Protein AF-A0A812NF33-F1 (afdb_monomer_lite)

pLDDT: mean 80.06, std 15.83, range [20.69, 98.38]

Sequence (800 aa):
MLPPSVVLPPVPSEPGIDIPAAPYFFLDICSGAHSPLASAAQRRGIPALAIDVLINVDHDLCNVIFFERLLRLAFSGKVRFGHGSPPCCEYSLLKLLPGPGPAPCRSPEHLNGFPWNDAAANERVESSRLILTRTILLLHAVYQAGGHVCLEQPRNAMSWLEPATQGFLLDISADLVVVAACAFSMDFKKHWMFATSWRAMQALQSVCARPKDFHQPFAGQISSSGQFVSRETAEFPEPLAASYVELMDPLFPSKVRATAFSLQAALSSVPALPYDSFPRASQDGGGIYSVPDWATPQPGVSDSFKSLRADLRALLLQWRVPMRLRQFVADRHAQPLFSEPEVQQLRRCWESWFRSKGFSEGVDWSVDSGQPYALRALALLAKSLQDRDVALWPALQQGVPAGVAGDIPASNTFIPVPHSRNDMDDADFQICSGNWPGAEQHPELLDKMIQAEVSAGYLECIESLEEARRRWPHVAVGKANIVQVVGRKPRLIIDPTVSGSNFSLNPVVWQRIADFLDDQMCFKATPPGTSIRPGSRLLSVRHVDIHSLDDLRLVRATGKRLWARIADPTTAKRKLSLASRQFLLFWKAWCLRPQTFRPLSLPPFQPDVTLAADARTQGTVVGIGGWLAFHGQQRVWFSESFQVSEFQSLGIPVSDDANLDIVSYETLAQIALVVAFASVCTGGRLRVAIPSWTDNSGTEAACAKLFTTASPLCYFAQRLATLAWNTCVTLDTSHIAGCHNESADWLSRWDGSEELPAVFLPDLRVRCRLPALWEGEKDVRVFPPDAQLSWQPPCCSVLP

Secondary structure (DSSP, 8-state):
-PPP---PPPPPPP----------EEEEET--TT-HHHHHHHHTT--EEEE-TTT-TT--TTSHHHHHHHHHHHTTT-EEEEEE----GGG-GGGGSSSSSPPPS--SS-TT--TT--HHHHHHHHHHHHHHHHHHHHHHHHHHTT-EEEEEEETT-GGGGSHHHHHHHHHTT-EEEEEEGGGGT--BS-EEEEEES-GGGGGG-----S-TTSSBP-TT-B-TTSSBHHHHTTSPPHHHHHHHHHHHGGG--SPPP-----HHHHHHHS----TT-PPPP---SS-TT--S-TTSPPTT---TTHHHHHHHHHHHHHTTHHHHHHHHHHTT--S-SS-HHHHHHHHHHHHHHHHHTT--SPP-----TT-SS-HHHHHHHHHHHT-S-TTHHHHHHH----SSSSPPPP-TTSPPPP------TT----B--S--HHHHT-HHHHHHHHHHHHHTTS----S-HHHHHHH-SS--B-EEEEE--TTS--EEEEE--TT--EEEE-HHHHTTGGGGB-TTSBBSSPPTT--PPTT-EEEEETTEE-SSTTHHHHS---SSPEEEEEE-TT-TT----HHHHHHHHHHHHHHTSPPPP--TT---B--SEEEEEEEEEETTEEEEEEEEEETTSPPEEEEEEEEHHHHHHTT----SSGGGGHHHHHHHHHHHHHHHHHHH-GGGGS-EEEEEEES-HHHHHHHHHS---STTHHHHHHHHHHHHHHH-EEEEEEE--GGG-HHHHHHHH--S-SPPPTT--GGGB----HHHHHT-----EEESTTPPPSSPPP------

Organism: Symbiodinium pilosum (NCBI:txid2952)

Foldseek 3Di:
DPPPDPPQDDDPQFFDDPPDPAQAAAEEAQCDLVNLQCVLCLVVQGAYDHAHCNPPVLSQLVDPVNLVLLLLLLLLLRHQEYEYEQDLVLQDPLLVDDAPDDHRQADLVRLCGDPPDDPVSNVVSVRSVSSLLSSLSSQLSNLLSLHKYKYKDWQFTSSCVDPSNLVSLLLLLWAWAWAALVVVVAQARTIMTITISQVLCLVRHDDDPDDPPRGDDQRRDADPVRHRVVVVSSHDDNSSSNVVSVSVVSSRPDRHNDDRNYSVNSSVSRDDFDPLDAFQDADPVQFPLDGPDLSDHDPPDDSLCVQLCVQVVVLCVVVVVVVLVVVCVVVVDPDDSDDPVRVVSNLVSVQVSLVVLVNPDRQQQDDDPPDDGSLRNVLSVCVSVVPQQNPVSVCVVVPFDPCPPHHGDDRSRYDDDDDPPPVPPDPQAAEDDAAPPQCVVPVVVNVVQVVVCCVVVNDDDDPDPVSVVVVDVHDHHFHWHWDDDPPDDIDIDTDPDPDPFKWKAQLVLLVCVLVQADQQQFGCCDGPPTPQHGRKHWQDKDPQGCRGPVSSVVPDRDNDIIMTGIHDPPDPVDDDDPLRVVLVVLVVVVVPPDASDASSRDHADEAQKAKEKAWDFDQQKIKIWMWMDHPPDFIQIEIDMDGVVVCVVVVAPDDSRCVVVRLLSRLLNVLLVLVLCLVSHSCLSHQHEYEYEDQDVSNQVLLSNLADSDPPNRLSSVLLVVSCSSRSYGYPYDYDHPVVNVNNVVRRVDPPPDDDDPSDDPVSYDYDDPCCSRLVWSNSAYRPNPDDHPDDNDGSDDDD

Structure (mmCIF, N/CA/C/O backbone):
data_AF-A0A812NF33-F1
#
_entry.id   AF-A0A812NF33-F1
#
loop_
_atom_site.group_PDB
_atom_site.id
_atom_site.type_symbol
_atom_site.label_atom_id
_atom_site.label_alt_id
_atom_site.label_comp_id
_atom_site.label_asym_id
_atom_site.label_entity_id
_atom_site.label_seq_id
_atom_site.pdbx_PDB_ins_code
_atom_site.Cartn_x
_atom_site.Cartn_y
_atom_site.Cartn_z
_atom_site.occupancy
_atom_site.B_iso_or_equiv
_atom_site.auth_seq_id
_atom_site.auth_comp_id
_atom_site.auth_asym_id
_atom_site.auth_atom_id
_atom_site.pdbx_PDB_model_num
ATOM 1 N N . MET A 1 1 ? 11.674 -18.170 -45.705 1.00 22.36 1 MET A N 1
ATOM 2 C CA . MET A 1 1 ? 10.211 -18.293 -45.551 1.00 22.36 1 MET A CA 1
ATOM 3 C C . MET A 1 1 ? 9.869 -17.706 -44.199 1.00 22.36 1 MET A C 1
ATOM 5 O O . MET A 1 1 ? 10.394 -18.198 -43.209 1.00 22.36 1 MET A O 1
ATOM 9 N N . LEU A 1 2 ? 9.115 -16.607 -44.176 1.00 20.69 2 LEU A N 1
ATOM 10 C CA . LEU A 1 2 ? 8.564 -16.045 -42.941 1.00 20.69 2 LEU A CA 1
ATOM 11 C C . LEU A 1 2 ? 7.703 -17.130 -42.267 1.00 20.69 2 LEU A C 1
ATOM 13 O O . LEU A 1 2 ? 7.006 -17.847 -42.992 1.00 20.69 2 LEU A O 1
ATOM 17 N N . PRO A 1 3 ? 7.771 -17.313 -40.938 1.00 22.52 3 PRO A N 1
ATOM 18 C CA . PRO A 1 3 ? 6.871 -18.236 -40.267 1.00 22.52 3 PRO A CA 1
ATOM 19 C C . PRO A 1 3 ? 5.421 -17.770 -40.487 1.00 22.52 3 PRO A C 1
ATOM 21 O O . PRO A 1 3 ? 5.185 -16.564 -40.615 1.00 22.52 3 PRO A O 1
ATOM 24 N N . PRO A 1 4 ? 4.457 -18.702 -40.583 1.00 23.52 4 PRO A N 1
ATOM 25 C CA . PRO A 1 4 ? 3.051 -18.354 -40.723 1.00 23.52 4 PRO A CA 1
ATOM 26 C C . PRO A 1 4 ? 2.655 -17.424 -39.576 1.00 23.52 4 PRO A C 1
ATOM 28 O O . PRO A 1 4 ? 3.001 -17.675 -38.421 1.00 23.52 4 PRO A O 1
ATOM 31 N N . SER A 1 5 ? 1.968 -16.338 -39.928 1.00 24.16 5 SER A N 1
ATOM 32 C CA . SER A 1 5 ? 1.336 -15.392 -39.011 1.00 24.16 5 SER A CA 1
ATOM 33 C C . SER A 1 5 ? 0.688 -16.148 -37.854 1.00 24.16 5 SER A C 1
ATOM 35 O O . SER A 1 5 ? -0.265 -16.901 -38.062 1.00 24.16 5 SER A O 1
ATOM 37 N N . VAL A 1 6 ? 1.252 -15.980 -36.655 1.00 25.41 6 VAL A N 1
ATOM 38 C CA . VAL A 1 6 ? 0.706 -16.511 -35.408 1.00 25.41 6 VAL A CA 1
ATOM 39 C C . VAL A 1 6 ? -0.692 -15.926 -35.270 1.00 25.41 6 VAL A C 1
ATOM 41 O O . VAL A 1 6 ? -0.851 -14.730 -35.041 1.00 25.41 6 VAL A O 1
ATOM 44 N N . VAL A 1 7 ? -1.714 -16.755 -35.477 1.00 22.25 7 VAL A N 1
ATOM 45 C CA . VAL A 1 7 ? -3.093 -16.390 -35.157 1.00 22.25 7 VAL A CA 1
ATOM 46 C C . VAL A 1 7 ? -3.152 -16.325 -33.637 1.00 22.25 7 VAL A C 1
ATOM 48 O O . VAL A 1 7 ? -3.218 -17.352 -32.963 1.00 22.25 7 VAL A O 1
ATOM 51 N N . LEU A 1 8 ? -3.014 -15.113 -33.102 1.00 25.81 8 LEU A N 1
ATOM 52 C CA . LEU A 1 8 ? -3.153 -14.850 -31.678 1.00 25.81 8 LEU A CA 1
ATOM 53 C C . LEU A 1 8 ? -4.585 -15.232 -31.262 1.00 25.81 8 LEU A C 1
ATOM 55 O O . LEU A 1 8 ? -5.531 -14.856 -31.962 1.00 25.81 8 LEU A O 1
ATOM 59 N N . PRO A 1 9 ? -4.779 -15.979 -30.159 1.00 23.27 9 PRO A N 1
ATOM 60 C CA . PRO A 1 9 ? -6.113 -16.167 -29.601 1.00 23.27 9 PRO A CA 1
ATOM 61 C C . PRO A 1 9 ? -6.734 -14.791 -29.304 1.00 23.27 9 PRO A C 1
ATOM 63 O O . PRO A 1 9 ? -5.994 -13.858 -28.971 1.00 23.27 9 PRO A O 1
ATOM 66 N N . PRO A 1 10 ? -8.064 -14.629 -29.432 1.00 23.38 10 PRO A N 1
ATOM 67 C CA . PRO A 1 10 ? -8.717 -13.364 -29.133 1.00 23.38 10 PRO A CA 1
ATOM 68 C C . PRO A 1 10 ? -8.370 -12.951 -27.701 1.00 23.38 10 PRO A C 1
ATOM 70 O O . PRO A 1 10 ? -8.678 -13.658 -26.743 1.00 23.38 10 PRO A O 1
ATOM 73 N N . VAL A 1 11 ? -7.683 -11.816 -27.572 1.00 30.95 11 VAL A N 1
ATOM 74 C CA . VAL A 1 11 ? -7.446 -11.172 -26.281 1.00 30.95 11 VAL A CA 1
ATOM 75 C C . VAL A 1 11 ? -8.828 -10.808 -25.734 1.00 30.95 11 VAL A C 1
ATOM 77 O O . VAL A 1 11 ? -9.568 -10.119 -26.442 1.00 30.95 11 VAL A O 1
ATOM 80 N N . PRO A 1 12 ? -9.219 -11.263 -24.530 1.00 29.94 12 PRO A N 1
ATOM 81 C CA . PRO A 1 12 ? -10.451 -10.801 -23.909 1.00 29.94 12 PRO A CA 1
ATOM 82 C C . PRO A 1 12 ? -10.409 -9.273 -23.853 1.00 29.94 12 PRO A C 1
ATOM 84 O O . PRO A 1 12 ? -9.476 -8.702 -23.286 1.00 29.94 12 PRO A O 1
ATOM 87 N N . SER A 1 13 ? -11.374 -8.606 -24.484 1.00 36.44 13 SER A N 1
ATOM 88 C CA . SER A 1 13 ? -11.552 -7.164 -24.327 1.00 36.44 13 SER A CA 1
ATOM 89 C C . SER A 1 13 ? -11.720 -6.867 -22.839 1.00 36.44 13 SER A C 1
ATOM 91 O O . SER A 1 13 ? -12.560 -7.504 -22.200 1.00 36.44 13 SER A O 1
ATOM 93 N N . GLU A 1 14 ? -10.928 -5.942 -22.286 1.00 45.16 14 GLU A N 1
ATOM 94 C CA . GLU A 1 14 ? -11.075 -5.535 -20.885 1.00 45.16 14 GLU A CA 1
ATOM 95 C C . GLU A 1 14 ? -12.541 -5.138 -20.628 1.00 45.16 14 GLU A C 1
ATOM 97 O O . GLU A 1 14 ? -13.090 -4.333 -21.391 1.00 45.16 14 GLU A O 1
ATOM 102 N N . PRO A 1 15 ? -13.207 -5.699 -19.603 1.00 40.72 15 PRO A N 1
ATOM 103 C CA . PRO A 1 15 ? -14.571 -5.324 -19.278 1.00 40.72 15 PRO A CA 1
ATOM 104 C C . PRO A 1 15 ? -14.615 -3.854 -18.839 1.00 40.72 15 PRO A C 1
ATOM 106 O O . PRO A 1 15 ? -14.205 -3.497 -17.737 1.00 40.72 15 PRO A O 1
ATOM 109 N N . GLY A 1 16 ? -15.054 -3.014 -19.783 1.00 43.41 16 GLY A N 1
ATOM 110 C CA . GLY A 1 16 ? -15.633 -1.677 -19.651 1.00 43.41 16 GLY A CA 1
ATOM 111 C C . GLY A 1 16 ? -15.529 -1.002 -18.286 1.00 43.41 16 GLY A C 1
ATOM 112 O O . GLY A 1 16 ? -16.509 -0.913 -17.555 1.00 43.41 16 GLY A O 1
ATOM 113 N N . ILE A 1 17 ? -14.372 -0.408 -18.007 1.00 42.09 17 ILE A N 1
ATOM 114 C CA . ILE A 1 17 ? -14.364 0.903 -17.368 1.00 42.09 17 ILE A CA 1
ATOM 115 C C . ILE A 1 17 ? -14.267 1.906 -18.515 1.00 42.09 17 ILE A C 1
ATOM 117 O O . ILE A 1 17 ? -13.267 1.900 -19.231 1.00 42.09 17 ILE A O 1
ATOM 121 N N . ASP A 1 18 ? -15.269 2.771 -18.686 1.00 40.62 18 ASP A N 1
ATOM 122 C CA . ASP A 1 18 ? -15.124 3.988 -19.492 1.00 40.62 18 ASP A CA 1
ATOM 123 C C . ASP A 1 18 ? -14.103 4.895 -18.791 1.00 40.62 18 ASP A C 1
ATOM 125 O O . ASP A 1 18 ? -14.434 5.806 -18.028 1.00 40.62 18 ASP A O 1
ATOM 129 N N . ILE A 1 19 ? -12.815 4.597 -18.982 1.00 44.75 19 ILE A N 1
ATOM 130 C CA . ILE A 1 19 ? -11.744 5.459 -18.504 1.00 44.75 19 ILE A CA 1
ATOM 131 C C . ILE A 1 19 ? -11.857 6.725 -19.360 1.00 44.75 19 ILE A C 1
ATOM 133 O O . ILE A 1 19 ? -11.857 6.604 -20.590 1.00 44.75 19 ILE A O 1
ATOM 137 N N . PRO A 1 20 ? -11.968 7.932 -18.767 1.00 41.69 20 PRO A N 1
ATOM 138 C CA . PRO A 1 20 ? -12.152 9.165 -19.524 1.00 41.69 20 PRO A CA 1
ATOM 139 C C . PRO A 1 20 ? -11.187 9.233 -20.708 1.00 41.69 20 PRO A C 1
ATOM 141 O O . PRO A 1 20 ? -10.027 8.842 -20.558 1.00 41.69 20 PRO A O 1
ATOM 144 N N . ALA A 1 21 ? -11.658 9.728 -21.859 1.00 46.81 21 ALA A N 1
ATOM 145 C CA . ALA A 1 21 ? -10.918 9.859 -23.119 1.00 46.81 21 ALA A CA 1
ATOM 146 C C . ALA A 1 21 ? -9.733 10.844 -23.010 1.00 46.81 21 ALA A C 1
ATOM 148 O O . ALA A 1 21 ? -9.685 11.900 -23.638 1.00 46.81 21 ALA A O 1
ATOM 149 N N . ALA A 1 22 ? -8.776 10.519 -22.154 1.00 54.97 22 ALA A N 1
ATOM 150 C CA . ALA A 1 22 ? -7.531 11.216 -21.967 1.00 54.97 22 ALA A CA 1
ATOM 151 C C . ALA A 1 22 ? -6.486 10.663 -22.944 1.00 54.97 22 ALA A C 1
ATOM 153 O O . ALA A 1 22 ? -6.489 9.465 -23.229 1.00 54.97 22 ALA A O 1
ATOM 154 N N . PRO A 1 23 ? -5.550 11.494 -23.426 1.00 66.62 23 PRO A N 1
ATOM 155 C CA . PRO A 1 23 ? -4.418 10.993 -24.188 1.00 66.62 23 PRO A CA 1
ATOM 156 C C . PRO A 1 23 ? -3.506 10.178 -23.257 1.00 66.62 23 PRO A C 1
ATOM 158 O O . PRO A 1 23 ? -2.747 10.741 -22.467 1.00 66.62 23 PRO A O 1
ATOM 161 N N . TYR A 1 24 ? -3.621 8.852 -23.321 1.00 82.12 24 TYR A N 1
ATOM 162 C CA . TYR A 1 24 ? -2.673 7.920 -22.712 1.00 82.12 24 TYR A CA 1
ATOM 163 C C . TYR A 1 24 ? -1.407 7.825 -23.560 1.00 82.12 24 TYR A C 1
ATOM 165 O O . TYR A 1 24 ? -1.440 8.056 -24.771 1.00 82.12 24 TYR A O 1
ATOM 173 N N . PHE A 1 25 ? -0.293 7.450 -22.939 1.00 88.31 25 PHE A N 1
ATOM 174 C CA . PHE A 1 25 ? 0.962 7.243 -23.657 1.00 88.31 25 PHE A CA 1
ATOM 175 C C . PHE A 1 25 ? 1.766 6.058 -23.109 1.00 88.31 25 PHE A C 1
ATOM 177 O O . PHE A 1 25 ? 1.548 5.586 -21.988 1.00 88.31 25 PHE A O 1
ATOM 184 N N . PHE A 1 26 ? 2.678 5.570 -23.944 1.00 93.69 26 PHE A N 1
ATOM 185 C CA . PHE A 1 26 ? 3.688 4.567 -23.631 1.00 93.69 26 PHE A CA 1
ATOM 186 C C . PHE A 1 26 ? 4.936 5.253 -23.057 1.00 93.69 26 PHE A C 1
ATOM 188 O O . PHE A 1 26 ? 5.439 6.211 -23.645 1.00 93.69 26 PHE A O 1
ATOM 195 N N . LEU A 1 27 ? 5.430 4.792 -21.907 1.00 95.75 27 LEU A N 1
ATOM 196 C CA . LEU A 1 27 ? 6.668 5.282 -21.295 1.00 95.75 27 LEU A CA 1
ATOM 197 C C . LEU A 1 27 ? 7.780 4.242 -21.481 1.00 95.75 27 LEU A C 1
ATOM 199 O O . LEU A 1 27 ? 7.668 3.139 -20.955 1.00 95.75 27 LEU A O 1
ATOM 203 N N . ASP A 1 28 ? 8.844 4.607 -22.192 1.00 96.75 28 ASP A N 1
ATOM 204 C CA . ASP A 1 28 ? 9.992 3.751 -22.512 1.00 96.75 28 ASP A CA 1
ATOM 205 C C . ASP A 1 28 ? 11.237 4.267 -21.766 1.00 96.75 28 ASP A C 1
ATOM 207 O O . ASP A 1 28 ? 11.790 5.313 -22.108 1.00 96.75 28 ASP A O 1
ATOM 211 N N . ILE A 1 29 ? 11.620 3.594 -20.678 1.00 97.19 29 ILE A N 1
ATOM 212 C CA . ILE A 1 29 ? 12.668 4.005 -19.731 1.00 97.19 29 ILE A CA 1
ATOM 213 C C . ILE A 1 29 ? 13.956 3.235 -20.025 1.00 97.19 29 ILE A C 1
ATOM 215 O O . ILE A 1 29 ? 13.942 2.007 -20.117 1.00 97.19 29 ILE A O 1
ATOM 219 N N . CYS A 1 30 ? 15.081 3.950 -20.088 1.00 95.88 30 CYS A N 1
ATOM 220 C CA . CYS A 1 30 ? 16.359 3.409 -20.555 1.00 95.88 30 CYS A CA 1
ATOM 221 C C . CYS A 1 30 ? 16.215 2.806 -21.963 1.00 95.88 30 CYS A C 1
ATOM 223 O O . CYS A 1 30 ? 16.620 1.674 -22.219 1.00 95.88 30 CYS A O 1
ATOM 225 N N . SER A 1 31 ? 15.572 3.557 -22.860 1.00 93.69 31 SER A N 1
ATOM 226 C CA . SER A 1 31 ? 15.157 3.102 -24.192 1.00 93.69 31 SER A CA 1
ATOM 227 C C . SER A 1 31 ? 16.312 2.924 -25.188 1.00 93.69 31 SER A C 1
ATOM 229 O O . SER A 1 31 ? 16.118 2.410 -26.292 1.00 93.69 31 SER A O 1
ATOM 231 N N . GLY A 1 32 ? 17.522 3.357 -24.832 1.00 91.38 32 GLY A N 1
ATOM 232 C CA . GLY A 1 32 ? 18.674 3.392 -25.720 1.00 91.38 32 GLY A CA 1
ATOM 233 C C . GLY A 1 32 ? 18.598 4.504 -26.771 1.00 91.38 32 GLY A C 1
ATOM 234 O O . GLY A 1 32 ? 17.558 5.119 -27.016 1.00 91.38 32 GLY A O 1
ATOM 235 N N . ALA A 1 33 ? 19.730 4.750 -27.436 1.00 88.69 33 ALA A N 1
ATOM 236 C CA . ALA A 1 33 ? 19.898 5.867 -28.372 1.00 88.69 33 ALA A CA 1
ATOM 237 C C . ALA A 1 33 ? 18.864 5.880 -29.516 1.00 88.69 33 ALA A C 1
ATOM 239 O O . ALA A 1 33 ? 18.411 6.948 -29.919 1.00 88.69 33 ALA A O 1
ATOM 240 N N . HIS A 1 34 ? 18.465 4.705 -30.015 1.00 90.19 34 HIS A N 1
ATOM 241 C CA . HIS A 1 34 ? 17.520 4.577 -31.131 1.00 90.19 34 HIS A CA 1
ATOM 242 C C . HIS A 1 34 ? 16.067 4.338 -30.694 1.00 90.19 34 HIS A C 1
ATOM 244 O O . HIS A 1 34 ? 15.164 4.440 -31.523 1.00 90.19 34 HIS A O 1
ATOM 250 N N . SER A 1 35 ? 15.821 4.033 -29.412 1.00 92.56 35 SER A N 1
ATOM 251 C CA . SER A 1 35 ? 14.476 3.830 -28.845 1.00 92.56 35 SER A CA 1
ATOM 252 C C . SER A 1 35 ? 13.558 2.961 -29.724 1.00 92.56 35 SER A C 1
ATOM 254 O O . SER A 1 35 ? 12.526 3.442 -30.211 1.00 92.56 35 SER A O 1
ATOM 256 N N . PRO A 1 36 ? 13.930 1.694 -29.995 1.00 94.25 36 PRO A N 1
ATOM 257 C CA . PRO A 1 36 ? 13.245 0.855 -30.978 1.00 94.25 36 PRO A CA 1
ATOM 258 C C . PRO A 1 36 ? 11.765 0.619 -30.640 1.00 94.25 36 PRO A C 1
ATOM 260 O O . PRO A 1 36 ? 10.931 0.637 -31.550 1.00 94.25 36 PRO A O 1
ATOM 263 N N . LEU A 1 37 ? 11.415 0.464 -29.354 1.00 95.12 37 LEU A N 1
ATOM 264 C CA . LEU A 1 37 ? 10.023 0.291 -28.921 1.00 95.12 37 LEU A CA 1
ATOM 265 C C . LEU A 1 37 ? 9.217 1.579 -29.092 1.00 95.12 37 LEU A C 1
ATOM 267 O O . LEU A 1 37 ? 8.172 1.553 -29.742 1.00 95.12 37 LEU A O 1
ATOM 271 N N . ALA A 1 38 ? 9.703 2.713 -28.572 1.00 93.38 38 ALA A N 1
ATOM 272 C CA . ALA A 1 38 ? 9.018 3.996 -28.740 1.00 93.38 38 ALA A CA 1
ATOM 273 C C . ALA A 1 38 ? 8.831 4.363 -30.224 1.00 93.38 38 ALA A C 1
ATOM 275 O O . ALA A 1 38 ? 7.755 4.808 -30.623 1.00 93.38 38 ALA A O 1
ATOM 276 N N . SER A 1 39 ? 9.835 4.094 -31.061 1.00 93.00 39 SER A N 1
ATOM 277 C CA . SER A 1 39 ? 9.762 4.301 -32.511 1.00 93.00 39 SER A CA 1
ATOM 278 C C . SER A 1 39 ? 8.712 3.402 -33.176 1.00 93.00 39 SER A C 1
ATOM 280 O O . SER A 1 39 ? 7.955 3.862 -34.033 1.00 93.00 39 SER A O 1
ATOM 282 N N . ALA A 1 40 ? 8.629 2.124 -32.791 1.00 93.75 40 ALA A N 1
ATOM 283 C CA . ALA A 1 40 ? 7.600 1.207 -33.286 1.00 93.75 40 ALA A CA 1
ATOM 284 C C . ALA A 1 40 ? 6.187 1.622 -32.834 1.00 93.75 40 ALA A C 1
ATOM 286 O O . ALA A 1 40 ? 5.250 1.583 -33.634 1.00 93.75 40 ALA A O 1
ATOM 287 N N . ALA A 1 41 ? 6.039 2.091 -31.592 1.00 92.06 41 ALA A N 1
ATOM 288 C CA . ALA A 1 41 ? 4.783 2.598 -31.042 1.00 92.06 41 ALA A CA 1
ATOM 289 C C . ALA A 1 41 ? 4.288 3.831 -31.814 1.00 92.06 41 ALA A C 1
ATOM 291 O O . ALA A 1 41 ? 3.140 3.869 -32.265 1.00 92.06 41 ALA A O 1
ATOM 292 N N . GLN A 1 42 ? 5.181 4.788 -32.076 1.00 90.06 42 GLN A N 1
ATOM 293 C CA . GLN A 1 42 ? 4.870 5.982 -32.864 1.00 90.06 42 GLN A CA 1
ATOM 294 C C . GLN A 1 42 ? 4.427 5.639 -34.294 1.00 90.06 42 GLN A C 1
ATOM 296 O O . GLN A 1 42 ? 3.473 6.238 -34.793 1.00 90.06 42 GLN A O 1
ATOM 301 N N . ARG A 1 43 ? 5.041 4.633 -34.940 1.00 89.50 43 ARG A N 1
ATOM 302 C CA . ARG A 1 43 ? 4.612 4.147 -36.269 1.00 89.50 43 ARG A CA 1
ATOM 303 C C . ARG A 1 43 ? 3.184 3.587 -36.275 1.00 89.50 43 ARG A C 1
ATOM 305 O O . ARG A 1 43 ? 2.515 3.684 -37.300 1.00 89.50 43 ARG A O 1
ATOM 312 N N . ARG A 1 44 ? 2.697 3.050 -35.149 1.00 88.06 44 ARG A N 1
ATOM 313 C CA . ARG A 1 44 ? 1.305 2.582 -34.980 1.00 88.06 44 ARG A CA 1
ATOM 314 C C . ARG A 1 44 ? 0.347 3.665 -34.458 1.00 88.06 44 ARG A C 1
ATOM 316 O O . ARG A 1 44 ? -0.823 3.376 -34.228 1.00 88.06 44 ARG A O 1
ATOM 323 N N . GLY A 1 45 ? 0.805 4.913 -34.313 1.00 87.44 45 GLY A N 1
ATOM 324 C CA . GLY A 1 45 ? -0.013 6.036 -33.834 1.00 87.44 45 GLY A CA 1
ATOM 325 C C . GLY A 1 45 ? -0.198 6.083 -32.313 1.00 87.44 45 GLY A C 1
ATOM 326 O O . GLY A 1 45 ? -1.114 6.751 -31.831 1.00 87.44 45 GLY A O 1
ATOM 327 N N . ILE A 1 46 ? 0.653 5.377 -31.562 1.00 88.31 46 ILE A N 1
ATOM 328 C CA . ILE A 1 46 ? 0.663 5.384 -30.097 1.00 88.31 46 ILE A CA 1
ATOM 329 C C . ILE A 1 46 ? 1.613 6.496 -29.622 1.00 88.31 46 ILE A C 1
ATOM 331 O O . ILE A 1 46 ? 2.794 6.476 -29.987 1.00 88.31 46 ILE A O 1
ATOM 335 N N . PRO A 1 47 ? 1.153 7.464 -28.804 1.00 89.12 47 PRO A N 1
ATOM 336 C CA . PRO A 1 47 ? 2.044 8.435 -28.175 1.00 89.12 47 PRO A CA 1
ATOM 337 C C . PRO A 1 47 ? 3.071 7.713 -27.294 1.00 89.12 47 PRO A C 1
ATOM 339 O O . PRO A 1 47 ? 2.693 6.935 -26.421 1.00 89.12 47 PRO A O 1
ATOM 342 N N . ALA A 1 48 ? 4.363 7.960 -27.515 1.00 91.44 48 ALA A N 1
ATOM 343 C CA . ALA A 1 48 ? 5.442 7.295 -26.787 1.00 91.44 48 ALA A CA 1
ATOM 344 C C . ALA A 1 48 ? 6.500 8.294 -26.314 1.00 91.44 48 ALA A C 1
ATOM 346 O O . ALA A 1 48 ? 6.995 9.093 -27.114 1.00 91.44 48 ALA A O 1
ATOM 347 N N . LEU A 1 49 ? 6.846 8.220 -25.028 1.00 93.31 49 LEU A N 1
ATOM 348 C CA . LEU A 1 49 ? 7.884 9.008 -24.374 1.00 93.31 49 LEU A CA 1
ATOM 349 C C . LEU A 1 49 ? 9.111 8.129 -24.114 1.00 93.31 49 LEU A C 1
ATOM 351 O O . LEU A 1 49 ? 9.079 7.279 -23.227 1.00 93.31 49 LEU A O 1
ATOM 355 N N . ALA A 1 50 ? 10.183 8.366 -24.868 1.00 94.69 50 ALA A N 1
ATOM 356 C CA . ALA A 1 50 ? 11.472 7.701 -24.699 1.00 94.69 50 ALA A CA 1
ATOM 357 C C . ALA A 1 50 ? 12.384 8.490 -23.748 1.00 94.69 50 ALA A C 1
ATOM 359 O O . ALA A 1 50 ? 12.636 9.680 -23.963 1.00 94.69 50 ALA A O 1
ATOM 360 N N . ILE A 1 51 ? 12.875 7.830 -22.700 1.00 95.75 51 ILE A N 1
ATOM 361 C CA . ILE A 1 51 ? 13.728 8.405 -21.659 1.00 95.75 51 ILE A CA 1
ATOM 362 C C . ILE A 1 51 ? 15.048 7.644 -21.615 1.00 95.75 51 ILE A C 1
ATOM 364 O O . ILE A 1 51 ? 15.109 6.516 -21.132 1.00 95.75 51 ILE A O 1
ATOM 368 N N . ASP A 1 52 ? 16.121 8.288 -22.060 1.00 94.69 52 ASP A N 1
ATOM 369 C CA . ASP A 1 52 ? 17.478 7.771 -21.936 1.00 94.69 52 ASP A CA 1
ATOM 370 C C . ASP A 1 52 ? 18.493 8.921 -21.967 1.00 94.69 52 ASP A C 1
ATOM 372 O O . ASP A 1 52 ? 18.335 9.869 -22.744 1.00 94.69 52 ASP A O 1
ATOM 376 N N . VAL A 1 53 ? 19.554 8.816 -21.163 1.00 94.19 53 VAL A N 1
ATOM 377 C CA . VAL A 1 53 ? 20.678 9.767 -21.152 1.00 94.19 53 VAL A CA 1
ATOM 378 C C . VAL A 1 53 ? 21.405 9.817 -22.505 1.00 94.19 53 VAL A C 1
ATOM 380 O O . VAL A 1 53 ? 21.984 10.838 -22.867 1.00 94.19 53 VAL A O 1
ATOM 383 N N . LEU A 1 54 ? 21.338 8.730 -23.284 1.00 91.56 54 LEU A N 1
ATOM 384 C CA . LEU A 1 54 ? 21.882 8.636 -24.640 1.00 91.56 54 LEU A CA 1
ATOM 385 C C . LEU A 1 54 ? 21.072 9.437 -25.671 1.00 91.56 54 LEU A C 1
ATOM 387 O O . LEU A 1 54 ? 21.594 9.737 -26.742 1.00 91.56 54 LEU A O 1
ATOM 391 N N . ILE A 1 55 ? 19.816 9.775 -25.363 1.00 90.06 55 ILE A N 1
ATOM 392 C CA . ILE A 1 55 ? 18.956 10.628 -26.198 1.00 90.06 55 ILE A CA 1
ATOM 393 C C . ILE A 1 55 ? 19.119 12.089 -25.783 1.00 90.06 55 ILE A C 1
ATOM 395 O O . ILE A 1 55 ? 19.232 12.975 -26.627 1.00 90.06 55 ILE A O 1
ATOM 399 N N . ASN A 1 56 ? 19.105 12.341 -24.473 1.00 91.00 56 ASN A N 1
ATOM 400 C CA . ASN A 1 56 ? 19.267 13.665 -23.892 1.00 91.00 56 ASN A CA 1
ATOM 401 C C . ASN A 1 56 ? 19.960 13.540 -22.532 1.00 91.00 56 ASN A C 1
ATOM 403 O O . ASN A 1 56 ? 19.461 12.841 -21.657 1.00 91.00 56 ASN A O 1
ATOM 407 N N . VAL A 1 57 ? 21.062 14.266 -22.328 1.00 92.31 57 VAL A N 1
ATOM 408 C CA . VAL A 1 57 ? 21.829 14.252 -21.070 1.00 92.31 57 VAL A CA 1
ATOM 409 C C . VAL A 1 57 ? 20.987 14.635 -19.844 1.00 92.31 57 VAL A C 1
ATOM 411 O O . VAL A 1 57 ? 21.250 14.152 -18.746 1.00 92.31 57 VAL A O 1
ATOM 414 N N . ASP A 1 58 ? 19.932 15.435 -20.029 1.00 91.19 58 ASP A N 1
ATOM 415 C CA . ASP A 1 58 ? 19.007 15.816 -18.956 1.00 91.19 58 ASP A CA 1
ATOM 416 C C . ASP A 1 58 ? 18.088 14.665 -18.514 1.00 91.19 58 ASP A C 1
ATOM 418 O O . ASP A 1 58 ? 17.453 14.752 -17.463 1.00 91.19 58 ASP A O 1
ATOM 422 N N . HIS A 1 59 ? 18.009 13.577 -19.288 1.00 93.38 59 HIS A N 1
ATOM 423 C CA . HIS A 1 59 ? 17.249 12.369 -18.956 1.00 93.38 59 HIS A CA 1
ATOM 424 C C . HIS A 1 59 ? 18.029 11.425 -18.023 1.00 93.38 59 HIS A C 1
ATOM 426 O O . HIS A 1 59 ? 17.938 10.199 -18.124 1.00 93.38 59 HIS A O 1
ATOM 432 N N . ASP A 1 60 ? 18.812 11.993 -17.109 1.00 94.12 60 ASP A N 1
ATOM 433 C CA . ASP A 1 60 ? 19.610 11.243 -16.150 1.00 94.12 60 ASP A CA 1
ATOM 434 C C . ASP A 1 60 ? 18.753 10.773 -14.966 1.00 94.12 60 ASP A C 1
ATOM 436 O O . ASP A 1 60 ? 18.346 11.557 -14.103 1.00 94.12 60 ASP A O 1
ATOM 440 N N . LEU A 1 61 ? 18.516 9.462 -14.882 1.00 94.62 61 LEU A N 1
ATOM 441 C CA . LEU A 1 61 ? 17.809 8.858 -13.756 1.00 94.62 61 LEU A CA 1
ATOM 442 C C . LEU A 1 61 ? 18.564 8.975 -12.432 1.00 94.62 61 LEU A C 1
ATOM 444 O O . LEU A 1 61 ? 17.920 8.806 -11.403 1.00 94.62 61 LEU A O 1
ATOM 448 N N . CYS A 1 62 ? 19.866 9.270 -12.402 1.00 94.06 62 CYS A N 1
ATOM 449 C CA . CYS A 1 62 ? 20.612 9.552 -11.172 1.00 94.06 62 CYS A CA 1
ATOM 450 C C . CYS A 1 62 ? 20.330 10.966 -10.632 1.00 94.06 62 CYS A C 1
ATOM 452 O O . CYS A 1 62 ? 20.408 11.193 -9.418 1.00 94.06 62 CYS A O 1
ATOM 454 N N . ASN A 1 63 ? 19.861 11.892 -11.471 1.00 93.56 63 ASN A N 1
ATOM 455 C CA . ASN A 1 63 ? 19.424 13.217 -11.047 1.00 93.56 63 ASN A CA 1
ATOM 456 C C . ASN A 1 63 ? 18.089 13.148 -10.279 1.00 93.56 63 ASN A C 1
ATOM 458 O O . ASN A 1 63 ? 17.065 12.708 -10.800 1.00 93.56 63 ASN A O 1
ATOM 462 N N . VAL A 1 64 ? 18.082 13.603 -9.020 1.00 89.19 64 VAL A N 1
ATOM 463 C CA . VAL A 1 64 ? 16.895 13.518 -8.147 1.00 89.19 64 VAL A CA 1
ATOM 464 C C . VAL A 1 64 ? 15.714 14.354 -8.653 1.00 89.19 64 VAL A C 1
ATOM 466 O O . VAL A 1 64 ? 14.580 13.892 -8.600 1.00 89.19 64 VAL A O 1
ATOM 469 N N . ILE A 1 65 ? 15.965 15.546 -9.207 1.00 88.94 65 ILE A N 1
ATOM 470 C CA . ILE A 1 65 ? 14.911 16.452 -9.687 1.00 88.94 65 ILE A CA 1
ATOM 471 C C . ILE A 1 65 ? 14.236 15.853 -10.921 1.00 88.94 65 ILE A C 1
ATOM 473 O O . ILE A 1 65 ? 13.010 15.889 -11.047 1.00 88.94 65 ILE A O 1
ATOM 477 N N . PHE A 1 66 ? 15.030 15.297 -11.836 1.00 92.31 66 PHE A N 1
ATOM 478 C CA . PHE A 1 66 ? 14.505 14.617 -13.013 1.00 92.31 66 PHE A CA 1
ATOM 479 C C . PHE A 1 66 ? 13.700 13.372 -12.623 1.00 92.31 66 PHE A C 1
ATOM 481 O O . PHE A 1 66 ? 12.556 13.216 -13.057 1.00 92.31 66 PHE A O 1
ATOM 488 N N . PHE A 1 67 ? 14.253 12.538 -11.737 1.00 92.38 67 PHE A N 1
ATOM 489 C CA . PHE A 1 67 ? 13.570 11.358 -11.216 1.00 92.38 67 PHE A CA 1
ATOM 490 C C . PHE A 1 67 ? 12.221 11.702 -10.567 1.00 92.38 67 PHE A C 1
ATOM 492 O O . PHE A 1 67 ? 11.218 11.073 -10.892 1.00 92.38 67 PHE A O 1
ATOM 499 N N . GLU A 1 68 ? 12.151 12.730 -9.715 1.00 86.81 68 GLU A N 1
ATOM 500 C CA . GLU A 1 68 ? 10.897 13.163 -9.080 1.00 86.81 68 GLU A CA 1
ATOM 501 C C . GLU A 1 68 ? 9.842 13.625 -10.098 1.00 86.81 68 GLU A C 1
ATOM 503 O O . GLU A 1 68 ? 8.655 13.316 -9.951 1.00 86.81 68 GLU A O 1
ATOM 508 N N . ARG A 1 69 ? 10.250 14.328 -11.165 1.00 88.12 69 ARG A N 1
ATOM 509 C CA . ARG A 1 69 ? 9.337 14.723 -12.253 1.00 88.12 69 ARG A CA 1
ATOM 510 C C . ARG A 1 69 ? 8.768 13.506 -12.973 1.00 88.12 69 ARG A C 1
ATOM 512 O O . ARG A 1 69 ? 7.566 13.465 -13.238 1.00 88.12 69 ARG A O 1
ATOM 519 N N . LEU A 1 70 ? 9.614 12.522 -13.267 1.00 91.25 70 LEU A N 1
ATOM 520 C CA . LEU A 1 70 ? 9.194 11.297 -13.937 1.00 91.25 70 LEU A CA 1
ATOM 521 C C . LEU A 1 70 ? 8.318 10.429 -13.025 1.00 91.25 70 LEU A C 1
ATOM 523 O O . LEU A 1 70 ? 7.335 9.857 -13.485 1.00 91.25 70 LEU A O 1
ATOM 527 N N . LEU A 1 71 ? 8.597 10.413 -11.719 1.00 87.75 71 LEU A N 1
ATOM 528 C CA . LEU A 1 71 ? 7.774 9.738 -10.718 1.00 87.75 71 LEU A CA 1
ATOM 529 C C . LEU A 1 71 ? 6.378 10.367 -10.619 1.00 87.75 71 LEU A C 1
ATOM 531 O O . LEU A 1 71 ? 5.377 9.652 -10.606 1.00 87.75 71 LEU A O 1
ATOM 535 N N . ARG A 1 72 ? 6.282 11.703 -10.637 1.00 83.56 72 ARG A N 1
ATOM 536 C CA . ARG A 1 72 ? 4.991 12.408 -10.713 1.00 83.56 72 ARG A CA 1
ATOM 537 C C . ARG A 1 72 ? 4.209 12.024 -11.970 1.00 83.56 72 ARG A C 1
ATOM 539 O O . ARG A 1 72 ? 2.992 11.866 -11.906 1.00 83.56 72 ARG A O 1
ATOM 546 N N . LEU A 1 73 ? 4.898 11.882 -13.100 1.00 86.06 73 LEU A N 1
ATOM 547 C CA . LEU A 1 73 ? 4.287 11.452 -14.351 1.00 86.06 73 LEU A CA 1
ATOM 548 C C . LEU A 1 73 ? 3.810 9.992 -14.275 1.00 86.06 73 LEU A C 1
ATOM 550 O O . LEU A 1 73 ? 2.686 9.707 -14.683 1.00 86.06 73 LEU A O 1
ATOM 554 N N . ALA A 1 74 ? 4.605 9.091 -13.697 1.00 87.25 74 ALA A N 1
ATOM 555 C CA . ALA A 1 74 ? 4.235 7.693 -13.480 1.00 87.25 74 ALA A CA 1
ATOM 556 C C . ALA A 1 74 ? 2.967 7.552 -12.614 1.00 87.25 74 ALA A C 1
ATOM 558 O O . ALA A 1 74 ? 2.084 6.770 -12.952 1.00 87.25 74 ALA A O 1
ATOM 559 N N . PHE A 1 75 ? 2.812 8.380 -11.571 1.00 78.38 75 PHE A N 1
ATOM 560 C CA . PHE A 1 75 ? 1.609 8.405 -10.721 1.00 78.38 75 PHE A CA 1
ATOM 561 C C . PHE A 1 75 ? 0.392 9.117 -11.324 1.00 78.38 75 PHE A C 1
ATOM 563 O O . PHE A 1 75 ? -0.676 9.124 -10.715 1.00 78.38 75 PHE A O 1
ATOM 570 N N . SER A 1 76 ? 0.519 9.737 -12.497 1.00 76.50 76 SER A N 1
ATOM 571 C CA . SER A 1 76 ? -0.554 10.564 -13.067 1.00 76.50 76 SER A CA 1
ATOM 572 C C . SER A 1 76 ? -1.765 9.775 -13.582 1.00 76.50 76 SER A C 1
ATOM 574 O O . SER A 1 76 ? -2.784 10.383 -13.911 1.00 76.50 76 SER A O 1
ATOM 576 N N . GLY A 1 77 ? -1.640 8.450 -13.724 1.00 76.12 77 GLY A N 1
ATOM 577 C CA . GLY A 1 77 ? -2.626 7.599 -14.401 1.00 76.12 77 GLY A CA 1
ATOM 578 C C . GLY A 1 77 ? -2.650 7.759 -15.929 1.00 76.12 77 GLY A C 1
ATOM 579 O O . GLY A 1 77 ? -3.524 7.204 -16.585 1.00 76.12 77 GLY A O 1
ATOM 580 N N . LYS A 1 78 ? -1.716 8.524 -16.522 1.00 80.12 78 LYS A N 1
ATOM 581 C CA . LYS A 1 78 ? -1.625 8.734 -17.984 1.00 80.12 78 LYS A CA 1
ATOM 582 C C . LYS A 1 78 ? -0.737 7.718 -18.706 1.00 80.12 78 LYS A C 1
ATOM 584 O O . LYS A 1 78 ? -0.871 7.543 -19.916 1.00 80.12 78 LYS A O 1
ATOM 589 N N . VAL A 1 79 ? 0.159 7.048 -17.982 1.00 87.12 79 VAL A N 1
ATOM 590 C CA . VAL A 1 79 ? 1.021 5.999 -18.539 1.00 87.12 79 VAL A CA 1
ATOM 591 C C . VAL A 1 79 ? 0.238 4.689 -18.562 1.00 87.12 79 VAL A C 1
ATOM 593 O O . VAL A 1 79 ? 0.008 4.096 -17.511 1.00 87.12 79 VAL A O 1
ATOM 596 N N . ARG A 1 80 ? -0.182 4.227 -19.746 1.00 86.56 80 ARG A N 1
ATOM 597 C CA . ARG A 1 80 ? -0.949 2.971 -19.853 1.00 86.56 80 ARG A CA 1
ATOM 598 C C . ARG A 1 80 ? -0.050 1.744 -19.933 1.00 86.56 80 ARG A C 1
ATOM 600 O O . ARG A 1 80 ? -0.428 0.676 -19.458 1.00 86.56 80 ARG A O 1
ATOM 607 N N . PHE A 1 81 ? 1.151 1.916 -20.474 1.00 93.19 81 PHE A N 1
ATOM 608 C CA . PHE A 1 81 ? 2.183 0.892 -20.475 1.00 93.19 81 PHE A CA 1
ATOM 609 C C . PHE A 1 81 ? 3.545 1.525 -20.171 1.00 93.19 81 PHE A C 1
ATOM 611 O O . PHE A 1 81 ? 3.906 2.528 -20.786 1.00 93.19 81 PHE A O 1
ATOM 618 N N . GLY A 1 82 ? 4.279 0.970 -19.209 1.00 96.81 82 GLY A N 1
ATOM 619 C CA . GLY A 1 82 ? 5.643 1.372 -18.865 1.00 96.81 82 GLY A CA 1
ATOM 620 C C . GLY A 1 82 ? 6.634 0.249 -19.156 1.00 96.81 82 GLY A C 1
ATOM 621 O O . GLY A 1 82 ? 6.485 -0.853 -18.635 1.00 96.81 82 GLY A O 1
ATOM 622 N N . HIS A 1 83 ? 7.655 0.515 -19.958 1.00 98.31 83 HIS A N 1
ATOM 623 C CA . HIS A 1 83 ? 8.757 -0.405 -20.213 1.00 98.31 83 HIS A CA 1
ATOM 624 C C . HIS A 1 83 ? 10.044 0.147 -19.600 1.00 98.31 83 HIS A C 1
ATOM 626 O O . HIS A 1 83 ? 10.293 1.346 -19.678 1.00 98.31 83 HIS A O 1
ATOM 632 N N . GLY A 1 84 ? 10.854 -0.710 -18.983 1.00 97.75 84 GLY A N 1
ATOM 633 C CA . GLY A 1 84 ? 12.166 -0.338 -18.464 1.00 97.75 84 GLY A CA 1
ATOM 634 C C . GLY A 1 84 ? 13.235 -1.343 -18.865 1.00 97.75 84 GLY A C 1
ATOM 635 O O . GLY A 1 84 ? 13.099 -2.519 -18.541 1.00 97.75 84 GLY A O 1
ATOM 636 N N . SER A 1 85 ? 14.309 -0.865 -19.494 1.00 96.12 85 SER A N 1
ATOM 637 C CA . SER A 1 85 ? 15.488 -1.658 -19.883 1.00 96.12 85 SER A CA 1
ATOM 638 C C . SER A 1 85 ? 16.772 -1.117 -19.224 1.00 96.12 85 SER A C 1
ATOM 640 O O . SER A 1 85 ? 17.667 -0.624 -19.915 1.00 96.12 85 SER A O 1
ATOM 642 N N . PRO A 1 86 ? 16.890 -1.114 -17.877 1.00 95.69 86 PRO A N 1
ATOM 643 C CA . PRO A 1 86 ? 18.029 -0.483 -17.222 1.00 95.69 86 PRO A CA 1
ATOM 644 C C . PRO A 1 86 ? 19.350 -1.179 -17.600 1.00 95.69 86 PRO A C 1
ATOM 646 O O . PRO A 1 86 ? 19.370 -2.394 -17.812 1.00 95.69 86 PRO A O 1
ATOM 649 N N . PRO A 1 87 ? 20.485 -0.455 -17.657 1.00 92.25 87 PRO A N 1
ATOM 650 C CA . PRO A 1 87 ? 21.740 -1.009 -18.156 1.00 92.25 87 PRO A CA 1
ATOM 651 C C . PRO A 1 87 ? 22.183 -2.278 -17.414 1.00 92.25 87 PRO A C 1
ATOM 653 O O . PRO A 1 87 ? 22.515 -2.249 -16.229 1.00 92.25 87 PRO A O 1
ATOM 656 N N . CYS A 1 88 ? 22.286 -3.395 -18.137 1.00 90.31 88 CYS A N 1
ATOM 657 C CA . CYS A 1 88 ? 22.666 -4.685 -17.558 1.00 90.31 88 CYS A CA 1
ATOM 658 C C . CYS A 1 88 ? 24.188 -4.867 -17.390 1.00 90.31 88 CYS A C 1
ATOM 660 O O . CYS A 1 88 ? 24.633 -5.918 -16.938 1.00 90.31 88 CYS A O 1
ATOM 662 N N . CYS A 1 89 ? 25.011 -3.888 -17.795 1.00 88.69 89 CYS A N 1
ATOM 663 C CA . CYS A 1 89 ? 26.473 -4.020 -17.897 1.00 88.69 89 CYS A CA 1
ATOM 664 C C . CYS A 1 89 ? 27.122 -4.510 -16.591 1.00 88.69 89 CYS A C 1
ATOM 666 O O . CYS A 1 89 ? 27.876 -5.482 -16.604 1.00 88.69 89 CYS A O 1
ATOM 668 N N . GLU A 1 90 ? 26.794 -3.877 -15.462 1.00 92.81 90 GLU A N 1
ATOM 669 C CA . GLU A 1 90 ? 27.341 -4.246 -14.148 1.00 92.81 90 GLU A CA 1
ATOM 670 C C . GLU A 1 90 ? 26.630 -5.455 -13.516 1.00 92.81 90 GLU A C 1
ATOM 672 O O . GLU A 1 90 ? 27.155 -6.044 -12.577 1.00 92.81 90 GLU A O 1
ATOM 677 N N . TYR A 1 91 ? 25.477 -5.861 -14.054 1.00 94.06 91 TYR A N 1
ATOM 678 C CA . TYR A 1 91 ? 24.703 -7.029 -13.618 1.00 94.06 91 TYR A CA 1
ATOM 679 C C . TYR A 1 91 ? 24.928 -8.276 -14.491 1.00 94.06 91 TYR A C 1
ATOM 681 O O . TYR A 1 91 ? 24.397 -9.349 -14.202 1.00 94.06 91 TYR A O 1
ATOM 689 N N . SER A 1 92 ? 25.708 -8.168 -15.565 1.00 90.69 92 SER A N 1
ATOM 690 C CA . SER A 1 92 ? 25.921 -9.258 -16.513 1.00 90.69 92 SER A CA 1
ATOM 691 C C . SER A 1 92 ? 26.892 -10.299 -15.964 1.00 90.69 92 SER A C 1
ATOM 693 O O . SER A 1 92 ? 28.049 -9.989 -15.681 1.00 90.69 92 SER A O 1
ATOM 695 N N . LEU A 1 93 ? 26.467 -11.567 -15.920 1.00 89.38 93 LEU A N 1
ATOM 696 C CA . LEU A 1 93 ? 27.350 -12.692 -15.583 1.00 89.38 93 LEU A CA 1
ATOM 697 C C . LEU A 1 93 ? 28.519 -12.847 -16.569 1.00 89.38 93 LEU A C 1
ATOM 699 O O . LEU A 1 93 ? 29.539 -13.431 -16.217 1.00 89.38 93 LEU A O 1
ATOM 703 N N . LEU A 1 94 ? 28.420 -12.286 -17.783 1.00 85.69 94 LEU A N 1
ATOM 704 C CA . LEU A 1 94 ? 29.522 -12.311 -18.751 1.00 85.69 94 LEU A CA 1
ATOM 705 C C . LEU A 1 94 ? 30.765 -11.564 -18.250 1.00 85.69 94 LEU A C 1
ATOM 707 O O . LEU A 1 94 ? 31.863 -11.899 -18.680 1.00 85.69 94 LEU A O 1
ATOM 711 N N . LYS A 1 95 ? 30.621 -10.595 -17.331 1.00 86.38 95 LYS A N 1
ATOM 712 C CA . LYS A 1 95 ? 31.766 -9.902 -16.716 1.00 86.38 95 LYS A CA 1
ATOM 713 C C . LYS A 1 95 ? 32.590 -10.785 -15.776 1.00 86.38 95 LYS A C 1
ATOM 715 O O . LYS A 1 95 ? 33.714 -10.423 -15.452 1.00 86.38 95 LYS A O 1
ATOM 720 N N . LEU A 1 96 ? 32.037 -11.911 -15.322 1.00 87.94 96 LEU A N 1
ATOM 721 C CA . LEU A 1 96 ? 32.749 -12.868 -14.471 1.00 87.94 96 LEU A CA 1
ATOM 722 C C . LEU A 1 96 ? 33.608 -13.843 -15.287 1.00 87.94 96 LEU A C 1
ATOM 724 O O . LEU A 1 96 ? 34.431 -14.556 -14.719 1.00 87.94 96 LEU A O 1
ATOM 728 N N . LEU A 1 97 ? 33.422 -13.890 -16.611 1.00 85.38 97 LEU A N 1
ATOM 729 C CA . LEU A 1 97 ? 34.241 -14.715 -17.489 1.00 85.38 97 LEU A CA 1
ATOM 730 C C . LEU A 1 97 ? 35.620 -14.067 -17.698 1.00 85.38 97 LEU A C 1
ATOM 732 O O . LEU A 1 97 ? 35.710 -12.843 -17.821 1.00 85.38 97 LEU A O 1
ATOM 736 N N . PRO A 1 98 ? 36.697 -14.866 -17.791 1.00 78.06 98 PRO A N 1
ATOM 737 C CA . PRO A 1 98 ? 38.021 -14.345 -18.104 1.00 78.06 98 PRO A CA 1
ATOM 738 C C . PRO A 1 98 ? 38.029 -13.721 -19.507 1.00 78.06 98 PRO A C 1
ATOM 740 O O . PRO A 1 98 ? 37.533 -14.315 -20.465 1.00 78.06 98 PRO A O 1
ATOM 743 N N . GLY A 1 99 ? 38.605 -12.526 -19.643 1.00 75.88 99 GLY A N 1
ATOM 744 C CA . GLY A 1 99 ? 38.696 -11.838 -20.929 1.00 75.88 99 GLY A CA 1
ATOM 745 C C . GLY A 1 99 ? 39.203 -10.397 -20.818 1.00 75.88 99 GLY A C 1
ATOM 746 O O . GLY A 1 99 ? 39.439 -9.913 -19.714 1.00 75.88 99 GLY A O 1
ATOM 747 N N . PRO A 1 100 ? 39.341 -9.687 -21.952 1.00 74.44 100 PRO A N 1
ATOM 748 C CA . PRO A 1 100 ? 39.846 -8.308 -22.006 1.00 74.44 100 PRO A CA 1
ATOM 749 C C . PRO A 1 100 ? 38.832 -7.255 -21.513 1.00 74.44 100 PRO A C 1
ATOM 751 O O . PRO A 1 100 ? 39.050 -6.057 -21.674 1.00 74.44 100 PRO A O 1
ATOM 754 N N . GLY A 1 101 ? 37.689 -7.688 -20.972 1.00 71.50 101 GLY A N 1
ATOM 755 C CA . GLY A 1 101 ? 36.633 -6.811 -20.477 1.00 71.50 101 GLY A CA 1
ATOM 756 C C . GLY A 1 101 ? 37.001 -6.095 -19.174 1.00 71.50 101 GLY A C 1
ATOM 757 O O . GLY A 1 101 ? 37.907 -6.524 -18.459 1.00 71.50 101 GLY A O 1
ATOM 758 N N . PRO A 1 102 ? 36.291 -5.005 -18.833 1.00 76.81 102 PRO A N 1
ATOM 759 C CA . PRO A 1 102 ? 36.475 -4.332 -17.553 1.00 76.81 102 PRO A CA 1
ATOM 760 C C . PRO A 1 102 ? 36.194 -5.296 -16.397 1.00 76.81 102 PRO A C 1
ATOM 762 O O . PRO A 1 102 ? 35.200 -6.027 -16.432 1.00 76.81 102 PRO A O 1
ATOM 765 N N . ALA A 1 103 ? 37.048 -5.256 -15.369 1.00 84.81 103 ALA A N 1
ATOM 766 C CA . ALA A 1 103 ? 36.940 -6.132 -14.207 1.00 84.81 103 ALA A CA 1
ATOM 767 C C . ALA A 1 103 ? 35.534 -6.063 -13.575 1.00 84.81 103 ALA A C 1
ATOM 769 O O . ALA A 1 103 ? 34.948 -4.970 -13.485 1.00 84.81 103 ALA A O 1
ATOM 770 N N . PRO A 1 104 ? 34.975 -7.207 -13.140 1.00 91.44 104 PRO A N 1
ATOM 771 C CA . PRO A 1 104 ? 33.689 -7.221 -12.464 1.00 91.44 104 PRO A CA 1
ATOM 772 C C . PRO A 1 104 ? 33.785 -6.423 -11.163 1.00 91.44 104 PRO A C 1
ATOM 774 O O . PRO A 1 104 ? 34.777 -6.505 -10.443 1.00 91.44 104 PRO A O 1
ATOM 777 N N . CYS A 1 105 ? 32.742 -5.657 -10.854 1.00 93.81 105 CYS A N 1
ATOM 778 C CA . CYS A 1 105 ? 32.631 -4.943 -9.582 1.00 93.81 105 CYS A CA 1
ATOM 779 C C . CYS A 1 105 ? 31.729 -5.667 -8.571 1.00 93.81 105 CYS A C 1
ATOM 781 O O . CYS A 1 105 ? 31.665 -5.244 -7.423 1.00 93.81 105 CYS A O 1
ATOM 783 N N . ARG A 1 106 ? 31.025 -6.730 -8.986 1.00 95.44 106 ARG A N 1
ATOM 784 C CA . ARG A 1 106 ? 30.073 -7.503 -8.174 1.00 95.44 106 ARG A CA 1
ATOM 785 C C . ARG A 1 106 ? 29.972 -8.957 -8.653 1.00 95.44 106 ARG A C 1
ATOM 787 O O . ARG A 1 106 ? 30.416 -9.276 -9.755 1.00 95.44 106 ARG A O 1
ATOM 794 N N . SER A 1 107 ? 29.353 -9.807 -7.837 1.00 94.69 107 SER A N 1
ATOM 795 C CA . SER A 1 107 ? 29.027 -11.223 -8.110 1.00 94.69 107 SER A CA 1
ATOM 796 C C . SER A 1 107 ? 27.663 -11.577 -7.491 1.00 94.69 107 SER A C 1
ATOM 798 O O . SER A 1 107 ? 27.153 -10.763 -6.718 1.00 94.69 107 SER A O 1
ATOM 800 N N . PRO A 1 108 ? 27.066 -12.753 -7.772 1.00 93.38 108 PRO A N 1
ATOM 801 C CA . PRO A 1 108 ? 25.846 -13.197 -7.089 1.00 93.38 108 PRO A CA 1
ATOM 802 C C . PRO A 1 108 ? 25.971 -13.217 -5.557 1.00 93.38 108 PRO A C 1
ATOM 804 O O . PRO A 1 108 ? 25.021 -12.875 -4.861 1.00 93.38 108 PRO A O 1
ATOM 807 N N . GLU A 1 109 ? 27.150 -13.547 -5.025 1.00 94.00 109 GLU A N 1
ATOM 808 C CA . GLU A 1 109 ? 27.430 -13.583 -3.583 1.00 94.00 109 GLU A CA 1
ATOM 809 C C . GLU A 1 109 ? 27.720 -12.187 -3.005 1.00 94.00 109 GLU A C 1
ATOM 811 O O . GLU A 1 109 ? 27.545 -11.951 -1.812 1.00 94.00 109 GLU A O 1
ATOM 816 N N . HIS A 1 110 ? 28.147 -11.248 -3.853 1.00 93.94 110 HIS A N 1
ATOM 817 C CA . HIS A 1 110 ? 28.508 -9.878 -3.484 1.00 93.94 110 HIS A CA 1
ATOM 818 C C . HIS A 1 110 ? 27.780 -8.863 -4.376 1.00 93.94 110 HIS A C 1
ATOM 820 O O . HIS A 1 110 ? 28.415 -8.083 -5.092 1.00 93.94 110 HIS A O 1
ATOM 826 N N . LEU A 1 111 ? 26.440 -8.875 -4.362 1.00 93.38 111 LEU A N 1
ATOM 827 C CA . LEU A 1 111 ? 25.613 -7.988 -5.202 1.00 93.38 111 LEU A CA 1
ATOM 828 C C . LEU A 1 111 ? 25.891 -6.499 -4.960 1.00 93.38 111 LEU A C 1
ATOM 830 O O . LEU A 1 111 ? 25.885 -5.715 -5.910 1.00 93.38 111 LEU A O 1
ATOM 834 N N . ASN A 1 112 ? 26.198 -6.140 -3.709 1.00 93.12 112 ASN A N 1
ATOM 835 C CA . ASN A 1 112 ? 26.546 -4.783 -3.271 1.00 93.12 112 ASN A CA 1
ATOM 836 C C . ASN A 1 112 ? 28.024 -4.425 -3.495 1.00 93.12 112 ASN A C 1
ATOM 838 O O . ASN A 1 112 ? 28.514 -3.441 -2.948 1.00 93.12 112 ASN A O 1
ATOM 842 N N . GLY A 1 113 ? 28.731 -5.214 -4.299 1.00 95.12 113 GLY A N 1
ATOM 843 C CA . GLY A 1 113 ? 30.132 -5.007 -4.618 1.00 95.12 113 GLY A CA 1
ATOM 844 C C . GLY A 1 113 ? 31.079 -5.870 -3.793 1.00 95.12 113 GLY A C 1
ATOM 845 O O . GLY A 1 113 ? 30.757 -6.311 -2.689 1.00 95.12 113 GLY A O 1
ATOM 846 N N . PHE A 1 114 ? 32.257 -6.146 -4.352 1.00 95.81 114 PHE A N 1
ATOM 847 C CA . PHE A 1 114 ? 33.275 -6.923 -3.655 1.00 95.81 114 PHE A CA 1
ATOM 848 C C . PHE A 1 114 ? 33.860 -6.151 -2.461 1.00 95.81 114 PHE A C 1
ATOM 850 O O . PHE A 1 114 ? 34.072 -4.941 -2.569 1.00 95.81 114 PHE A O 1
ATOM 857 N N . PRO A 1 115 ? 34.241 -6.837 -1.364 1.00 94.94 115 PRO A N 1
ATOM 858 C CA . PRO A 1 115 ? 34.905 -6.205 -0.219 1.00 94.94 115 PRO A CA 1
ATOM 859 C C . PRO A 1 115 ? 36.209 -5.471 -0.571 1.00 94.94 115 PRO A C 1
ATOM 861 O O . PRO A 1 115 ? 36.649 -4.601 0.172 1.00 94.94 115 PRO A O 1
ATOM 864 N N . TRP A 1 116 ? 36.833 -5.833 -1.696 1.00 94.75 116 TRP A N 1
ATOM 865 C CA . TRP A 1 116 ? 38.088 -5.272 -2.204 1.00 94.75 116 TRP A CA 1
ATOM 866 C C . TRP A 1 116 ? 37.900 -4.321 -3.398 1.00 94.75 116 TRP A C 1
ATOM 868 O O . TRP A 1 116 ? 38.866 -4.027 -4.102 1.00 94.75 116 TRP A O 1
ATOM 878 N N . ASN A 1 117 ? 36.676 -3.860 -3.668 1.00 96.00 117 ASN A N 1
ATOM 879 C CA . ASN A 1 117 ? 36.441 -2.848 -4.696 1.00 96.00 117 ASN A CA 1
ATOM 880 C C . ASN A 1 117 ? 37.172 -1.539 -4.364 1.00 96.00 117 ASN A C 1
ATOM 882 O O . ASN A 1 117 ? 37.131 -1.056 -3.230 1.00 96.00 117 ASN A O 1
ATOM 886 N N . ASP A 1 118 ? 37.766 -0.917 -5.381 1.00 94.75 118 ASP A N 1
ATOM 887 C CA . ASP A 1 118 ? 38.230 0.465 -5.289 1.00 94.75 118 ASP A CA 1
ATOM 888 C C . ASP A 1 118 ? 37.055 1.467 -5.361 1.00 94.75 118 ASP A C 1
ATOM 890 O O . ASP A 1 118 ? 35.890 1.104 -5.561 1.00 94.75 118 ASP A O 1
ATOM 894 N N . ALA A 1 119 ? 37.353 2.758 -5.179 1.00 94.69 119 ALA A N 1
ATOM 895 C CA . ALA A 1 119 ? 36.337 3.812 -5.201 1.00 94.69 119 ALA A CA 1
ATOM 896 C C . ALA A 1 119 ? 35.567 3.864 -6.536 1.00 94.69 119 ALA A C 1
ATOM 898 O O . ALA A 1 119 ? 34.348 4.017 -6.532 1.00 94.69 119 ALA A O 1
ATOM 899 N N . ALA A 1 120 ? 36.255 3.670 -7.665 1.00 93.69 120 ALA A N 1
ATOM 900 C CA . ALA A 1 120 ? 35.644 3.702 -8.992 1.00 93.69 120 ALA A CA 1
ATOM 901 C C . ALA A 1 120 ? 34.730 2.489 -9.244 1.00 93.69 120 ALA A C 1
ATOM 903 O O . ALA A 1 120 ? 33.678 2.610 -9.871 1.00 93.69 120 ALA A O 1
ATOM 904 N N . ALA A 1 121 ? 35.103 1.303 -8.762 1.00 93.25 121 ALA A N 1
ATOM 905 C CA . ALA A 1 121 ? 34.267 0.111 -8.807 1.00 93.25 121 ALA A CA 1
ATOM 906 C C . ALA A 1 121 ? 33.024 0.275 -7.926 1.00 93.25 121 ALA A C 1
ATOM 908 O O . ALA A 1 121 ? 31.929 -0.060 -8.375 1.00 93.25 121 ALA A O 1
ATOM 909 N N . ASN A 1 122 ? 33.167 0.853 -6.730 1.00 94.50 122 ASN A N 1
ATOM 910 C CA . ASN A 1 122 ? 32.032 1.153 -5.855 1.00 94.50 122 ASN A CA 1
ATOM 911 C C . ASN A 1 122 ? 31.081 2.188 -6.473 1.00 94.50 122 ASN A C 1
ATOM 913 O O . ASN A 1 122 ? 29.869 1.998 -6.423 1.00 94.50 122 ASN A O 1
ATOM 917 N N . GLU A 1 123 ? 31.592 3.225 -7.138 1.00 94.88 123 GLU A N 1
ATOM 918 C CA . GLU A 1 123 ? 30.755 4.199 -7.852 1.00 94.88 123 GLU A CA 1
ATOM 919 C C . GLU A 1 123 ? 29.935 3.544 -8.975 1.00 94.88 123 GLU A C 1
ATOM 921 O O . GLU A 1 123 ? 28.739 3.820 -9.121 1.00 94.88 123 GLU A O 1
ATOM 926 N N . ARG A 1 124 ? 30.536 2.615 -9.737 1.00 93.88 124 ARG A N 1
ATOM 927 C CA . ARG A 1 124 ? 29.808 1.825 -10.745 1.00 93.88 124 ARG A CA 1
ATOM 928 C C . ARG A 1 124 ? 28.728 0.952 -10.111 1.00 93.88 124 ARG A C 1
ATOM 930 O O . ARG A 1 124 ? 27.631 0.864 -10.671 1.00 93.88 124 ARG A O 1
ATOM 937 N N . VAL A 1 125 ? 29.013 0.322 -8.966 1.00 95.12 125 VAL A N 1
ATOM 938 C CA . VAL A 1 125 ? 28.032 -0.487 -8.223 1.00 95.12 125 VAL A CA 1
ATOM 939 C C . VAL A 1 125 ? 26.836 0.367 -7.810 1.00 95.12 125 VAL A C 1
ATOM 941 O O . VAL A 1 125 ? 25.693 0.023 -8.121 1.00 95.12 125 VAL A O 1
ATOM 944 N N . GLU A 1 126 ? 27.107 1.499 -7.170 1.00 94.38 126 GLU A N 1
ATOM 945 C CA . GLU A 1 126 ? 26.097 2.420 -6.656 1.00 94.38 126 GLU A CA 1
ATOM 946 C C . GLU A 1 126 ? 25.243 3.019 -7.774 1.00 94.38 126 GLU A C 1
ATOM 948 O O . GLU A 1 126 ? 24.015 2.978 -7.706 1.00 94.38 126 GLU A O 1
ATOM 953 N N . SER A 1 127 ? 25.876 3.490 -8.849 1.00 94.00 127 SER A N 1
ATOM 954 C CA . SER A 1 127 ? 25.179 4.114 -9.978 1.00 94.00 127 SER A CA 1
ATOM 955 C C . SER A 1 127 ? 24.265 3.122 -10.698 1.00 94.00 127 SER A C 1
ATOM 957 O O . SER A 1 127 ? 23.091 3.406 -10.931 1.00 94.00 127 SER A O 1
ATOM 959 N N . SER A 1 128 ? 24.759 1.918 -11.006 1.00 95.25 128 SER A N 1
ATOM 960 C CA . SER A 1 128 ? 23.936 0.898 -11.676 1.00 95.25 128 SER A CA 1
ATOM 961 C C . SER A 1 128 ? 22.810 0.360 -10.783 1.00 95.25 128 SER A C 1
ATOM 963 O O . SER A 1 128 ? 21.705 0.133 -11.280 1.00 95.25 128 SER A O 1
ATOM 965 N N . ARG A 1 129 ? 23.031 0.244 -9.464 1.00 95.62 129 ARG A N 1
ATOM 966 C CA . ARG A 1 129 ? 21.976 -0.094 -8.491 1.00 95.62 129 ARG A CA 1
ATOM 967 C C . ARG A 1 129 ? 20.915 1.003 -8.400 1.00 95.62 129 ARG A C 1
ATOM 969 O O . ARG A 1 129 ? 19.722 0.697 -8.358 1.00 95.62 129 ARG A O 1
ATOM 976 N N . LEU A 1 130 ? 21.329 2.271 -8.392 1.00 95.56 130 LEU A N 1
ATOM 977 C CA . LEU A 1 130 ? 20.425 3.418 -8.337 1.00 95.56 130 LEU A CA 1
ATOM 978 C C . LEU A 1 130 ? 19.523 3.486 -9.574 1.00 95.56 130 LEU A C 1
ATOM 980 O O . LEU A 1 130 ? 18.312 3.645 -9.422 1.00 95.56 130 LEU A O 1
ATOM 984 N N . ILE A 1 131 ? 20.084 3.310 -10.775 1.00 96.81 131 ILE A N 1
ATOM 985 C CA . ILE A 1 131 ? 19.322 3.311 -12.035 1.00 96.81 131 ILE A CA 1
ATOM 986 C C . ILE A 1 131 ? 18.300 2.167 -12.058 1.00 96.81 131 ILE A C 1
ATOM 988 O O . ILE A 1 131 ? 17.126 2.406 -12.352 1.00 96.81 131 ILE A O 1
ATOM 992 N N . LEU A 1 132 ? 18.708 0.944 -11.695 1.00 97.19 132 LEU A N 1
ATOM 993 C CA . LEU A 1 132 ? 17.803 -0.208 -11.608 1.00 97.19 132 LEU A CA 1
ATOM 994 C C . LEU A 1 132 ? 16.669 0.055 -10.607 1.00 97.19 132 LEU A C 1
ATOM 996 O O . LEU A 1 132 ? 15.495 -0.076 -10.949 1.00 97.19 132 LEU A O 1
ATOM 1000 N N . THR A 1 133 ? 17.012 0.493 -9.394 1.00 94.94 133 THR A N 1
ATOM 1001 C CA . THR A 1 133 ? 16.033 0.755 -8.329 1.00 94.94 133 THR A CA 1
ATOM 1002 C C . THR A 1 133 ? 15.042 1.843 -8.736 1.00 94.94 133 THR A C 1
ATOM 1004 O O . THR A 1 133 ? 13.839 1.684 -8.553 1.00 94.94 133 THR A O 1
ATOM 1007 N N . ARG A 1 134 ? 15.517 2.946 -9.327 1.00 95.88 134 ARG A N 1
ATOM 1008 C CA . ARG A 1 134 ? 14.651 4.038 -9.797 1.00 95.88 134 ARG A CA 1
ATOM 1009 C C . ARG A 1 134 ? 13.763 3.614 -10.962 1.00 95.88 134 ARG A C 1
ATOM 1011 O O . ARG A 1 134 ? 12.599 3.999 -10.985 1.00 95.88 134 ARG A O 1
ATOM 1018 N N . THR A 1 135 ? 14.262 2.776 -11.869 1.00 97.88 135 THR A N 1
ATOM 1019 C CA . THR A 1 135 ? 13.445 2.185 -12.940 1.00 97.88 135 THR A CA 1
ATOM 1020 C C . THR A 1 135 ? 12.325 1.324 -12.359 1.00 97.88 135 THR A C 1
ATOM 1022 O O . THR A 1 135 ? 11.165 1.509 -12.717 1.00 97.88 135 THR A O 1
ATOM 1025 N N . ILE A 1 136 ? 12.636 0.453 -11.394 1.00 95.88 136 ILE A N 1
ATOM 1026 C CA . ILE A 1 136 ? 11.639 -0.370 -10.695 1.00 95.88 136 ILE A CA 1
ATOM 1027 C C . ILE A 1 136 ? 10.611 0.502 -9.968 1.00 95.88 136 ILE A C 1
ATOM 1029 O O . ILE A 1 136 ? 9.419 0.235 -10.069 1.00 95.88 136 ILE A O 1
ATOM 1033 N N . LEU A 1 137 ? 11.035 1.567 -9.280 1.00 92.31 137 LEU A N 1
ATOM 1034 C CA . LEU A 1 137 ? 10.115 2.489 -8.604 1.00 92.31 137 LEU A CA 1
ATOM 1035 C C . LEU A 1 137 ? 9.165 3.184 -9.588 1.00 92.31 137 LEU A C 1
ATOM 1037 O O . LEU A 1 137 ? 7.982 3.323 -9.288 1.00 92.31 137 LEU A O 1
ATOM 1041 N N . LEU A 1 138 ? 9.657 3.591 -10.761 1.00 94.62 138 LEU A N 1
ATOM 1042 C CA . LEU A 1 138 ? 8.832 4.192 -11.812 1.00 94.62 138 LEU A CA 1
ATOM 1043 C C . LEU A 1 138 ? 7.826 3.191 -12.379 1.00 94.62 138 LEU A C 1
ATOM 1045 O O . LEU A 1 138 ? 6.646 3.515 -12.484 1.00 94.62 138 LEU A O 1
ATOM 1049 N N . LEU A 1 139 ? 8.260 1.970 -12.698 1.00 95.19 139 LEU A N 1
ATOM 1050 C CA . LEU A 1 139 ? 7.358 0.915 -13.162 1.00 95.19 139 LEU A CA 1
ATOM 1051 C C . LEU A 1 139 ? 6.326 0.567 -12.082 1.00 95.19 139 LEU A C 1
ATOM 1053 O O . LEU A 1 139 ? 5.131 0.504 -12.351 1.00 95.19 139 LEU A O 1
ATOM 1057 N N . HIS A 1 140 ? 6.744 0.422 -10.829 1.00 88.38 140 HIS A N 1
ATOM 1058 C CA . HIS A 1 140 ? 5.814 0.156 -9.741 1.00 88.38 140 HIS A CA 1
ATOM 1059 C C . HIS A 1 140 ? 4.793 1.296 -9.576 1.00 88.38 140 HIS A C 1
ATOM 1061 O O . HIS A 1 140 ? 3.610 1.025 -9.387 1.00 88.38 140 HIS A O 1
ATOM 1067 N N . ALA A 1 141 ? 5.209 2.555 -9.742 1.00 85.19 141 ALA A N 1
ATOM 1068 C CA . ALA A 1 141 ? 4.311 3.708 -9.742 1.00 85.19 141 ALA A CA 1
ATOM 1069 C C . ALA A 1 141 ? 3.300 3.677 -10.903 1.00 85.19 141 ALA A C 1
ATOM 1071 O O . ALA A 1 141 ? 2.113 3.889 -10.670 1.00 85.19 141 ALA A O 1
ATOM 1072 N N . VAL A 1 142 ? 3.739 3.355 -12.129 1.00 87.25 142 VAL A N 1
ATOM 1073 C CA . VAL A 1 142 ? 2.846 3.167 -13.292 1.00 87.25 142 VAL A CA 1
ATOM 1074 C C . VAL A 1 142 ? 1.831 2.059 -13.019 1.00 87.25 142 VAL A C 1
ATOM 1076 O O . VAL A 1 142 ? 0.634 2.242 -13.238 1.00 87.25 142 VAL A O 1
ATOM 1079 N N . TYR A 1 143 ? 2.297 0.924 -12.496 1.00 83.81 143 TYR A N 1
ATOM 1080 C CA . TYR A 1 143 ? 1.450 -0.210 -12.141 1.00 83.81 143 TYR A CA 1
ATOM 1081 C C . TYR A 1 143 ? 0.390 0.176 -11.100 1.00 83.81 143 TYR A C 1
ATOM 1083 O O . TYR A 1 143 ? -0.797 -0.087 -11.287 1.00 83.81 143 TYR A O 1
ATOM 1091 N N . GLN A 1 144 ? 0.798 0.875 -10.037 1.00 74.69 144 GLN A N 1
ATOM 1092 C CA . GLN A 1 144 ? -0.100 1.374 -8.991 1.00 74.69 144 GLN A CA 1
ATOM 1093 C C . GLN A 1 144 ? -1.039 2.487 -9.468 1.00 74.69 144 GLN A C 1
ATOM 1095 O O . GLN A 1 144 ? -2.057 2.734 -8.834 1.00 74.69 144 GLN A O 1
ATOM 1100 N N . ALA A 1 145 ? -0.729 3.153 -10.577 1.00 72.38 145 ALA A N 1
ATOM 1101 C CA . ALA A 1 145 ? -1.599 4.140 -11.205 1.00 72.38 145 ALA A CA 1
ATOM 1102 C C . ALA A 1 145 ? -2.543 3.528 -12.261 1.00 72.38 145 ALA A C 1
ATOM 1104 O O . ALA A 1 145 ? -3.158 4.269 -13.024 1.00 72.38 145 ALA A O 1
ATOM 1105 N N . GLY A 1 146 ? -2.666 2.195 -12.326 1.00 73.06 146 GLY A N 1
ATOM 1106 C CA . GLY A 1 146 ? -3.570 1.503 -13.254 1.00 73.06 146 GLY A CA 1
ATOM 1107 C C . GLY A 1 146 ? -2.974 1.169 -14.623 1.00 73.06 146 GLY A C 1
ATOM 1108 O O . GLY A 1 146 ? -3.698 0.686 -15.492 1.00 73.06 146 GLY A O 1
ATOM 1109 N N . GLY A 1 147 ? -1.680 1.409 -14.844 1.00 81.44 147 GLY A N 1
ATOM 1110 C CA . GLY A 1 147 ? -0.974 0.985 -16.053 1.00 81.44 147 GLY A CA 1
ATOM 1111 C C . GLY A 1 147 ? -0.503 -0.475 -16.002 1.00 81.44 147 GLY A C 1
ATOM 1112 O O . GLY A 1 147 ? -0.497 -1.132 -14.956 1.00 81.44 147 GLY A O 1
ATOM 1113 N N . HIS A 1 148 ? -0.061 -0.983 -17.150 1.00 90.12 148 HIS A N 1
ATOM 1114 C CA . HIS A 1 148 ? 0.729 -2.210 -17.254 1.00 90.12 148 HIS A CA 1
ATOM 1115 C C . HIS A 1 148 ? 2.216 -1.896 -17.334 1.00 90.12 148 HIS A C 1
ATOM 1117 O O . HIS A 1 148 ? 2.609 -0.796 -17.717 1.00 90.12 148 HIS A O 1
ATOM 1123 N N . VAL A 1 149 ? 3.053 -2.862 -16.959 1.00 95.69 149 VAL A N 1
ATOM 1124 C CA . VAL A 1 149 ? 4.501 -2.659 -16.925 1.00 95.69 149 VAL A CA 1
ATOM 1125 C C . VAL A 1 149 ? 5.289 -3.853 -17.417 1.00 95.69 149 VAL A C 1
ATOM 1127 O O . VAL A 1 149 ? 4.800 -4.983 -17.397 1.00 95.69 149 VAL A O 1
ATOM 1130 N N . CYS A 1 150 ? 6.520 -3.589 -17.837 1.00 98.19 150 CYS A N 1
ATOM 1131 C CA . CYS A 1 150 ? 7.503 -4.581 -18.227 1.00 98.19 150 CYS A CA 1
ATOM 1132 C C . CYS A 1 150 ? 8.909 -4.128 -17.817 1.00 98.19 150 CYS A C 1
ATOM 1134 O O . CYS A 1 150 ? 9.353 -3.057 -18.225 1.00 98.19 150 CYS A O 1
ATOM 1136 N N . LEU A 1 151 ? 9.620 -4.962 -17.061 1.00 98.38 151 LEU A N 1
ATOM 1137 C CA . LEU A 1 151 ? 11.057 -4.830 -16.825 1.00 98.38 151 LEU A CA 1
ATOM 1138 C C . LEU A 1 151 ? 11.801 -5.814 -17.733 1.00 98.38 151 LEU A C 1
ATOM 1140 O O . LEU A 1 151 ? 11.483 -7.003 -17.737 1.00 98.38 151 LEU A O 1
ATOM 1144 N N . GLU A 1 152 ? 12.788 -5.334 -18.481 1.00 96.94 152 GLU A N 1
ATOM 1145 C CA . GLU A 1 152 ? 13.700 -6.169 -19.261 1.00 96.94 152 GLU A CA 1
ATOM 1146 C C . GLU A 1 152 ? 15.066 -6.268 -18.585 1.00 96.94 152 GLU A C 1
ATOM 1148 O O . GLU A 1 152 ? 15.626 -5.276 -18.109 1.00 96.94 152 GLU A O 1
ATOM 1153 N N . GLN A 1 153 ? 15.588 -7.494 -18.560 1.00 95.62 153 GLN A N 1
ATOM 1154 C CA . GLN A 1 153 ? 17.004 -7.798 -18.383 1.00 95.62 153 GLN A CA 1
ATOM 1155 C C . GLN A 1 153 ? 17.343 -9.090 -19.144 1.00 95.62 153 GLN A C 1
ATOM 1157 O O . GLN A 1 153 ? 16.460 -9.921 -19.401 1.00 95.62 153 GLN A O 1
ATOM 1162 N N . PRO A 1 154 ? 18.638 -9.367 -19.393 1.00 93.56 154 PRO A N 1
ATOM 1163 C CA . PRO A 1 154 ? 19.066 -10.691 -19.820 1.00 93.56 154 PRO A CA 1
ATOM 1164 C C . PRO A 1 154 ? 18.543 -11.777 -18.870 1.00 93.56 154 PRO A C 1
ATOM 1166 O O . PRO A 1 154 ? 18.584 -11.611 -17.649 1.00 93.56 154 PRO A O 1
ATOM 1169 N N . ARG A 1 155 ? 18.120 -12.925 -19.418 1.00 92.81 155 ARG A N 1
ATOM 1170 C CA . ARG A 1 155 ? 17.483 -14.031 -18.664 1.00 92.81 155 ARG A CA 1
ATOM 1171 C C . ARG A 1 155 ? 18.189 -14.410 -17.354 1.00 92.81 155 ARG A C 1
ATOM 1173 O O . ARG A 1 155 ? 17.542 -14.728 -16.364 1.00 92.81 155 ARG A O 1
ATOM 1180 N N . ASN A 1 156 ? 19.518 -14.370 -17.360 1.00 91.19 156 ASN A N 1
ATOM 1181 C CA . ASN A 1 156 ? 20.364 -14.806 -16.248 1.00 91.19 156 ASN A CA 1
ATOM 1182 C C . ASN A 1 156 ? 21.144 -13.642 -15.602 1.00 91.19 156 ASN A C 1
ATOM 1184 O O . ASN A 1 156 ? 22.213 -13.858 -15.042 1.00 91.19 156 ASN A O 1
ATOM 1188 N N . ALA A 1 157 ? 20.682 -12.396 -15.732 1.00 93.75 157 ALA A N 1
ATOM 1189 C CA . ALA A 1 157 ? 21.349 -11.246 -15.121 1.00 93.75 157 ALA A CA 1
ATOM 1190 C C . ALA A 1 157 ? 21.279 -11.279 -13.582 1.00 93.75 157 ALA A C 1
ATOM 1192 O O . ALA A 1 157 ? 20.283 -11.698 -12.996 1.00 93.75 157 ALA A O 1
ATOM 1193 N N . MET A 1 158 ? 22.319 -10.771 -12.915 1.00 96.12 158 MET A N 1
ATOM 1194 C CA . MET A 1 158 ? 22.365 -10.651 -11.450 1.00 96.12 158 MET A CA 1
ATOM 1195 C C . MET A 1 158 ? 21.316 -9.672 -10.902 1.00 96.12 158 MET A C 1
ATOM 1197 O O . MET A 1 158 ? 20.953 -9.755 -9.737 1.00 96.12 158 MET A O 1
ATOM 1201 N N . SER A 1 159 ? 20.792 -8.769 -11.732 1.00 95.88 159 SER A N 1
ATOM 1202 C CA . SER A 1 159 ? 19.733 -7.813 -11.380 1.00 95.88 159 SER A CA 1
ATOM 1203 C C . SER A 1 159 ? 18.437 -8.491 -10.939 1.00 95.88 159 SER A C 1
ATOM 1205 O O . SER A 1 159 ? 17.666 -7.891 -10.195 1.00 95.88 159 SER A O 1
ATOM 1207 N N . TRP A 1 160 ? 18.196 -9.738 -11.360 1.00 96.50 160 TRP A N 1
ATOM 1208 C CA . TRP A 1 160 ? 17.062 -10.526 -10.879 1.00 96.50 160 TRP A CA 1
ATOM 1209 C C . TRP A 1 160 ? 17.203 -10.903 -9.408 1.00 96.50 160 TRP A C 1
ATOM 1211 O O . TRP A 1 160 ? 16.191 -11.066 -8.745 1.00 96.50 160 TRP A O 1
ATOM 1221 N N . LEU A 1 161 ? 18.425 -10.989 -8.874 1.00 94.94 161 LEU A N 1
ATOM 1222 C CA . LEU A 1 161 ? 18.689 -11.317 -7.469 1.00 94.94 161 LEU A CA 1
ATOM 1223 C C . LEU A 1 161 ? 18.535 -10.110 -6.528 1.00 94.94 161 LEU A C 1
ATOM 1225 O O . LEU A 1 161 ? 18.547 -10.277 -5.311 1.00 94.94 161 LEU A O 1
ATOM 1229 N N . GLU A 1 162 ? 18.406 -8.895 -7.069 1.00 94.31 162 GLU A N 1
ATOM 1230 C CA . GLU A 1 162 ? 18.242 -7.686 -6.260 1.00 94.31 162 GLU A CA 1
ATOM 1231 C C . GLU A 1 162 ? 16.915 -7.727 -5.483 1.00 94.31 162 GLU A C 1
ATOM 1233 O O . GLU A 1 162 ? 15.864 -7.977 -6.088 1.00 94.31 162 GLU A O 1
ATOM 1238 N N . PRO A 1 163 ? 16.908 -7.419 -4.170 1.00 90.69 163 PRO A N 1
ATOM 1239 C CA . PRO A 1 163 ? 15.688 -7.446 -3.362 1.00 90.69 163 PRO A CA 1
ATOM 1240 C C . PRO A 1 163 ? 14.561 -6.570 -3.923 1.00 90.69 163 PRO A C 1
ATOM 1242 O O . PRO A 1 163 ? 13.394 -6.955 -3.876 1.00 90.69 163 PRO A O 1
ATOM 1245 N N . ALA A 1 164 ? 14.905 -5.411 -4.498 1.00 88.25 164 ALA A N 1
ATOM 1246 C CA . ALA A 1 164 ? 13.937 -4.524 -5.143 1.00 88.25 164 ALA A CA 1
ATOM 1247 C C . ALA A 1 164 ? 13.270 -5.183 -6.363 1.00 88.25 164 ALA A C 1
ATOM 1249 O O . ALA A 1 164 ? 12.067 -5.024 -6.561 1.00 88.25 164 ALA A O 1
ATOM 1250 N N . THR A 1 165 ? 14.028 -5.953 -7.149 1.00 94.75 165 THR A N 1
ATOM 1251 C CA . THR A 1 165 ? 13.504 -6.693 -8.303 1.00 94.75 165 THR A CA 1
ATOM 1252 C C . THR A 1 165 ? 12.606 -7.833 -7.840 1.00 94.75 165 THR A C 1
ATOM 1254 O O . THR A 1 165 ? 11.481 -7.939 -8.309 1.00 94.75 165 THR A O 1
ATOM 1257 N N . GLN A 1 166 ? 13.056 -8.640 -6.877 1.00 92.56 166 GLN A N 1
ATOM 1258 C CA . GLN A 1 166 ? 12.283 -9.761 -6.325 1.00 92.56 166 GLN A CA 1
ATOM 1259 C C . GLN A 1 166 ? 10.941 -9.300 -5.734 1.00 92.56 166 GLN A C 1
ATOM 1261 O O . GLN A 1 166 ? 9.898 -9.877 -6.039 1.00 92.56 166 GLN A O 1
ATOM 1266 N N . GLY A 1 167 ? 10.948 -8.209 -4.958 1.00 85.06 167 GLY A N 1
ATOM 1267 C CA . GLY A 1 167 ? 9.721 -7.599 -4.440 1.00 85.06 167 GLY A CA 1
ATOM 1268 C C . GLY A 1 167 ? 8.789 -7.117 -5.554 1.00 85.06 167 GLY A C 1
ATOM 1269 O O . GLY A 1 167 ? 7.599 -7.417 -5.532 1.00 85.06 167 GLY A O 1
ATOM 1270 N N . PHE A 1 168 ? 9.337 -6.451 -6.575 1.00 89.25 168 PHE A N 1
ATOM 1271 C CA . PHE A 1 168 ? 8.565 -5.992 -7.730 1.00 89.25 168 PHE A CA 1
ATOM 1272 C C . PHE A 1 168 ? 7.910 -7.141 -8.510 1.00 89.25 168 PHE A C 1
ATOM 1274 O O . PHE A 1 168 ? 6.743 -7.021 -8.878 1.00 89.25 168 PHE A O 1
ATOM 1281 N N . LEU A 1 169 ? 8.616 -8.259 -8.727 1.00 91.06 169 LEU A N 1
ATOM 1282 C CA . LEU A 1 169 ? 8.068 -9.433 -9.422 1.00 91.06 169 LEU A CA 1
ATOM 1283 C C . LEU A 1 169 ? 6.825 -9.987 -8.717 1.00 91.06 169 LEU A C 1
ATOM 1285 O O . LEU A 1 169 ? 5.818 -10.252 -9.375 1.00 91.06 169 LEU A O 1
ATOM 1289 N N . LEU A 1 170 ? 6.885 -10.113 -7.387 1.00 83.12 170 LEU A N 1
ATOM 1290 C CA . LEU A 1 170 ? 5.733 -10.505 -6.575 1.00 83.12 170 LEU A CA 1
ATOM 1291 C C . LEU A 1 170 ? 4.617 -9.463 -6.682 1.00 83.12 170 LEU A C 1
ATOM 1293 O O . LEU A 1 170 ? 3.466 -9.805 -6.947 1.00 83.12 170 LEU A O 1
ATOM 1297 N N . ASP A 1 171 ? 4.943 -8.182 -6.504 1.00 77.75 171 ASP A N 1
ATOM 1298 C CA . ASP A 1 171 ? 3.957 -7.100 -6.474 1.00 77.75 171 ASP A CA 1
ATOM 1299 C C . ASP A 1 171 ? 3.110 -7.005 -7.743 1.00 77.75 171 ASP A C 1
ATOM 1301 O O . ASP A 1 171 ? 1.916 -6.702 -7.654 1.00 77.75 171 ASP A O 1
ATOM 1305 N N . ILE A 1 172 ? 3.691 -7.333 -8.898 1.00 81.31 172 ILE A N 1
ATOM 1306 C CA . ILE A 1 172 ? 2.974 -7.335 -10.174 1.00 81.31 172 ILE A CA 1
ATOM 1307 C C . ILE A 1 172 ? 2.465 -8.716 -10.611 1.00 81.31 172 ILE A C 1
ATOM 1309 O O . ILE A 1 172 ? 1.851 -8.797 -11.675 1.00 81.31 172 ILE A O 1
ATOM 1313 N N . SER A 1 173 ? 2.723 -9.778 -9.830 1.00 81.81 173 SER A N 1
ATOM 1314 C CA . SER A 1 173 ? 2.476 -11.186 -10.212 1.00 81.81 173 SER A CA 1
ATOM 1315 C C . SER A 1 173 ? 3.016 -11.488 -11.613 1.00 81.81 173 SER A C 1
ATOM 1317 O O . SER A 1 173 ? 2.271 -11.810 -12.545 1.00 81.81 173 SER A O 1
ATOM 1319 N N . ALA A 1 174 ? 4.317 -11.238 -11.769 1.00 90.00 174 ALA A N 1
ATOM 1320 C CA . ALA A 1 174 ? 4.965 -11.124 -13.066 1.00 90.00 174 ALA A CA 1
ATOM 1321 C C . ALA A 1 174 ? 4.884 -12.410 -13.897 1.00 90.00 174 ALA A C 1
ATOM 1323 O O . ALA A 1 174 ? 5.183 -13.503 -13.417 1.00 90.00 174 ALA A O 1
ATOM 1324 N N . ASP A 1 175 ? 4.607 -12.243 -15.188 1.00 93.19 175 ASP A N 1
ATOM 1325 C CA . ASP A 1 175 ? 4.931 -13.239 -16.201 1.00 93.19 175 ASP A CA 1
ATOM 1326 C C . ASP A 1 175 ? 6.348 -12.969 -16.705 1.00 93.19 175 ASP A C 1
ATOM 1328 O O . ASP A 1 175 ? 6.630 -11.902 -17.252 1.00 93.19 175 ASP A O 1
ATOM 1332 N N . LEU A 1 176 ? 7.244 -13.930 -16.490 1.00 96.81 176 LEU A N 1
ATOM 1333 C CA . LEU A 1 176 ? 8.631 -13.929 -16.938 1.00 96.81 176 LEU A CA 1
ATOM 1334 C C . LEU A 1 176 ? 8.698 -14.552 -18.334 1.00 96.81 176 LEU A C 1
ATOM 1336 O O . LEU A 1 176 ? 8.835 -15.767 -18.484 1.00 96.81 176 LEU A O 1
ATOM 1340 N N . VAL A 1 177 ? 8.578 -13.716 -19.362 1.00 97.38 177 VAL A N 1
ATOM 1341 C CA . VAL A 1 177 ? 8.561 -14.143 -20.764 1.00 97.38 177 VAL A CA 1
ATOM 1342 C C . VAL A 1 177 ? 9.981 -14.170 -21.318 1.00 97.38 177 VAL A C 1
ATOM 1344 O O . VAL A 1 177 ? 10.603 -13.128 -21.529 1.00 97.38 177 VAL A O 1
ATOM 1347 N N . VAL A 1 178 ? 10.497 -15.370 -21.565 1.00 96.50 178 VAL A N 1
ATOM 1348 C CA . VAL A 1 178 ? 11.815 -15.615 -22.152 1.00 96.50 178 VAL A CA 1
ATOM 1349 C C . VAL A 1 178 ? 11.720 -15.587 -23.673 1.00 96.50 178 VAL A C 1
ATOM 1351 O O . VAL A 1 178 ? 10.936 -16.316 -24.281 1.00 96.50 178 VAL A O 1
ATOM 1354 N N . VAL A 1 179 ? 12.566 -14.765 -24.292 1.00 95.19 179 VAL A N 1
ATOM 1355 C CA . VAL A 1 179 ? 12.561 -14.536 -25.738 1.00 95.19 179 VAL A CA 1
ATOM 1356 C C . VAL A 1 179 ? 13.948 -14.788 -26.312 1.00 95.19 179 VAL A C 1
ATOM 1358 O O . VAL A 1 179 ? 14.906 -14.086 -25.987 1.00 95.19 179 VAL A O 1
ATOM 1361 N N . ALA A 1 180 ? 14.071 -15.801 -27.169 1.00 92.50 180 ALA A N 1
ATOM 1362 C CA . ALA A 1 180 ? 15.318 -16.146 -27.839 1.00 92.50 180 ALA A CA 1
ATOM 1363 C C . ALA A 1 180 ? 15.605 -15.178 -28.999 1.00 92.50 180 ALA A C 1
ATOM 1365 O O . ALA A 1 180 ? 14.778 -14.996 -29.890 1.00 92.50 180 ALA A O 1
ATOM 1366 N N . ALA A 1 181 ? 16.813 -14.613 -29.047 1.00 90.88 181 ALA A N 1
ATOM 1367 C CA . ALA A 1 181 ? 17.206 -13.657 -30.085 1.00 90.88 181 ALA A CA 1
ATOM 1368 C C . ALA A 1 181 ? 17.097 -14.237 -31.509 1.00 90.88 181 ALA A C 1
ATOM 1370 O O . ALA A 1 181 ? 16.657 -13.559 -32.439 1.00 90.88 181 ALA A O 1
ATOM 1371 N N . CYS A 1 182 ? 17.384 -15.531 -31.665 1.00 89.88 182 CYS A N 1
ATOM 1372 C CA . CYS A 1 182 ? 17.274 -16.233 -32.942 1.00 89.88 182 CYS A CA 1
ATOM 1373 C C . CYS A 1 182 ? 15.844 -16.366 -33.480 1.00 89.88 182 CYS A C 1
ATOM 1375 O O . CYS A 1 182 ? 15.680 -16.586 -34.678 1.00 89.88 182 CYS A O 1
ATOM 1377 N N . ALA A 1 183 ? 14.814 -16.214 -32.640 1.00 90.56 183 ALA A N 1
ATOM 1378 C CA . ALA A 1 183 ? 13.426 -16.173 -33.101 1.00 90.56 183 ALA A CA 1
ATOM 1379 C C . ALA A 1 183 ? 13.110 -14.878 -33.872 1.00 90.56 183 ALA A C 1
ATOM 1381 O O . ALA A 1 183 ? 12.205 -14.859 -34.700 1.00 90.56 183 ALA A O 1
ATOM 1382 N N . PHE A 1 184 ? 13.906 -13.824 -33.661 1.00 90.62 184 PHE A N 1
ATOM 1383 C CA . PHE A 1 184 ? 13.742 -12.503 -34.271 1.00 90.62 184 PHE A CA 1
ATOM 1384 C C . PHE A 1 184 ? 14.926 -12.137 -35.176 1.00 90.62 184 PHE A C 1
ATOM 1386 O O . PHE A 1 184 ? 15.336 -10.983 -35.260 1.00 90.62 184 PHE A O 1
ATOM 1393 N N . SER A 1 185 ? 15.457 -13.133 -35.894 1.00 86.00 185 SER A N 1
ATOM 1394 C CA . SER A 1 185 ? 16.499 -12.977 -36.925 1.00 86.00 185 SER A CA 1
ATOM 1395 C C . SER A 1 185 ? 17.870 -12.492 -36.429 1.00 86.00 185 SER A C 1
ATOM 1397 O O . SER A 1 185 ? 18.676 -12.025 -37.230 1.00 86.00 185 SER A O 1
ATOM 1399 N N . MET A 1 186 ? 18.176 -12.639 -35.137 1.00 85.75 186 MET A N 1
ATOM 1400 C CA . MET A 1 186 ? 19.522 -12.400 -34.603 1.00 85.75 186 MET A CA 1
ATOM 1401 C C . MET A 1 186 ? 20.263 -13.720 -34.378 1.00 85.75 186 MET A C 1
ATOM 1403 O O . MET A 1 186 ? 19.833 -14.544 -33.573 1.00 85.75 186 MET A O 1
ATOM 1407 N N . ASP A 1 187 ? 21.401 -13.921 -35.045 1.00 86.75 187 ASP A N 1
ATOM 1408 C CA . ASP A 1 187 ? 22.181 -15.167 -34.959 1.00 86.75 187 ASP A CA 1
ATOM 1409 C C . ASP A 1 187 ? 23.072 -15.250 -33.703 1.00 86.75 187 ASP A C 1
ATOM 1411 O O . ASP A 1 187 ? 24.276 -15.501 -33.758 1.00 86.75 187 ASP A O 1
ATOM 1415 N N . PHE A 1 188 ? 22.464 -15.030 -32.537 1.00 84.94 188 PHE A N 1
ATOM 1416 C CA . PHE A 1 188 ? 23.137 -15.080 -31.244 1.00 84.94 188 PHE A CA 1
ATOM 1417 C C . PHE A 1 188 ? 22.402 -15.998 -30.278 1.00 84.94 188 PHE A C 1
ATOM 1419 O O . PHE A 1 188 ? 21.174 -15.981 -30.169 1.00 84.94 188 PHE A O 1
ATOM 1426 N N . LYS A 1 189 ? 23.173 -16.733 -29.471 1.00 84.19 189 LYS A N 1
ATOM 1427 C CA . LYS A 1 189 ? 22.653 -17.506 -28.337 1.00 84.19 189 LYS A CA 1
ATOM 1428 C C . LYS A 1 189 ? 22.357 -16.590 -27.146 1.00 84.19 189 LYS A C 1
ATOM 1430 O O . LYS A 1 189 ? 22.970 -16.693 -26.084 1.00 84.19 189 LYS A O 1
ATOM 1435 N N . LYS A 1 190 ? 21.426 -15.665 -27.347 1.00 86.69 190 LYS A N 1
ATOM 1436 C CA . LYS A 1 190 ? 20.994 -14.659 -26.378 1.00 86.69 190 LYS A CA 1
ATOM 1437 C C . LYS A 1 190 ? 19.507 -14.824 -26.095 1.00 86.69 190 LYS A C 1
ATOM 1439 O O . LYS A 1 190 ? 18.738 -15.179 -26.984 1.00 86.69 190 LYS A O 1
ATOM 1444 N N . HIS A 1 191 ? 19.126 -14.552 -24.853 1.00 91.19 191 HIS A N 1
ATOM 1445 C CA . HIS A 1 191 ? 17.731 -14.474 -24.450 1.00 91.19 191 HIS A CA 1
ATOM 1446 C C . HIS A 1 191 ? 17.500 -13.155 -23.718 1.00 91.19 191 HIS A C 1
ATOM 1448 O O . HIS A 1 191 ? 18.239 -12.846 -22.774 1.00 91.19 191 HIS A O 1
ATOM 1454 N N . TRP A 1 192 ? 16.485 -12.414 -24.144 1.00 94.06 192 TRP A N 1
ATOM 1455 C CA . TRP A 1 192 ? 15.879 -11.377 -23.316 1.00 94.06 192 TRP A CA 1
ATOM 1456 C C . TRP A 1 192 ? 14.846 -12.027 -22.407 1.00 94.06 192 TRP A C 1
ATOM 1458 O O . TRP A 1 192 ? 14.326 -13.108 -22.709 1.00 94.06 192 TRP A O 1
ATOM 1468 N N . MET A 1 193 ? 14.564 -11.384 -21.286 1.00 96.62 193 MET A N 1
ATOM 1469 C CA . MET A 1 193 ? 13.466 -11.786 -20.430 1.00 96.62 193 MET A CA 1
ATOM 1470 C C . MET A 1 193 ? 12.676 -10.557 -20.019 1.00 96.62 193 MET A C 1
ATOM 1472 O O . MET A 1 193 ? 13.221 -9.609 -19.454 1.00 96.62 193 MET A O 1
ATOM 1476 N N . PHE A 1 194 ? 11.387 -10.606 -20.320 1.00 97.94 194 PHE A N 1
ATOM 1477 C CA . PHE A 1 194 ? 10.428 -9.566 -20.006 1.00 97.94 194 PHE A CA 1
ATOM 1478 C C . PHE A 1 194 ? 9.634 -9.999 -18.781 1.00 97.94 194 PHE A C 1
ATOM 1480 O O . PHE A 1 194 ? 8.851 -10.939 -18.861 1.00 97.94 194 PHE A O 1
ATOM 1487 N N . ALA A 1 195 ? 9.837 -9.329 -17.651 1.00 97.69 195 ALA A N 1
ATOM 1488 C CA . ALA A 1 195 ? 9.001 -9.486 -16.470 1.00 97.69 195 ALA A CA 1
ATOM 1489 C C . ALA A 1 195 ? 7.844 -8.491 -16.548 1.00 97.69 195 ALA A C 1
ATOM 1491 O O . ALA A 1 195 ? 8.055 -7.286 -16.384 1.00 97.69 195 ALA A O 1
ATOM 1492 N N . THR A 1 196 ? 6.632 -8.967 -16.833 1.00 96.12 196 THR A N 1
ATOM 1493 C CA . THR A 1 196 ? 5.504 -8.086 -17.157 1.00 96.12 196 THR A CA 1
ATOM 1494 C C . THR A 1 196 ? 4.216 -8.425 -16.419 1.00 96.12 196 THR A C 1
ATOM 1496 O O . THR A 1 196 ? 3.965 -9.569 -16.058 1.00 96.12 196 THR A O 1
ATOM 1499 N N . SER A 1 197 ? 3.371 -7.409 -16.233 1.00 90.00 197 SER A N 1
ATOM 1500 C CA . SER A 1 197 ? 1.993 -7.563 -15.761 1.00 90.00 197 SER A CA 1
ATOM 1501 C C . SER A 1 197 ? 0.961 -7.682 -16.890 1.00 90.00 197 SER A C 1
ATOM 1503 O O . SER A 1 197 ? -0.241 -7.708 -16.617 1.00 90.00 197 SER A O 1
ATOM 1505 N N . TRP A 1 198 ? 1.389 -7.678 -18.158 1.00 89.44 198 TRP A N 1
ATOM 1506 C CA . TRP A 1 198 ? 0.512 -7.769 -19.327 1.00 89.44 198 TRP A CA 1
ATOM 1507 C C . TRP A 1 198 ? 0.610 -9.148 -19.974 1.00 89.44 198 TRP A C 1
ATOM 1509 O O . TRP A 1 198 ? 1.549 -9.442 -20.714 1.00 89.44 198 TRP A O 1
ATOM 1519 N N . ARG A 1 199 ? -0.391 -9.995 -19.709 1.00 86.69 199 ARG A N 1
ATOM 1520 C CA . ARG A 1 199 ? -0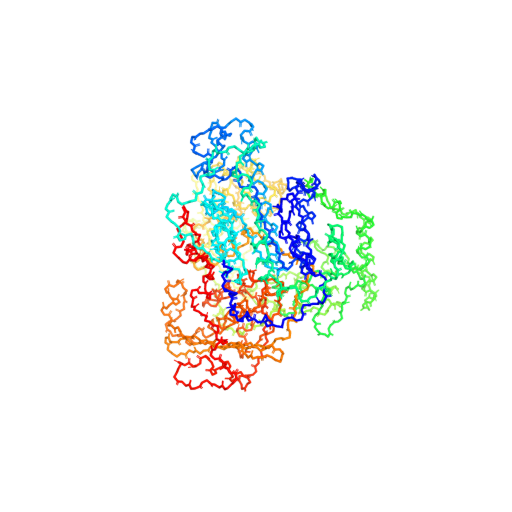.385 -11.411 -20.110 1.00 86.69 199 ARG A CA 1
ATOM 1521 C C . ARG A 1 199 ? -0.267 -11.628 -21.617 1.00 86.69 199 ARG A C 1
ATOM 1523 O O . ARG A 1 199 ? 0.288 -12.639 -22.029 1.00 86.69 199 ARG A O 1
ATOM 1530 N N . ALA A 1 200 ? -0.726 -10.692 -22.452 1.00 85.62 200 ALA A N 1
ATOM 1531 C CA . ALA A 1 200 ? -0.612 -10.847 -23.904 1.00 85.62 200 ALA A CA 1
ATOM 1532 C C . ALA A 1 200 ? 0.853 -10.964 -24.370 1.00 85.62 200 ALA A C 1
ATOM 1534 O O . ALA A 1 200 ? 1.122 -11.615 -25.376 1.00 85.62 200 ALA A O 1
ATOM 1535 N N . MET A 1 201 ? 1.815 -10.423 -23.608 1.00 92.94 201 MET A N 1
ATOM 1536 C CA . MET A 1 201 ? 3.247 -10.563 -23.904 1.00 92.94 201 MET A CA 1
ATOM 1537 C C . MET A 1 201 ? 3.743 -12.010 -23.859 1.00 92.94 201 MET A C 1
ATOM 1539 O O . MET A 1 201 ? 4.772 -12.292 -24.467 1.00 92.94 201 MET A O 1
ATOM 1543 N N . GLN A 1 202 ? 3.024 -12.940 -23.214 1.00 94.06 202 GLN A N 1
ATOM 1544 C CA . GLN A 1 202 ? 3.345 -14.373 -23.253 1.00 94.06 202 GLN A CA 1
ATOM 1545 C C . GLN A 1 202 ? 3.463 -14.897 -24.693 1.00 94.06 202 GLN A C 1
ATOM 1547 O O . GLN A 1 202 ? 4.226 -15.825 -24.944 1.00 94.06 202 GLN A O 1
ATOM 1552 N N . ALA A 1 203 ? 2.777 -14.273 -25.658 1.00 92.75 203 ALA A N 1
ATOM 1553 C CA . ALA A 1 203 ? 2.872 -14.620 -27.074 1.00 92.75 203 ALA A CA 1
ATOM 1554 C C . ALA A 1 203 ? 4.277 -14.421 -27.682 1.00 92.75 203 ALA A C 1
ATOM 1556 O O . ALA A 1 203 ? 4.570 -15.007 -28.721 1.00 92.75 203 ALA A O 1
ATOM 1557 N N . LEU A 1 204 ? 5.159 -13.634 -27.047 1.00 95.00 204 LEU A N 1
ATOM 1558 C CA . LEU A 1 204 ? 6.552 -13.458 -27.482 1.00 95.00 204 LEU A CA 1
ATOM 1559 C C . LEU A 1 204 ? 7.470 -14.617 -27.072 1.00 95.00 204 LEU A C 1
ATOM 1561 O O . LEU A 1 204 ? 8.620 -14.667 -27.524 1.00 95.00 204 LEU A O 1
ATOM 1565 N N . GLN A 1 205 ? 7.002 -15.516 -26.197 1.00 94.50 205 GLN A N 1
ATOM 1566 C CA . GLN A 1 205 ? 7.827 -16.594 -25.664 1.00 94.50 205 GLN A CA 1
ATOM 1567 C C . GLN A 1 205 ? 8.464 -17.408 -26.794 1.00 94.50 205 GLN A C 1
ATOM 1569 O O . GLN A 1 205 ? 7.822 -17.756 -27.787 1.00 94.50 205 GLN A O 1
ATOM 1574 N N . SER A 1 206 ? 9.747 -17.718 -26.657 1.00 92.38 206 SER A N 1
ATOM 1575 C CA . SER A 1 206 ? 10.456 -18.504 -27.664 1.00 92.38 206 SER A CA 1
ATOM 1576 C C . SER A 1 206 ? 11.655 -19.233 -27.078 1.00 92.38 206 SER A C 1
ATOM 1578 O O . SER A 1 206 ? 12.341 -18.743 -26.181 1.00 92.38 206 SER A O 1
ATOM 1580 N N . VAL A 1 207 ? 11.934 -20.412 -27.636 1.00 85.56 207 VAL A N 1
ATOM 1581 C CA . VAL A 1 207 ? 13.085 -21.244 -27.273 1.00 85.56 207 VAL A CA 1
ATOM 1582 C C . VAL A 1 207 ? 14.020 -21.356 -28.467 1.00 85.56 207 VAL A C 1
ATOM 1584 O O . VAL A 1 207 ? 13.594 -21.547 -29.607 1.00 85.56 207 VAL A O 1
ATOM 1587 N N . CYS A 1 208 ? 15.322 -21.271 -28.210 1.00 85.38 208 CYS A N 1
ATOM 1588 C CA . CYS A 1 208 ? 16.325 -21.628 -29.202 1.00 85.38 208 CYS A CA 1
ATOM 1589 C C . CYS A 1 208 ? 16.314 -23.152 -29.426 1.00 85.38 208 CYS A C 1
ATOM 1591 O O . CYS A 1 208 ? 16.788 -23.910 -28.584 1.00 85.38 208 CYS A O 1
ATOM 1593 N N . ALA A 1 209 ? 15.805 -23.597 -30.577 1.00 80.38 209 ALA A N 1
ATOM 1594 C CA . ALA A 1 209 ? 15.786 -25.012 -30.969 1.00 80.38 209 ALA A CA 1
ATOM 1595 C C . ALA A 1 209 ? 17.078 -25.480 -31.678 1.00 80.38 209 ALA A C 1
ATOM 1597 O O . ALA A 1 209 ? 17.137 -26.591 -32.207 1.00 80.38 209 ALA A O 1
ATOM 1598 N N . ARG A 1 210 ? 18.105 -24.623 -31.769 1.00 82.94 210 ARG A N 1
ATOM 1599 C CA . ARG A 1 210 ? 19.341 -24.905 -32.514 1.00 82.94 210 ARG A CA 1
ATOM 1600 C C . ARG A 1 210 ? 20.393 -25.597 -31.622 1.00 82.94 210 ARG A C 1
ATOM 1602 O O . ARG A 1 210 ? 20.407 -25.365 -30.413 1.00 82.94 210 ARG A O 1
ATOM 1609 N N . PRO A 1 211 ? 21.299 -26.422 -32.192 1.00 80.69 211 PRO A N 1
ATOM 1610 C CA . PRO A 1 211 ? 22.388 -27.064 -31.447 1.00 80.69 211 PRO A CA 1
ATOM 1611 C C . PRO A 1 211 ? 23.290 -26.078 -30.687 1.00 80.69 211 PRO A C 1
ATOM 1613 O O . PRO A 1 211 ? 23.377 -24.900 -31.035 1.00 80.69 211 PRO A O 1
ATOM 1616 N N . LYS A 1 212 ? 24.007 -26.577 -29.666 1.00 68.88 212 LYS A N 1
ATOM 1617 C CA . LYS A 1 212 ? 24.757 -25.773 -28.678 1.00 68.88 212 LYS A CA 1
ATOM 1618 C C . LYS A 1 212 ? 25.754 -24.774 -29.293 1.00 68.88 212 LYS A C 1
ATOM 1620 O O . LYS A 1 212 ? 25.925 -23.719 -28.674 1.00 68.88 212 LYS A O 1
ATOM 1625 N N . ASP A 1 213 ? 26.277 -25.077 -30.484 1.00 77.00 213 ASP A N 1
ATOM 1626 C CA . ASP A 1 213 ? 27.339 -24.353 -31.203 1.00 77.00 213 ASP A CA 1
ATOM 1627 C C . ASP A 1 213 ? 26.883 -23.771 -32.557 1.00 77.00 213 ASP A C 1
ATOM 1629 O O . ASP A 1 213 ? 27.702 -23.391 -33.386 1.00 77.00 213 ASP A O 1
ATOM 1633 N N . PHE A 1 214 ? 25.571 -23.728 -32.815 1.00 83.81 214 PHE A N 1
ATOM 1634 C CA . PHE A 1 214 ? 25.034 -23.209 -34.078 1.00 83.81 214 PHE A CA 1
ATOM 1635 C C . PHE A 1 214 ? 25.186 -21.687 -34.209 1.00 83.81 214 PHE A C 1
ATOM 1637 O O . PHE A 1 214 ? 25.419 -21.185 -35.301 1.00 83.81 214 PHE A O 1
ATOM 1644 N N . HIS A 1 215 ? 25.023 -20.962 -33.102 1.00 84.94 215 HIS A N 1
ATOM 1645 C CA . HIS A 1 215 ? 25.022 -19.500 -33.088 1.00 84.94 215 HIS A CA 1
ATOM 1646 C C . HIS A 1 215 ? 26.420 -18.919 -32.916 1.00 84.94 215 HIS A C 1
ATOM 1648 O O . HIS A 1 215 ? 27.271 -19.511 -32.247 1.00 84.94 215 HIS A O 1
ATOM 1654 N N . GLN A 1 216 ? 26.617 -17.704 -33.424 1.00 79.75 216 GLN A N 1
ATOM 1655 C CA . GLN A 1 216 ? 27.885 -17.004 -33.283 1.00 79.75 216 GLN A CA 1
ATOM 1656 C C . GLN A 1 216 ? 28.195 -16.702 -31.804 1.00 79.75 216 GLN A C 1
ATOM 1658 O O . GLN A 1 216 ? 27.329 -16.207 -31.065 1.00 79.75 216 GLN A O 1
ATOM 1663 N N . PRO A 1 217 ? 29.426 -16.986 -31.333 1.00 73.81 217 PRO A N 1
ATOM 1664 C CA . PRO A 1 217 ? 29.857 -16.535 -30.020 1.00 73.81 217 PRO A CA 1
ATOM 1665 C C . PRO A 1 217 ? 29.954 -15.008 -30.027 1.00 73.81 217 PRO A C 1
ATOM 1667 O O . PRO A 1 217 ? 30.465 -14.434 -30.974 1.00 73.81 217 PRO A O 1
ATOM 1670 N N . PHE A 1 218 ? 29.482 -14.346 -28.970 1.00 78.31 218 PHE A N 1
ATOM 1671 C CA . PHE A 1 218 ? 29.576 -12.882 -28.825 1.00 78.31 218 PHE A CA 1
ATOM 1672 C C . PHE A 1 218 ? 30.229 -12.450 -27.502 1.00 78.31 218 PHE A C 1
ATOM 1674 O O . PHE A 1 218 ? 30.590 -11.287 -27.320 1.00 78.31 218 PHE A O 1
ATOM 1681 N N . ALA A 1 219 ? 30.389 -13.378 -26.553 1.00 76.31 219 ALA A N 1
ATOM 1682 C CA . ALA A 1 219 ? 31.030 -13.107 -25.272 1.00 76.31 219 ALA A CA 1
ATOM 1683 C C . ALA A 1 219 ? 32.525 -12.808 -25.475 1.00 76.31 219 ALA A C 1
ATOM 1685 O O . ALA A 1 219 ? 33.234 -13.587 -26.106 1.00 76.31 219 ALA A O 1
ATOM 1686 N N . GLY A 1 220 ? 32.994 -11.673 -24.949 1.00 73.50 220 GLY A N 1
ATOM 1687 C CA . GLY A 1 220 ? 34.399 -11.258 -25.030 1.00 73.50 220 GLY A CA 1
ATOM 1688 C C . GLY A 1 220 ? 34.875 -10.789 -26.411 1.00 73.50 220 GLY A C 1
ATOM 1689 O O . GLY A 1 220 ? 36.044 -10.439 -26.543 1.00 73.50 220 GLY A O 1
ATOM 1690 N N . GLN A 1 221 ? 34.000 -10.748 -27.422 1.00 78.69 221 GLN A N 1
ATOM 1691 C CA . GLN A 1 221 ? 34.347 -10.282 -28.766 1.00 78.69 221 GLN A CA 1
ATOM 1692 C C . GLN A 1 221 ? 34.211 -8.767 -28.899 1.00 78.69 221 GLN A C 1
ATOM 1694 O O . GLN A 1 221 ? 33.279 -8.170 -28.356 1.00 78.69 221 GLN A O 1
ATOM 1699 N N . ILE A 1 222 ? 35.123 -8.164 -29.660 1.00 75.75 222 ILE A N 1
ATOM 1700 C CA . ILE A 1 222 ? 35.155 -6.733 -29.967 1.00 75.75 222 ILE A CA 1
ATOM 1701 C C . ILE A 1 222 ? 34.842 -6.569 -31.456 1.00 75.75 222 ILE A C 1
ATOM 1703 O O . ILE A 1 222 ? 35.446 -7.241 -32.291 1.00 75.75 222 ILE A O 1
ATOM 1707 N N . SER A 1 223 ? 33.881 -5.711 -31.784 1.00 76.56 223 SER A N 1
ATOM 1708 C CA . SER A 1 223 ? 33.515 -5.403 -33.162 1.00 76.56 223 SER A CA 1
ATOM 1709 C C . SER A 1 223 ? 34.551 -4.496 -33.827 1.00 76.56 223 SER A C 1
ATOM 1711 O O . SER A 1 223 ? 35.444 -3.939 -33.185 1.00 76.56 223 SER A O 1
ATOM 1713 N N . SER A 1 224 ? 34.414 -4.288 -35.137 1.00 73.69 224 SER A N 1
ATOM 1714 C CA . SER A 1 224 ? 35.274 -3.377 -35.904 1.00 73.69 224 SER A CA 1
ATOM 1715 C C . SER A 1 224 ? 35.215 -1.920 -35.423 1.00 73.69 224 SER A C 1
ATOM 1717 O O . SER A 1 224 ? 36.100 -1.139 -35.757 1.00 73.69 224 SER A O 1
ATOM 1719 N N . SER A 1 225 ? 34.196 -1.552 -34.636 1.00 69.50 225 SER A N 1
ATOM 1720 C CA . SER A 1 225 ? 34.048 -0.224 -34.024 1.00 69.50 225 SER A CA 1
ATOM 1721 C C . SER A 1 225 ? 34.794 -0.071 -32.688 1.00 69.50 225 SER A C 1
ATOM 1723 O O . SER A 1 225 ? 34.764 1.000 -32.083 1.00 69.50 225 SER A O 1
ATOM 1725 N N . GLY A 1 226 ? 35.458 -1.130 -32.207 1.00 72.31 226 GLY A N 1
ATOM 1726 C CA . GLY A 1 226 ? 36.151 -1.142 -30.916 1.00 72.31 226 GLY A CA 1
ATOM 1727 C C . GLY A 1 226 ? 35.230 -1.345 -29.706 1.00 72.31 226 GLY A C 1
ATOM 1728 O O . GLY A 1 226 ? 35.694 -1.262 -28.570 1.00 72.31 226 GLY A O 1
ATOM 1729 N N . GLN A 1 227 ? 33.938 -1.622 -29.916 1.00 75.56 227 GLN A N 1
ATOM 1730 C CA . GLN A 1 227 ? 32.981 -1.932 -28.850 1.00 75.56 227 GLN A CA 1
ATOM 1731 C C . GLN A 1 227 ? 32.782 -3.442 -28.693 1.00 75.56 227 GLN A C 1
ATOM 1733 O O . GLN A 1 227 ? 32.972 -4.206 -29.632 1.00 75.56 227 GLN A O 1
ATOM 1738 N N . PHE A 1 228 ? 32.376 -3.900 -27.507 1.00 77.88 228 PHE A N 1
ATOM 1739 C CA . PHE A 1 228 ? 32.018 -5.307 -27.329 1.00 77.88 228 PHE A CA 1
ATOM 1740 C C . PHE A 1 228 ? 30.761 -5.652 -28.136 1.00 77.88 228 PHE A C 1
ATOM 1742 O O . PHE A 1 228 ? 29.748 -4.967 -28.001 1.00 77.88 228 PHE A O 1
ATOM 1749 N N . VAL A 1 229 ? 30.784 -6.758 -28.886 1.00 76.50 229 VAL A N 1
ATOM 1750 C CA . VAL A 1 229 ? 29.627 -7.256 -29.663 1.00 76.50 229 VAL A CA 1
ATOM 1751 C C . VAL A 1 229 ? 28.411 -7.472 -28.751 1.00 76.50 229 VAL A C 1
ATOM 1753 O O . VAL A 1 229 ? 27.272 -7.222 -29.133 1.00 76.50 229 VAL A O 1
ATOM 1756 N N . SER A 1 230 ? 28.632 -7.836 -27.483 1.00 76.38 230 SER A N 1
ATOM 1757 C CA . SER A 1 230 ? 27.567 -7.937 -26.476 1.00 76.38 230 SER A CA 1
ATOM 1758 C C . SER A 1 230 ? 26.760 -6.644 -26.293 1.00 76.38 230 SER A C 1
ATOM 1760 O O . SER A 1 230 ? 25.564 -6.729 -26.010 1.00 76.38 230 SER A O 1
ATOM 1762 N N . ARG A 1 231 ? 27.368 -5.468 -26.500 1.00 76.31 231 ARG A N 1
ATOM 1763 C CA . ARG A 1 231 ? 26.690 -4.165 -26.462 1.00 76.31 231 ARG A CA 1
ATOM 1764 C C . ARG A 1 231 ? 25.803 -3.952 -27.687 1.00 76.31 231 ARG A C 1
ATOM 1766 O O . ARG A 1 231 ? 24.686 -3.481 -27.534 1.00 76.31 231 ARG A O 1
ATOM 1773 N N . GLU A 1 232 ? 26.265 -4.351 -28.868 1.00 74.38 232 GLU A N 1
ATOM 1774 C CA . GLU A 1 232 ? 25.498 -4.256 -30.121 1.00 74.38 232 GLU A CA 1
ATOM 1775 C C . GLU A 1 232 ? 24.266 -5.167 -30.091 1.00 74.38 232 GLU A C 1
ATOM 1777 O O . GLU A 1 232 ? 23.201 -4.802 -30.574 1.00 74.38 232 GLU A O 1
ATOM 1782 N N . THR A 1 233 ? 24.363 -6.323 -29.425 1.00 78.56 233 THR A N 1
ATOM 1783 C CA . THR A 1 233 ? 23.213 -7.229 -29.270 1.00 78.56 233 THR A CA 1
ATOM 1784 C C . THR A 1 233 ? 22.140 -6.715 -28.307 1.00 78.56 233 THR A C 1
ATOM 1786 O O . THR A 1 233 ? 21.112 -7.377 -28.157 1.00 78.56 233 THR A O 1
ATOM 1789 N N . ALA A 1 234 ? 22.391 -5.633 -27.554 1.00 80.25 234 ALA A N 1
ATOM 1790 C CA . ALA A 1 234 ? 21.470 -5.121 -26.536 1.00 80.25 234 ALA A CA 1
ATOM 1791 C C . ALA A 1 234 ? 20.189 -4.539 -27.142 1.00 80.25 234 ALA A C 1
ATOM 1793 O O . ALA A 1 234 ? 19.120 -4.749 -26.576 1.00 80.25 234 ALA A O 1
ATOM 1794 N N . GLU A 1 235 ? 20.301 -3.876 -28.291 1.00 87.56 235 GLU A N 1
ATOM 1795 C CA . GLU A 1 235 ? 19.180 -3.238 -28.975 1.00 87.56 235 GLU A CA 1
ATOM 1796 C C . GLU A 1 235 ? 18.188 -4.269 -29.534 1.00 87.56 235 GLU A C 1
ATOM 1798 O O . GLU A 1 235 ? 18.583 -5.307 -30.073 1.00 87.56 235 GLU A O 1
ATOM 1803 N N . PHE A 1 236 ? 16.886 -3.994 -29.404 1.00 92.50 236 PHE A N 1
ATOM 1804 C CA . PHE A 1 236 ? 15.858 -4.874 -29.954 1.00 92.50 236 PHE A CA 1
ATOM 1805 C C . PHE A 1 236 ? 15.801 -4.761 -31.482 1.00 92.50 236 PHE A C 1
ATOM 1807 O O . PHE A 1 236 ? 15.688 -3.650 -32.005 1.00 92.50 236 PHE A O 1
ATOM 1814 N N . PRO A 1 237 ? 15.799 -5.890 -32.212 1.00 93.00 237 PRO A N 1
ATOM 1815 C CA . PRO A 1 237 ? 15.632 -5.868 -33.655 1.00 93.00 237 PRO A CA 1
ATOM 1816 C C . PRO A 1 237 ? 14.205 -5.430 -34.016 1.00 93.00 237 PRO A C 1
ATOM 1818 O O . PRO A 1 237 ? 13.252 -5.669 -33.268 1.00 93.00 237 PRO A O 1
ATOM 1821 N N . GLU A 1 238 ? 14.043 -4.822 -35.191 1.00 93.50 238 GLU A N 1
ATOM 1822 C CA . GLU A 1 238 ? 12.761 -4.269 -35.653 1.00 93.50 238 GLU A CA 1
ATOM 1823 C C . GLU A 1 238 ? 11.587 -5.273 -35.597 1.00 93.50 238 GLU A C 1
ATOM 1825 O O . GLU A 1 238 ? 10.543 -4.891 -35.061 1.00 93.50 238 GLU A O 1
ATOM 1830 N N . PRO A 1 239 ? 11.747 -6.561 -35.979 1.00 94.38 239 PRO A N 1
ATOM 1831 C CA . PRO A 1 239 ? 10.673 -7.549 -35.857 1.00 94.38 239 PRO A CA 1
ATOM 1832 C C . PRO A 1 239 ? 10.218 -7.804 -34.414 1.00 94.38 239 PRO A C 1
ATOM 1834 O O . PRO A 1 239 ? 9.029 -8.032 -34.170 1.00 94.38 239 PRO A O 1
ATOM 1837 N N . LEU A 1 240 ? 11.144 -7.758 -33.445 1.00 95.19 240 LEU A N 1
ATOM 1838 C CA . LEU A 1 240 ? 10.807 -7.897 -32.027 1.00 95.19 240 LEU A CA 1
ATOM 1839 C C . LEU A 1 240 ? 10.052 -6.661 -31.544 1.00 95.19 240 LEU A C 1
ATOM 1841 O O . LEU A 1 240 ? 8.999 -6.798 -30.929 1.00 95.19 240 LEU A O 1
ATOM 1845 N N . ALA A 1 241 ? 10.548 -5.463 -31.867 1.00 95.81 241 ALA A N 1
ATOM 1846 C CA . ALA A 1 241 ? 9.891 -4.215 -31.490 1.00 95.81 241 ALA A CA 1
ATOM 1847 C C . ALA A 1 241 ? 8.475 -4.103 -32.085 1.00 95.81 241 ALA A C 1
ATOM 1849 O O . ALA A 1 241 ? 7.541 -3.713 -31.386 1.00 95.81 241 ALA A O 1
ATOM 1850 N N . ALA A 1 242 ? 8.288 -4.501 -33.347 1.00 94.81 242 ALA A N 1
ATOM 1851 C CA . ALA A 1 242 ? 6.985 -4.511 -34.006 1.00 94.81 242 ALA A CA 1
ATOM 1852 C C . ALA A 1 242 ? 5.997 -5.476 -33.328 1.00 94.81 242 ALA A C 1
ATOM 1854 O O . ALA A 1 242 ? 4.867 -5.079 -33.037 1.00 94.81 242 ALA A O 1
ATOM 1855 N N . SER A 1 243 ? 6.441 -6.703 -33.026 1.00 95.56 243 SER A N 1
ATOM 1856 C CA . SER A 1 243 ? 5.625 -7.722 -32.344 1.00 95.56 243 SER A CA 1
ATOM 1857 C C . SER A 1 243 ? 5.282 -7.312 -30.910 1.00 95.56 243 SER A C 1
ATOM 1859 O O . SER A 1 243 ? 4.155 -7.489 -30.459 1.00 95.56 243 SER A O 1
ATOM 1861 N N . TYR A 1 244 ? 6.234 -6.703 -30.198 1.00 96.50 244 TYR A N 1
ATOM 1862 C CA . TYR A 1 244 ? 6.028 -6.183 -28.848 1.00 96.50 244 TYR A CA 1
ATOM 1863 C C . TYR A 1 244 ? 4.945 -5.099 -28.827 1.00 96.50 244 TYR A C 1
ATOM 1865 O O . TYR A 1 244 ? 4.003 -5.154 -28.037 1.00 96.50 244 TYR A O 1
ATOM 1873 N N . VAL A 1 245 ? 5.048 -4.124 -29.735 1.00 94.50 245 VAL A N 1
ATOM 1874 C CA . VAL A 1 245 ? 4.066 -3.040 -29.845 1.00 94.50 245 VAL A CA 1
ATOM 1875 C C . VAL A 1 245 ? 2.709 -3.555 -30.329 1.00 94.50 245 VAL A C 1
ATOM 1877 O O . VAL A 1 245 ? 1.691 -3.019 -29.910 1.00 94.50 245 VAL A O 1
ATOM 1880 N N . GLU A 1 246 ? 2.659 -4.609 -31.149 1.00 93.94 246 GLU A N 1
ATOM 1881 C CA . GLU A 1 246 ? 1.396 -5.248 -31.550 1.00 93.94 246 GLU A CA 1
ATOM 1882 C C . GLU A 1 246 ? 0.575 -5.727 -30.359 1.00 93.94 246 GLU A C 1
ATOM 1884 O O . GLU A 1 246 ? -0.615 -5.445 -30.265 1.00 93.94 246 GLU A O 1
ATOM 1889 N N . LEU A 1 247 ? 1.233 -6.412 -29.425 1.00 92.31 247 LEU A N 1
ATOM 1890 C CA . LEU A 1 247 ? 0.595 -6.947 -28.226 1.00 92.31 247 LEU A CA 1
ATOM 1891 C C . LEU A 1 247 ? 0.192 -5.839 -27.251 1.00 92.31 247 LEU A C 1
ATOM 1893 O O . LEU A 1 247 ? -0.699 -6.034 -26.427 1.00 92.31 247 LEU A O 1
ATOM 1897 N N . MET A 1 248 ? 0.848 -4.682 -27.335 1.00 91.06 248 MET A N 1
ATOM 1898 C CA . MET A 1 248 ? 0.556 -3.496 -26.537 1.00 91.06 248 MET A CA 1
ATOM 1899 C C . MET A 1 248 ? -0.580 -2.638 -27.136 1.00 91.06 248 MET A C 1
ATOM 1901 O O . MET A 1 248 ? -1.279 -1.964 -26.383 1.00 91.06 248 MET A O 1
ATOM 1905 N N . ASP A 1 249 ? -0.790 -2.664 -28.459 1.00 87.50 249 ASP A N 1
ATOM 1906 C CA . ASP A 1 249 ? -1.748 -1.815 -29.199 1.00 87.50 249 ASP A CA 1
ATOM 1907 C C . ASP A 1 249 ? -3.176 -1.785 -28.610 1.00 87.50 249 ASP A C 1
ATOM 1909 O O . ASP A 1 249 ? -3.720 -0.683 -28.501 1.00 87.50 249 ASP A O 1
ATOM 1913 N N . PRO A 1 250 ? -3.768 -2.907 -28.132 1.00 86.25 250 PRO A N 1
ATOM 1914 C CA . PRO A 1 250 ? -5.111 -2.904 -27.539 1.00 86.25 250 PRO A CA 1
ATOM 1915 C C . PRO A 1 250 ? -5.269 -1.992 -26.315 1.00 86.25 250 PRO A C 1
ATOM 1917 O O . PRO A 1 250 ? -6.380 -1.579 -25.997 1.00 86.25 250 PRO A O 1
ATOM 1920 N N . LEU A 1 251 ? -4.170 -1.645 -25.637 1.00 81.94 251 LEU A N 1
ATOM 1921 C CA . LEU A 1 251 ? -4.189 -0.737 -24.489 1.00 81.94 251 LEU A CA 1
ATOM 1922 C C . LEU A 1 251 ? -4.395 0.734 -24.894 1.00 81.94 251 LEU A C 1
ATOM 1924 O O . LEU A 1 251 ? -4.634 1.576 -24.030 1.00 81.94 251 LEU A O 1
ATOM 1928 N N . PHE A 1 252 ? -4.303 1.063 -26.186 1.00 83.38 252 PHE A N 1
ATOM 1929 C CA . PHE A 1 252 ? -4.327 2.432 -26.705 1.00 83.38 252 PHE A CA 1
ATOM 1930 C C . PHE A 1 252 ? -5.479 2.639 -27.707 1.00 83.38 252 PHE A C 1
ATOM 1932 O O . PHE A 1 252 ? -5.240 2.767 -28.911 1.00 83.38 252 PHE A O 1
ATOM 1939 N N . PRO A 1 253 ? -6.741 2.714 -27.233 1.00 68.88 253 PRO A N 1
ATOM 1940 C CA . PRO A 1 253 ? -7.912 2.848 -28.107 1.00 68.88 253 PRO A CA 1
ATOM 1941 C C . PRO A 1 253 ? -7.943 4.190 -28.859 1.00 68.88 253 PRO A C 1
ATOM 1943 O O . PRO A 1 253 ? -8.385 4.260 -30.005 1.00 68.88 253 PRO A O 1
ATOM 1946 N N . SER A 1 254 ? -7.424 5.255 -28.241 1.00 67.31 254 SER A N 1
ATOM 1947 C CA . SER A 1 254 ? -7.334 6.591 -28.835 1.00 67.31 254 SER A CA 1
ATOM 1948 C C . SER A 1 254 ? -5.974 6.791 -29.501 1.00 67.31 254 SER A C 1
ATOM 1950 O O . SER A 1 254 ? -4.989 7.113 -28.836 1.00 67.31 254 SER A O 1
ATOM 1952 N N . LYS A 1 255 ? -5.919 6.625 -30.825 1.00 69.69 255 LYS A N 1
ATOM 1953 C CA . LYS A 1 255 ? -4.703 6.861 -31.618 1.00 69.69 255 LYS A CA 1
ATOM 1954 C C . LYS A 1 255 ? -4.625 8.327 -32.035 1.00 69.69 255 LYS A C 1
ATOM 1956 O O . LYS A 1 255 ? -5.570 8.866 -32.609 1.00 69.69 255 LYS A O 1
ATOM 1961 N N . VAL A 1 256 ? -3.495 8.978 -31.769 1.00 64.50 256 VAL A N 1
ATOM 1962 C CA . VAL A 1 256 ? -3.253 10.371 -32.177 1.00 64.50 256 VAL A CA 1
ATOM 1963 C C . VAL A 1 256 ? -2.328 10.354 -33.390 1.00 64.50 256 VAL A C 1
ATOM 1965 O O . VAL A 1 256 ? -1.305 9.672 -33.381 1.00 64.50 256 VAL A O 1
ATOM 1968 N N . ARG A 1 257 ? -2.668 11.094 -34.457 1.00 56.75 257 ARG A N 1
ATOM 1969 C CA . ARG A 1 257 ? -1.761 11.246 -35.608 1.00 56.75 257 ARG A CA 1
ATOM 1970 C C . ARG A 1 257 ? -0.450 11.872 -35.126 1.00 56.75 257 ARG A C 1
ATOM 1972 O O . ARG A 1 257 ? -0.464 12.942 -34.526 1.00 56.75 257 ARG A O 1
ATOM 1979 N N . ALA A 1 258 ? 0.645 11.162 -35.389 1.00 53.84 258 ALA A N 1
ATOM 1980 C CA . ALA A 1 258 ? 1.974 11.387 -34.839 1.00 53.84 258 ALA A CA 1
ATOM 1981 C C . ALA A 1 258 ? 2.439 12.851 -34.920 1.00 53.84 258 ALA A C 1
ATOM 1983 O O . ALA A 1 258 ? 2.821 13.351 -35.978 1.00 53.84 258 ALA A O 1
ATOM 1984 N N . THR A 1 259 ? 2.486 13.503 -33.764 1.00 52.53 259 THR A N 1
ATOM 1985 C CA . THR A 1 259 ? 3.512 14.495 -33.446 1.00 52.53 259 THR A CA 1
ATOM 1986 C C . THR A 1 259 ? 4.409 13.893 -32.369 1.00 52.53 259 THR A C 1
ATOM 1988 O O . THR A 1 259 ? 3.974 13.042 -31.590 1.00 52.53 259 THR A O 1
ATOM 1991 N N . ALA A 1 260 ? 5.687 14.273 -32.354 1.00 59.88 260 ALA A N 1
ATOM 1992 C CA . ALA A 1 260 ? 6.621 13.814 -31.332 1.00 59.88 260 ALA A CA 1
ATOM 1993 C C . ALA A 1 260 ? 6.059 14.119 -29.930 1.00 59.88 260 ALA A C 1
ATOM 1995 O O . ALA A 1 260 ? 5.770 15.274 -29.607 1.00 59.88 260 ALA A O 1
ATOM 1996 N N . PHE A 1 261 ? 5.888 13.085 -29.104 1.00 78.12 261 PHE A N 1
ATOM 1997 C CA . PHE A 1 261 ? 5.369 13.229 -27.748 1.00 78.12 261 PHE A CA 1
ATOM 1998 C C . PHE A 1 261 ? 6.523 13.570 -26.798 1.00 78.12 261 PHE A C 1
ATOM 2000 O O . PHE A 1 261 ? 7.327 12.714 -26.436 1.00 78.12 261 PHE A O 1
ATOM 2007 N N . SER A 1 262 ? 6.653 14.851 -26.448 1.00 85.69 262 SER A N 1
ATOM 2008 C CA . SER A 1 262 ? 7.753 15.344 -25.612 1.00 85.69 262 SER A CA 1
ATOM 2009 C C . SER A 1 262 ? 7.474 15.170 -24.117 1.00 85.69 262 SER A C 1
ATOM 2011 O O . SER A 1 262 ? 6.322 15.119 -23.683 1.00 85.69 262 SER A O 1
ATOM 2013 N N . LEU A 1 263 ? 8.534 15.177 -23.299 1.00 85.44 263 LEU A N 1
ATOM 2014 C CA . LEU A 1 263 ? 8.406 15.197 -21.837 1.00 85.44 263 LEU A CA 1
ATOM 2015 C C . LEU A 1 263 ? 7.554 16.382 -21.356 1.00 85.44 263 LEU A C 1
ATOM 2017 O O . LEU A 1 263 ? 6.752 16.237 -20.438 1.00 85.44 263 LEU A O 1
ATOM 2021 N N . GLN A 1 264 ? 7.687 17.547 -21.997 1.00 85.44 264 GLN A N 1
ATOM 2022 C CA . GLN A 1 264 ? 6.887 18.724 -21.663 1.00 85.44 264 GLN A CA 1
ATOM 2023 C C . GLN A 1 264 ? 5.398 18.496 -21.952 1.00 85.44 264 GLN A C 1
ATOM 2025 O O . GLN A 1 264 ? 4.565 18.830 -21.114 1.00 85.44 264 GLN A O 1
ATOM 2030 N N . ALA A 1 265 ? 5.061 17.889 -23.095 1.00 83.56 265 ALA A N 1
ATOM 2031 C CA . ALA A 1 265 ? 3.682 17.528 -23.420 1.00 83.56 265 ALA A CA 1
ATOM 2032 C C . ALA A 1 265 ? 3.117 16.512 -22.413 1.00 83.56 265 ALA A C 1
ATOM 2034 O O . ALA A 1 265 ? 1.991 16.671 -21.940 1.00 83.56 265 ALA A O 1
ATOM 2035 N N . ALA A 1 266 ? 3.924 15.523 -22.019 1.00 84.81 266 ALA A N 1
ATOM 2036 C CA . ALA A 1 266 ? 3.552 14.540 -21.009 1.00 84.81 266 ALA A CA 1
ATOM 2037 C C . ALA A 1 266 ? 3.278 15.195 -19.646 1.00 84.81 266 ALA A C 1
ATOM 2039 O O . ALA A 1 266 ? 2.231 14.959 -19.046 1.00 84.81 266 ALA A O 1
ATOM 2040 N N . LEU A 1 267 ? 4.163 16.080 -19.181 1.00 83.12 267 LEU A N 1
ATOM 2041 C CA . LEU A 1 267 ? 3.993 16.809 -17.921 1.00 83.12 267 LEU A CA 1
ATOM 2042 C C . LEU A 1 267 ? 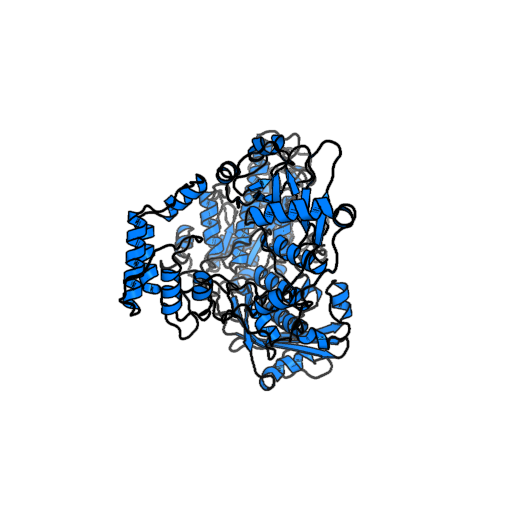2.777 17.743 -17.946 1.00 83.12 267 LEU A C 1
ATOM 2044 O O . LEU A 1 267 ? 2.054 17.823 -16.956 1.00 83.12 267 LEU A O 1
ATOM 2048 N N . SER A 1 268 ? 2.516 18.406 -19.073 1.00 81.50 268 SER A N 1
ATOM 2049 C CA . SER A 1 268 ? 1.328 19.248 -19.262 1.00 81.50 268 SER A CA 1
ATOM 2050 C C . SER A 1 268 ? 0.019 18.450 -19.311 1.00 81.50 268 SER A C 1
ATOM 2052 O O . SER A 1 268 ? -1.039 19.021 -19.067 1.00 81.50 268 SER A O 1
ATOM 2054 N N . SER A 1 269 ? 0.074 17.143 -19.593 1.00 75.19 269 SER A N 1
ATOM 2055 C CA . SER A 1 269 ? -1.099 16.257 -19.564 1.00 75.19 269 SER A CA 1
ATOM 2056 C C . SER A 1 269 ? -1.501 15.814 -18.152 1.00 75.19 269 SER A C 1
ATOM 2058 O O . SER A 1 269 ? -2.616 15.319 -17.955 1.00 75.19 269 SER A O 1
ATOM 2060 N N . VAL A 1 270 ? -0.611 15.977 -17.164 1.00 74.25 270 VAL A N 1
ATOM 2061 C CA . VAL A 1 270 ? -0.890 15.624 -15.769 1.00 74.25 270 VAL A CA 1
ATOM 2062 C C . VAL A 1 270 ? -1.964 16.577 -15.235 1.00 74.25 270 VAL A C 1
ATOM 2064 O O . VAL A 1 270 ? -1.748 17.791 -15.267 1.00 74.25 270 VAL A O 1
ATOM 2067 N N . PRO A 1 271 ? -3.101 16.071 -14.719 1.00 62.84 271 PRO A N 1
ATOM 2068 C CA . PRO A 1 271 ? -4.145 16.924 -14.169 1.00 62.84 271 PRO A CA 1
ATOM 2069 C C . PRO A 1 271 ? -3.570 17.844 -13.088 1.00 62.84 271 PRO A C 1
ATOM 2071 O O . PRO A 1 271 ? -2.988 17.384 -12.101 1.00 62.84 271 PRO A O 1
ATOM 2074 N N . ALA A 1 272 ? -3.726 19.153 -13.269 1.00 58.66 272 ALA A N 1
ATOM 2075 C CA . ALA A 1 272 ? -3.552 20.090 -12.176 1.00 58.66 272 ALA A CA 1
ATOM 2076 C C . ALA A 1 272 ? -4.801 19.977 -11.302 1.00 58.66 272 ALA A C 1
ATOM 2078 O O . ALA A 1 272 ? -5.895 20.320 -11.744 1.00 58.66 272 ALA A O 1
ATOM 2079 N N . LEU A 1 273 ? -4.639 19.451 -10.087 1.00 52.38 273 LEU A N 1
ATOM 2080 C CA . LEU A 1 273 ? -5.697 19.480 -9.083 1.00 52.38 273 LEU A CA 1
ATOM 2081 C C . LEU A 1 273 ? -6.164 20.936 -8.932 1.00 52.38 273 LEU A C 1
ATOM 2083 O O . LEU A 1 273 ? -5.321 21.809 -8.677 1.00 52.38 273 LEU A O 1
ATOM 2087 N N . PRO A 1 274 ? -7.467 21.217 -9.119 1.00 52.00 274 PRO A N 1
ATOM 2088 C CA . PRO A 1 274 ? -8.038 22.492 -8.740 1.00 52.00 274 PRO A CA 1
ATOM 2089 C C . PRO A 1 274 ? -7.629 22.823 -7.314 1.00 52.00 274 PRO A C 1
ATOM 2091 O O . PRO A 1 274 ? -7.464 21.948 -6.464 1.00 52.00 274 PRO A O 1
ATOM 2094 N N . TYR A 1 275 ? -7.449 24.105 -7.036 1.00 47.28 275 TYR A N 1
ATOM 2095 C CA . TYR A 1 275 ? -7.032 24.538 -5.714 1.00 47.28 275 TYR A CA 1
ATOM 2096 C C . TYR A 1 275 ? -7.949 23.949 -4.619 1.00 47.28 275 TYR A C 1
ATOM 2098 O O . TYR A 1 275 ? -7.467 23.594 -3.555 1.00 47.28 275 TYR A O 1
ATOM 2106 N N . ASP A 1 276 ? -9.237 23.757 -4.879 1.00 50.53 276 ASP A N 1
ATOM 2107 C CA . ASP A 1 276 ? -10.287 23.248 -3.990 1.00 50.53 276 ASP A CA 1
ATOM 2108 C C . ASP A 1 276 ? -10.545 21.726 -4.028 1.00 50.53 276 ASP A C 1
ATOM 2110 O O . ASP A 1 276 ? -11.436 21.255 -3.322 1.00 50.53 276 ASP A O 1
ATOM 2114 N N . SER A 1 277 ? -9.779 20.929 -4.779 1.00 49.56 277 SER A N 1
ATOM 2115 C CA . SER A 1 277 ? -9.945 19.469 -4.783 1.00 49.56 277 SER A CA 1
ATOM 2116 C C . SER A 1 277 ? -9.207 18.824 -3.601 1.00 49.56 277 SER A C 1
ATOM 2118 O O . SER A 1 277 ? -8.007 18.544 -3.675 1.00 49.56 277 SER A O 1
ATOM 2120 N N . PHE A 1 278 ? -9.917 18.619 -2.492 1.00 50.91 278 PHE A N 1
ATOM 2121 C CA . PHE A 1 278 ? -9.396 17.950 -1.297 1.00 50.91 278 PHE A CA 1
ATOM 2122 C C . PHE A 1 278 ? -9.417 16.414 -1.454 1.00 50.91 278 PHE A C 1
ATOM 2124 O O . PHE A 1 278 ? -10.288 15.880 -2.148 1.00 50.91 278 PHE A O 1
ATOM 2131 N N . PRO A 1 279 ? -8.464 15.679 -0.846 1.00 50.44 279 PRO A N 1
ATOM 2132 C CA . PRO A 1 279 ? -8.491 14.220 -0.854 1.00 50.44 279 PRO A CA 1
ATOM 2133 C C . PRO A 1 279 ? -9.698 13.711 -0.056 1.00 50.44 279 PRO A C 1
ATOM 2135 O O . PRO A 1 279 ? -9.839 14.053 1.114 1.00 50.44 279 PRO A O 1
ATOM 2138 N N . ARG A 1 280 ? -10.527 12.848 -0.662 1.00 46.59 280 ARG A N 1
ATOM 2139 C CA . ARG A 1 280 ? -11.589 12.145 0.075 1.00 46.59 280 ARG A CA 1
ATOM 2140 C C . ARG A 1 280 ? -10.951 11.222 1.114 1.00 46.59 280 ARG A C 1
ATOM 2142 O O . ARG A 1 280 ? -10.190 10.313 0.754 1.00 46.59 280 ARG A O 1
ATOM 2149 N N . ALA A 1 281 ? -11.262 11.457 2.383 1.00 49.50 281 ALA A N 1
ATOM 2150 C CA . ALA A 1 281 ? -10.988 10.526 3.468 1.00 49.50 281 ALA A CA 1
ATOM 2151 C C . ALA A 1 281 ? -12.214 9.624 3.687 1.00 49.50 281 ALA A C 1
ATOM 2153 O O . ALA A 1 281 ? -13.350 10.071 3.549 1.00 49.50 281 ALA A O 1
ATOM 2154 N N . SER A 1 282 ? -11.984 8.358 4.024 1.00 50.66 282 SER A N 1
ATOM 2155 C CA . SER A 1 282 ? -13.031 7.391 4.378 1.00 50.66 282 SER A CA 1
ATOM 2156 C C . SER A 1 282 ? -12.902 7.059 5.862 1.00 50.66 282 SER A C 1
ATOM 2158 O O . SER A 1 282 ? -11.775 6.875 6.307 1.00 50.66 282 SER A O 1
ATOM 2160 N N . GLN A 1 283 ? -14.036 7.050 6.580 1.00 57.44 283 GLN A N 1
ATOM 2161 C CA . GLN A 1 283 ? -14.264 6.619 7.977 1.00 57.44 283 GLN A CA 1
ATOM 2162 C C . GLN A 1 283 ? -13.075 6.791 8.960 1.00 57.44 283 GLN A C 1
ATOM 2164 O O . GLN A 1 283 ? -12.105 6.042 8.922 1.00 57.44 283 GLN A O 1
ATOM 2169 N N . ASP A 1 284 ? -13.168 7.731 9.910 1.00 61.88 284 ASP A N 1
ATOM 2170 C CA . ASP A 1 284 ? -12.138 7.989 10.948 1.00 61.88 284 ASP A CA 1
ATOM 2171 C C . ASP A 1 284 ? -12.260 7.119 12.212 1.00 61.88 284 ASP A C 1
ATOM 2173 O O . ASP A 1 284 ? -11.464 7.260 13.141 1.00 61.88 284 ASP A O 1
ATOM 2177 N N . GLY A 1 285 ? -13.254 6.231 12.278 1.00 63.81 285 GLY A N 1
ATOM 2178 C CA . GLY A 1 285 ? -13.539 5.448 13.481 1.00 63.81 285 GLY A CA 1
ATOM 2179 C C . GLY A 1 285 ? -14.248 6.234 14.594 1.00 63.81 285 GLY A C 1
ATOM 2180 O O . GLY A 1 285 ? -14.425 5.691 15.683 1.00 63.81 285 GLY A O 1
ATOM 2181 N N . GLY A 1 286 ? -14.702 7.466 14.330 1.00 67.31 286 GLY A N 1
ATOM 2182 C CA . GLY A 1 286 ? -15.433 8.320 15.275 1.00 67.31 286 GLY A CA 1
ATOM 2183 C C . GLY A 1 286 ? -16.918 7.977 15.466 1.00 67.31 286 GLY A C 1
ATOM 2184 O O . GLY A 1 286 ? -17.643 8.752 16.082 1.00 67.31 286 GLY A O 1
ATOM 2185 N N . GLY A 1 287 ? -17.392 6.846 14.933 1.00 70.12 287 GLY A N 1
ATOM 2186 C CA . GLY A 1 287 ? -18.794 6.417 15.016 1.00 70.12 287 GLY A CA 1
ATOM 2187 C C . GLY A 1 287 ? -19.579 6.598 13.710 1.00 70.12 287 GLY A C 1
ATOM 2188 O O . GLY A 1 287 ? -19.048 7.083 12.717 1.00 70.12 287 GLY A O 1
ATOM 2189 N N . ILE A 1 288 ? -20.852 6.186 13.693 1.00 68.88 288 ILE A N 1
ATOM 2190 C CA . ILE A 1 288 ? -21.672 6.079 12.461 1.00 68.88 288 ILE A CA 1
ATOM 2191 C C . ILE A 1 288 ? -22.039 7.435 11.835 1.00 68.88 288 ILE A C 1
ATOM 2193 O O . ILE A 1 288 ? -22.411 7.503 10.667 1.00 68.88 288 ILE A O 1
ATOM 2197 N N . TYR A 1 289 ? -21.933 8.513 12.613 1.00 71.69 289 TYR A N 1
ATOM 2198 C CA . TYR A 1 289 ? -22.180 9.885 12.161 1.00 71.69 289 TYR A CA 1
ATOM 2199 C C . TYR A 1 289 ? -20.888 10.661 11.885 1.00 71.69 289 TYR A C 1
ATOM 2201 O O . TYR A 1 289 ? -20.953 11.821 11.479 1.00 71.69 289 TYR A O 1
ATOM 2209 N N . SER A 1 290 ? -19.724 10.049 12.118 1.00 73.00 290 SER A N 1
ATOM 2210 C CA . SER A 1 290 ? -18.441 10.711 11.919 1.00 73.00 290 SER A CA 1
ATOM 2211 C C . SER A 1 290 ? -18.039 10.677 10.450 1.00 73.00 290 SER A C 1
ATOM 2213 O O . SER A 1 290 ? -18.100 9.637 9.791 1.00 73.00 290 SER A O 1
ATOM 2215 N N . VAL A 1 291 ? -17.631 11.832 9.926 1.00 66.12 291 VAL A N 1
ATOM 2216 C CA . VAL A 1 291 ? -17.108 11.965 8.566 1.00 66.12 291 VAL A CA 1
ATOM 2217 C C . VAL A 1 291 ? -15.721 12.602 8.659 1.00 66.12 291 VAL A C 1
ATOM 2219 O O . VAL A 1 291 ? -15.615 13.750 9.099 1.00 66.12 291 VAL A O 1
ATOM 2222 N N . PRO A 1 292 ? -14.658 11.906 8.216 1.00 64.88 292 PRO A N 1
ATOM 2223 C CA . PRO A 1 292 ? -13.287 12.405 8.332 1.00 64.88 292 PRO A CA 1
ATOM 2224 C C . PRO A 1 292 ? -13.010 13.621 7.442 1.00 64.88 292 PRO A C 1
ATOM 2226 O O . PRO A 1 292 ? -12.091 14.393 7.713 1.00 64.88 292 PRO A O 1
ATOM 2229 N N . ASP A 1 293 ? -13.779 13.789 6.362 1.00 68.81 293 ASP A N 1
ATOM 2230 C CA . ASP A 1 293 ? -13.647 14.899 5.424 1.00 68.81 293 ASP A CA 1
ATOM 2231 C C . ASP A 1 293 ? -14.963 15.671 5.266 1.00 68.81 293 ASP A C 1
ATOM 2233 O O . ASP A 1 293 ? -15.851 15.323 4.491 1.00 68.81 293 ASP A O 1
ATOM 2237 N N . TRP A 1 294 ? -15.051 16.803 5.958 1.00 69.81 294 TRP A N 1
ATOM 2238 C CA . TRP A 1 294 ? -16.189 17.716 5.864 1.00 69.81 294 TRP A CA 1
ATOM 2239 C C . TRP A 1 294 ? -16.221 18.538 4.561 1.00 69.81 294 TRP A C 1
ATOM 2241 O O . TRP A 1 294 ? -17.079 19.410 4.425 1.00 69.81 294 TRP A O 1
ATOM 2251 N N . ALA A 1 295 ? -15.276 18.355 3.629 1.00 65.62 295 ALA A N 1
ATOM 2252 C CA . ALA A 1 295 ? -15.380 18.892 2.268 1.00 65.62 295 ALA A CA 1
ATOM 2253 C C . ALA A 1 295 ? -16.244 18.013 1.355 1.00 65.62 295 ALA A C 1
ATOM 2255 O O . ALA A 1 295 ? -16.733 18.494 0.332 1.00 65.62 295 ALA A O 1
ATOM 2256 N N . THR A 1 296 ? -16.481 16.758 1.743 1.00 64.50 296 THR A N 1
ATOM 2257 C CA . THR A 1 296 ? -17.358 15.816 1.042 1.00 64.50 296 THR A CA 1
ATOM 2258 C C . THR A 1 296 ? -18.363 15.193 2.022 1.00 64.50 296 THR A C 1
ATOM 2260 O O . THR A 1 296 ? -18.256 14.017 2.362 1.00 64.50 296 THR A O 1
ATOM 2263 N N . PRO A 1 297 ? -19.337 15.981 2.526 1.00 67.06 297 PRO A N 1
ATOM 2264 C CA . PRO A 1 297 ? -20.302 15.494 3.511 1.00 67.06 297 PRO A CA 1
ATOM 2265 C C . PRO A 1 297 ? -21.213 14.396 2.929 1.00 67.06 297 PRO A C 1
ATOM 2267 O O . PRO A 1 297 ? -21.264 14.192 1.714 1.00 67.06 297 PRO A O 1
ATOM 2270 N N . GLN A 1 298 ? -21.954 13.703 3.801 1.00 63.69 298 GLN A N 1
ATOM 2271 C CA . GLN A 1 298 ? -22.905 12.661 3.393 1.00 63.69 298 GLN A CA 1
ATOM 2272 C C . GLN A 1 298 ? -23.930 13.178 2.359 1.00 63.69 298 GLN A C 1
ATOM 2274 O O . GLN A 1 298 ? -24.272 14.368 2.377 1.00 63.69 298 GLN A O 1
ATOM 2279 N N . PRO A 1 299 ? -24.456 12.306 1.474 1.00 57.03 299 PRO A N 1
ATOM 2280 C CA . PRO A 1 299 ? -25.486 12.683 0.510 1.00 57.03 299 PRO A CA 1
ATOM 2281 C C . PRO A 1 299 ? -26.651 13.432 1.172 1.00 57.03 299 PRO A C 1
ATOM 2283 O O . PRO A 1 299 ? -27.194 12.996 2.183 1.00 57.03 299 PRO A O 1
ATOM 2286 N N . GLY A 1 300 ? -27.025 14.581 0.606 1.00 64.88 300 GLY A N 1
ATOM 2287 C CA . GLY A 1 300 ? -28.093 15.436 1.140 1.00 64.88 300 GLY A CA 1
ATOM 2288 C C . GLY A 1 300 ? -27.656 16.448 2.208 1.00 64.88 300 GLY A C 1
ATOM 2289 O O . GLY A 1 300 ? -28.457 17.305 2.576 1.00 64.88 300 GLY A O 1
ATOM 2290 N N . VAL A 1 301 ? -26.399 16.421 2.664 1.00 71.94 301 VAL A N 1
ATOM 2291 C CA . VAL A 1 301 ? -25.851 17.400 3.616 1.00 71.94 301 VAL A CA 1
ATOM 2292 C C . VAL A 1 301 ? -25.008 18.443 2.878 1.00 71.94 301 VAL A C 1
ATOM 2294 O O . VAL A 1 301 ? -24.170 18.121 2.041 1.00 71.94 301 VAL A O 1
ATOM 2297 N N . SER A 1 302 ? -25.212 19.726 3.184 1.00 77.94 302 SER A N 1
ATOM 2298 C CA . SER A 1 302 ? -24.397 20.809 2.621 1.00 77.94 302 SER A CA 1
ATOM 2299 C C . SER A 1 302 ? -23.053 20.931 3.335 1.00 77.94 302 SER A C 1
ATOM 2301 O O . SER A 1 302 ? -22.990 20.810 4.559 1.00 77.94 302 SER A O 1
ATOM 2303 N N . ASP A 1 303 ? -22.002 21.292 2.600 1.00 82.62 303 ASP A N 1
ATOM 2304 C CA . ASP A 1 303 ? -20.700 21.619 3.178 1.00 82.62 303 ASP A CA 1
ATOM 2305 C C . ASP A 1 303 ? -20.785 22.855 4.097 1.00 82.62 303 ASP A C 1
ATOM 2307 O O . ASP A 1 303 ? -20.703 24.010 3.664 1.00 82.62 303 ASP A O 1
ATOM 2311 N N . SER A 1 304 ? -20.918 22.599 5.399 1.00 85.38 304 SER A N 1
ATOM 2312 C CA . SER A 1 304 ? -21.078 23.640 6.409 1.00 85.38 304 SER A CA 1
ATOM 2313 C C . SER A 1 304 ? -19.834 24.499 6.621 1.00 85.38 304 SER A C 1
ATOM 2315 O O . SER A 1 304 ? -19.980 25.625 7.100 1.00 85.38 304 SER A O 1
ATOM 2317 N N . PHE A 1 305 ? -18.647 24.015 6.252 1.00 87.69 305 PHE A N 1
ATOM 2318 C CA . PHE A 1 305 ? -17.367 24.675 6.508 1.00 87.69 305 PHE A CA 1
ATOM 2319 C C . PHE A 1 305 ? -16.750 25.327 5.270 1.00 87.69 305 PHE A C 1
ATOM 2321 O O . PHE A 1 305 ? -15.679 25.922 5.384 1.00 87.69 305 PHE A O 1
ATOM 2328 N N . LYS A 1 306 ? -17.404 25.257 4.104 1.00 85.31 306 LYS A N 1
ATOM 2329 C CA . LYS A 1 306 ? -16.882 25.769 2.827 1.00 85.31 306 LYS A CA 1
ATOM 2330 C C . LYS A 1 306 ? -16.266 27.169 2.924 1.00 85.31 306 LYS A C 1
ATOM 2332 O O . LYS A 1 306 ? -15.115 27.362 2.536 1.00 85.31 306 LYS A O 1
ATOM 2337 N N . SER A 1 307 ? -17.025 28.133 3.449 1.00 89.19 307 SER A N 1
ATOM 2338 C CA . SER A 1 307 ? -16.598 29.533 3.580 1.00 89.19 307 SER A CA 1
ATOM 2339 C C . SER A 1 307 ? -15.466 29.694 4.592 1.00 89.19 307 SER A C 1
ATOM 2341 O O . SER A 1 307 ? -14.429 30.261 4.264 1.00 89.19 307 SER A O 1
ATOM 2343 N N . LEU A 1 308 ? -15.614 29.105 5.783 1.00 91.25 308 LEU A N 1
ATOM 2344 C CA . LEU A 1 308 ? -14.589 29.146 6.824 1.00 91.25 308 LEU A CA 1
ATOM 2345 C C . LEU A 1 308 ? -13.259 28.567 6.331 1.00 91.25 308 LEU A C 1
ATOM 2347 O O . LEU A 1 308 ? -12.206 29.158 6.552 1.00 91.25 308 LEU A O 1
ATOM 2351 N N . ARG A 1 309 ? -13.290 27.431 5.624 1.00 88.81 309 ARG A N 1
ATOM 2352 C CA . ARG A 1 309 ? -12.084 26.838 5.038 1.00 88.81 309 ARG A CA 1
ATOM 2353 C C . ARG A 1 309 ? -11.434 27.757 4.014 1.00 88.81 309 ARG A C 1
ATOM 2355 O O . ARG A 1 309 ? -10.209 27.842 4.007 1.00 88.81 309 ARG A O 1
ATOM 2362 N N . ALA A 1 310 ? -12.212 28.427 3.163 1.00 86.75 310 ALA A N 1
ATOM 2363 C CA . ALA A 1 310 ? -11.670 29.372 2.189 1.00 86.75 310 ALA A CA 1
ATOM 2364 C C . ALA A 1 310 ? -10.940 30.536 2.883 1.00 86.75 310 ALA A C 1
ATOM 2366 O O . ALA A 1 310 ? -9.792 30.827 2.535 1.00 86.75 310 ALA A O 1
ATOM 2367 N N . ASP A 1 311 ? -11.557 31.118 3.914 1.00 91.00 311 ASP A N 1
ATOM 2368 C CA . ASP A 1 311 ? -11.005 32.243 4.677 1.00 91.00 311 ASP A CA 1
ATOM 2369 C C . ASP A 1 311 ? -9.727 31.856 5.430 1.00 91.00 311 ASP A C 1
ATOM 2371 O O . ASP A 1 311 ? -8.685 32.502 5.284 1.00 91.00 311 ASP A O 1
ATOM 2375 N N . LEU A 1 312 ? -9.775 30.755 6.192 1.00 92.06 312 LEU A N 1
ATOM 2376 C CA . LEU A 1 312 ? -8.613 30.244 6.919 1.00 92.06 312 LEU A CA 1
ATOM 2377 C C . LEU A 1 312 ? -7.466 29.951 5.951 1.00 92.06 312 LEU A C 1
ATOM 2379 O O . LEU A 1 312 ? -6.327 30.342 6.187 1.00 92.06 312 LEU A O 1
ATOM 2383 N N . ARG A 1 313 ? -7.756 29.308 4.820 1.00 83.94 313 ARG A N 1
ATOM 2384 C CA . ARG A 1 313 ? -6.737 28.950 3.837 1.00 83.94 313 ARG A CA 1
ATOM 2385 C C . ARG A 1 313 ? -6.072 30.169 3.201 1.00 83.94 313 ARG A C 1
ATOM 2387 O O . ARG A 1 313 ? -4.854 30.148 3.017 1.00 83.94 313 ARG A O 1
ATOM 2394 N N . ALA A 1 314 ? -6.835 31.212 2.877 1.00 88.44 314 ALA A N 1
ATOM 2395 C CA . ALA A 1 314 ? -6.284 32.458 2.350 1.00 88.44 314 ALA A CA 1
ATOM 2396 C C . ALA A 1 314 ? -5.270 33.072 3.329 1.00 88.44 314 ALA A C 1
ATOM 2398 O O . ALA A 1 314 ? -4.153 33.405 2.925 1.00 88.44 314 ALA A O 1
ATOM 2399 N N . LEU A 1 315 ? -5.612 33.117 4.622 1.00 92.75 315 LEU A N 1
ATOM 2400 C CA . LEU A 1 315 ? -4.714 33.597 5.676 1.00 92.75 315 LEU A CA 1
ATOM 2401 C C . LEU A 1 315 ? -3.458 32.726 5.804 1.00 92.75 315 LEU A C 1
ATOM 2403 O O . LEU A 1 315 ? -2.340 33.240 5.791 1.00 92.75 315 LEU A O 1
ATOM 2407 N N . LEU A 1 316 ? -3.616 31.400 5.860 1.00 91.12 316 LEU A N 1
ATOM 2408 C CA . LEU A 1 316 ? -2.491 30.472 6.014 1.00 91.12 316 LEU A CA 1
ATOM 2409 C C . LEU A 1 316 ? -1.489 30.567 4.852 1.00 91.12 316 LEU A C 1
ATOM 2411 O O . LEU A 1 316 ? -0.278 30.472 5.071 1.00 91.12 316 LEU A O 1
ATOM 2415 N N . LEU A 1 317 ? -1.963 30.774 3.619 1.00 84.69 317 LEU A N 1
ATOM 2416 C CA . LEU A 1 317 ? -1.080 30.999 2.473 1.00 84.69 317 LEU A CA 1
ATOM 2417 C C . LEU A 1 317 ? -0.413 32.369 2.508 1.00 84.69 317 LEU A C 1
ATOM 2419 O O . LEU A 1 317 ? 0.794 32.453 2.276 1.00 84.69 317 LEU A O 1
ATOM 2423 N N . GLN A 1 318 ? -1.169 33.423 2.825 1.00 91.94 318 GLN A N 1
ATOM 2424 C CA . GLN A 1 318 ? -0.631 34.775 2.963 1.00 91.94 318 GLN A CA 1
ATOM 2425 C C . GLN A 1 318 ? 0.513 34.809 3.986 1.00 91.94 318 GLN A C 1
ATOM 2427 O O . GLN A 1 318 ? 1.554 35.416 3.742 1.00 91.94 318 GLN A O 1
ATOM 2432 N N . TRP A 1 319 ? 0.356 34.093 5.100 1.00 94.06 319 TRP A N 1
ATOM 2433 C CA . TRP A 1 319 ? 1.356 33.984 6.165 1.00 94.06 319 TRP A CA 1
ATOM 2434 C C . TRP A 1 319 ? 2.435 32.925 5.906 1.00 94.06 319 TRP A C 1
ATOM 2436 O O . TRP A 1 319 ? 3.293 32.700 6.764 1.00 94.06 319 TRP A O 1
ATOM 2446 N N . ARG A 1 320 ? 2.406 32.263 4.739 1.00 92.12 320 ARG A N 1
ATOM 2447 C CA . ARG A 1 320 ? 3.343 31.202 4.328 1.00 92.12 320 ARG A CA 1
ATOM 2448 C C . ARG A 1 320 ? 3.476 30.082 5.367 1.00 92.12 320 ARG A C 1
ATOM 2450 O O . ARG A 1 320 ? 4.561 29.530 5.572 1.00 92.12 320 ARG A O 1
ATOM 2457 N N . VAL A 1 321 ? 2.367 29.726 6.014 1.00 91.81 321 VAL A N 1
ATOM 2458 C CA . VAL A 1 321 ? 2.335 28.755 7.117 1.00 91.81 321 VAL A CA 1
ATOM 2459 C C . VAL A 1 321 ? 2.906 27.389 6.733 1.00 91.81 321 VAL A C 1
ATOM 2461 O O . VAL A 1 321 ? 3.665 26.867 7.539 1.00 91.81 321 VAL A O 1
ATOM 2464 N N . PRO A 1 322 ? 2.674 26.815 5.533 1.00 85.44 322 PRO A N 1
ATOM 2465 C CA . PRO A 1 322 ? 3.281 25.528 5.179 1.00 85.44 322 PRO A CA 1
ATOM 2466 C C . PRO A 1 322 ? 4.818 25.531 5.239 1.00 85.44 322 PRO A C 1
ATOM 2468 O O . PRO A 1 322 ? 5.423 24.579 5.728 1.00 85.44 322 PRO A O 1
ATOM 2471 N N . MET A 1 323 ? 5.459 26.621 4.797 1.00 83.69 323 MET A N 1
ATOM 2472 C CA . MET A 1 323 ? 6.918 26.761 4.870 1.00 83.69 323 MET A CA 1
ATOM 2473 C C . MET A 1 323 ? 7.382 26.963 6.315 1.00 83.69 323 MET A C 1
ATOM 2475 O O . MET A 1 323 ? 8.325 26.303 6.748 1.00 83.69 323 MET A O 1
ATOM 2479 N N . ARG A 1 324 ? 6.684 27.823 7.074 1.00 93.38 324 ARG A N 1
ATOM 2480 C CA . ARG A 1 324 ? 6.963 28.052 8.501 1.00 93.38 324 ARG A CA 1
ATOM 2481 C C . ARG A 1 324 ? 6.816 26.775 9.319 1.00 93.38 324 ARG A C 1
ATOM 2483 O O . ARG A 1 324 ? 7.682 26.499 10.129 1.00 93.38 324 ARG A O 1
ATOM 2490 N N . LEU A 1 325 ? 5.774 25.981 9.079 1.00 89.75 325 LEU A N 1
ATOM 2491 C CA . LEU A 1 325 ? 5.518 24.717 9.766 1.00 89.75 325 LEU A CA 1
ATOM 2492 C C . LEU A 1 325 ? 6.621 23.694 9.479 1.00 89.75 325 LEU A C 1
ATOM 2494 O O . LEU A 1 325 ? 7.097 23.042 10.403 1.00 89.75 325 LEU A O 1
ATOM 2498 N N . ARG A 1 326 ? 7.069 23.579 8.220 1.00 83.81 326 ARG A N 1
ATOM 2499 C CA . ARG A 1 326 ? 8.179 22.684 7.861 1.00 83.81 326 ARG A CA 1
ATOM 2500 C C . ARG A 1 326 ? 9.448 23.035 8.636 1.00 83.81 326 ARG A C 1
ATOM 2502 O O . ARG A 1 326 ? 10.091 22.142 9.178 1.00 83.81 326 ARG A O 1
ATOM 2509 N N . GLN A 1 327 ? 9.778 24.324 8.699 1.00 84.25 327 GLN A N 1
ATOM 2510 C CA . GLN A 1 327 ? 10.919 24.817 9.468 1.00 84.25 327 GLN A CA 1
ATOM 2511 C C . GLN A 1 327 ? 10.712 24.594 10.972 1.00 84.25 327 GLN A C 1
ATOM 2513 O O . GLN A 1 327 ? 11.586 24.071 11.648 1.00 84.25 327 GLN A O 1
ATOM 2518 N N . PHE A 1 328 ? 9.514 24.892 11.473 1.00 89.44 328 PHE A N 1
ATOM 2519 C CA . PHE A 1 328 ? 9.146 24.763 12.879 1.00 89.44 328 PHE A CA 1
ATOM 2520 C C . PHE A 1 328 ? 9.330 23.333 13.409 1.00 89.44 328 PHE A C 1
ATOM 2522 O O . PHE A 1 328 ? 9.859 23.135 14.503 1.00 89.44 328 PHE A O 1
ATOM 2529 N N . VAL A 1 329 ? 8.920 22.335 12.617 1.00 85.69 329 VAL A N 1
ATOM 2530 C CA . VAL A 1 329 ? 9.094 20.910 12.933 1.00 85.69 329 VAL A CA 1
ATOM 2531 C C . VAL A 1 329 ? 10.564 20.499 12.848 1.00 85.69 329 VAL A C 1
ATOM 2533 O O . VAL A 1 329 ? 11.036 19.772 13.722 1.00 85.69 329 VAL A O 1
ATOM 2536 N N . ALA A 1 330 ? 11.294 20.967 11.829 1.00 85.31 330 ALA A N 1
ATOM 2537 C CA . ALA A 1 330 ? 12.721 20.679 11.684 1.00 85.31 330 ALA A CA 1
ATOM 2538 C C . ALA A 1 330 ? 13.534 21.201 12.883 1.00 85.31 330 ALA A C 1
ATOM 2540 O O . ALA A 1 330 ? 14.387 20.486 13.407 1.00 85.31 330 ALA A O 1
ATOM 2541 N N . ASP A 1 331 ? 13.195 22.399 13.359 1.00 90.25 331 ASP A N 1
ATOM 2542 C CA . ASP A 1 331 ? 13.892 23.100 14.440 1.00 90.25 331 ASP A CA 1
ATOM 2543 C C . ASP A 1 331 ? 13.388 22.723 15.845 1.00 90.25 331 ASP A C 1
ATOM 2545 O O . ASP A 1 331 ? 13.972 23.141 16.843 1.00 90.25 331 ASP A O 1
ATOM 2549 N N . ARG A 1 332 ? 12.323 21.911 15.948 1.00 86.88 332 ARG A N 1
ATOM 2550 C CA . ARG A 1 332 ? 11.731 21.432 17.215 1.00 86.88 332 ARG A CA 1
ATOM 2551 C C . ARG A 1 332 ? 11.360 22.563 18.188 1.00 86.88 332 ARG A C 1
ATOM 2553 O O . ARG A 1 332 ? 11.649 22.492 19.383 1.00 86.88 332 ARG A O 1
ATOM 2560 N N . HIS A 1 333 ? 10.714 23.612 17.689 1.00 82.19 333 HIS A N 1
ATOM 2561 C CA . HIS A 1 333 ? 10.309 24.753 18.515 1.00 82.19 333 HIS A CA 1
ATOM 2562 C C . HIS A 1 333 ? 9.267 24.386 19.592 1.00 82.19 333 HIS A C 1
ATOM 2564 O O . HIS A 1 333 ? 8.306 23.668 19.326 1.00 82.19 333 HIS A O 1
ATOM 2570 N N . ALA A 1 334 ? 9.432 24.945 20.799 1.00 80.56 334 ALA A N 1
ATOM 2571 C CA . ALA A 1 334 ? 8.539 24.727 21.948 1.00 80.56 334 ALA A CA 1
ATOM 2572 C C . ALA A 1 334 ? 7.409 25.771 22.091 1.00 80.56 334 ALA A C 1
ATOM 2574 O O . ALA A 1 334 ? 6.456 25.550 22.832 1.00 80.56 334 ALA A O 1
ATOM 2575 N N . GLN A 1 335 ? 7.518 26.918 21.415 1.00 86.44 335 GLN A N 1
ATOM 2576 C CA . GLN A 1 335 ? 6.523 27.999 21.465 1.00 86.44 335 GLN A CA 1
ATOM 2577 C C . GLN A 1 335 ? 5.448 27.810 20.387 1.00 86.44 335 GLN A C 1
ATOM 2579 O O . GLN A 1 335 ? 5.774 27.262 19.341 1.00 86.44 335 GLN A O 1
ATOM 2584 N N . PRO A 1 336 ? 4.201 28.281 20.568 1.00 88.94 336 PRO A N 1
ATOM 2585 C CA . PRO A 1 336 ? 3.158 28.152 19.550 1.00 88.94 336 PRO A CA 1
ATOM 2586 C C . PRO A 1 336 ? 3.575 28.718 18.181 1.00 88.94 336 PRO A C 1
ATOM 2588 O O . PRO A 1 336 ? 4.190 29.778 18.092 1.00 88.94 336 PRO A O 1
ATOM 2591 N N . LEU A 1 337 ? 3.207 28.020 17.098 1.00 93.19 337 LEU A N 1
ATOM 2592 C CA . LEU A 1 337 ? 3.528 28.419 15.716 1.00 93.19 337 LEU A CA 1
ATOM 2593 C C . LEU A 1 337 ? 2.926 29.782 15.330 1.00 93.19 337 LEU A C 1
ATOM 2595 O O . LEU A 1 337 ? 3.514 30.519 14.530 1.00 93.19 337 LEU A O 1
ATOM 2599 N N . PHE A 1 338 ? 1.741 30.078 15.867 1.00 94.81 338 PHE A N 1
ATOM 2600 C CA . PHE A 1 338 ? 0.992 31.303 15.614 1.00 94.81 338 PHE A CA 1
ATOM 2601 C C . PHE A 1 338 ? 1.210 32.311 16.737 1.00 94.81 338 PHE A C 1
ATOM 2603 O O . PHE A 1 338 ? 1.148 31.974 17.918 1.00 94.81 338 PHE A O 1
ATOM 2610 N N . SER A 1 339 ? 1.419 33.561 16.348 1.00 93.69 339 SER A N 1
ATOM 2611 C CA . SER A 1 339 ? 1.451 34.706 17.253 1.00 93.69 339 SER A CA 1
ATOM 2612 C C . SER A 1 339 ? 0.047 35.071 17.746 1.00 93.69 339 SER A C 1
ATOM 2614 O O . SER A 1 339 ? -0.950 34.770 17.090 1.00 93.69 339 SER A O 1
ATOM 2616 N N . GLU A 1 340 ? -0.046 35.781 18.873 1.00 93.69 340 GLU A N 1
ATOM 2617 C CA . GLU A 1 340 ? -1.339 36.230 19.412 1.00 93.69 340 GLU A CA 1
ATOM 2618 C C . GLU A 1 340 ? -2.179 37.024 18.383 1.00 93.69 340 GLU A C 1
ATOM 2620 O O . GLU A 1 340 ? -3.362 36.721 18.232 1.00 93.69 340 GLU A O 1
ATOM 2625 N N . PRO A 1 341 ? -1.620 37.959 17.580 1.00 95.62 341 PRO A N 1
ATOM 2626 C CA . PRO A 1 341 ? -2.388 38.626 16.525 1.00 95.62 341 PRO A CA 1
ATOM 2627 C C . PRO A 1 341 ? -2.936 37.672 15.452 1.00 95.62 341 PRO A C 1
ATOM 2629 O O . PRO A 1 341 ? -4.060 37.861 14.983 1.00 95.62 341 PRO A O 1
ATOM 2632 N N . GLU A 1 342 ? -2.171 36.643 15.070 1.00 95.50 342 GLU A N 1
ATOM 2633 C CA . GLU A 1 342 ? -2.620 35.617 14.118 1.00 95.50 342 GLU A CA 1
ATOM 2634 C C . GLU A 1 342 ? -3.759 34.786 14.721 1.00 95.50 342 GLU A C 1
ATOM 2636 O O . GLU A 1 342 ? -4.773 34.570 14.058 1.00 95.50 342 GLU A O 1
ATOM 2641 N N . VAL A 1 343 ? -3.650 34.398 15.997 1.00 94.19 343 VAL A N 1
ATOM 2642 C CA . VAL A 1 343 ? -4.715 33.694 16.731 1.00 94.19 343 VAL A CA 1
ATOM 2643 C C . VAL A 1 343 ? -5.991 34.533 16.786 1.00 94.19 343 VAL A C 1
ATOM 2645 O O . VAL A 1 343 ? -7.074 34.015 16.515 1.00 94.19 343 VAL A O 1
ATOM 2648 N N . GLN A 1 344 ? -5.889 35.834 17.062 1.00 94.81 344 GLN A N 1
ATOM 2649 C CA . GLN A 1 344 ? -7.051 36.727 17.068 1.00 94.81 344 GLN A CA 1
ATOM 2650 C C . GLN A 1 344 ? -7.696 36.847 15.684 1.00 94.81 344 GLN A C 1
ATOM 2652 O O . GLN A 1 344 ? -8.920 36.868 15.570 1.00 94.81 344 GLN A O 1
ATOM 2657 N N . GLN A 1 345 ? -6.902 36.874 14.612 1.00 95.44 345 GLN A N 1
ATOM 2658 C CA . GLN A 1 345 ? -7.444 36.885 13.254 1.00 95.44 345 GLN A CA 1
ATOM 2659 C C . GLN A 1 345 ? -8.152 35.565 12.907 1.00 95.44 345 GLN A C 1
ATOM 2661 O O . GLN A 1 345 ? -9.220 35.594 12.298 1.00 95.44 345 GLN A O 1
ATOM 2666 N N . LEU A 1 346 ? -7.612 34.423 13.342 1.00 94.75 346 LEU A N 1
ATOM 2667 C CA . LEU A 1 346 ? -8.269 33.121 13.195 1.00 94.75 346 LEU A CA 1
ATOM 2668 C C . LEU A 1 346 ? -9.595 33.074 13.976 1.00 94.75 346 LEU A C 1
ATOM 2670 O O . LEU A 1 346 ? -10.603 32.629 13.428 1.00 94.75 346 LEU A O 1
ATOM 2674 N N . ARG A 1 347 ? -9.634 33.589 15.215 1.00 94.50 347 ARG A N 1
ATOM 2675 C CA . ARG A 1 347 ? -10.869 33.694 16.020 1.00 94.50 347 ARG A CA 1
ATOM 2676 C C . ARG A 1 347 ? -11.948 34.517 15.317 1.00 94.50 347 ARG A C 1
ATOM 2678 O O . ARG A 1 347 ? -13.094 34.081 15.266 1.00 94.50 347 ARG A O 1
ATOM 2685 N N . ARG A 1 348 ? -11.589 35.635 14.673 1.00 93.69 348 ARG A N 1
ATOM 2686 C CA . ARG A 1 348 ? -12.539 36.447 13.885 1.00 93.69 348 ARG A CA 1
ATOM 2687 C C . ARG A 1 348 ? -13.150 35.678 12.712 1.00 93.69 348 ARG A C 1
ATOM 2689 O O . ARG A 1 348 ? -14.331 35.869 12.427 1.00 93.69 348 ARG A O 1
ATOM 2696 N N . CYS A 1 349 ? -12.383 34.815 12.037 1.00 95.06 349 CYS A N 1
ATOM 2697 C CA . CYS A 1 349 ? -12.923 33.943 10.985 1.00 95.06 349 CYS A CA 1
ATOM 2698 C C . CYS A 1 349 ? -13.989 32.996 11.552 1.00 95.06 349 CYS A C 1
ATOM 2700 O O . CYS A 1 349 ? -15.080 32.894 10.992 1.00 95.06 349 CYS A O 1
ATOM 2702 N N . TRP A 1 350 ? -13.710 32.368 12.697 1.00 94.69 350 TRP A N 1
ATOM 2703 C CA . TRP A 1 350 ? -14.673 31.511 13.392 1.00 94.69 350 TRP A CA 1
ATOM 2704 C C . TRP A 1 350 ? -15.916 32.278 13.850 1.00 94.69 350 TRP A C 1
ATOM 2706 O O . TRP A 1 350 ? -17.028 31.839 13.588 1.00 94.69 350 TRP A O 1
ATOM 2716 N N . GLU A 1 351 ? -15.760 33.448 14.465 1.00 94.12 351 GLU A N 1
ATOM 2717 C CA . GLU A 1 351 ? -16.876 34.301 14.900 1.00 94.12 351 GLU A CA 1
ATOM 2718 C C . GLU A 1 351 ? -17.737 34.796 13.730 1.00 94.12 351 GLU A C 1
ATOM 2720 O O . GLU A 1 351 ? -18.957 34.915 13.848 1.00 94.12 351 GLU A O 1
ATOM 2725 N N . SER A 1 352 ? -17.121 35.101 12.585 1.00 93.19 352 SER A N 1
ATOM 2726 C CA . SER A 1 352 ? -17.841 35.417 11.346 1.00 93.19 352 SER A CA 1
ATOM 2727 C C . SER A 1 352 ? -18.653 34.212 10.865 1.00 93.19 352 SER A C 1
ATOM 2729 O O . SER A 1 352 ? -19.840 34.331 10.552 1.00 93.19 352 SER A O 1
ATOM 2731 N N . TRP A 1 353 ? -18.045 33.024 10.885 1.00 95.12 353 TRP A N 1
ATOM 2732 C CA . TRP A 1 353 ? -18.717 31.790 10.504 1.00 95.12 353 TRP A CA 1
ATOM 2733 C C . TRP A 1 353 ? -19.871 31.432 11.454 1.00 95.12 353 TRP A C 1
ATOM 2735 O O . TRP A 1 353 ? -20.965 31.141 10.974 1.00 95.12 353 TRP A O 1
ATOM 2745 N N . PHE A 1 354 ? -19.698 31.538 12.774 1.00 94.69 354 PHE A N 1
ATOM 2746 C CA . PHE A 1 354 ? -20.773 31.314 13.749 1.00 94.69 354 PHE A CA 1
ATOM 2747 C C . PHE A 1 354 ? -21.959 32.258 13.528 1.00 94.69 354 PHE A C 1
ATOM 2749 O O . PHE A 1 354 ? -23.106 31.802 13.498 1.00 94.69 354 PHE A O 1
ATOM 2756 N N . ARG A 1 355 ? -21.694 33.541 13.247 1.00 92.31 355 ARG A N 1
ATOM 2757 C CA . ARG A 1 355 ? -22.736 34.503 12.858 1.00 92.31 355 ARG A CA 1
ATOM 2758 C C . ARG A 1 355 ? -23.462 34.077 11.586 1.00 92.31 355 ARG A C 1
ATOM 2760 O O . ARG A 1 355 ? -24.688 34.135 11.545 1.00 92.31 355 ARG A O 1
ATOM 2767 N N . SER A 1 356 ? -22.739 33.567 10.585 1.00 91.25 356 SER A N 1
ATOM 2768 C CA . SER A 1 356 ? -23.353 33.023 9.361 1.00 91.25 356 SER A CA 1
ATOM 2769 C C . SER A 1 356 ? -24.238 31.789 9.608 1.00 91.25 356 SER A C 1
ATOM 2771 O O . SER A 1 356 ? -25.110 31.490 8.798 1.00 91.25 356 SER A O 1
ATOM 2773 N N . LYS A 1 357 ? -24.046 31.088 10.736 1.00 89.50 357 LYS A N 1
ATOM 2774 C CA . LYS A 1 357 ? -24.852 29.939 11.180 1.00 89.50 357 LYS A CA 1
ATOM 2775 C C . LYS A 1 357 ? -25.993 30.317 12.135 1.00 89.50 357 LYS A C 1
ATOM 2777 O O . LYS A 1 357 ? -26.664 29.427 12.645 1.00 89.50 357 LYS A O 1
ATOM 2782 N N . GLY A 1 358 ? -26.225 31.611 12.370 1.00 90.75 358 GLY A N 1
ATOM 2783 C CA . GLY A 1 358 ? -27.299 32.113 13.234 1.00 90.75 358 GLY A CA 1
ATOM 2784 C C . GLY A 1 358 ? -26.923 32.273 14.711 1.00 90.75 358 GLY A C 1
ATOM 2785 O O . GLY A 1 358 ? -27.795 32.570 15.522 1.00 90.75 358 GLY A O 1
ATOM 2786 N N . PHE A 1 359 ? -25.646 32.119 15.075 1.00 90.25 359 PHE A N 1
ATOM 2787 C CA . PHE A 1 359 ? -25.159 32.348 16.438 1.00 90.25 359 PHE A CA 1
ATOM 2788 C C . PHE A 1 359 ? -24.581 33.764 16.546 1.00 90.25 359 PHE A C 1
ATOM 2790 O O . PHE A 1 359 ? -23.447 34.019 16.143 1.00 90.25 359 PHE A O 1
ATOM 2797 N N . SER A 1 360 ? -25.391 34.707 17.035 1.00 81.25 360 SER A N 1
ATOM 2798 C CA . SER A 1 360 ? -25.026 36.127 17.173 1.00 81.25 360 SER A CA 1
ATOM 2799 C C . SER A 1 360 ? -24.413 36.494 18.526 1.00 81.25 360 SER A C 1
ATOM 2801 O O . SER A 1 360 ? -23.874 37.589 18.672 1.00 81.25 360 SER A O 1
ATOM 2803 N N . GLU A 1 361 ? -24.510 35.605 19.513 1.00 77.25 361 GLU A N 1
ATOM 2804 C CA . GLU A 1 361 ? -23.834 35.750 20.801 1.00 77.25 361 GLU A CA 1
ATOM 2805 C C . GLU A 1 361 ? -22.321 35.548 20.605 1.00 77.25 361 GLU A C 1
ATOM 2807 O O . GLU A 1 361 ? -21.896 34.711 19.807 1.00 77.25 361 GLU A O 1
ATOM 2812 N N . GLY A 1 362 ? -21.495 36.356 21.276 1.00 81.56 362 GLY A N 1
ATOM 2813 C CA . GLY A 1 362 ? -20.037 36.261 21.163 1.00 81.56 362 GLY A CA 1
ATOM 2814 C C . GLY A 1 362 ? -19.514 34.879 21.575 1.00 81.56 362 GLY A C 1
ATOM 2815 O O . GLY A 1 362 ? -20.084 34.229 22.449 1.00 81.56 362 GLY A O 1
ATOM 2816 N N . VAL A 1 363 ? -18.421 34.429 20.954 1.00 91.75 363 VAL A N 1
ATOM 2817 C CA . VAL A 1 363 ? -17.813 33.127 21.266 1.00 91.75 363 VAL A CA 1
ATOM 2818 C C . VAL A 1 363 ? -16.942 33.250 22.517 1.00 91.75 363 VAL A C 1
ATOM 2820 O O . VAL A 1 363 ? -16.024 34.069 22.563 1.00 91.75 363 VAL A O 1
ATOM 2823 N N . ASP A 1 364 ? -17.201 32.414 23.522 1.00 92.81 364 ASP A N 1
ATOM 2824 C CA . ASP A 1 364 ? -16.371 32.340 24.725 1.00 92.81 364 ASP A CA 1
ATOM 2825 C C . ASP A 1 364 ? -15.159 31.422 24.500 1.00 92.81 364 ASP A C 1
ATOM 2827 O O . ASP A 1 364 ? -15.258 30.192 24.514 1.00 92.81 364 ASP A O 1
ATOM 2831 N N . TRP A 1 365 ? -14.002 32.049 24.289 1.00 93.88 365 TRP A N 1
ATOM 2832 C CA . TRP A 1 365 ? -12.712 31.387 24.094 1.00 93.88 365 TRP A CA 1
ATOM 2833 C C . TRP A 1 365 ? -11.944 31.127 25.402 1.00 93.88 365 TRP A C 1
ATOM 2835 O O . TRP A 1 365 ? -10.767 30.760 25.340 1.00 93.88 365 TRP A O 1
ATOM 2845 N N . SER A 1 366 ? -12.554 31.364 26.570 1.00 92.50 366 SER A N 1
ATOM 2846 C CA . SER A 1 366 ? -11.905 31.147 27.865 1.00 92.50 366 SER A CA 1
ATOM 2847 C C . SER A 1 366 ? -11.633 29.667 28.135 1.00 92.50 366 SER A C 1
ATOM 2849 O O . SER A 1 366 ? -12.306 28.768 27.626 1.00 92.50 366 SER A O 1
ATOM 2851 N N . VAL A 1 367 ? -10.598 29.426 28.936 1.00 90.00 367 VAL A N 1
ATOM 2852 C CA . VAL A 1 367 ? -10.156 28.096 29.350 1.00 90.00 367 VAL A CA 1
ATOM 2853 C C . VAL A 1 367 ? -10.334 28.011 30.863 1.00 90.00 367 VAL A C 1
ATOM 2855 O O . VAL A 1 367 ? -9.650 28.714 31.607 1.00 90.00 367 VAL A O 1
ATOM 2858 N N . ASP A 1 368 ? -11.284 27.185 31.306 1.00 83.75 368 ASP A N 1
ATOM 2859 C CA . ASP A 1 368 ? -11.560 26.959 32.727 1.00 83.75 368 ASP A CA 1
ATOM 2860 C C . ASP A 1 368 ? -10.398 26.205 33.407 1.00 83.75 368 ASP A C 1
ATOM 2862 O O . ASP A 1 368 ? -9.690 25.419 32.770 1.00 83.75 368 ASP A O 1
ATOM 2866 N N . SER A 1 369 ? -10.201 26.443 34.708 1.00 79.88 369 SER A N 1
ATOM 2867 C CA . SER A 1 369 ? -9.100 25.860 35.490 1.00 79.88 369 SER A CA 1
ATOM 2868 C C . SER A 1 369 ? -9.145 24.327 35.500 1.00 79.88 369 SER A C 1
ATOM 2870 O O . SER A 1 369 ? -10.206 23.734 35.680 1.00 79.88 369 SER A O 1
ATOM 2872 N N . GLY A 1 370 ? -7.984 23.682 35.353 1.00 75.12 370 GLY A N 1
ATOM 2873 C CA . GLY A 1 370 ? -7.855 22.220 35.386 1.00 75.12 370 GLY A CA 1
ATOM 2874 C C . GLY A 1 370 ? -7.949 21.518 34.026 1.00 75.12 370 GLY A C 1
ATOM 2875 O O . GLY A 1 370 ? -7.835 20.295 33.985 1.00 75.12 370 GLY A O 1
ATOM 2876 N N . GLN A 1 371 ? -8.105 22.253 32.915 1.00 80.56 371 GLN A N 1
ATOM 2877 C CA . GLN A 1 371 ? -8.126 21.691 31.556 1.00 80.56 371 GLN A CA 1
ATOM 2878 C C . GLN A 1 371 ? -7.620 22.708 30.500 1.00 80.56 371 GLN A C 1
ATOM 2880 O O . GLN A 1 371 ? -7.690 23.904 30.758 1.00 80.56 371 GLN A O 1
ATOM 2885 N N . PRO A 1 372 ? -7.075 22.287 29.336 1.00 83.25 372 PRO A N 1
ATOM 2886 C CA . PRO A 1 372 ? -6.397 23.192 28.391 1.00 83.25 372 PRO A CA 1
ATOM 2887 C C . PRO A 1 372 ? -7.263 23.701 27.220 1.00 83.25 372 PRO A C 1
ATOM 2889 O O . PRO A 1 372 ? -6.746 24.370 26.326 1.00 83.25 372 PRO A O 1
ATOM 2892 N N . TYR A 1 373 ? -8.552 23.364 27.167 1.00 86.62 373 TYR A N 1
ATOM 2893 C CA . TYR A 1 373 ? -9.416 23.600 26.010 1.00 86.62 373 TYR A CA 1
ATOM 2894 C C . TYR A 1 373 ? -10.442 24.716 26.245 1.00 86.62 373 TYR A C 1
ATOM 2896 O O . TYR A 1 373 ? -10.935 24.934 27.349 1.00 86.62 373 TYR A O 1
ATOM 2904 N N . ALA A 1 374 ? -10.831 25.410 25.174 1.00 92.12 374 ALA A N 1
ATOM 2905 C CA . ALA A 1 374 ? -11.957 26.343 25.205 1.00 92.12 374 ALA A CA 1
ATOM 2906 C C . ALA A 1 374 ? -13.281 25.567 25.084 1.00 92.12 374 ALA A C 1
ATOM 2908 O O . ALA A 1 374 ? -13.926 25.573 24.032 1.00 92.12 374 ALA A O 1
ATOM 2909 N N . LEU A 1 375 ? -13.665 24.843 26.145 1.00 92.06 375 LEU A N 1
ATOM 2910 C CA . LEU A 1 375 ? -14.802 23.907 26.126 1.00 92.06 375 LEU A CA 1
ATOM 2911 C C . LEU A 1 375 ? -16.122 24.575 25.719 1.00 92.06 375 LEU A C 1
ATOM 2913 O O . LEU A 1 375 ? -16.961 23.932 25.098 1.00 92.06 375 LEU A O 1
ATOM 2917 N N . ARG A 1 376 ? -16.309 25.865 26.019 1.00 92.25 376 ARG A N 1
ATOM 2918 C CA . ARG A 1 376 ? -17.514 26.619 25.634 1.00 92.25 376 ARG A CA 1
ATOM 2919 C C . ARG A 1 376 ? -17.565 26.912 24.132 1.00 92.25 376 ARG A C 1
ATOM 2921 O O . ARG A 1 376 ? -18.607 26.702 23.516 1.00 92.25 376 ARG A O 1
ATOM 2928 N N . ALA A 1 377 ? -16.447 27.309 23.522 1.00 93.12 377 ALA A N 1
ATOM 2929 C CA . ALA A 1 377 ? -16.344 27.460 22.069 1.00 93.12 377 ALA A CA 1
ATOM 2930 C C . ALA A 1 377 ? -16.540 26.118 21.338 1.00 93.12 377 ALA A C 1
ATOM 2932 O O . ALA A 1 377 ? -17.217 26.065 20.312 1.00 93.12 377 ALA A O 1
ATOM 2933 N N . LEU A 1 378 ? -15.997 25.026 21.887 1.00 93.12 378 LEU A N 1
ATOM 2934 C CA . LEU A 1 378 ? -16.179 23.676 21.343 1.00 93.12 378 LEU A CA 1
ATOM 2935 C C . LEU A 1 378 ? -17.628 23.185 21.477 1.00 93.12 378 LEU A C 1
ATOM 2937 O O . LEU A 1 378 ? -18.173 22.634 20.524 1.00 93.12 378 LEU A O 1
ATOM 2941 N N . ALA A 1 379 ? -18.288 23.460 22.603 1.00 92.00 379 ALA A N 1
ATOM 2942 C CA . ALA A 1 379 ? -19.711 23.181 22.776 1.00 92.00 379 ALA A CA 1
ATOM 2943 C C . ALA A 1 379 ? -20.574 23.965 21.771 1.00 92.00 379 ALA A C 1
ATOM 2945 O O . ALA A 1 379 ? -21.519 23.418 21.201 1.00 92.00 379 ALA A O 1
ATOM 2946 N N . LEU A 1 380 ? -20.233 25.233 21.507 1.00 93.12 380 LEU A N 1
ATOM 2947 C CA . LEU A 1 380 ? -20.916 26.049 20.502 1.00 93.12 380 LEU A CA 1
ATOM 2948 C C . LEU A 1 380 ? -20.704 25.505 19.081 1.00 93.12 380 LEU A C 1
ATOM 2950 O O . LEU A 1 380 ? -21.643 25.507 18.287 1.00 93.12 380 LEU A O 1
ATOM 2954 N N . LEU A 1 381 ? -19.503 25.005 18.772 1.00 92.19 381 LEU A N 1
ATOM 2955 C CA . LEU A 1 381 ? -19.211 24.315 17.514 1.00 92.19 381 LEU A CA 1
ATOM 2956 C C . LEU A 1 381 ? -20.049 23.043 17.358 1.00 92.19 381 LEU A C 1
ATOM 2958 O O . LEU A 1 381 ? -20.713 22.867 16.343 1.00 92.19 381 LEU A O 1
ATOM 2962 N N . ALA A 1 382 ? -20.070 22.181 18.373 1.00 90.31 382 ALA A N 1
ATOM 2963 C CA . ALA A 1 382 ? -20.879 20.967 18.349 1.00 90.31 382 ALA A CA 1
ATOM 2964 C C . ALA A 1 382 ? -22.370 21.292 18.154 1.00 90.31 382 ALA A C 1
ATOM 2966 O O . ALA A 1 382 ? -23.049 20.689 17.323 1.00 90.31 382 ALA A O 1
ATOM 2967 N N . LYS A 1 383 ? -22.867 22.328 18.840 1.00 90.94 383 LYS A N 1
ATOM 2968 C CA . LYS A 1 383 ? -24.240 22.819 18.677 1.00 90.94 383 LYS A CA 1
ATOM 2969 C C . LYS A 1 383 ? -24.512 23.350 17.267 1.00 90.94 383 LYS A C 1
ATOM 2971 O O . LYS A 1 383 ? -25.578 23.073 16.721 1.00 90.94 383 LYS A O 1
ATOM 2976 N N . SER A 1 384 ? -23.583 24.097 16.667 1.00 89.50 384 SER A N 1
ATOM 2977 C CA . SER A 1 384 ? -23.761 24.652 15.317 1.00 89.50 384 SER A CA 1
ATOM 2978 C C . SER A 1 384 ? -23.737 23.589 14.216 1.00 89.50 384 SER A C 1
ATOM 2980 O O . SER A 1 384 ? -24.312 23.807 13.149 1.00 89.50 384 SER A O 1
ATOM 2982 N N . LEU A 1 385 ? -23.123 22.436 14.490 1.00 87.25 385 LEU A N 1
ATOM 2983 C CA . LEU A 1 385 ? -23.081 21.274 13.603 1.00 87.25 385 LEU A CA 1
ATOM 2984 C C . LEU A 1 385 ? -24.164 20.228 13.894 1.00 87.25 385 LEU A C 1
ATOM 2986 O O . LEU A 1 385 ? -24.267 19.267 13.139 1.00 87.25 385 LEU A O 1
ATOM 2990 N N . GLN A 1 386 ? -24.969 20.413 14.947 1.00 88.06 386 GLN A N 1
ATOM 2991 C CA . GLN A 1 386 ? -25.931 19.411 15.425 1.00 88.06 386 GLN A CA 1
ATOM 2992 C C . GLN A 1 386 ? -25.258 18.064 15.748 1.00 88.06 386 GLN A C 1
ATOM 2994 O O . GLN A 1 386 ? -25.754 16.999 15.374 1.00 88.06 386 GLN A O 1
ATOM 2999 N N . ASP A 1 387 ? -24.110 18.124 16.429 1.00 87.12 387 ASP A N 1
ATOM 3000 C CA . ASP A 1 387 ? -23.359 16.946 16.862 1.00 87.12 387 ASP A CA 1
ATOM 3001 C C . ASP A 1 387 ? -24.237 16.003 17.703 1.00 87.12 387 ASP A C 1
ATOM 3003 O O . ASP A 1 387 ? -25.081 16.437 18.495 1.00 87.12 387 ASP A O 1
ATOM 3007 N N . ARG A 1 388 ? -24.054 14.694 17.511 1.00 85.62 388 ARG A N 1
ATOM 3008 C CA . ARG A 1 388 ? -24.842 13.660 18.191 1.00 85.62 388 ARG A CA 1
ATOM 3009 C C . ARG A 1 388 ? -24.376 13.439 19.628 1.00 85.62 388 ARG A C 1
ATOM 3011 O O . ARG A 1 388 ? -25.191 13.036 20.462 1.00 85.62 388 ARG A O 1
ATOM 3018 N N . ASP A 1 389 ? -23.119 13.738 19.954 1.00 85.50 389 ASP A N 1
ATOM 3019 C CA . ASP A 1 389 ? -22.597 13.618 21.316 1.00 85.50 389 ASP A CA 1
ATOM 3020 C C . ASP A 1 389 ? -22.940 14.837 22.185 1.00 85.50 389 ASP A C 1
ATOM 3022 O O . ASP A 1 389 ? -22.100 15.644 22.589 1.00 85.50 389 ASP A O 1
ATOM 3026 N N . VAL A 1 390 ? -24.230 14.980 22.480 1.00 86.25 390 VAL A N 1
ATOM 3027 C CA . VAL A 1 390 ? -24.754 16.102 23.268 1.00 86.25 390 VAL A CA 1
ATOM 3028 C C . VAL A 1 390 ? -24.303 16.082 24.735 1.00 86.25 390 VAL A C 1
ATOM 3030 O O . VAL A 1 390 ? -24.393 17.108 25.409 1.00 86.25 390 VAL A O 1
ATOM 3033 N N . ALA A 1 391 ? -23.828 14.938 25.241 1.00 84.19 391 ALA A N 1
ATOM 3034 C CA . ALA A 1 391 ? -23.461 14.752 26.645 1.00 84.19 391 ALA A CA 1
ATOM 3035 C C . ALA A 1 391 ? -21.980 15.055 26.932 1.00 84.19 391 ALA A C 1
ATOM 3037 O O . ALA A 1 391 ? -21.647 15.415 28.064 1.00 84.19 391 ALA A O 1
ATOM 3038 N N . LEU A 1 392 ? -21.104 14.965 25.923 1.00 86.62 392 LEU A N 1
ATOM 3039 C CA . LEU A 1 392 ? -19.657 15.128 26.080 1.00 86.62 392 LEU A CA 1
ATOM 3040 C C . LEU A 1 392 ? -19.261 16.472 26.702 1.00 86.62 392 LEU A C 1
ATOM 3042 O O . LEU A 1 392 ? -18.570 16.509 27.719 1.00 86.62 392 LEU A O 1
ATOM 3046 N N . TRP A 1 393 ? -19.686 17.587 26.106 1.00 88.81 393 TRP A N 1
ATOM 3047 C CA . TRP A 1 393 ? -19.247 18.912 26.557 1.00 88.81 393 TRP A CA 1
ATOM 3048 C C . TRP A 1 393 ? -19.761 19.274 27.958 1.00 88.81 393 TRP A C 1
ATOM 3050 O O . TRP A 1 393 ? -18.945 19.726 28.764 1.00 88.81 393 TRP A O 1
ATOM 3060 N N . PRO A 1 394 ? -21.040 19.023 28.311 1.00 86.50 394 PRO A N 1
ATOM 3061 C CA . PRO A 1 394 ? -21.502 19.167 29.690 1.00 86.50 394 PRO A CA 1
ATOM 3062 C C . PRO A 1 394 ? -20.716 18.306 30.687 1.00 86.50 394 PRO A C 1
ATOM 3064 O O . PRO A 1 394 ? -20.333 18.804 31.745 1.00 86.50 394 PRO A O 1
ATOM 3067 N N . ALA A 1 395 ? -20.420 17.045 30.350 1.00 83.88 395 ALA A N 1
ATOM 3068 C CA . ALA A 1 395 ? -19.663 16.152 31.227 1.00 83.88 395 ALA A CA 1
ATOM 3069 C C . ALA A 1 395 ? -18.217 16.631 31.439 1.00 83.88 395 ALA A C 1
ATOM 3071 O O . ALA A 1 395 ? -17.717 16.610 32.561 1.00 83.88 395 ALA A O 1
ATOM 3072 N N . LEU A 1 396 ? -17.548 17.124 30.391 1.00 85.12 396 LEU A N 1
ATOM 3073 C CA . LEU A 1 396 ? -16.200 17.694 30.505 1.00 85.12 396 LEU A CA 1
ATOM 3074 C C . LEU A 1 396 ? -16.172 18.982 31.339 1.00 85.12 396 LEU A C 1
ATOM 3076 O O . LEU A 1 396 ? -15.183 19.241 32.018 1.00 85.12 396 LEU A O 1
ATOM 3080 N N . GLN A 1 397 ? -17.247 19.775 31.308 1.00 84.44 397 GLN A N 1
ATOM 3081 C CA . GLN A 1 397 ? -17.377 20.990 32.119 1.00 84.44 397 GLN A CA 1
ATOM 3082 C C . GLN A 1 397 ? -17.670 20.690 33.598 1.00 84.44 397 GLN A C 1
ATOM 3084 O O . GLN A 1 397 ? -17.185 21.408 34.467 1.00 84.44 397 GLN A O 1
ATOM 3089 N N . GLN A 1 398 ? -18.461 19.652 33.894 1.00 81.12 398 GLN A N 1
ATOM 3090 C CA . GLN A 1 398 ? -18.859 19.285 35.263 1.00 81.12 398 GLN A CA 1
ATOM 3091 C C . GLN A 1 398 ? -17.870 18.335 35.958 1.00 81.12 398 GLN A C 1
ATOM 3093 O O . GLN A 1 398 ? -17.796 18.315 37.185 1.00 81.12 398 GLN A O 1
ATOM 3098 N N . GLY A 1 399 ? -17.109 17.563 35.180 1.00 74.25 399 GLY A N 1
ATOM 3099 C CA . GLY A 1 399 ? -16.304 16.439 35.649 1.00 74.25 399 GLY A CA 1
ATOM 3100 C C . GLY A 1 399 ? -16.925 15.108 35.220 1.00 74.25 399 GLY A C 1
ATOM 3101 O O . GLY A 1 399 ? -18.113 14.860 35.418 1.00 74.25 399 GLY A O 1
ATOM 3102 N N . VAL A 1 400 ? -16.115 14.242 34.607 1.00 70.00 400 VAL A N 1
ATOM 3103 C CA . VAL A 1 400 ? -16.593 12.991 34.000 1.00 70.00 400 VAL A CA 1
ATOM 3104 C C . VAL A 1 400 ? -16.910 11.956 35.091 1.00 70.00 400 VAL A C 1
ATOM 3106 O O . VAL A 1 400 ? -16.052 11.701 35.942 1.00 70.00 400 VAL A O 1
ATOM 3109 N N . PRO A 1 401 ? -18.103 11.330 35.085 1.00 64.31 401 PRO A N 1
ATOM 3110 C CA . PRO A 1 401 ? -18.450 10.297 36.055 1.00 64.31 401 PRO A CA 1
ATOM 3111 C C . PRO A 1 401 ? -17.555 9.059 35.909 1.00 64.31 401 PRO A C 1
ATOM 3113 O O . PRO A 1 401 ? -17.164 8.673 34.811 1.00 64.31 401 PRO A O 1
ATOM 3116 N N . ALA A 1 402 ? -17.256 8.410 37.036 1.00 60.62 402 ALA A N 1
ATOM 3117 C CA . ALA A 1 402 ? -16.406 7.216 37.087 1.00 60.62 402 ALA A CA 1
ATOM 3118 C C . ALA A 1 402 ? -17.165 5.892 36.869 1.00 60.62 402 ALA A C 1
ATOM 3120 O O . ALA A 1 402 ? -16.539 4.835 36.864 1.00 60.62 402 ALA A O 1
ATOM 3121 N N . GLY A 1 403 ? -18.496 5.929 36.736 1.00 57.62 403 GLY A N 1
ATOM 3122 C CA . GLY A 1 403 ? -19.318 4.730 36.529 1.00 57.62 403 GLY A CA 1
ATOM 3123 C C . GLY A 1 403 ? -19.680 3.943 37.800 1.00 57.62 403 GLY A C 1
ATOM 3124 O O . GLY A 1 403 ? -20.234 2.859 37.697 1.00 57.62 403 GLY A O 1
ATOM 3125 N N . VAL A 1 404 ? -19.330 4.435 38.999 1.00 52.06 404 VAL A N 1
ATOM 3126 C CA . VAL A 1 404 ? -19.397 3.658 40.264 1.00 52.06 404 VAL A CA 1
ATOM 3127 C C . VAL A 1 404 ? -20.774 3.701 40.950 1.00 52.06 404 VAL A C 1
ATOM 3129 O O . VAL A 1 404 ? -21.076 2.833 41.757 1.00 52.06 404 VAL A O 1
ATOM 3132 N N . ALA A 1 405 ? -21.616 4.688 40.636 1.00 49.31 405 ALA A N 1
ATOM 3133 C CA . ALA A 1 405 ? -22.956 4.858 41.225 1.00 49.31 405 ALA A CA 1
ATOM 3134 C C . ALA A 1 405 ? -24.012 5.258 40.174 1.00 49.31 405 ALA A C 1
ATOM 3136 O O . ALA A 1 405 ? -25.034 5.864 40.490 1.00 49.31 405 ALA A O 1
ATOM 3137 N N . GLY A 1 406 ? -23.711 4.991 38.905 1.00 55.56 406 GLY A N 1
ATOM 3138 C CA . GLY A 1 406 ? -24.509 5.383 37.752 1.00 55.56 406 GLY A CA 1
ATOM 3139 C C . GLY A 1 406 ? -23.674 5.311 36.481 1.00 55.56 406 GLY A C 1
ATOM 3140 O O . GLY A 1 406 ? -22.448 5.433 36.536 1.00 55.56 406 GLY A O 1
ATOM 3141 N N . ASP A 1 407 ? -24.343 5.113 35.352 1.00 61.88 407 ASP A N 1
ATOM 3142 C CA . ASP A 1 407 ? -23.680 4.943 34.065 1.00 61.88 407 ASP A CA 1
ATOM 3143 C C . ASP A 1 407 ? -22.930 6.203 33.627 1.00 61.88 407 ASP A C 1
ATOM 3145 O O . ASP A 1 407 ? -23.344 7.341 33.867 1.00 61.88 407 ASP A O 1
ATOM 3149 N N . ILE A 1 408 ? -21.823 5.990 32.917 1.00 71.38 408 ILE A N 1
ATOM 3150 C CA . ILE A 1 408 ? -21.218 7.050 32.115 1.00 71.38 408 ILE A CA 1
ATOM 3151 C C . ILE A 1 408 ? -22.180 7.325 30.948 1.00 71.38 408 ILE A C 1
ATOM 3153 O O . ILE A 1 408 ? -22.527 6.376 30.241 1.00 71.38 408 ILE A O 1
ATOM 3157 N N . PRO A 1 409 ? -22.615 8.582 30.720 1.00 73.62 409 PRO A N 1
ATOM 3158 C CA . PRO A 1 409 ? -23.525 8.906 29.628 1.00 73.62 409 PRO A CA 1
ATOM 3159 C C . PRO A 1 409 ? -23.011 8.376 28.288 1.00 73.62 409 PRO A C 1
ATOM 3161 O O . PRO A 1 409 ? -21.851 8.589 27.930 1.00 73.62 409 PRO A O 1
ATOM 3164 N N . ALA A 1 410 ? -23.875 7.680 27.550 1.00 71.94 410 ALA A N 1
ATOM 3165 C CA . ALA A 1 410 ? -23.511 7.121 26.258 1.00 71.94 410 ALA A CA 1
ATOM 3166 C C . ALA A 1 410 ? -23.241 8.236 25.237 1.00 71.94 410 ALA A C 1
ATOM 3168 O O . ALA A 1 410 ? -24.021 9.180 25.098 1.00 71.94 410 ALA A O 1
ATOM 3169 N N . SER A 1 411 ? -22.161 8.081 24.472 1.00 71.19 411 SER A N 1
ATOM 3170 C CA . SER A 1 411 ? -21.942 8.885 23.275 1.00 71.19 411 SER A CA 1
ATOM 3171 C C . SER A 1 411 ? -22.904 8.395 22.192 1.00 71.19 411 SER A C 1
ATOM 3173 O O . SER A 1 411 ? -22.781 7.263 21.720 1.00 71.19 411 SER A O 1
ATOM 3175 N N . ASN A 1 412 ? -23.861 9.225 21.763 1.00 78.38 412 ASN A N 1
ATOM 3176 C CA . ASN A 1 412 ? -24.823 8.850 20.708 1.00 78.38 412 ASN A CA 1
ATOM 3177 C C . ASN A 1 412 ? -24.185 8.764 19.303 1.00 78.38 412 ASN A C 1
ATOM 3179 O O . ASN A 1 412 ? -24.887 8.746 18.291 1.00 78.38 412 ASN A O 1
ATOM 3183 N N . THR A 1 413 ? -22.855 8.773 19.223 1.00 76.44 413 THR A N 1
ATOM 3184 C CA . THR A 1 413 ? -22.078 8.619 17.989 1.00 76.44 413 THR A CA 1
ATOM 3185 C C . THR A 1 413 ? -21.881 7.149 17.614 1.00 76.44 413 THR A C 1
ATOM 3187 O O . THR A 1 413 ? -21.677 6.834 16.439 1.00 76.44 413 THR A O 1
ATOM 3190 N N . PHE A 1 414 ? -22.004 6.236 18.583 1.00 74.69 414 PHE A N 1
ATOM 3191 C CA . PHE A 1 414 ? -21.891 4.792 18.389 1.00 74.69 414 PHE A CA 1
ATOM 3192 C C . PHE A 1 414 ? -23.256 4.109 18.500 1.00 74.69 414 PHE A C 1
ATOM 3194 O O . PHE A 1 414 ? -24.160 4.596 19.176 1.00 74.69 414 PHE A O 1
ATOM 3201 N N . ILE A 1 415 ? -23.403 2.957 17.837 1.00 67.44 415 ILE A N 1
ATOM 3202 C CA . ILE A 1 415 ? -24.592 2.112 17.990 1.00 67.44 415 ILE A CA 1
ATOM 3203 C C . ILE A 1 415 ? -24.641 1.646 19.454 1.00 67.44 415 ILE A C 1
ATOM 3205 O O . ILE A 1 415 ? -23.660 1.047 19.910 1.00 67.44 415 ILE A O 1
ATOM 3209 N N . PRO A 1 416 ? -25.738 1.902 20.189 1.00 58.91 416 PRO A N 1
ATOM 3210 C CA . PRO A 1 416 ? -25.896 1.406 21.547 1.00 58.91 416 PRO A CA 1
ATOM 3211 C C . PRO A 1 416 ? -25.788 -0.117 21.554 1.00 58.91 416 PRO A C 1
ATOM 3213 O O . PRO A 1 416 ? -26.471 -0.800 20.790 1.00 58.91 416 PRO A O 1
ATOM 3216 N N . VAL A 1 417 ? -24.933 -0.661 22.415 1.00 52.06 417 VAL A N 1
ATOM 3217 C CA . VAL A 1 417 ? -24.935 -2.102 22.670 1.00 52.06 417 VAL A CA 1
ATOM 3218 C C . VAL A 1 417 ? -26.220 -2.405 23.449 1.00 52.06 417 VAL A C 1
ATOM 3220 O O . VAL A 1 417 ? -26.490 -1.693 24.421 1.00 52.06 417 VAL A O 1
ATOM 3223 N N . PRO A 1 418 ? -27.030 -3.411 23.056 1.00 51.19 418 PRO A N 1
ATOM 3224 C CA . PRO A 1 418 ? -28.150 -3.859 23.875 1.00 51.19 418 PRO A CA 1
ATOM 3225 C C . PRO A 1 418 ? -27.628 -4.111 25.284 1.00 51.19 418 PRO A C 1
ATOM 3227 O O . PRO A 1 418 ? -26.618 -4.800 25.424 1.00 51.19 418 PRO A O 1
ATOM 3230 N N . HIS A 1 419 ? -28.258 -3.521 26.302 1.00 46.47 419 HIS A N 1
ATOM 3231 C CA . HIS A 1 419 ? -27.828 -3.689 27.684 1.00 46.47 419 HIS A CA 1
ATOM 3232 C C . HIS A 1 419 ? -27.739 -5.185 28.008 1.00 46.47 419 HIS A C 1
ATOM 3234 O O . HIS A 1 419 ? -28.743 -5.828 28.312 1.00 46.47 419 HIS A O 1
ATOM 3240 N N . SER A 1 420 ? -26.530 -5.751 27.989 1.00 39.81 420 SER A N 1
ATOM 3241 C CA . SER A 1 420 ? -26.234 -6.843 28.894 1.00 39.81 420 SER A CA 1
ATOM 3242 C C . SER A 1 420 ? -26.407 -6.209 30.258 1.00 39.81 420 SER A C 1
ATOM 3244 O O . SER A 1 420 ? -25.630 -5.318 30.610 1.00 39.81 420 SER A O 1
ATOM 3246 N N . ARG A 1 421 ? -27.464 -6.586 30.981 1.00 39.66 421 ARG A N 1
ATOM 3247 C CA . ARG A 1 421 ? -27.486 -6.412 32.428 1.00 39.66 421 ARG A CA 1
ATOM 3248 C C . ARG A 1 421 ? -26.138 -6.924 32.919 1.00 39.66 421 ARG A C 1
ATOM 3250 O O . ARG A 1 421 ? -25.896 -8.126 32.931 1.00 39.66 421 ARG A O 1
ATOM 3257 N N . ASN A 1 422 ? -25.220 -6.015 33.222 1.00 39.41 422 ASN A N 1
ATOM 3258 C CA . ASN A 1 422 ? -24.198 -6.355 34.174 1.00 39.41 422 ASN A CA 1
ATOM 3259 C C . ASN A 1 422 ? -24.988 -6.406 35.467 1.00 39.41 422 ASN A C 1
ATOM 3261 O O . ASN A 1 422 ? -25.303 -5.362 36.027 1.00 39.41 422 ASN A O 1
ATOM 3265 N N . ASP A 1 423 ? -25.325 -7.618 35.900 1.00 40.53 423 ASP A N 1
ATOM 3266 C CA . ASP A 1 423 ? -25.761 -7.921 37.262 1.00 40.53 423 ASP A CA 1
ATOM 3267 C C . ASP A 1 423 ? -24.578 -7.678 38.233 1.00 40.53 423 ASP A C 1
ATOM 3269 O O . ASP A 1 423 ? -24.201 -8.529 39.029 1.00 40.53 423 ASP A O 1
ATOM 3273 N N . MET A 1 424 ? -23.925 -6.519 38.111 1.00 41.28 424 MET A N 1
ATOM 3274 C CA . MET A 1 424 ? -23.072 -5.906 39.123 1.00 41.28 424 MET A CA 1
ATOM 3275 C C . MET A 1 424 ? -23.922 -4.915 39.930 1.00 41.28 424 MET A C 1
ATOM 3277 O O . MET A 1 424 ? -23.416 -3.895 40.395 1.00 41.28 424 MET A O 1
ATOM 3281 N N . ASP A 1 425 ? -25.219 -5.200 40.064 1.00 40.53 425 ASP A N 1
ATOM 3282 C CA . ASP A 1 425 ? -25.994 -4.674 41.175 1.00 40.53 425 ASP A CA 1
ATOM 3283 C C . ASP A 1 425 ? -25.358 -5.256 42.448 1.00 40.53 425 ASP A C 1
ATOM 3285 O O . ASP A 1 425 ? -25.218 -6.470 42.598 1.00 40.53 425 ASP A O 1
ATOM 3289 N N . ASP A 1 426 ? -24.892 -4.352 43.306 1.00 45.34 426 ASP A N 1
ATOM 3290 C CA . ASP A 1 426 ? -24.244 -4.596 44.594 1.00 45.34 426 ASP A CA 1
ATOM 3291 C C . ASP A 1 426 ? -22.866 -5.280 44.551 1.00 45.34 426 ASP A C 1
ATOM 3293 O O . ASP A 1 426 ? -22.651 -6.400 45.019 1.00 45.34 426 ASP A O 1
ATOM 3297 N N . ALA A 1 427 ? -21.840 -4.527 44.133 1.00 45.12 427 ALA A N 1
ATOM 3298 C CA . ALA A 1 427 ? -20.527 -4.727 44.742 1.00 45.12 427 ALA A CA 1
ATOM 3299 C C . ALA A 1 427 ? -20.624 -4.320 46.224 1.00 45.12 427 ALA A C 1
ATOM 3301 O O . ALA A 1 427 ? -20.380 -3.164 46.571 1.00 45.12 427 ALA A O 1
ATOM 3302 N N . ASP A 1 428 ? -21.012 -5.265 47.084 1.00 50.38 428 ASP A N 1
ATOM 3303 C CA . ASP A 1 428 ? -21.076 -5.083 48.533 1.00 50.38 428 ASP A CA 1
ATOM 3304 C C . ASP A 1 428 ? -19.720 -4.581 49.041 1.00 50.38 428 ASP A C 1
ATOM 3306 O O . ASP A 1 428 ? -18.725 -5.312 49.138 1.00 50.38 428 ASP A O 1
ATOM 3310 N N . PHE A 1 429 ? -19.665 -3.285 49.335 1.00 56.69 429 PHE A N 1
ATOM 3311 C CA . PHE A 1 429 ? -18.504 -2.651 49.927 1.00 56.69 429 PHE A CA 1
ATOM 3312 C C . PHE A 1 429 ? -18.137 -3.389 51.222 1.00 56.69 429 PHE A C 1
ATOM 3314 O O . PHE A 1 429 ? -18.951 -3.548 52.130 1.00 56.69 429 PHE A O 1
ATOM 3321 N N . GLN A 1 430 ? -16.897 -3.880 51.302 1.00 57.62 430 GLN A N 1
ATOM 3322 C CA . GLN A 1 430 ? -16.480 -4.736 52.410 1.00 57.62 430 GLN A CA 1
ATOM 3323 C C . GLN A 1 430 ? -16.340 -3.948 53.710 1.00 57.62 430 GLN A C 1
ATOM 3325 O O . GLN A 1 430 ? -15.713 -2.888 53.756 1.00 57.62 430 GLN A O 1
ATOM 3330 N N . ILE A 1 431 ? -16.873 -4.523 54.786 1.00 67.25 431 ILE A N 1
ATOM 3331 C CA . ILE A 1 431 ? -16.784 -3.983 56.139 1.00 67.25 431 ILE A CA 1
ATOM 3332 C C . ILE A 1 431 ? -15.904 -4.924 56.952 1.00 67.25 431 ILE A C 1
ATOM 3334 O O . ILE A 1 431 ? -16.339 -5.991 57.383 1.00 67.25 431 ILE A O 1
ATOM 3338 N N . CYS A 1 432 ? -14.636 -4.559 57.124 1.00 66.12 432 CYS A N 1
ATOM 3339 C CA . CYS A 1 432 ? -13.699 -5.375 57.884 1.00 66.12 432 CYS A CA 1
ATOM 3340 C C . CYS A 1 432 ? -13.969 -5.256 59.391 1.00 66.12 432 CYS A C 1
ATOM 3342 O O . CYS A 1 432 ? -13.819 -4.182 59.968 1.00 66.12 432 CYS A O 1
ATOM 3344 N N . SER A 1 433 ? -14.288 -6.373 60.050 1.00 63.16 433 SER A N 1
ATOM 3345 C CA . SER A 1 433 ? -14.273 -6.466 61.512 1.00 63.16 433 SER A CA 1
ATOM 3346 C C . SER A 1 433 ? -12.853 -6.792 61.987 1.00 63.16 433 SER A C 1
ATOM 3348 O O . SER A 1 433 ? -12.389 -7.922 61.823 1.00 63.16 433 SER A O 1
ATOM 3350 N N . GLY A 1 434 ? -12.154 -5.807 62.547 1.00 70.31 434 GLY A N 1
ATOM 3351 C CA . GLY A 1 434 ? -10.832 -5.988 63.157 1.00 70.31 434 GLY A CA 1
ATOM 3352 C C . GLY A 1 434 ? -9.677 -5.384 62.362 1.00 70.31 434 GLY A C 1
ATOM 3353 O O . GLY A 1 434 ? -9.805 -5.015 61.192 1.00 70.31 434 GLY A O 1
ATOM 3354 N N . ASN A 1 435 ? -8.532 -5.276 63.026 1.00 80.38 435 ASN A N 1
ATOM 3355 C CA . ASN A 1 435 ? -7.352 -4.601 62.506 1.00 80.38 435 ASN A CA 1
ATOM 3356 C C . ASN A 1 435 ? -6.285 -5.621 62.100 1.00 80.38 435 ASN A C 1
ATOM 3358 O O . ASN A 1 435 ? -6.422 -6.828 62.274 1.00 80.38 435 ASN A O 1
ATOM 3362 N N . TRP A 1 436 ? -5.205 -5.159 61.487 1.00 79.56 436 TRP A N 1
ATOM 3363 C CA . TRP A 1 436 ? -4.060 -6.025 61.248 1.00 79.56 436 TRP A CA 1
ATOM 3364 C C . TRP A 1 436 ? -3.362 -6.377 62.577 1.00 79.56 436 TRP A C 1
ATOM 3366 O O . TRP A 1 436 ? -3.377 -5.562 63.504 1.00 79.56 436 TRP A O 1
ATOM 3376 N N . PRO A 1 437 ? -2.675 -7.534 62.670 1.00 79.81 437 PRO A N 1
ATOM 3377 C CA . PRO A 1 437 ? -2.105 -8.023 63.928 1.00 79.81 437 PRO A CA 1
ATOM 3378 C C . PRO A 1 437 ? -1.199 -7.028 64.660 1.00 79.81 437 PRO A C 1
ATOM 3380 O O . PRO A 1 437 ? -1.193 -6.998 65.883 1.00 79.81 437 PRO A O 1
ATOM 3383 N N . GLY A 1 438 ? -0.460 -6.177 63.939 1.00 78.12 438 GLY A N 1
ATOM 3384 C CA . GLY A 1 438 ? 0.401 -5.170 64.566 1.00 78.12 438 GLY A CA 1
ATOM 3385 C C . GLY A 1 438 ? -0.378 -4.089 65.322 1.00 78.12 438 GLY A C 1
ATOM 3386 O O . GLY A 1 438 ? 0.102 -3.585 66.333 1.00 78.12 438 GLY A O 1
ATOM 3387 N N . ALA A 1 439 ? -1.592 -3.760 64.872 1.00 80.25 439 ALA A N 1
ATOM 3388 C CA . ALA A 1 439 ? -2.514 -2.888 65.596 1.00 80.25 439 ALA A CA 1
ATOM 3389 C C . ALA A 1 439 ? -3.186 -3.613 66.773 1.00 80.25 439 ALA A C 1
ATOM 3391 O O . ALA A 1 439 ? -3.267 -3.050 67.861 1.00 80.25 439 ALA A O 1
ATOM 3392 N N . GLU A 1 440 ? -3.612 -4.864 66.588 1.00 82.44 440 GLU A N 1
ATOM 3393 C CA . GLU A 1 440 ? -4.295 -5.640 67.638 1.00 82.44 440 GLU A CA 1
ATOM 3394 C C . GLU A 1 440 ? -3.370 -6.019 68.805 1.00 82.44 440 GLU A C 1
ATOM 3396 O O . GLU A 1 440 ? -3.807 -6.091 69.949 1.00 82.44 440 GLU A O 1
ATOM 3401 N N . GLN A 1 441 ? -2.074 -6.201 68.543 1.00 82.06 441 GLN A N 1
ATOM 3402 C CA . GLN A 1 441 ? -1.067 -6.509 69.565 1.00 82.06 441 GLN A CA 1
ATOM 3403 C C . GLN A 1 441 ? -0.690 -5.298 70.439 1.00 82.06 441 GLN A C 1
ATOM 3405 O O . GLN A 1 441 ? -0.061 -5.474 71.484 1.00 82.06 441 GLN A O 1
ATOM 3410 N N . HIS A 1 442 ? -1.065 -4.073 70.044 1.00 81.56 442 HIS A N 1
ATOM 3411 C CA . HIS A 1 442 ? -0.715 -2.835 70.754 1.00 81.56 442 HIS A CA 1
ATOM 3412 C C . HIS A 1 442 ? -1.883 -1.822 70.812 1.00 81.56 442 HIS A C 1
ATOM 3414 O O . HIS A 1 442 ? -1.756 -0.709 70.289 1.00 81.56 442 HIS A O 1
ATOM 3420 N N . PRO A 1 443 ? -3.003 -2.158 71.479 1.00 82.06 443 PRO A N 1
ATOM 3421 C CA . PRO A 1 443 ? -4.244 -1.377 71.430 1.00 82.06 443 PRO A CA 1
ATOM 3422 C C . PRO A 1 443 ? -4.120 0.029 72.039 1.00 82.06 443 PRO A C 1
ATOM 3424 O O . PRO A 1 443 ? -4.577 0.998 71.444 1.00 82.06 443 PRO A O 1
ATOM 3427 N N . GLU A 1 444 ? -3.413 0.193 73.161 1.00 86.56 444 GLU A N 1
ATOM 3428 C CA . GLU A 1 444 ? -3.236 1.516 73.792 1.00 86.56 444 GLU A CA 1
ATOM 3429 C C . GLU A 1 444 ? -2.439 2.490 72.911 1.00 86.56 444 GLU A C 1
ATOM 3431 O O . GLU A 1 444 ? -2.652 3.705 72.909 1.00 86.56 444 GLU A O 1
ATOM 3436 N N . LEU A 1 445 ? -1.495 1.953 72.137 1.00 83.94 445 LEU A N 1
ATOM 3437 C CA . LEU A 1 445 ? -0.721 2.738 71.190 1.00 83.94 445 LEU A CA 1
ATOM 3438 C C . LEU A 1 445 ? -1.546 3.066 69.942 1.00 83.94 445 LEU A C 1
ATOM 3440 O O . LEU A 1 445 ? -1.370 4.150 69.389 1.00 83.94 445 LEU A O 1
ATOM 3444 N N . LEU A 1 446 ? -2.437 2.166 69.518 1.00 84.56 446 LEU A N 1
ATOM 3445 C CA . LEU A 1 446 ? -3.363 2.397 68.410 1.00 84.56 446 LEU A CA 1
ATOM 3446 C C . LEU A 1 446 ? -4.262 3.588 68.702 1.00 84.56 446 LEU A C 1
ATOM 3448 O O . LEU A 1 446 ? -4.262 4.540 67.925 1.00 84.56 446 LEU A O 1
ATOM 3452 N N . ASP A 1 447 ? -4.923 3.573 69.858 1.00 86.62 447 ASP A N 1
ATOM 3453 C CA . ASP A 1 447 ? -5.813 4.649 70.293 1.00 86.62 447 ASP A CA 1
ATOM 3454 C C . ASP A 1 447 ? -5.072 5.975 70.402 1.00 86.62 447 ASP A C 1
ATOM 3456 O O . ASP A 1 447 ? -5.517 6.993 69.874 1.00 86.62 447 ASP A O 1
ATOM 3460 N N . LYS A 1 448 ? -3.873 5.969 70.996 1.00 87.94 448 LYS A N 1
ATOM 3461 C CA . LYS A 1 448 ? -3.048 7.177 71.092 1.00 87.94 448 LYS A CA 1
ATOM 3462 C C . LYS A 1 448 ? -2.702 7.762 69.720 1.00 87.94 448 LYS A C 1
ATOM 3464 O O . LYS A 1 448 ? -2.593 8.980 69.585 1.00 87.94 448 LYS A O 1
ATOM 3469 N N . MET A 1 449 ? -2.479 6.914 68.717 1.00 86.38 449 MET A N 1
ATOM 3470 C CA . MET A 1 449 ? -2.130 7.355 67.368 1.00 86.38 449 MET A CA 1
ATOM 3471 C C . MET A 1 449 ? -3.350 7.781 66.550 1.00 86.38 449 MET A C 1
ATOM 3473 O O . MET A 1 449 ? -3.270 8.797 65.868 1.00 86.38 449 MET A O 1
ATOM 3477 N N . ILE A 1 450 ? -4.474 7.068 66.654 1.00 83.56 450 ILE A N 1
ATOM 3478 C CA . ILE A 1 450 ? -5.739 7.469 66.025 1.00 83.56 450 ILE A CA 1
ATOM 3479 C C . ILE A 1 450 ? -6.177 8.819 66.590 1.00 83.56 450 ILE A C 1
ATOM 3481 O O . ILE A 1 450 ? -6.437 9.744 65.825 1.00 83.56 450 ILE A O 1
ATOM 3485 N N . GLN A 1 451 ? -6.144 8.988 67.915 1.00 85.81 451 GLN A N 1
ATOM 3486 C CA . GLN A 1 451 ? -6.548 10.238 68.553 1.00 85.81 451 GLN A CA 1
ATOM 3487 C C . GLN A 1 451 ? -5.670 11.425 68.134 1.00 85.81 451 GLN A C 1
ATOM 3489 O O . GLN A 1 451 ? -6.155 12.556 68.058 1.00 85.81 451 GLN A O 1
ATOM 3494 N N . ALA A 1 452 ? -4.392 11.188 67.821 1.00 79.31 452 ALA A N 1
ATOM 3495 C CA . ALA A 1 452 ? -3.497 12.221 67.308 1.00 79.31 452 ALA A CA 1
ATOM 3496 C C . ALA A 1 452 ? -3.876 12.668 65.884 1.00 79.31 452 ALA A C 1
ATOM 3498 O O . ALA A 1 452 ? -3.856 13.865 65.609 1.00 79.31 452 ALA A O 1
ATOM 3499 N N . GLU A 1 453 ? -4.255 11.736 65.005 1.00 77.75 453 GLU A N 1
ATOM 3500 C CA . GLU A 1 453 ? -4.710 12.050 63.641 1.00 77.75 453 GLU A CA 1
ATOM 3501 C C . GLU A 1 453 ? -6.103 12.705 63.639 1.00 77.75 453 GLU A C 1
ATOM 3503 O O . GLU A 1 453 ? -6.343 13.635 62.867 1.00 77.75 453 GLU A O 1
ATOM 3508 N N . VAL A 1 454 ? -6.987 12.299 64.560 1.00 80.81 454 VAL A N 1
ATOM 3509 C CA . VAL A 1 454 ? -8.285 12.958 64.793 1.00 80.81 454 VAL A CA 1
ATOM 3510 C C . VAL A 1 454 ? -8.089 14.391 65.285 1.00 80.81 454 VAL A C 1
ATOM 3512 O O . VAL A 1 454 ? -8.652 15.326 64.723 1.00 80.81 454 VAL A O 1
ATOM 3515 N N . SER A 1 455 ? -7.215 14.602 66.275 1.00 79.75 455 SER A N 1
ATOM 3516 C CA . SER A 1 455 ? -6.897 15.948 66.783 1.00 79.75 455 SER A CA 1
ATOM 3517 C C . SER A 1 455 ? -6.253 16.848 65.719 1.00 79.75 455 SER A C 1
ATOM 3519 O O . SER A 1 455 ? -6.328 18.070 65.816 1.00 79.75 455 SER A O 1
ATOM 3521 N N . ALA A 1 456 ? -5.617 16.255 64.705 1.00 69.81 456 ALA A N 1
ATOM 3522 C CA . ALA A 1 456 ? -5.016 16.965 63.581 1.00 69.81 456 ALA A CA 1
ATOM 3523 C C . ALA A 1 456 ? -5.985 17.196 62.403 1.00 69.81 456 ALA A C 1
ATOM 3525 O O . ALA A 1 456 ? -5.596 17.836 61.427 1.00 69.81 456 ALA A O 1
ATOM 3526 N N . GLY A 1 457 ? -7.226 16.701 62.486 1.00 70.75 457 GLY A N 1
ATOM 3527 C CA . GLY A 1 457 ? -8.253 16.855 61.453 1.00 70.75 457 GLY A CA 1
ATOM 3528 C C . GLY A 1 457 ? -8.074 15.951 60.229 1.00 70.75 457 GLY A C 1
ATOM 3529 O O . GLY A 1 457 ? -8.733 16.173 59.217 1.00 70.75 457 GLY A O 1
ATOM 3530 N N . TYR A 1 458 ? -7.188 14.951 60.294 1.00 52.34 458 TYR A N 1
ATOM 3531 C CA . TYR A 1 458 ? -6.982 13.991 59.202 1.00 52.34 458 TYR A CA 1
ATOM 3532 C C . TYR A 1 458 ? -7.928 12.791 59.275 1.00 52.34 458 TYR A C 1
ATOM 3534 O O . TYR A 1 458 ? -8.148 12.134 58.259 1.00 52.34 458 TYR A O 1
ATOM 3542 N N . LEU A 1 459 ? -8.480 12.511 60.458 1.00 70.69 459 LEU A N 1
ATOM 3543 C CA . LEU A 1 459 ? -9.510 11.500 60.682 1.00 70.69 459 LEU A CA 1
ATOM 3544 C C . LEU A 1 459 ? -10.692 12.126 61.420 1.00 70.69 459 LEU A C 1
ATOM 3546 O O . LEU A 1 459 ? -10.513 13.016 62.248 1.00 70.69 459 LEU A O 1
ATOM 3550 N N . GLU A 1 460 ? -11.892 11.620 61.159 1.00 78.81 460 GLU A N 1
ATOM 3551 C CA . GLU A 1 460 ? -13.074 11.893 61.973 1.00 78.81 460 GLU A CA 1
ATOM 3552 C C . GLU A 1 460 ? -13.529 10.596 62.647 1.00 78.81 460 GLU A C 1
ATOM 3554 O O . GLU A 1 460 ? -13.512 9.526 62.035 1.00 78.81 460 GLU A O 1
ATOM 3559 N N . CYS A 1 461 ? -13.907 10.681 63.924 1.00 80.19 461 CYS A N 1
ATOM 3560 C CA . CYS A 1 461 ? -14.535 9.559 64.608 1.00 80.19 461 CYS A CA 1
ATOM 3561 C C . CYS A 1 461 ? -16.005 9.495 64.202 1.00 80.19 461 CYS A C 1
ATOM 3563 O O . CYS A 1 461 ? -16.740 10.465 64.376 1.00 80.19 461 CYS A O 1
ATOM 3565 N N . ILE A 1 462 ? -16.426 8.337 63.704 1.00 82.50 462 ILE A N 1
ATOM 3566 C CA . ILE A 1 462 ? -17.834 8.026 63.475 1.00 82.50 462 ILE A CA 1
ATOM 3567 C C . ILE A 1 462 ? -18.258 7.044 64.565 1.00 82.50 462 ILE A C 1
ATOM 3569 O O . ILE A 1 462 ? -17.612 6.015 64.753 1.00 82.50 462 ILE A O 1
ATOM 3573 N N . GLU A 1 463 ? -19.319 7.384 65.296 1.00 76.56 463 GLU A N 1
ATOM 3574 C CA . GLU A 1 463 ? -19.740 6.665 66.507 1.00 76.56 463 GLU A CA 1
ATOM 3575 C C . GLU A 1 463 ? -20.190 5.228 66.229 1.00 76.56 463 GLU A C 1
ATOM 3577 O O . GLU A 1 463 ? -19.944 4.333 67.037 1.00 76.56 463 GLU A O 1
ATOM 3582 N N . SER A 1 464 ? -20.824 4.987 65.079 1.00 81.56 464 SER A N 1
ATOM 3583 C CA . SER A 1 464 ? -21.197 3.641 64.659 1.00 81.56 464 SER A CA 1
ATOM 3584 C C . SER A 1 464 ? -21.267 3.496 63.144 1.00 81.56 464 SER A C 1
ATOM 3586 O O . SER A 1 464 ? -21.363 4.460 62.380 1.00 81.56 464 SER A O 1
ATOM 3588 N N . LEU A 1 465 ? -21.265 2.243 62.697 1.00 74.25 465 LEU A N 1
ATOM 3589 C CA . LEU A 1 465 ? -21.507 1.919 61.300 1.00 74.25 465 LEU A CA 1
ATOM 3590 C C . LEU A 1 465 ? -22.917 2.343 60.843 1.00 74.25 465 LEU A C 1
ATOM 3592 O O . LEU A 1 465 ? -23.095 2.639 59.663 1.00 74.25 465 LEU A O 1
ATOM 3596 N N . GLU A 1 466 ? -23.912 2.411 61.741 1.00 82.00 466 GLU A N 1
ATOM 3597 C CA . GLU A 1 466 ? -25.237 2.945 61.393 1.00 82.00 466 GLU A CA 1
ATOM 3598 C C . GLU A 1 466 ? -25.190 4.441 61.072 1.00 82.00 466 GLU A C 1
ATOM 3600 O O . GLU A 1 466 ? -25.862 4.876 60.138 1.00 82.00 466 GLU A O 1
ATOM 3605 N N . GLU A 1 467 ? -24.365 5.219 61.776 1.00 82.38 467 GLU A N 1
ATOM 3606 C CA . GLU A 1 467 ? -24.189 6.645 61.481 1.00 82.38 467 GLU A CA 1
ATOM 3607 C C . GLU A 1 467 ? -23.434 6.860 60.162 1.00 82.38 467 GLU A C 1
ATOM 3609 O O . GLU A 1 467 ? -23.830 7.688 59.339 1.00 82.38 467 GLU A O 1
ATOM 3614 N N . ALA A 1 468 ? -22.415 6.038 59.881 1.00 75.50 468 ALA A N 1
ATOM 3615 C CA . ALA A 1 468 ? -21.757 6.039 58.572 1.00 75.50 468 ALA A CA 1
ATOM 3616 C C . ALA A 1 468 ? -22.757 5.739 57.441 1.00 75.50 468 ALA A C 1
ATOM 3618 O O . ALA A 1 468 ? -22.767 6.419 56.418 1.00 75.50 468 ALA A O 1
ATOM 3619 N N . ARG A 1 469 ? -23.640 4.754 57.640 1.00 78.31 469 ARG A N 1
ATOM 3620 C CA . ARG A 1 469 ? -24.683 4.382 56.670 1.00 78.31 469 ARG A CA 1
ATOM 3621 C C . ARG A 1 469 ? -25.808 5.415 56.555 1.00 78.31 469 ARG A C 1
ATOM 3623 O O . ARG A 1 469 ? -26.474 5.462 55.528 1.00 78.31 469 ARG A O 1
ATOM 3630 N N . ARG A 1 470 ? -26.017 6.265 57.566 1.00 82.25 470 ARG A N 1
ATOM 3631 C CA . ARG A 1 470 ? -26.884 7.450 57.451 1.00 82.25 470 ARG A CA 1
ATOM 3632 C C . ARG A 1 470 ? -26.248 8.551 56.611 1.00 82.25 470 ARG A C 1
ATOM 3634 O O . ARG A 1 470 ? -26.961 9.241 55.886 1.00 82.25 470 ARG A O 1
ATOM 3641 N N . ARG A 1 471 ? -24.929 8.723 56.719 1.00 77.38 471 ARG A N 1
ATOM 3642 C CA . ARG A 1 471 ? -24.187 9.792 56.040 1.00 77.38 471 ARG A CA 1
ATOM 3643 C C . ARG A 1 471 ? -23.824 9.451 54.595 1.00 77.38 471 ARG A C 1
ATOM 3645 O O . ARG A 1 471 ? -23.782 10.359 53.766 1.00 77.38 471 ARG A O 1
ATOM 3652 N N . TRP A 1 472 ? -23.601 8.174 54.280 1.00 73.00 472 TRP A N 1
ATOM 3653 C CA . TRP A 1 472 ? -23.247 7.720 52.934 1.00 73.00 472 TRP A CA 1
ATOM 3654 C C . TRP A 1 472 ? -24.102 6.531 52.476 1.00 73.00 472 TRP A C 1
ATOM 3656 O O . TRP A 1 472 ? -24.224 5.560 53.224 1.00 73.00 472 TRP A O 1
ATOM 3666 N N . PRO A 1 473 ? -24.630 6.556 51.231 1.00 60.59 473 PRO A N 1
ATOM 3667 C CA . PRO A 1 473 ? -25.452 5.468 50.690 1.00 60.59 473 PRO A CA 1
ATOM 3668 C C . PRO A 1 473 ? -24.713 4.126 50.604 1.00 60.59 473 PRO A C 1
ATOM 3670 O O . PRO A 1 473 ? -25.321 3.072 50.760 1.00 60.59 473 PRO A O 1
ATOM 3673 N N . HIS A 1 474 ? -23.396 4.171 50.388 1.00 61.44 474 HIS A N 1
ATOM 3674 C CA . HIS A 1 474 ? -22.539 2.998 50.270 1.00 61.44 474 HIS A CA 1
ATOM 3675 C C . HIS A 1 474 ? -21.273 3.174 51.120 1.00 61.44 474 HIS A C 1
ATOM 3677 O O . HIS A 1 474 ? -20.582 4.187 51.001 1.00 61.44 474 HIS A O 1
ATOM 3683 N N . VAL A 1 475 ? -20.972 2.201 51.990 1.00 62.28 475 VAL A N 1
ATOM 3684 C CA . VAL A 1 475 ? -19.921 2.308 53.021 1.00 62.28 475 VAL A CA 1
ATOM 3685 C C . VAL A 1 475 ? -18.979 1.105 52.972 1.00 62.28 475 VAL A C 1
ATOM 3687 O O . VAL A 1 475 ? -19.431 -0.029 53.096 1.00 62.28 475 VAL A O 1
ATOM 3690 N N . ALA A 1 476 ? -17.669 1.362 52.882 1.00 64.50 476 ALA A N 1
ATOM 3691 C CA . ALA A 1 476 ? -16.602 0.371 53.053 1.00 64.50 476 ALA A CA 1
ATOM 3692 C C . ALA A 1 476 ? -15.777 0.673 54.313 1.00 64.50 476 ALA A C 1
ATOM 3694 O O . ALA A 1 476 ? -15.526 1.840 54.617 1.00 64.50 476 ALA A O 1
ATOM 3695 N N . VAL A 1 477 ? -15.295 -0.361 55.009 1.00 71.25 477 VAL A N 1
ATOM 3696 C CA . VAL A 1 477 ? -14.416 -0.224 56.185 1.00 71.25 477 VAL A CA 1
ATOM 3697 C C . VAL A 1 477 ? -13.133 -1.028 55.972 1.00 71.25 477 VAL A C 1
ATOM 3699 O O . VAL A 1 477 ? -13.164 -2.257 55.884 1.00 71.25 477 VAL A O 1
ATOM 3702 N N . GLY A 1 478 ? -12.003 -0.318 55.879 1.00 70.69 478 GLY A N 1
ATOM 3703 C CA . GLY A 1 478 ? -10.653 -0.892 55.790 1.00 70.69 478 GLY A CA 1
ATOM 3704 C C . GLY A 1 478 ? -10.063 -1.265 57.157 1.00 70.69 478 GLY A C 1
ATOM 3705 O O . GLY A 1 478 ? -10.736 -1.167 58.179 1.00 70.69 478 GLY A O 1
ATOM 3706 N N . LYS A 1 479 ? -8.790 -1.681 57.190 1.00 77.81 479 LYS A N 1
ATOM 3707 C CA . LYS A 1 479 ? -8.102 -2.103 58.429 1.00 77.81 479 LYS A CA 1
ATOM 3708 C C . LYS A 1 479 ? -7.004 -1.128 58.835 1.00 77.81 479 LYS A C 1
ATOM 3710 O O . LYS A 1 479 ? -6.281 -0.617 57.981 1.00 77.81 479 LYS A O 1
ATOM 3715 N N . ALA A 1 480 ? -6.806 -0.931 60.135 1.00 74.88 480 ALA A N 1
ATOM 3716 C CA . ALA A 1 480 ? -5.634 -0.236 60.656 1.00 74.88 480 ALA A CA 1
ATOM 3717 C C . ALA A 1 480 ? -4.499 -1.220 60.985 1.00 74.88 480 ALA A C 1
ATOM 3719 O O . ALA A 1 480 ? -4.726 -2.394 61.262 1.00 74.88 480 ALA A O 1
ATOM 3720 N N . ASN A 1 481 ? -3.256 -0.751 60.976 1.00 83.62 481 ASN A N 1
ATOM 3721 C CA . ASN A 1 481 ? -2.088 -1.483 61.458 1.00 83.62 481 ASN A CA 1
ATOM 3722 C C . ASN A 1 481 ? -1.162 -0.548 62.237 1.00 83.62 481 ASN A C 1
ATOM 3724 O O . ASN A 1 481 ? -1.093 0.646 61.942 1.00 83.62 481 ASN A O 1
ATOM 3728 N N . ILE A 1 482 ? -0.378 -1.102 63.159 1.00 80.19 482 ILE A N 1
ATOM 3729 C CA . ILE A 1 482 ? 0.773 -0.409 63.737 1.00 80.19 482 ILE A CA 1
ATOM 3730 C C . ILE A 1 482 ? 2.030 -1.128 63.297 1.00 80.19 482 ILE A C 1
ATOM 3732 O O . ILE A 1 482 ? 2.219 -2.314 63.554 1.00 80.19 482 ILE A O 1
ATOM 3736 N N . VAL A 1 483 ? 2.934 -0.378 62.678 1.00 78.25 483 VAL A N 1
ATOM 3737 C CA . VAL A 1 483 ? 4.269 -0.876 62.361 1.00 78.25 483 VAL A CA 1
ATOM 3738 C C . VAL A 1 483 ? 5.260 -0.286 63.353 1.00 78.25 483 VAL A C 1
ATOM 3740 O O . VAL A 1 483 ? 5.531 0.921 63.349 1.00 78.25 483 VAL A O 1
ATOM 3743 N N . GLN A 1 484 ? 5.812 -1.153 64.200 1.00 72.44 484 GLN A N 1
ATOM 3744 C CA . GLN A 1 484 ? 6.885 -0.834 65.134 1.00 72.44 484 GLN A CA 1
ATOM 3745 C C . GLN A 1 484 ? 8.212 -1.365 64.590 1.00 72.44 484 GLN A C 1
ATOM 3747 O O . GLN A 1 484 ? 8.336 -2.531 64.231 1.00 72.44 484 GLN A O 1
ATOM 3752 N N . VAL A 1 485 ? 9.219 -0.498 64.517 1.00 67.12 485 VAL A N 1
ATOM 3753 C CA . VAL A 1 485 ? 10.581 -0.876 64.122 1.00 67.12 485 VAL A CA 1
ATOM 3754 C C . VAL A 1 485 ? 11.510 -0.438 65.241 1.00 67.12 485 VAL A C 1
ATOM 3756 O O . VAL A 1 485 ? 11.456 0.722 65.654 1.00 67.12 485 VAL A O 1
ATOM 3759 N N . VAL A 1 486 ? 12.356 -1.351 65.724 1.00 58.41 486 VAL A N 1
ATOM 3760 C CA . VAL A 1 486 ? 13.278 -1.105 66.844 1.00 58.41 486 VAL A CA 1
ATOM 3761 C C . VAL A 1 486 ? 14.101 0.164 66.582 1.00 58.41 486 VAL A C 1
ATOM 3763 O O . VAL A 1 486 ? 14.708 0.324 65.523 1.00 58.41 486 VAL A O 1
ATOM 3766 N N . GLY A 1 487 ? 14.066 1.101 67.534 1.00 60.12 487 GLY A N 1
ATOM 3767 C CA . GLY A 1 487 ? 14.742 2.400 67.436 1.00 60.12 487 GLY A CA 1
ATOM 3768 C C . GLY A 1 487 ? 13.973 3.499 66.685 1.00 60.12 487 GLY A C 1
ATOM 3769 O O . GLY A 1 487 ? 14.519 4.582 66.475 1.00 60.12 487 GLY A O 1
ATOM 3770 N N . ARG A 1 488 ? 12.715 3.275 66.269 1.00 61.91 488 ARG A N 1
ATOM 3771 C CA . ARG A 1 488 ? 11.873 4.290 65.606 1.00 61.91 488 ARG A CA 1
ATOM 3772 C C . ARG A 1 488 ? 10.503 4.431 66.259 1.00 61.91 488 ARG A C 1
ATOM 3774 O O . ARG A 1 488 ? 9.949 3.477 66.792 1.00 61.91 488 ARG A O 1
ATOM 3781 N N . LYS A 1 489 ? 9.934 5.640 66.158 1.00 69.12 489 LYS A N 1
ATOM 3782 C CA . LYS A 1 489 ? 8.560 5.904 66.600 1.00 69.12 489 LYS A CA 1
ATOM 3783 C C . LYS A 1 489 ? 7.572 5.042 65.789 1.00 69.12 489 LYS A C 1
ATOM 3785 O O . LYS A 1 489 ? 7.729 4.987 64.561 1.00 69.12 489 LYS A O 1
ATOM 3790 N N . PRO A 1 490 ? 6.586 4.408 66.448 1.00 78.50 490 PRO A N 1
ATOM 3791 C CA . PRO A 1 490 ? 5.553 3.614 65.788 1.00 78.50 490 PRO A CA 1
ATOM 3792 C C . PRO A 1 490 ? 4.799 4.408 64.719 1.00 78.50 490 PRO A C 1
ATOM 3794 O O . PRO A 1 490 ? 4.725 5.637 64.795 1.00 78.50 490 PRO A O 1
ATOM 3797 N N . ARG A 1 491 ? 4.259 3.712 63.714 1.00 79.62 491 ARG A N 1
ATOM 3798 C CA . ARG A 1 491 ? 3.450 4.310 62.642 1.00 79.62 491 ARG A CA 1
ATOM 3799 C C . ARG A 1 491 ? 2.086 3.648 62.566 1.00 79.62 491 ARG A C 1
ATOM 3801 O O . ARG A 1 491 ? 2.031 2.431 62.411 1.00 79.62 491 ARG A O 1
ATOM 3808 N N . LEU A 1 492 ? 1.041 4.469 62.598 1.00 76.88 492 LEU A N 1
ATOM 3809 C CA . LEU A 1 492 ? -0.310 4.079 62.233 1.00 76.88 492 LEU A CA 1
ATOM 3810 C C . LEU A 1 492 ? -0.391 3.995 60.708 1.00 76.88 492 LEU A C 1
ATOM 3812 O O . LEU A 1 492 ? 0.060 4.900 60.004 1.00 76.88 492 LEU A O 1
ATOM 3816 N N . ILE A 1 493 ? -0.918 2.887 60.206 1.00 73.75 493 ILE A N 1
ATOM 3817 C CA . ILE A 1 493 ? -1.225 2.676 58.795 1.00 73.75 493 ILE A CA 1
ATOM 3818 C C . ILE A 1 493 ? -2.715 2.396 58.713 1.00 73.75 493 ILE A C 1
ATOM 3820 O O . ILE A 1 493 ? -3.201 1.512 59.407 1.00 73.75 493 ILE A O 1
ATOM 3824 N N . ILE A 1 494 ? -3.415 3.122 57.852 1.00 63.84 494 ILE A N 1
ATOM 3825 C CA . ILE A 1 494 ? -4.788 2.808 57.470 1.00 63.84 494 ILE A CA 1
ATOM 3826 C C . ILE A 1 494 ? -4.683 2.201 56.078 1.00 63.84 494 ILE A C 1
ATOM 3828 O O . ILE A 1 494 ? -4.154 2.842 55.170 1.00 63.84 494 ILE A O 1
ATOM 3832 N N . ASP A 1 495 ? -5.077 0.939 55.946 1.00 61.59 495 ASP A N 1
ATOM 3833 C CA . ASP A 1 495 ? -4.971 0.154 54.721 1.00 61.59 495 ASP A CA 1
ATOM 3834 C C . ASP A 1 495 ? -6.351 0.014 54.063 1.00 61.59 495 ASP A C 1
ATOM 3836 O O . ASP A 1 495 ? -7.134 -0.865 54.440 1.00 61.59 495 ASP A O 1
ATOM 3840 N N . PRO A 1 496 ? -6.675 0.887 53.094 1.00 51.19 496 PRO A N 1
ATOM 3841 C CA . PRO A 1 496 ? -7.893 0.763 52.308 1.00 51.19 496 PRO A CA 1
ATOM 3842 C C . PRO A 1 496 ? -7.743 -0.170 51.089 1.00 51.19 496 PRO A C 1
ATOM 3844 O O . PRO A 1 496 ? -8.695 -0.293 50.324 1.00 51.19 496 PRO A O 1
ATOM 3847 N N . THR A 1 497 ? -6.580 -0.797 50.835 1.00 47.34 497 THR A N 1
ATOM 3848 C CA . THR A 1 497 ? -6.282 -1.407 49.522 1.00 47.34 497 THR A CA 1
ATOM 3849 C C . THR A 1 497 ? -5.356 -2.630 49.578 1.00 47.34 497 THR A C 1
ATOM 3851 O O . THR A 1 497 ? -4.132 -2.527 49.486 1.00 47.34 497 THR A O 1
ATOM 3854 N N . VAL A 1 498 ? -5.940 -3.822 49.507 1.00 47.97 498 VAL A N 1
ATOM 3855 C CA . VAL A 1 498 ? -5.269 -5.093 49.171 1.00 47.97 498 VAL A CA 1
ATOM 3856 C C . VAL A 1 498 ? -4.860 -5.144 47.665 1.00 47.97 498 VAL A C 1
ATOM 3858 O O . VAL A 1 498 ? -5.107 -6.133 46.988 1.00 47.97 498 VAL A O 1
ATOM 3861 N N . SER A 1 499 ? -4.253 -4.096 47.065 1.00 43.09 499 SER A N 1
ATOM 3862 C CA . SER A 1 499 ? -4.123 -3.985 45.581 1.00 43.09 499 SER A CA 1
ATOM 3863 C C . SER A 1 499 ? -2.726 -3.748 44.958 1.00 43.09 499 SER A C 1
ATOM 3865 O O . SER A 1 499 ? -2.592 -3.799 43.736 1.00 43.09 499 SER A O 1
ATOM 3867 N N . GLY A 1 500 ? -1.647 -3.568 45.729 1.00 44.38 500 GLY A N 1
ATOM 3868 C CA . GLY A 1 500 ? -0.270 -3.775 45.230 1.00 44.38 500 GLY A CA 1
ATOM 3869 C C . GLY A 1 500 ? 0.294 -2.822 44.151 1.00 44.38 500 GLY A C 1
ATOM 3870 O O . GLY A 1 500 ? 0.976 -3.306 43.244 1.00 44.38 500 GLY A O 1
ATOM 3871 N N . SER A 1 501 ? 0.090 -1.501 44.259 1.00 42.59 501 SER A N 1
ATOM 3872 C CA . SER A 1 501 ? 0.509 -0.501 43.244 1.00 42.59 501 SER A CA 1
ATOM 3873 C C . SER A 1 501 ? 1.411 0.670 43.719 1.00 42.59 501 SER A C 1
ATOM 3875 O O . SER A 1 501 ? 1.643 1.592 42.941 1.00 42.59 501 SER A O 1
ATOM 3877 N N . ASN A 1 502 ? 1.983 0.654 44.935 1.00 49.72 502 ASN A N 1
ATOM 3878 C CA . ASN A 1 502 ? 2.777 1.784 45.474 1.00 49.72 502 ASN A CA 1
ATOM 3879 C C . ASN A 1 502 ? 4.294 1.509 45.591 1.00 49.72 502 ASN A C 1
ATOM 3881 O O . ASN A 1 502 ? 4.703 0.480 46.128 1.00 49.72 502 ASN A O 1
ATOM 3885 N N . PHE A 1 503 ? 5.133 2.473 45.173 1.00 60.50 503 PHE A N 1
ATOM 3886 C CA . PHE A 1 503 ? 6.606 2.410 45.247 1.00 60.50 503 PHE A CA 1
ATOM 3887 C C . PHE A 1 503 ? 7.178 3.455 46.224 1.00 60.50 503 PHE A C 1
ATOM 3889 O O . PHE A 1 503 ? 6.637 4.552 46.351 1.00 60.50 503 PHE A O 1
ATOM 3896 N N . SER A 1 504 ? 8.299 3.150 46.901 1.00 68.06 504 SER A N 1
ATOM 3897 C CA . SER A 1 504 ? 8.973 4.096 47.816 1.00 68.06 504 SER A CA 1
ATOM 3898 C C . SER A 1 504 ? 10.385 4.489 47.363 1.00 68.06 504 SER A C 1
ATOM 3900 O O . SER A 1 504 ? 11.271 3.646 47.196 1.00 68.06 504 SER A O 1
ATOM 3902 N N . LEU A 1 505 ? 10.624 5.795 47.260 1.00 72.06 505 LEU A N 1
ATOM 3903 C CA . LEU A 1 505 ? 11.878 6.430 46.861 1.00 72.06 505 LEU A CA 1
ATOM 3904 C C . LEU A 1 505 ? 12.672 6.903 48.087 1.00 72.06 505 LEU A C 1
ATOM 3906 O O . LEU A 1 505 ? 12.116 7.453 49.037 1.00 72.06 505 LEU A O 1
ATOM 3910 N N . ASN A 1 506 ? 13.987 6.695 48.089 1.00 79.31 506 ASN A N 1
ATOM 3911 C CA . ASN A 1 506 ? 14.885 7.220 49.125 1.00 79.31 506 ASN A CA 1
ATOM 3912 C C . ASN A 1 506 ? 15.114 8.738 48.911 1.00 79.31 506 ASN A C 1
ATOM 3914 O O . ASN A 1 506 ? 15.270 9.137 47.762 1.00 79.31 506 ASN A O 1
ATOM 3918 N N . PRO A 1 507 ? 15.183 9.585 49.962 1.00 77.38 507 PRO A N 1
ATOM 3919 C CA . PRO A 1 507 ? 15.501 11.018 49.841 1.00 77.38 507 PRO A CA 1
ATOM 3920 C C . PRO A 1 507 ? 16.740 11.348 49.008 1.00 77.38 507 PRO A C 1
ATOM 3922 O O . PRO A 1 507 ? 16.728 12.303 48.240 1.00 77.38 507 PRO A O 1
ATOM 3925 N N . VAL A 1 508 ? 17.798 10.547 49.144 1.00 79.75 508 VAL A N 1
ATOM 3926 C CA . VAL A 1 508 ? 19.051 10.724 48.393 1.00 79.75 508 VAL A CA 1
ATOM 3927 C C . VAL A 1 508 ? 18.815 10.479 46.903 1.00 79.75 508 VAL A C 1
ATOM 3929 O O . VAL A 1 508 ? 19.325 11.202 46.055 1.00 79.75 508 VAL A O 1
ATOM 3932 N N . VAL A 1 509 ? 17.986 9.484 46.583 1.00 82.19 509 VAL A N 1
ATOM 3933 C CA . VAL A 1 509 ? 17.576 9.175 45.207 1.00 82.19 509 VAL A CA 1
ATOM 3934 C C . VAL A 1 509 ? 16.636 10.258 44.675 1.00 82.19 509 VAL A C 1
ATOM 3936 O O . VAL A 1 509 ? 16.740 10.633 43.515 1.00 82.19 509 VAL A O 1
ATOM 3939 N N . TRP A 1 510 ? 15.761 10.806 45.524 1.00 87.25 510 TRP A N 1
ATOM 3940 C CA . TRP A 1 510 ? 14.828 11.874 45.161 1.00 87.25 510 TRP A CA 1
ATOM 3941 C C . TRP A 1 510 ? 15.519 13.153 44.702 1.00 87.25 510 TRP A C 1
ATOM 3943 O O . TRP A 1 510 ? 15.130 13.723 43.690 1.00 87.25 510 TRP A O 1
ATOM 3953 N N . GLN A 1 511 ? 16.574 13.576 45.404 1.00 84.81 511 GLN A N 1
ATOM 3954 C CA . GLN A 1 511 ? 17.355 14.763 45.030 1.00 84.81 511 GLN A CA 1
ATOM 3955 C C . GLN A 1 511 ? 17.898 14.693 43.600 1.00 84.81 511 GLN A C 1
ATOM 3957 O O . GLN A 1 511 ? 18.156 15.723 42.988 1.00 84.81 511 GLN A O 1
ATOM 3962 N N . ARG A 1 512 ? 18.055 13.475 43.080 1.00 88.19 512 ARG A N 1
ATOM 3963 C CA . ARG A 1 512 ? 18.568 13.193 41.745 1.00 88.19 512 ARG A CA 1
ATOM 3964 C C . ARG A 1 512 ? 17.530 12.556 40.831 1.00 88.19 512 ARG A C 1
ATOM 3966 O O . ARG A 1 512 ? 17.885 12.093 39.758 1.00 88.19 512 ARG A O 1
ATOM 3973 N N . ILE A 1 513 ? 16.258 12.499 41.228 1.00 89.00 513 ILE A N 1
ATOM 3974 C CA . ILE A 1 513 ? 15.232 11.761 40.478 1.00 89.00 513 ILE A CA 1
ATOM 3975 C C . ILE A 1 513 ? 15.042 12.325 39.068 1.00 89.00 513 ILE A C 1
ATOM 3977 O O . ILE A 1 513 ? 14.802 11.561 38.140 1.00 89.00 513 ILE A O 1
ATOM 3981 N N . ALA A 1 514 ? 15.229 13.641 38.912 1.00 89.69 514 ALA A N 1
ATOM 3982 C CA . ALA A 1 514 ? 15.183 14.341 37.634 1.00 89.69 514 ALA A CA 1
ATOM 3983 C C . ALA A 1 514 ? 16.232 13.805 36.643 1.00 89.69 514 ALA A C 1
ATOM 3985 O O . ALA A 1 514 ? 15.925 13.666 35.463 1.00 89.69 514 ALA A O 1
ATOM 3986 N N . ASP A 1 515 ? 17.421 13.405 37.117 1.00 93.19 515 ASP A N 1
ATOM 3987 C CA . ASP A 1 515 ? 18.479 12.811 36.281 1.00 93.19 515 ASP A CA 1
ATOM 3988 C C . ASP A 1 515 ? 17.977 11.538 35.571 1.00 93.19 515 ASP A C 1
ATOM 3990 O O . ASP A 1 515 ? 18.396 11.216 34.455 1.00 93.19 515 ASP A O 1
ATOM 3994 N N . PHE A 1 516 ? 17.057 10.814 36.218 1.00 92.44 516 PHE A N 1
ATOM 3995 C CA . PHE A 1 516 ? 16.503 9.553 35.738 1.00 92.44 516 PHE A CA 1
ATOM 3996 C C . PHE A 1 516 ? 15.229 9.725 34.913 1.00 92.44 516 PHE A C 1
ATOM 3998 O O . PHE A 1 516 ? 14.757 8.724 34.388 1.00 92.44 516 PHE A O 1
ATOM 4005 N N . LEU A 1 517 ? 14.678 10.932 34.773 1.00 92.19 517 LEU A N 1
ATOM 4006 C CA . LEU A 1 517 ? 13.418 11.196 34.073 1.00 92.19 517 LEU A CA 1
ATOM 4007 C C . LEU A 1 517 ? 13.661 11.919 32.738 1.00 92.19 517 LEU A C 1
ATOM 4009 O O . LEU A 1 517 ? 14.649 12.638 32.569 1.00 92.19 517 LEU A O 1
ATOM 4013 N N . ASP A 1 518 ? 12.797 11.689 31.757 1.00 91.75 518 ASP A N 1
ATOM 4014 C CA . ASP A 1 518 ? 12.665 12.536 30.566 1.00 91.75 518 ASP A CA 1
ATOM 4015 C C . ASP A 1 518 ? 11.567 13.595 30.750 1.00 91.75 518 ASP A C 1
ATOM 4017 O O . ASP A 1 518 ? 10.913 13.645 31.791 1.00 91.75 518 ASP A O 1
ATOM 4021 N N . ASP A 1 519 ? 11.340 14.425 29.731 1.00 88.94 519 ASP A N 1
ATOM 4022 C CA . ASP A 1 519 ? 10.357 15.516 29.773 1.00 88.94 519 ASP A CA 1
ATOM 4023 C C . ASP A 1 519 ? 8.899 15.028 29.876 1.00 88.94 519 ASP A C 1
ATOM 4025 O O . ASP A 1 519 ? 8.014 15.802 30.231 1.00 88.94 519 ASP A O 1
ATOM 4029 N N . GLN A 1 520 ? 8.631 13.741 29.616 1.00 87.25 520 GLN A N 1
ATOM 4030 C CA . GLN A 1 520 ? 7.306 13.122 29.765 1.00 87.25 520 GLN A CA 1
ATOM 4031 C C . GLN A 1 520 ? 7.106 12.446 31.129 1.00 87.25 520 GLN A C 1
ATOM 4033 O O . GLN A 1 520 ? 6.049 11.858 31.386 1.00 87.25 520 GLN A O 1
ATOM 4038 N N . MET A 1 521 ? 8.097 12.551 32.015 1.00 91.50 521 MET A N 1
ATOM 4039 C CA . MET A 1 521 ? 8.165 11.921 33.334 1.00 91.50 521 MET A CA 1
ATOM 4040 C C . MET A 1 521 ? 8.332 10.402 33.254 1.00 91.50 521 MET A C 1
ATOM 4042 O O . MET A 1 521 ? 7.970 9.675 34.183 1.00 91.50 521 MET A O 1
ATOM 4046 N N . CYS A 1 522 ? 8.898 9.904 32.156 1.00 90.94 522 CYS A N 1
ATOM 4047 C CA . CYS A 1 522 ? 9.263 8.506 32.002 1.00 90.94 522 CYS A CA 1
ATOM 4048 C C . CYS A 1 522 ? 10.697 8.272 32.495 1.00 90.94 522 CYS A C 1
ATOM 4050 O O . CYS A 1 522 ? 11.615 9.047 32.225 1.00 90.94 522 CYS A O 1
ATOM 4052 N N . PHE A 1 523 ? 10.908 7.187 33.240 1.00 90.94 523 PHE A N 1
ATOM 4053 C CA . PHE A 1 523 ? 12.221 6.822 33.764 1.00 90.94 523 PHE A CA 1
ATOM 4054 C C . PHE A 1 523 ? 13.132 6.327 32.627 1.00 90.94 523 PHE A C 1
ATOM 4056 O O . PHE A 1 523 ? 12.864 5.291 32.029 1.00 90.94 523 PHE A O 1
ATOM 4063 N N . LYS A 1 524 ? 14.241 7.015 32.344 1.00 91.12 524 LYS A N 1
ATOM 4064 C CA . LYS A 1 524 ? 15.264 6.628 31.349 1.00 91.12 524 LYS A CA 1
ATOM 4065 C C . LYS A 1 524 ? 16.217 5.545 31.862 1.00 91.12 524 LYS A C 1
ATOM 4067 O O . LYS A 1 524 ? 16.792 4.797 31.079 1.00 91.12 524 LYS A O 1
ATOM 4072 N N . ALA A 1 525 ? 16.399 5.465 33.179 1.00 87.31 525 ALA A N 1
ATOM 4073 C CA . ALA A 1 525 ? 17.261 4.496 33.850 1.00 87.31 525 ALA A CA 1
ATOM 4074 C C . ALA A 1 525 ? 16.707 4.171 35.245 1.00 87.31 525 ALA A C 1
ATOM 4076 O O . ALA A 1 525 ? 15.998 4.987 35.834 1.00 87.31 525 ALA A O 1
ATOM 4077 N N . THR A 1 526 ? 17.032 2.993 35.787 1.00 87.44 526 THR A N 1
ATOM 4078 C CA . THR A 1 526 ? 16.590 2.596 37.133 1.00 87.44 526 THR A CA 1
ATOM 4079 C C . THR A 1 526 ? 17.293 3.436 38.203 1.00 87.44 526 THR A C 1
ATOM 4081 O O . THR A 1 526 ? 18.522 3.373 38.307 1.00 87.44 526 THR A O 1
ATOM 4084 N N . PRO A 1 527 ? 16.549 4.177 39.045 1.00 87.56 527 PRO A N 1
ATOM 4085 C CA . PRO A 1 527 ? 17.142 4.912 40.151 1.00 87.56 527 PRO A CA 1
ATOM 4086 C C . PRO A 1 527 ? 17.788 3.955 41.175 1.00 87.56 527 PRO A C 1
ATOM 4088 O O . PRO A 1 527 ? 17.171 2.941 41.532 1.00 87.56 527 PRO A O 1
ATOM 4091 N N . PRO A 1 528 ? 18.993 4.260 41.692 1.00 79.44 528 PRO A N 1
ATOM 4092 C CA . PRO A 1 528 ? 19.722 3.392 42.615 1.00 79.44 528 PRO A CA 1
ATOM 4093 C C . PRO A 1 528 ? 18.892 2.965 43.834 1.00 79.44 528 PRO A C 1
ATOM 4095 O O . PRO A 1 528 ? 18.264 3.791 44.492 1.00 79.44 528 PRO A O 1
ATOM 4098 N N . GLY A 1 529 ? 18.897 1.669 44.162 1.00 70.31 529 GLY A N 1
ATOM 4099 C CA . GLY A 1 529 ? 18.171 1.138 45.326 1.00 70.31 529 GLY A CA 1
ATOM 4100 C C . GLY A 1 529 ? 16.643 1.097 45.173 1.00 70.31 529 GLY A C 1
ATOM 4101 O O . GLY A 1 529 ? 15.928 1.055 46.179 1.00 70.31 529 GLY A O 1
ATOM 4102 N N . THR A 1 530 ? 16.140 1.120 43.934 1.00 76.06 530 THR A N 1
ATOM 4103 C CA . THR A 1 530 ? 14.721 0.943 43.588 1.00 76.06 530 THR A CA 1
ATOM 4104 C C . THR A 1 530 ? 14.540 -0.212 42.596 1.00 76.06 530 THR A C 1
ATOM 4106 O O . THR A 1 530 ? 15.494 -0.630 41.946 1.00 76.06 530 THR A O 1
ATOM 4109 N N . SER A 1 531 ? 13.313 -0.724 42.464 1.00 70.44 531 SER A N 1
ATOM 4110 C CA . SER A 1 531 ? 12.924 -1.704 41.435 1.00 70.44 531 SER A CA 1
ATOM 4111 C C . SER A 1 531 ? 12.222 -1.062 40.229 1.00 70.44 531 SER A C 1
ATOM 4113 O O . SER A 1 531 ? 11.587 -1.759 39.440 1.00 70.44 531 SER A O 1
ATOM 4115 N N . ILE A 1 532 ? 12.306 0.266 40.094 1.00 80.06 532 ILE A N 1
ATOM 4116 C CA . ILE A 1 532 ? 11.604 1.024 39.053 1.00 80.06 532 ILE A CA 1
ATOM 4117 C C . ILE A 1 532 ? 12.310 0.787 37.720 1.00 80.06 532 ILE A C 1
ATOM 4119 O O . ILE A 1 532 ? 13.502 1.070 37.575 1.00 80.06 532 ILE A O 1
ATOM 4123 N N . ARG A 1 533 ? 11.583 0.242 36.745 1.00 79.06 533 ARG A N 1
ATOM 4124 C CA . ARG A 1 533 ? 12.160 -0.110 35.446 1.00 79.06 533 ARG A CA 1
ATOM 4125 C C . ARG A 1 533 ? 12.191 1.091 34.500 1.00 79.06 533 ARG A C 1
ATOM 4127 O O . ARG A 1 533 ? 11.252 1.895 34.537 1.00 79.06 533 ARG A O 1
ATOM 4134 N N . PRO A 1 534 ? 13.210 1.195 33.626 1.00 85.44 534 PRO A N 1
ATOM 4135 C CA . PRO A 1 534 ? 13.200 2.174 32.548 1.00 85.44 534 PRO A CA 1
ATOM 4136 C C . PRO A 1 534 ? 11.935 2.018 31.689 1.00 85.44 534 PRO A C 1
ATOM 4138 O O . PRO A 1 534 ? 11.497 0.896 31.437 1.00 85.44 534 PRO A O 1
ATOM 4141 N N . GLY A 1 535 ? 11.325 3.129 31.282 1.00 81.50 535 GLY A N 1
ATOM 4142 C CA . GLY A 1 535 ? 10.044 3.188 30.571 1.00 81.50 535 GLY A CA 1
ATOM 4143 C C . GLY A 1 535 ? 8.803 3.289 31.468 1.00 81.50 535 GLY A C 1
ATOM 4144 O O . GLY A 1 535 ? 7.712 3.527 30.958 1.00 81.50 535 GLY A O 1
ATOM 4145 N N . SER A 1 536 ? 8.937 3.143 32.792 1.00 83.81 536 SER A N 1
ATOM 4146 C CA . SER A 1 536 ? 7.842 3.443 33.731 1.00 83.81 536 SER A CA 1
ATOM 4147 C C . SER A 1 536 ? 7.601 4.952 33.806 1.00 83.81 536 SER A C 1
ATOM 4149 O O . SER A 1 536 ? 8.559 5.715 33.704 1.00 83.81 536 SER A O 1
ATOM 4151 N N . ARG A 1 537 ? 6.363 5.399 34.037 1.00 88.06 537 ARG A N 1
ATOM 4152 C CA . ARG A 1 537 ? 6.024 6.830 34.138 1.00 88.06 537 ARG A CA 1
ATOM 4153 C C . ARG A 1 537 ? 5.710 7.239 35.573 1.00 88.06 537 ARG A C 1
ATOM 4155 O O . ARG A 1 537 ? 4.868 6.620 36.226 1.00 88.06 537 ARG A O 1
ATOM 4162 N N . LEU A 1 538 ? 6.378 8.279 36.063 1.00 86.56 538 LEU A N 1
ATOM 4163 C CA . LEU A 1 538 ? 6.091 8.906 37.348 1.00 86.56 538 LEU A CA 1
ATOM 4164 C C . LEU A 1 538 ? 4.822 9.750 37.216 1.00 86.56 538 LEU A C 1
ATOM 4166 O O . LEU A 1 538 ? 4.792 10.687 36.428 1.00 86.56 538 LEU A O 1
ATOM 4170 N N . LEU A 1 539 ? 3.775 9.394 37.958 1.00 80.12 539 LEU A N 1
ATOM 4171 C CA . LEU A 1 539 ? 2.480 10.077 37.885 1.00 80.12 539 LEU A CA 1
ATOM 4172 C C . LEU A 1 539 ? 2.304 11.068 39.028 1.00 80.12 539 LEU A C 1
ATOM 4174 O O . LEU A 1 539 ? 1.804 12.168 38.835 1.00 80.12 539 LEU A O 1
ATOM 4178 N N . SER A 1 540 ? 2.689 10.664 40.236 1.00 82.19 540 SER A N 1
ATOM 4179 C CA . SER A 1 540 ? 2.618 11.534 41.404 1.00 82.19 540 SER A CA 1
ATOM 4180 C C . SER A 1 540 ? 3.612 11.117 42.474 1.00 82.19 540 SER A C 1
ATOM 4182 O O . SER A 1 540 ? 4.020 9.953 42.551 1.00 82.19 540 SER A O 1
ATOM 4184 N N . VAL A 1 541 ? 4.009 12.071 43.313 1.00 77.06 541 VAL A N 1
ATOM 4185 C CA . VAL A 1 541 ? 4.872 11.829 44.472 1.00 77.06 541 VAL A CA 1
ATOM 4186 C C . VAL A 1 541 ? 4.296 12.565 45.665 1.00 77.06 541 VAL A C 1
ATOM 4188 O O . VAL A 1 541 ? 4.095 13.778 45.641 1.00 77.06 541 VAL A O 1
ATOM 4191 N N . ARG A 1 542 ? 4.025 11.820 46.740 1.00 73.62 542 ARG A N 1
ATOM 4192 C CA . ARG A 1 542 ? 3.173 12.275 47.847 1.00 73.62 542 ARG A CA 1
ATOM 4193 C C . ARG A 1 542 ? 1.781 12.665 47.320 1.00 73.62 542 ARG A C 1
ATOM 4195 O O . ARG A 1 542 ? 1.090 11.811 46.782 1.00 73.62 542 ARG A O 1
ATOM 4202 N N . HIS A 1 543 ? 1.398 13.930 47.476 1.00 73.56 543 HIS A N 1
ATOM 4203 C CA . HIS A 1 543 ? 0.119 14.501 47.040 1.00 73.56 543 HIS A CA 1
ATOM 4204 C C . HIS A 1 543 ? 0.290 15.466 45.860 1.00 73.56 543 HIS A C 1
ATOM 4206 O O . HIS A 1 543 ? -0.611 16.243 45.576 1.00 73.56 543 HIS A O 1
ATOM 4212 N N . VAL A 1 544 ? 1.467 15.472 45.226 1.00 73.81 544 VAL A N 1
ATOM 4213 C CA . VAL A 1 544 ? 1.756 16.329 44.076 1.00 73.81 544 VAL A CA 1
ATOM 4214 C C . VAL A 1 544 ? 1.715 15.453 42.835 1.00 73.81 544 VAL A C 1
ATOM 4216 O O . VAL A 1 544 ? 2.511 14.514 42.717 1.00 73.81 544 VAL A O 1
ATOM 4219 N N . ASP A 1 545 ? 0.774 15.736 41.943 1.00 82.69 545 ASP A N 1
ATOM 4220 C CA . ASP A 1 545 ? 0.781 15.168 40.600 1.00 82.69 545 ASP A CA 1
ATOM 4221 C C . ASP A 1 545 ? 1.945 15.768 39.810 1.00 82.69 545 ASP A C 1
ATOM 4223 O O . ASP A 1 545 ? 2.218 16.965 39.881 1.00 82.69 545 ASP A O 1
ATOM 4227 N N . ILE A 1 546 ? 2.696 14.900 39.136 1.00 84.12 546 ILE A N 1
ATOM 4228 C CA . ILE A 1 546 ? 3.936 15.255 38.451 1.00 84.12 546 ILE A CA 1
ATOM 4229 C C . ILE A 1 546 ? 3.675 15.155 36.955 1.00 84.12 546 ILE A C 1
ATOM 4231 O O . ILE A 1 546 ? 3.547 14.058 36.408 1.00 84.12 546 ILE A O 1
ATOM 4235 N N . HIS A 1 547 ? 3.601 16.304 36.293 1.00 84.31 547 HIS A N 1
ATOM 4236 C CA . HIS A 1 547 ? 3.395 16.405 34.852 1.00 84.31 547 HIS A CA 1
ATOM 4237 C C . HIS A 1 547 ? 4.668 16.854 34.123 1.00 84.31 547 HIS A C 1
ATOM 4239 O O . HIS A 1 547 ? 4.812 16.579 32.933 1.00 84.31 547 HIS A O 1
ATOM 4245 N N . SER A 1 548 ? 5.600 17.488 34.841 1.00 89.50 548 SER A N 1
ATOM 4246 C CA . SER A 1 548 ? 6.854 18.047 34.337 1.00 89.50 548 SER A CA 1
ATOM 4247 C C . SER A 1 548 ? 8.000 17.946 35.358 1.00 89.50 548 SER A C 1
ATOM 4249 O O . SER A 1 548 ? 7.790 17.677 36.543 1.00 89.50 548 SER A O 1
ATOM 4251 N N . LEU A 1 549 ? 9.239 18.198 34.913 1.00 88.38 549 LEU A N 1
ATOM 4252 C CA . LEU A 1 549 ? 10.415 18.184 35.793 1.00 88.38 549 LEU A CA 1
ATOM 4253 C C . LEU A 1 549 ? 10.352 19.311 36.830 1.00 88.38 549 LEU A C 1
ATOM 4255 O O . LEU A 1 549 ? 10.890 19.168 37.929 1.00 88.38 549 LEU A O 1
ATOM 4259 N N . ASP A 1 550 ? 9.683 20.415 36.500 1.00 88.56 550 ASP A N 1
ATOM 4260 C CA . ASP A 1 550 ? 9.507 21.537 37.415 1.00 88.56 550 ASP A CA 1
ATOM 4261 C C . ASP A 1 550 ? 8.579 21.171 38.583 1.00 88.56 550 ASP A C 1
ATOM 4263 O O . ASP A 1 550 ? 8.833 21.596 39.715 1.00 88.56 550 ASP A O 1
ATOM 4267 N N . ASP A 1 551 ? 7.604 20.279 38.369 1.00 88.50 551 ASP A N 1
ATOM 4268 C CA . ASP A 1 551 ? 6.699 19.800 39.425 1.00 88.50 551 ASP A CA 1
ATOM 4269 C C . ASP A 1 551 ? 7.440 19.013 40.514 1.00 88.50 551 ASP A C 1
ATOM 4271 O O . ASP A 1 551 ? 7.028 18.988 41.676 1.00 88.50 551 ASP A O 1
ATOM 4275 N N . LEU A 1 552 ? 8.603 18.432 40.194 1.00 86.38 552 LEU A N 1
ATOM 4276 C CA . LEU A 1 552 ? 9.456 17.763 41.180 1.00 86.38 552 LEU A CA 1
ATOM 4277 C C . LEU A 1 552 ? 9.930 18.734 42.272 1.00 86.38 552 LEU A C 1
ATOM 4279 O O . LEU A 1 552 ? 10.120 18.323 43.418 1.00 86.38 552 LEU A O 1
ATOM 4283 N N . ARG A 1 553 ? 10.089 20.026 41.948 1.00 85.62 553 ARG A N 1
ATOM 4284 C CA . ARG A 1 553 ? 10.467 21.064 42.923 1.00 85.62 553 ARG A CA 1
ATOM 4285 C C . ARG A 1 553 ? 9.327 21.387 43.886 1.00 85.62 553 ARG A C 1
ATOM 4287 O O . ARG A 1 553 ? 9.581 21.814 45.012 1.00 85.62 553 ARG A O 1
ATOM 4294 N N . LEU A 1 554 ? 8.084 21.149 43.464 1.00 83.88 554 LEU A N 1
ATOM 4295 C CA . LEU A 1 554 ? 6.891 21.317 44.295 1.00 83.88 554 LEU A CA 1
ATOM 4296 C C . LEU A 1 554 ? 6.785 20.201 45.348 1.00 83.88 554 LEU A C 1
ATOM 4298 O O . LEU A 1 554 ? 6.182 20.382 46.410 1.00 83.88 554 LEU A O 1
ATOM 4302 N N . VAL A 1 555 ? 7.443 19.061 45.117 1.00 80.31 555 VAL A N 1
ATOM 4303 C CA . VAL A 1 555 ? 7.554 17.977 46.095 1.00 80.31 555 VAL A CA 1
ATOM 4304 C C . VAL A 1 555 ? 8.620 18.325 47.130 1.00 80.31 555 VAL A C 1
ATOM 4306 O O . VAL A 1 555 ? 9.823 18.141 46.934 1.00 80.31 555 VAL A O 1
ATOM 4309 N N . ARG A 1 556 ? 8.172 18.770 48.305 1.00 74.56 556 ARG A N 1
ATOM 4310 C CA . ARG A 1 556 ? 9.074 19.041 49.432 1.00 74.56 556 ARG A CA 1
ATOM 4311 C C . ARG A 1 556 ? 9.884 17.796 49.798 1.00 74.56 556 ARG A C 1
ATOM 4313 O O . ARG A 1 556 ? 9.334 16.822 50.332 1.00 74.56 556 ARG A O 1
ATOM 4320 N N . ALA A 1 557 ? 11.193 17.868 49.558 1.00 64.38 557 ALA A N 1
ATOM 4321 C CA . ALA A 1 557 ? 12.151 16.870 50.000 1.00 64.38 557 ALA A CA 1
ATOM 4322 C C . ALA A 1 557 ? 12.140 16.810 51.530 1.00 64.38 557 ALA A C 1
ATOM 4324 O O . ALA A 1 557 ? 12.238 17.820 52.224 1.00 64.38 557 ALA A O 1
ATOM 4325 N N . THR A 1 558 ? 12.001 15.605 52.065 1.00 61.88 558 THR A N 1
ATOM 4326 C CA . THR A 1 558 ? 12.111 15.360 53.503 1.00 61.88 558 THR A CA 1
ATOM 4327 C C . THR A 1 558 ? 13.209 14.333 53.711 1.00 61.88 558 THR A C 1
ATOM 4329 O O . THR A 1 558 ? 13.442 13.507 52.833 1.00 61.88 558 THR A O 1
ATOM 4332 N N . GLY A 1 559 ? 13.860 14.310 54.874 1.00 58.47 559 GLY A N 1
ATOM 4333 C CA . GLY A 1 559 ? 14.825 13.253 55.218 1.00 58.47 559 GLY A CA 1
ATOM 4334 C C . GLY A 1 559 ? 14.220 11.836 55.326 1.00 58.47 559 GLY A C 1
ATOM 4335 O O . GLY A 1 559 ? 14.874 10.933 55.838 1.00 58.47 559 GLY A O 1
ATOM 4336 N N . LYS A 1 560 ? 12.968 11.618 54.888 1.00 66.56 560 LYS A N 1
ATOM 4337 C CA . LYS A 1 560 ? 12.213 10.354 54.928 1.00 66.56 560 LYS A CA 1
ATOM 4338 C C . LYS A 1 560 ? 11.847 9.891 53.514 1.00 66.56 560 LYS A C 1
ATOM 4340 O O . LYS A 1 560 ? 11.662 10.714 52.626 1.00 66.56 560 LYS A O 1
ATOM 4345 N N . ARG A 1 561 ? 11.679 8.572 53.323 1.00 68.06 561 ARG A N 1
ATOM 4346 C CA . ARG A 1 561 ? 11.258 7.989 52.032 1.00 68.06 561 ARG A CA 1
ATOM 4347 C C . ARG A 1 561 ? 9.983 8.648 51.497 1.00 68.06 561 ARG A C 1
ATOM 4349 O O . ARG A 1 561 ? 9.058 8.914 52.262 1.00 68.06 561 ARG A O 1
ATOM 4356 N N . LEU A 1 562 ? 9.962 8.868 50.189 1.00 74.38 562 LEU A N 1
ATOM 4357 C CA . LEU A 1 562 ? 8.884 9.503 49.442 1.00 74.38 562 LEU A CA 1
ATOM 4358 C C . LEU A 1 562 ? 8.100 8.430 48.692 1.00 74.38 562 LEU A C 1
ATOM 4360 O O . LEU A 1 562 ? 8.692 7.595 48.015 1.00 74.38 562 LEU A O 1
ATOM 4364 N N . TRP A 1 563 ? 6.779 8.429 48.829 1.00 72.25 563 TRP A N 1
ATOM 4365 C CA . TRP A 1 563 ? 5.919 7.489 48.113 1.00 72.25 563 TRP A CA 1
ATOM 4366 C C . TRP A 1 563 ? 5.562 8.048 46.746 1.00 72.25 563 TRP A C 1
ATOM 4368 O O . TRP A 1 563 ? 5.202 9.220 46.640 1.00 72.25 563 TRP A O 1
ATOM 4378 N N . ALA A 1 564 ? 5.688 7.209 45.726 1.00 74.44 564 ALA A N 1
ATOM 4379 C CA . ALA A 1 564 ? 5.452 7.562 44.341 1.00 74.44 564 ALA A CA 1
ATOM 4380 C C . ALA A 1 564 ? 4.420 6.619 43.719 1.00 74.44 564 ALA A C 1
ATOM 4382 O O . ALA A 1 564 ? 4.502 5.395 43.877 1.00 74.44 564 ALA A O 1
ATOM 4383 N N . ARG A 1 565 ? 3.482 7.206 42.976 1.00 72.81 565 ARG A N 1
ATOM 4384 C CA . ARG A 1 565 ? 2.580 6.498 42.075 1.00 72.81 565 ARG A CA 1
ATOM 4385 C C . ARG A 1 565 ? 3.261 6.423 40.720 1.00 72.81 565 ARG A C 1
ATOM 4387 O O . ARG A 1 565 ? 3.538 7.445 40.091 1.00 72.81 565 ARG A O 1
ATOM 4394 N N . ILE A 1 566 ? 3.567 5.204 40.302 1.00 75.50 566 ILE A N 1
ATOM 4395 C CA . ILE A 1 566 ? 4.323 4.936 39.083 1.00 75.50 566 ILE A CA 1
ATOM 4396 C C . ILE A 1 566 ? 3.491 4.002 38.215 1.00 75.50 566 ILE A C 1
ATOM 4398 O O . ILE A 1 566 ? 3.104 2.920 38.654 1.00 75.50 566 ILE A O 1
ATOM 4402 N N . ALA A 1 567 ? 3.219 4.425 36.983 1.00 73.62 567 ALA A N 1
ATOM 4403 C CA . ALA A 1 567 ? 2.683 3.548 35.957 1.00 73.62 567 ALA A CA 1
ATOM 4404 C C . ALA A 1 567 ? 3.826 2.691 35.411 1.00 73.62 567 ALA A C 1
ATOM 4406 O O . ALA A 1 567 ? 4.697 3.190 34.700 1.00 73.62 567 ALA A O 1
ATOM 4407 N N . ASP A 1 568 ? 3.826 1.408 35.761 1.00 69.50 568 ASP A N 1
ATOM 4408 C CA . ASP A 1 568 ? 4.774 0.429 35.235 1.00 69.50 568 ASP A CA 1
ATOM 4409 C C . ASP A 1 568 ? 4.102 -0.401 34.122 1.00 69.50 568 ASP A C 1
ATOM 4411 O O . ASP A 1 568 ? 3.346 -1.333 34.426 1.00 69.50 568 ASP A O 1
ATOM 4415 N N . PRO A 1 569 ? 4.356 -0.098 32.833 1.00 62.09 569 PRO A N 1
ATOM 4416 C CA . PRO A 1 569 ? 3.814 -0.870 31.716 1.00 62.09 569 PRO A CA 1
ATOM 4417 C C . PRO A 1 569 ? 4.435 -2.274 31.603 1.00 62.09 569 PRO A C 1
ATOM 4419 O O . PRO A 1 569 ? 3.974 -3.084 30.804 1.00 62.09 569 PRO A O 1
ATOM 4422 N N . THR A 1 570 ? 5.468 -2.587 32.395 1.00 55.44 570 THR A N 1
ATOM 4423 C CA . THR A 1 570 ? 6.210 -3.857 32.357 1.00 55.44 570 THR A CA 1
ATOM 4424 C C . THR A 1 570 ? 5.821 -4.834 33.472 1.00 55.44 570 THR A C 1
ATOM 4426 O O . THR A 1 570 ? 6.429 -5.905 33.594 1.00 55.44 570 THR A O 1
ATOM 4429 N N . THR A 1 571 ? 4.820 -4.494 34.294 1.00 55.09 571 THR A N 1
ATOM 4430 C CA . THR A 1 571 ? 4.384 -5.340 35.411 1.00 55.09 571 THR A CA 1
ATOM 4431 C C . THR A 1 571 ? 3.930 -6.721 34.929 1.00 55.09 571 THR A C 1
ATOM 4433 O O . THR A 1 571 ? 2.956 -6.865 34.195 1.00 55.09 571 THR A O 1
ATOM 4436 N N . ALA A 1 572 ? 4.598 -7.781 35.398 1.00 46.12 572 ALA A N 1
ATOM 4437 C CA . ALA A 1 572 ? 4.267 -9.165 35.036 1.00 46.12 572 ALA A CA 1
ATOM 4438 C C . ALA A 1 572 ? 2.879 -9.620 35.535 1.00 46.12 572 ALA A C 1
ATOM 4440 O O . ALA A 1 572 ? 2.407 -10.693 35.152 1.00 46.12 572 ALA A O 1
ATOM 4441 N N . LYS A 1 573 ? 2.234 -8.812 36.391 1.00 41.78 573 LYS A N 1
ATOM 4442 C CA . LYS A 1 573 ? 0.880 -9.037 36.913 1.00 41.78 573 LYS A CA 1
ATOM 4443 C C . LYS A 1 573 ? -0.221 -8.683 35.907 1.00 41.78 573 LYS A C 1
ATOM 4445 O O . LYS A 1 573 ? -1.348 -9.123 36.089 1.00 41.78 573 LYS A O 1
ATOM 4450 N N . ARG A 1 574 ? 0.083 -7.906 34.860 1.00 50.06 574 ARG A N 1
ATOM 4451 C CA . ARG A 1 574 ? -0.848 -7.596 33.765 1.00 50.06 574 ARG A CA 1
ATOM 4452 C C . ARG A 1 574 ? -0.310 -8.232 32.491 1.00 50.06 574 ARG A C 1
ATOM 4454 O O . ARG A 1 574 ? 0.691 -7.784 31.944 1.00 50.06 574 ARG A O 1
ATOM 4461 N N . LYS A 1 575 ? -0.951 -9.307 32.040 1.00 50.41 575 LYS A N 1
ATOM 4462 C CA . LYS A 1 575 ? -0.607 -9.986 30.788 1.00 50.41 575 LYS A CA 1
ATOM 4463 C C . LYS A 1 575 ? -1.739 -9.762 29.799 1.00 50.41 575 LYS A C 1
ATOM 4465 O O . LYS A 1 575 ? -2.894 -9.997 30.136 1.00 50.41 575 LYS A O 1
ATOM 4470 N N . LEU A 1 576 ? -1.405 -9.314 28.592 1.00 58.47 576 LEU A N 1
ATOM 4471 C CA . LEU A 1 576 ? -2.334 -9.414 27.471 1.00 58.47 576 LEU A CA 1
ATOM 4472 C C . LEU A 1 576 ? -2.615 -10.897 27.214 1.00 58.47 576 LEU A C 1
ATOM 4474 O O . LEU A 1 576 ? -1.703 -11.723 27.327 1.00 58.47 576 LEU A O 1
ATOM 4478 N N . SER A 1 577 ? -3.854 -11.229 26.850 1.00 68.50 577 SER A N 1
ATOM 4479 C CA . SER A 1 577 ? -4.142 -12.552 26.299 1.00 68.50 577 SER A CA 1
ATOM 4480 C C . SER A 1 577 ? -3.317 -12.763 25.022 1.00 68.50 577 SER A C 1
ATOM 4482 O O . SER A 1 577 ? -2.901 -11.797 24.367 1.00 68.50 577 SER A O 1
ATOM 4484 N N . LEU A 1 578 ? -3.063 -14.023 24.658 1.00 69.69 578 LEU A N 1
ATOM 4485 C CA . LEU A 1 578 ? -2.353 -14.346 23.417 1.00 69.69 578 LEU A CA 1
ATOM 4486 C C . LEU A 1 578 ? -3.054 -13.707 22.204 1.00 69.69 578 LEU A C 1
ATOM 4488 O O . LEU A 1 578 ? -2.388 -13.057 21.401 1.00 69.69 578 LEU A O 1
ATOM 4492 N N . ALA A 1 579 ? -4.388 -13.784 22.160 1.00 68.81 579 ALA A N 1
ATOM 4493 C CA . ALA A 1 579 ? -5.216 -13.196 21.110 1.00 68.81 579 ALA A CA 1
ATOM 4494 C C . ALA A 1 579 ? -5.072 -11.665 21.026 1.00 68.81 579 ALA A C 1
ATOM 4496 O O . ALA A 1 579 ? -4.805 -11.126 19.954 1.00 68.81 579 ALA A O 1
ATOM 4497 N N . SER A 1 580 ? -5.157 -10.942 22.153 1.00 73.69 580 SER A N 1
ATOM 4498 C CA . SER A 1 580 ? -4.980 -9.480 22.151 1.00 73.69 580 SER A CA 1
ATOM 4499 C C . SER A 1 580 ? -3.567 -9.075 21.732 1.00 73.69 580 SER A C 1
ATOM 4501 O O . SER A 1 580 ? -3.383 -8.069 21.048 1.00 73.69 580 SER A O 1
ATOM 4503 N N . ARG A 1 581 ? -2.551 -9.860 22.114 1.00 75.19 581 ARG A N 1
ATOM 4504 C CA . ARG A 1 581 ? -1.169 -9.623 21.688 1.00 75.19 581 ARG A CA 1
ATOM 4505 C C . ARG A 1 581 ? -1.007 -9.832 20.181 1.00 75.19 581 ARG A C 1
ATOM 4507 O O . ARG A 1 581 ? -0.397 -8.981 19.542 1.00 75.19 581 ARG A O 1
ATOM 4514 N N . GLN A 1 582 ? -1.542 -10.919 19.624 1.00 77.31 582 GLN A N 1
ATOM 4515 C CA . GLN A 1 582 ? -1.510 -11.196 18.182 1.00 77.31 582 GLN A CA 1
ATOM 4516 C C . GLN A 1 582 ? -2.222 -10.096 17.390 1.00 77.31 582 GLN A C 1
ATOM 4518 O O . GLN A 1 582 ? -1.640 -9.544 16.458 1.00 77.31 582 GLN A O 1
ATOM 4523 N N . PHE A 1 583 ? -3.414 -9.690 17.831 1.00 80.50 583 PHE A N 1
ATOM 4524 C CA . PHE A 1 583 ? -4.174 -8.599 17.226 1.00 80.50 583 PHE A CA 1
ATOM 4525 C C . PHE A 1 583 ? -3.377 -7.286 17.176 1.00 80.50 583 PHE A C 1
ATOM 4527 O O . PHE A 1 583 ? -3.237 -6.676 16.117 1.00 80.50 583 PHE A O 1
ATOM 4534 N N . LEU A 1 584 ? -2.798 -6.859 18.306 1.00 78.31 584 LEU A N 1
ATOM 4535 C CA . LEU A 1 584 ? -1.996 -5.631 18.367 1.00 78.31 584 LEU A CA 1
ATOM 4536 C C . LEU A 1 584 ? -0.717 -5.727 17.525 1.00 78.31 584 LEU A C 1
ATOM 4538 O O . LEU A 1 584 ? -0.313 -4.741 16.907 1.00 78.31 584 LEU A O 1
ATOM 4542 N N . LEU A 1 585 ? -0.072 -6.896 17.495 1.00 81.88 585 LEU A N 1
ATOM 4543 C CA . LEU A 1 585 ? 1.123 -7.121 16.684 1.00 81.88 585 LEU A CA 1
ATOM 4544 C C . LEU A 1 585 ? 0.818 -7.067 15.187 1.00 81.88 585 LEU A C 1
ATOM 4546 O O . LEU A 1 585 ? 1.617 -6.478 14.465 1.00 81.88 585 LEU A O 1
ATOM 4550 N N . PHE A 1 586 ? -0.323 -7.596 14.737 1.00 84.19 586 PHE A N 1
ATOM 4551 C CA . PHE A 1 586 ? -0.757 -7.501 13.342 1.00 84.19 586 PHE A CA 1
ATOM 4552 C C . PHE A 1 586 ? -0.869 -6.041 12.893 1.00 84.19 586 PHE A C 1
ATOM 4554 O O . PHE A 1 586 ? -0.187 -5.624 11.958 1.00 84.19 586 PHE A O 1
ATOM 4561 N N . TRP A 1 587 ? -1.667 -5.235 13.601 1.00 80.81 587 TRP A N 1
ATOM 4562 C CA . TRP A 1 587 ? -1.891 -3.833 13.233 1.00 80.81 587 TRP A CA 1
ATOM 4563 C C . TRP A 1 587 ? -0.617 -2.999 13.358 1.00 80.81 587 TRP A C 1
ATOM 4565 O O . TRP A 1 587 ? -0.328 -2.180 12.491 1.00 80.81 587 TRP A O 1
ATOM 4575 N N . LYS A 1 588 ? 0.209 -3.255 14.382 1.00 79.50 588 LYS A N 1
ATOM 4576 C CA . LYS A 1 588 ? 1.530 -2.626 14.502 1.00 79.50 588 LYS A CA 1
ATOM 4577 C C . LYS A 1 588 ? 2.430 -2.985 13.320 1.00 79.50 588 LYS A C 1
ATOM 4579 O O . LYS A 1 588 ? 3.054 -2.093 12.752 1.00 79.50 588 LYS A O 1
ATOM 4584 N N . ALA A 1 589 ? 2.518 -4.267 12.964 1.00 75.50 589 ALA A N 1
ATOM 4585 C CA . ALA A 1 589 ? 3.320 -4.723 11.836 1.00 75.50 589 ALA A CA 1
ATOM 4586 C C . ALA A 1 589 ? 2.834 -4.078 10.539 1.00 75.50 589 ALA A C 1
ATOM 4588 O O . ALA A 1 589 ? 3.656 -3.592 9.771 1.00 75.50 589 ALA A O 1
ATOM 4589 N N . TRP A 1 590 ? 1.517 -4.004 10.334 1.00 73.94 590 TRP A N 1
ATOM 4590 C CA . TRP A 1 590 ? 0.932 -3.367 9.163 1.00 73.94 590 TRP A CA 1
ATOM 4591 C C . TRP A 1 590 ? 1.233 -1.862 9.100 1.00 73.94 590 TRP A C 1
ATOM 4593 O O . TRP A 1 590 ? 1.737 -1.401 8.079 1.00 73.94 590 TRP A O 1
ATOM 4603 N N . CYS A 1 591 ? 1.053 -1.109 10.191 1.00 69.38 591 CYS A N 1
ATOM 4604 C CA . CYS A 1 591 ? 1.392 0.320 10.246 1.00 69.38 591 CYS A CA 1
ATOM 4605 C C . CYS A 1 591 ? 2.877 0.606 9.964 1.00 69.38 591 CYS A C 1
ATOM 4607 O O . CYS A 1 591 ? 3.214 1.667 9.442 1.00 69.38 591 CYS A O 1
ATOM 4609 N N . LEU A 1 592 ? 3.764 -0.330 10.316 1.00 72.25 592 LEU A N 1
ATOM 4610 C CA . LEU A 1 592 ? 5.206 -0.226 10.086 1.00 72.25 592 LEU A CA 1
ATOM 4611 C C . LEU A 1 592 ? 5.644 -0.723 8.699 1.00 72.25 592 LEU A C 1
ATOM 4613 O O . LEU A 1 592 ? 6.823 -0.583 8.367 1.00 72.25 592 LEU A O 1
ATOM 4617 N N . ARG A 1 593 ? 4.746 -1.302 7.886 1.00 63.84 593 ARG A N 1
ATOM 4618 C CA . ARG A 1 593 ? 5.102 -1.721 6.523 1.00 63.84 593 ARG A CA 1
ATOM 4619 C C . ARG A 1 593 ? 5.466 -0.498 5.672 1.00 63.84 593 ARG A C 1
ATOM 4621 O O . ARG A 1 593 ? 4.856 0.562 5.839 1.00 63.84 593 ARG A O 1
ATOM 4628 N N . PRO A 1 594 ? 6.425 -0.636 4.735 1.00 56.00 594 PRO A N 1
ATOM 4629 C CA . PRO A 1 594 ? 6.689 0.390 3.737 1.00 56.00 594 PRO A CA 1
ATOM 4630 C C . PRO A 1 594 ? 5.382 0.789 3.052 1.00 56.00 594 PRO A C 1
ATOM 4632 O O . PRO A 1 594 ? 4.672 -0.052 2.499 1.00 56.00 594 PRO A O 1
ATOM 4635 N N . GLN A 1 595 ? 5.043 2.071 3.146 1.00 54.72 595 GLN A N 1
ATOM 4636 C CA . GLN A 1 595 ? 3.809 2.594 2.582 1.00 54.72 595 GLN A CA 1
ATOM 4637 C C . GLN A 1 595 ? 3.905 2.515 1.057 1.00 54.72 595 GLN A C 1
ATOM 4639 O O . GLN A 1 595 ? 4.822 3.068 0.452 1.00 54.72 595 GLN A O 1
ATOM 4644 N N . THR A 1 596 ? 2.961 1.822 0.427 1.00 53.53 596 THR A N 1
ATOM 4645 C CA . THR A 1 596 ? 2.7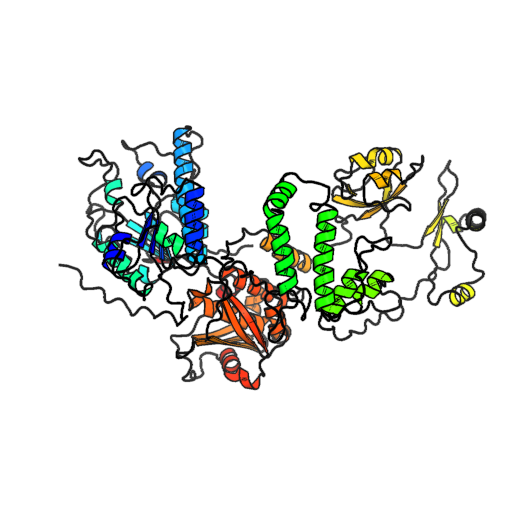86 1.880 -1.025 1.00 53.53 596 THR A CA 1
ATOM 4646 C C . THR A 1 596 ? 2.399 3.302 -1.404 1.00 53.53 596 THR A C 1
ATOM 4648 O O . THR A 1 596 ? 1.474 3.867 -0.816 1.00 53.53 596 THR A O 1
ATOM 4651 N N . PHE A 1 597 ? 3.092 3.892 -2.370 1.00 54.00 597 PHE A N 1
ATOM 4652 C CA . PHE A 1 597 ? 2.773 5.231 -2.841 1.00 54.00 597 PHE A CA 1
ATOM 4653 C C . PHE A 1 597 ? 1.367 5.242 -3.461 1.00 54.00 597 PHE A C 1
ATOM 4655 O O . PHE A 1 597 ? 1.052 4.466 -4.357 1.00 54.00 597 PHE A O 1
ATOM 4662 N N . ARG A 1 598 ? 0.483 6.110 -2.966 1.00 55.03 598 ARG A N 1
ATOM 4663 C CA . ARG A 1 598 ? -0.887 6.227 -3.479 1.00 55.03 598 ARG A CA 1
ATOM 4664 C C . ARG A 1 598 ? -1.047 7.544 -4.236 1.00 55.03 598 ARG A C 1
ATOM 4666 O O . ARG A 1 598 ? -0.671 8.584 -3.689 1.00 55.03 598 ARG A O 1
ATOM 4673 N N . PRO A 1 599 ? -1.628 7.541 -5.451 1.00 49.25 599 PRO A N 1
ATOM 4674 C CA . PRO A 1 599 ? -2.024 8.779 -6.106 1.00 49.25 599 PRO A CA 1
ATOM 4675 C C . PRO A 1 599 ? -3.031 9.518 -5.215 1.00 49.25 599 PRO A C 1
ATOM 4677 O O . PRO A 1 599 ? -4.133 9.033 -4.976 1.00 49.25 599 PRO A O 1
ATOM 4680 N N . LEU A 1 600 ? -2.663 10.698 -4.713 1.00 45.66 600 LEU A N 1
ATOM 4681 C CA . LEU A 1 600 ? -3.564 11.557 -3.928 1.00 45.66 600 LEU A CA 1
ATOM 4682 C C . LEU A 1 600 ? -4.654 12.216 -4.795 1.00 45.66 600 LEU A C 1
ATOM 4684 O O . LEU A 1 600 ? -5.569 12.839 -4.266 1.00 45.66 600 LEU A O 1
ATOM 4688 N N . SER A 1 601 ? -4.519 12.132 -6.123 1.00 44.78 601 SER A N 1
ATOM 4689 C CA . SER A 1 601 ? -5.187 13.008 -7.088 1.00 44.78 601 SER A CA 1
ATOM 4690 C C . SER A 1 601 ? -6.415 12.426 -7.777 1.00 44.78 601 SER A C 1
ATOM 4692 O O . SER A 1 601 ? -7.063 13.150 -8.528 1.00 44.78 601 SER A O 1
ATOM 4694 N N . LEU A 1 602 ? -6.722 11.142 -7.587 1.00 48.16 602 LEU A N 1
ATOM 4695 C CA . LEU A 1 602 ? -7.865 10.513 -8.244 1.00 48.16 602 LEU A CA 1
ATOM 4696 C C . LEU A 1 602 ? -8.898 10.148 -7.169 1.00 48.16 602 LEU A C 1
ATOM 4698 O O . LEU A 1 602 ? -8.591 9.315 -6.310 1.00 48.16 602 LEU A O 1
ATOM 4702 N N . PRO A 1 603 ? -10.090 10.789 -7.147 1.00 45.16 603 PRO A N 1
ATOM 4703 C CA . PRO A 1 603 ? -11.184 10.300 -6.312 1.00 45.16 603 PRO A CA 1
ATOM 4704 C C . PRO A 1 603 ? -11.454 8.833 -6.668 1.00 45.16 603 PRO A C 1
ATOM 4706 O O . PRO A 1 603 ? -11.153 8.444 -7.801 1.00 45.16 603 PRO A O 1
ATOM 4709 N N . PRO A 1 604 ? -12.005 8.024 -5.738 1.00 52.66 604 PRO A N 1
ATOM 4710 C CA . PRO A 1 604 ? -12.383 6.666 -6.067 1.00 52.66 604 PRO A CA 1
ATOM 4711 C C . PRO A 1 604 ? -13.250 6.696 -7.320 1.00 52.66 604 PRO A C 1
ATOM 4713 O O . PRO A 1 604 ? -14.318 7.313 -7.303 1.00 52.66 604 PRO A O 1
ATOM 4716 N N . PHE A 1 605 ? -12.766 6.115 -8.414 1.00 57.78 605 PHE A N 1
ATOM 4717 C CA . PHE A 1 605 ? -13.622 5.921 -9.569 1.00 57.78 605 PHE A CA 1
ATOM 4718 C C . PHE A 1 605 ? -14.718 4.957 -9.113 1.00 57.78 605 PHE A C 1
ATOM 4720 O O . PHE A 1 605 ? -14.404 3.909 -8.549 1.00 57.78 605 PHE A O 1
ATOM 4727 N N . GLN A 1 606 ? -15.981 5.348 -9.264 1.00 61.69 606 GLN A N 1
ATOM 4728 C CA . GLN A 1 606 ? -17.111 4.452 -9.048 1.00 61.69 606 GLN A CA 1
ATOM 4729 C C . GLN A 1 606 ? -17.466 3.854 -10.410 1.00 61.69 606 GLN A C 1
ATOM 4731 O O . GLN A 1 606 ? -18.067 4.555 -11.227 1.00 61.69 606 GLN A O 1
ATOM 4736 N N . PRO A 1 607 ? -17.025 2.618 -10.706 1.00 63.91 607 PRO A N 1
ATOM 4737 C CA . PRO A 1 607 ? -17.429 1.929 -11.919 1.00 63.91 607 PRO A CA 1
ATOM 4738 C C . PRO A 1 607 ? -18.940 1.726 -11.931 1.00 63.91 607 PRO A C 1
ATOM 4740 O O . PRO A 1 607 ? -19.541 1.475 -10.887 1.00 63.91 607 PRO A O 1
ATOM 4743 N N . ASP A 1 608 ? -19.534 1.790 -13.123 1.00 73.19 608 ASP A N 1
ATOM 4744 C CA . ASP A 1 608 ? -20.911 1.348 -13.347 1.00 73.19 608 ASP A CA 1
ATOM 4745 C C . ASP A 1 608 ? -20.953 -0.188 -13.324 1.00 73.19 608 ASP A C 1
ATOM 4747 O O . ASP A 1 608 ? -20.928 -0.876 -14.349 1.00 73.19 608 ASP A O 1
ATOM 4751 N N . VAL A 1 609 ? -20.880 -0.721 -12.105 1.00 78.38 609 VAL A N 1
ATOM 4752 C CA . VAL A 1 609 ? -20.881 -2.145 -11.797 1.00 78.38 609 VAL A CA 1
ATOM 4753 C C . VAL A 1 609 ? -21.841 -2.397 -10.644 1.00 78.38 609 VAL A C 1
ATOM 4755 O O . VAL A 1 609 ? -21.881 -1.651 -9.668 1.00 78.38 609 VAL A O 1
ATOM 4758 N N . THR A 1 610 ? -22.605 -3.476 -10.750 1.00 84.88 610 THR A N 1
ATOM 4759 C CA . THR A 1 610 ? -23.412 -4.014 -9.650 1.00 84.88 610 THR A CA 1
ATOM 4760 C C . THR A 1 610 ? -22.861 -5.363 -9.238 1.00 84.88 610 THR A C 1
ATOM 4762 O O . THR A 1 610 ? -22.478 -6.169 -10.084 1.00 84.88 610 THR A O 1
ATOM 4765 N N . LEU A 1 611 ? -22.795 -5.606 -7.936 1.00 90.69 611 LEU A N 1
ATOM 4766 C CA . LEU A 1 611 ? -22.271 -6.845 -7.381 1.00 90.69 611 LEU A CA 1
ATOM 4767 C C . LEU A 1 611 ? -22.913 -7.156 -6.033 1.00 90.69 611 LEU A C 1
ATOM 4769 O O . LEU A 1 611 ? -23.263 -6.265 -5.261 1.00 90.69 611 LEU A O 1
ATOM 4773 N N . ALA A 1 612 ? -23.057 -8.448 -5.778 1.00 92.31 612 ALA A N 1
ATOM 4774 C CA . ALA A 1 612 ? -23.595 -8.990 -4.544 1.00 92.31 612 ALA A CA 1
ATOM 4775 C C . ALA A 1 612 ? -22.882 -10.303 -4.231 1.00 92.31 612 ALA A C 1
ATOM 4777 O O . ALA A 1 612 ? -22.448 -11.021 -5.142 1.00 92.31 612 ALA A O 1
ATOM 4778 N N . ALA A 1 613 ? -22.767 -10.606 -2.945 1.00 95.25 613 ALA A N 1
ATOM 4779 C CA . ALA A 1 613 ? -22.230 -11.868 -2.477 1.00 95.25 613 ALA A CA 1
ATOM 4780 C C . ALA A 1 613 ? -22.952 -12.327 -1.221 1.00 95.25 613 ALA A C 1
ATOM 4782 O O . ALA A 1 613 ? -23.535 -11.525 -0.492 1.00 95.25 613 ALA A O 1
ATOM 4783 N N . ASP A 1 614 ? -22.882 -13.628 -0.998 1.00 95.69 614 ASP A N 1
ATOM 4784 C CA . ASP A 1 614 ? -23.518 -14.299 0.115 1.00 95.69 614 ASP A CA 1
ATOM 4785 C C . ASP A 1 614 ? -22.699 -15.524 0.539 1.00 95.69 614 ASP A C 1
ATOM 4787 O O . ASP A 1 614 ? -21.855 -16.035 -0.216 1.00 95.69 614 ASP A O 1
ATOM 4791 N N . ALA A 1 615 ? -22.946 -15.997 1.754 1.00 96.50 615 ALA A N 1
ATOM 4792 C CA . ALA A 1 615 ? -22.383 -17.222 2.276 1.00 96.50 615 ALA A CA 1
ATOM 4793 C C . ALA A 1 615 ? -23.463 -18.114 2.880 1.00 96.50 615 ALA A C 1
ATOM 4795 O O . ALA A 1 615 ? -24.441 -17.664 3.462 1.00 96.50 615 ALA A O 1
ATOM 4796 N N . ARG A 1 616 ? -23.230 -19.421 2.800 1.00 95.00 616 ARG A N 1
ATOM 4797 C CA . ARG A 1 616 ? -24.028 -20.423 3.497 1.00 95.00 616 ARG A CA 1
ATOM 4798 C C . ARG A 1 616 ? -23.160 -21.233 4.433 1.00 95.00 616 ARG A C 1
ATOM 4800 O O . ARG A 1 616 ? -21.982 -21.481 4.165 1.00 95.00 616 ARG A O 1
ATOM 4807 N N . THR A 1 617 ? -23.800 -21.773 5.454 1.00 94.12 617 THR A N 1
ATOM 4808 C CA . THR A 1 617 ? -23.190 -22.720 6.380 1.00 94.12 617 THR A CA 1
ATOM 4809 C C . THR A 1 617 ? -24.081 -23.943 6.535 1.00 94.12 617 THR A C 1
ATOM 4811 O O . THR A 1 617 ? -25.307 -23.847 6.564 1.00 94.12 617 THR A O 1
ATOM 4814 N N . GLN A 1 618 ? -23.468 -25.123 6.600 1.00 91.81 618 GLN A N 1
ATOM 4815 C CA . GLN A 1 618 ? -24.162 -26.375 6.883 1.00 91.81 618 GLN A CA 1
ATOM 4816 C C . GLN A 1 618 ? -23.225 -27.315 7.649 1.00 91.81 618 GLN A C 1
ATOM 4818 O O . GLN A 1 618 ? -22.408 -28.022 7.058 1.00 91.81 618 GLN A O 1
ATOM 4823 N N . GLY A 1 619 ? -23.337 -27.322 8.980 1.00 91.94 619 GLY A N 1
ATOM 4824 C CA . GLY A 1 619 ? -22.425 -28.074 9.847 1.00 91.94 619 GLY A CA 1
ATOM 4825 C C . GLY A 1 619 ? -20.995 -27.548 9.715 1.00 91.94 619 GLY A C 1
ATOM 4826 O O . GLY A 1 619 ? -20.729 -26.408 10.078 1.00 91.94 619 GLY A O 1
ATOM 4827 N N . THR A 1 620 ? -20.093 -28.360 9.157 1.00 94.56 620 THR A N 1
ATOM 4828 C CA . THR A 1 620 ? -18.683 -27.995 8.908 1.00 94.56 620 THR A CA 1
ATOM 4829 C C . THR A 1 620 ? -18.434 -27.421 7.512 1.00 94.56 620 THR A C 1
ATOM 4831 O O . THR A 1 620 ? -17.300 -27.064 7.191 1.00 94.56 620 THR A O 1
ATOM 4834 N N . VAL A 1 621 ? -19.463 -27.376 6.661 1.00 94.94 621 VAL A N 1
ATOM 4835 C CA . VAL A 1 621 ? -19.356 -26.917 5.273 1.00 94.94 621 VAL A CA 1
ATOM 4836 C C . VAL A 1 621 ? -19.689 -25.435 5.193 1.00 94.94 621 VAL A C 1
ATOM 4838 O O . VAL A 1 621 ? -20.726 -24.995 5.691 1.00 94.94 621 VAL A O 1
ATOM 4841 N N . VAL A 1 622 ? -18.826 -24.689 4.513 1.00 97.00 622 VAL A N 1
ATOM 4842 C CA . VAL A 1 622 ? -18.982 -23.264 4.222 1.00 97.00 622 VAL A CA 1
ATOM 4843 C C . VAL A 1 622 ? -19.047 -23.093 2.712 1.00 97.00 622 VAL A C 1
ATOM 4845 O O . VAL A 1 622 ? -18.121 -23.498 2.014 1.00 97.00 622 VAL A O 1
ATOM 4848 N N . GLY A 1 623 ? -20.114 -22.490 2.199 1.00 96.75 623 GLY A N 1
ATOM 4849 C CA . GLY A 1 623 ? -20.208 -22.091 0.795 1.00 96.75 623 GLY A CA 1
ATOM 4850 C C . GLY A 1 623 ? -20.169 -20.575 0.667 1.00 96.75 623 GLY A C 1
ATOM 4851 O O . GLY A 1 623 ? -20.789 -19.885 1.469 1.00 96.75 623 GLY A O 1
ATOM 4852 N N . ILE A 1 624 ? -19.464 -20.051 -0.333 1.00 97.50 624 ILE A N 1
ATOM 4853 C CA . ILE A 1 624 ? -19.506 -18.630 -0.703 1.00 97.50 624 ILE A CA 1
ATOM 4854 C C . ILE A 1 624 ? -19.906 -18.493 -2.167 1.00 97.50 624 ILE A C 1
ATOM 4856 O O . ILE A 1 624 ? -19.496 -19.300 -3.002 1.00 97.50 624 ILE A O 1
ATOM 4860 N N . GLY A 1 625 ? -20.679 -17.461 -2.489 1.00 96.75 625 GLY A N 1
ATOM 4861 C CA . GLY A 1 625 ? -21.128 -17.189 -3.849 1.00 96.75 625 GLY A CA 1
ATOM 4862 C C . GLY A 1 625 ? -21.278 -15.702 -4.110 1.00 96.75 625 GLY A C 1
ATOM 4863 O O . GLY A 1 625 ? -21.563 -14.928 -3.201 1.00 96.75 625 GLY A O 1
ATOM 4864 N N . GLY A 1 626 ? -21.071 -15.288 -5.356 1.00 95.88 626 GLY A N 1
ATOM 4865 C CA . GLY A 1 626 ? -21.224 -13.888 -5.727 1.00 95.88 626 GLY A CA 1
ATOM 4866 C C . GLY A 1 626 ? -21.035 -13.628 -7.211 1.00 95.88 626 GLY A C 1
ATOM 4867 O O . GLY A 1 626 ? -20.542 -14.473 -7.963 1.00 95.88 626 GLY A O 1
ATOM 4868 N N . TRP A 1 627 ? -21.449 -12.442 -7.642 1.00 93.94 627 TRP A N 1
ATOM 4869 C CA . TRP A 1 627 ? -21.433 -12.039 -9.046 1.00 93.94 627 TRP A CA 1
ATOM 4870 C C . TRP A 1 627 ? -21.146 -10.545 -9.211 1.00 93.94 627 TRP A C 1
ATOM 4872 O O . TRP A 1 627 ? -21.388 -9.752 -8.307 1.00 93.94 627 TRP A O 1
ATOM 4882 N N . LEU A 1 628 ? -20.638 -10.179 -10.389 1.00 90.75 628 LEU A N 1
ATOM 4883 C CA . LEU A 1 628 ? -20.354 -8.820 -10.837 1.00 90.75 628 LEU A CA 1
ATOM 4884 C C . LEU A 1 628 ? -20.978 -8.610 -12.220 1.00 90.75 628 LEU A C 1
ATOM 4886 O O . LEU A 1 628 ? -20.766 -9.414 -13.131 1.00 90.75 628 LEU A O 1
ATOM 4890 N N . ALA A 1 629 ? -21.730 -7.528 -12.388 1.00 87.19 629 ALA A N 1
ATOM 4891 C CA . ALA A 1 629 ? -22.378 -7.142 -13.632 1.00 87.19 629 ALA A CA 1
ATOM 4892 C C . ALA A 1 629 ? -21.936 -5.734 -14.039 1.00 87.19 629 ALA A C 1
ATOM 4894 O O . ALA A 1 629 ? -22.283 -4.753 -13.382 1.00 87.19 629 ALA A O 1
ATOM 4895 N N . PHE A 1 630 ? -21.187 -5.645 -15.137 1.00 80.56 630 PHE A N 1
ATOM 4896 C CA . PHE A 1 630 ? -20.875 -4.380 -15.800 1.00 80.56 630 PHE A CA 1
ATOM 4897 C C . PHE A 1 630 ? -21.999 -4.022 -16.778 1.00 80.56 630 PHE A C 1
ATOM 4899 O O . PHE A 1 630 ? -22.625 -4.911 -17.366 1.00 80.56 630 PHE A O 1
ATOM 4906 N N . HIS A 1 631 ? -22.256 -2.728 -16.972 1.00 74.19 631 HIS A N 1
ATOM 4907 C CA . HIS A 1 631 ? -23.312 -2.266 -17.871 1.00 74.19 631 HIS A CA 1
ATOM 4908 C C . HIS A 1 631 ? -23.171 -2.859 -19.286 1.00 74.19 631 HIS A C 1
ATOM 4910 O O . HIS A 1 631 ? -22.143 -2.703 -19.945 1.00 74.19 631 HIS A O 1
ATOM 4916 N N . GLY A 1 632 ? -24.210 -3.556 -19.760 1.00 67.12 632 GLY A N 1
ATOM 4917 C CA . GLY A 1 632 ? -24.244 -4.152 -21.102 1.00 67.12 632 GLY A CA 1
ATOM 4918 C C . GLY A 1 632 ? -23.332 -5.370 -21.316 1.00 67.12 632 GLY A C 1
ATOM 4919 O O . GLY A 1 632 ? -23.161 -5.787 -22.461 1.00 67.12 632 GLY A O 1
ATOM 4920 N N . GLN A 1 633 ? -22.752 -5.947 -20.256 1.00 71.31 633 GLN A N 1
ATOM 4921 C CA . GLN A 1 633 ? -21.860 -7.110 -20.338 1.00 71.31 633 GLN A CA 1
ATOM 4922 C C . GLN A 1 633 ? -22.402 -8.338 -19.594 1.00 71.31 633 GLN A C 1
ATOM 4924 O O . GLN A 1 633 ? -23.344 -8.260 -18.806 1.00 71.31 633 GLN A O 1
ATOM 4929 N N . GLN A 1 634 ? -21.789 -9.493 -19.866 1.00 79.25 634 GLN A N 1
ATOM 4930 C CA . GLN A 1 634 ? -22.077 -10.748 -19.172 1.00 79.25 634 GLN A CA 1
ATOM 4931 C C . GLN A 1 634 ? -21.553 -10.736 -17.731 1.00 79.25 634 GLN A C 1
ATOM 4933 O O . GLN A 1 634 ? -20.563 -10.067 -17.428 1.00 79.25 634 GLN A O 1
ATOM 4938 N N . ARG A 1 635 ? -22.209 -11.495 -16.842 1.00 88.19 635 ARG A N 1
ATOM 4939 C CA . ARG A 1 635 ? -21.835 -11.541 -15.423 1.00 88.19 635 ARG A CA 1
ATOM 4940 C C . ARG A 1 635 ? -20.564 -12.356 -15.206 1.00 88.19 635 ARG A C 1
ATOM 4942 O O . ARG A 1 635 ? -20.484 -13.518 -15.602 1.00 88.19 635 ARG A O 1
ATOM 4949 N N . VAL A 1 636 ? -19.608 -11.758 -14.503 1.00 89.81 636 VAL A N 1
ATOM 4950 C CA . VAL A 1 636 ? -18.488 -12.475 -13.882 1.00 89.81 636 VAL A CA 1
ATOM 4951 C C . VAL A 1 636 ? -18.978 -13.016 -12.545 1.00 89.81 636 VAL A C 1
ATOM 4953 O O . VAL A 1 636 ? -19.730 -12.335 -11.852 1.00 89.81 636 VAL A O 1
ATOM 4956 N N . TRP A 1 637 ? -18.602 -14.232 -12.167 1.00 93.69 637 TRP A N 1
ATOM 4957 C CA . TRP A 1 637 ? -19.152 -14.860 -10.962 1.00 93.69 637 TRP A CA 1
ATOM 4958 C C . TRP A 1 637 ? -18.166 -15.810 -10.288 1.00 93.69 637 TRP A C 1
ATOM 4960 O O . TRP A 1 637 ? -17.182 -16.235 -10.888 1.00 93.69 637 TRP A O 1
ATOM 4970 N N . PHE A 1 638 ? -18.425 -16.142 -9.027 1.00 95.12 638 PHE A N 1
ATOM 4971 C CA . PHE A 1 638 ? -17.695 -17.166 -8.289 1.00 95.12 638 PHE A CA 1
ATOM 4972 C C . PHE A 1 638 ? -18.645 -17.977 -7.406 1.00 95.12 638 PHE A C 1
ATOM 4974 O O . PHE A 1 638 ? -19.721 -17.525 -7.017 1.00 95.12 638 PHE A O 1
ATOM 4981 N N . SER A 1 639 ? -18.215 -19.194 -7.100 1.00 96.12 639 SER A N 1
ATOM 4982 C CA . SER A 1 639 ? -18.863 -20.107 -6.164 1.00 96.12 639 SER A CA 1
ATOM 4983 C C . SER A 1 639 ? -17.792 -21.072 -5.672 1.00 96.12 639 SER A C 1
ATOM 4985 O O . SER A 1 639 ? -17.076 -21.654 -6.496 1.00 96.12 639 SER A O 1
ATOM 4987 N N . GLU A 1 640 ? -17.604 -21.186 -4.363 1.00 95.75 640 GLU A N 1
ATOM 4988 C CA . GLU A 1 640 ? -16.618 -22.088 -3.761 1.00 95.75 640 GLU A CA 1
ATOM 4989 C C . GLU A 1 640 ? -17.178 -22.704 -2.477 1.00 95.75 640 GLU A C 1
ATOM 4991 O O . GLU A 1 640 ? -17.985 -22.092 -1.778 1.00 95.75 640 GLU A O 1
ATOM 4996 N N . SER A 1 641 ? -16.721 -23.917 -2.169 1.00 95.00 641 SER A N 1
ATOM 4997 C CA . SER A 1 641 ? -17.080 -24.654 -0.960 1.00 95.00 641 SER A CA 1
ATOM 4998 C C . SER A 1 641 ? -15.814 -25.018 -0.197 1.00 95.00 641 SER A C 1
ATOM 5000 O O . SER A 1 641 ? -14.860 -25.519 -0.791 1.00 95.00 641 SER A O 1
ATOM 5002 N N . PHE A 1 642 ? -15.840 -24.815 1.115 1.00 95.50 642 PHE A N 1
ATOM 5003 C CA . PHE A 1 642 ? -14.738 -25.069 2.036 1.00 95.50 642 PHE A CA 1
ATOM 5004 C C . PHE A 1 642 ? -15.209 -25.884 3.241 1.00 95.50 642 PHE A C 1
ATOM 5006 O O . PHE A 1 642 ? -16.397 -25.915 3.573 1.00 95.50 642 PHE A O 1
ATOM 5013 N N . GLN A 1 643 ? -14.260 -26.506 3.927 1.00 95.88 643 GLN A N 1
ATOM 5014 C CA . GLN A 1 643 ? -14.439 -27.096 5.246 1.00 95.88 643 GLN A CA 1
ATOM 5015 C C . GLN A 1 643 ? -13.885 -26.164 6.324 1.00 95.88 643 GLN A C 1
ATOM 5017 O O . GLN A 1 643 ? -12.827 -25.559 6.152 1.00 95.88 643 GLN A O 1
ATOM 5022 N N . VAL A 1 644 ? -14.539 -26.122 7.486 1.00 95.31 644 VAL A N 1
ATOM 5023 C CA . VAL A 1 644 ? -14.042 -25.419 8.686 1.00 95.31 644 VAL A CA 1
ATOM 5024 C C . VAL A 1 644 ? -12.581 -25.781 9.002 1.00 95.31 644 VAL A C 1
ATOM 5026 O O . VAL A 1 644 ? -11.779 -24.904 9.326 1.00 95.31 644 VAL A O 1
ATOM 5029 N N . SER A 1 645 ? -12.201 -27.051 8.825 1.00 95.25 645 SER A N 1
ATOM 5030 C CA . SER A 1 645 ? -10.835 -27.533 9.062 1.00 95.25 645 SER A CA 1
ATOM 5031 C C . SER A 1 645 ? -9.778 -26.838 8.198 1.00 95.25 645 SER A C 1
ATOM 5033 O O . SER A 1 645 ? -8.627 -26.724 8.612 1.00 95.25 645 SER A O 1
ATOM 5035 N N . GLU A 1 646 ? -10.143 -26.353 7.007 1.00 94.31 646 GLU A N 1
ATOM 5036 C CA . GLU A 1 646 ? -9.225 -25.602 6.146 1.00 94.31 646 GLU A CA 1
ATOM 5037 C C . GLU A 1 646 ? -8.871 -24.251 6.782 1.00 94.31 646 GLU A C 1
ATOM 5039 O O . GLU A 1 646 ? -7.701 -23.877 6.826 1.00 94.31 646 GLU A O 1
ATOM 5044 N N . PHE A 1 647 ? -9.841 -23.556 7.382 1.00 94.19 647 PHE A N 1
ATOM 5045 C CA . PHE A 1 647 ? -9.595 -22.306 8.109 1.00 94.19 647 PHE A CA 1
ATOM 5046 C C . PHE A 1 647 ? -8.769 -22.533 9.382 1.00 94.19 647 PHE A C 1
ATOM 5048 O O . PHE A 1 647 ? -7.843 -21.773 9.672 1.00 94.19 647 PHE A O 1
ATOM 5055 N N . GLN A 1 648 ? -9.053 -23.614 10.112 1.00 92.12 648 GLN A N 1
ATOM 5056 C CA . GLN A 1 648 ? -8.281 -24.006 11.293 1.00 92.12 648 GLN A CA 1
ATOM 5057 C C . GLN A 1 648 ? -6.824 -24.337 10.931 1.00 92.12 648 GLN A C 1
ATOM 5059 O O . GLN A 1 648 ? -5.910 -23.984 11.676 1.00 92.12 648 GLN A O 1
ATOM 5064 N N . SER A 1 649 ? -6.586 -24.940 9.759 1.00 90.06 649 SER A N 1
ATOM 5065 C CA . SER A 1 649 ? -5.232 -25.215 9.257 1.00 90.06 649 SER A CA 1
ATOM 5066 C C . SER A 1 649 ? -4.420 -23.942 8.973 1.00 90.06 649 SER A C 1
ATOM 5068 O O . SER A 1 649 ? -3.201 -23.948 9.127 1.00 90.06 649 SER A O 1
ATOM 5070 N N . LEU A 1 650 ? -5.100 -22.832 8.660 1.00 86.56 650 LEU A N 1
ATOM 5071 C CA . LEU A 1 650 ? -4.516 -21.492 8.516 1.00 86.56 650 LEU A CA 1
ATOM 5072 C C . LEU A 1 650 ? -4.356 -20.756 9.860 1.00 86.56 650 LEU A C 1
ATOM 5074 O O . LEU A 1 650 ? -3.975 -19.585 9.889 1.00 86.56 650 LEU A O 1
ATOM 5078 N N . GLY A 1 651 ? -4.668 -21.412 10.982 1.00 87.38 651 GLY A N 1
ATOM 5079 C CA . GLY A 1 651 ? -4.600 -20.828 12.322 1.00 87.38 651 GLY A CA 1
ATOM 5080 C C . GLY A 1 651 ? -5.739 -19.856 12.645 1.00 87.38 651 GLY A C 1
ATOM 5081 O O . GLY A 1 651 ? -5.621 -19.082 13.596 1.00 87.38 651 GLY A O 1
ATOM 5082 N N . ILE A 1 652 ? -6.832 -19.874 11.876 1.00 90.62 652 ILE A N 1
ATOM 5083 C CA . ILE A 1 652 ? -7.997 -19.015 12.109 1.00 90.62 652 ILE A CA 1
ATOM 5084 C C . ILE A 1 652 ? -8.900 -19.702 13.149 1.00 90.62 652 ILE A C 1
ATOM 5086 O O . ILE A 1 652 ? -9.326 -20.836 12.920 1.00 90.62 652 ILE A O 1
ATOM 5090 N N . PRO A 1 653 ? -9.217 -19.053 14.285 1.00 90.00 653 PRO A N 1
ATOM 5091 C CA . PRO A 1 653 ? -9.950 -19.677 15.386 1.00 90.00 653 PRO A CA 1
ATOM 5092 C C . PRO A 1 653 ? -11.469 -19.665 15.143 1.00 90.00 653 PRO A C 1
ATOM 5094 O O . PRO A 1 653 ? -12.209 -19.024 15.887 1.00 90.00 653 PRO A O 1
ATOM 5097 N N . VAL A 1 654 ? -11.916 -20.335 14.079 1.00 92.69 654 VAL A N 1
ATOM 5098 C CA . VAL A 1 654 ? -13.339 -20.563 13.777 1.00 92.69 654 VAL A CA 1
ATOM 5099 C C . VAL A 1 654 ? -13.893 -21.766 14.552 1.00 92.69 654 VAL A C 1
ATOM 5101 O O . VAL A 1 654 ? -13.165 -22.718 14.849 1.00 92.69 654 VAL A O 1
ATOM 5104 N N . SER A 1 655 ? -15.181 -21.706 14.874 1.00 92.25 655 SER A N 1
ATOM 5105 C CA . SER A 1 655 ? -15.980 -22.760 15.497 1.00 92.25 655 SER A CA 1
ATOM 5106 C C . SER A 1 655 ? -16.109 -23.987 14.592 1.00 92.25 655 SER A C 1
ATOM 5108 O O . SER A 1 655 ? -16.213 -23.855 13.376 1.00 92.25 655 SER A O 1
ATOM 5110 N N . ASP A 1 656 ? -16.180 -25.180 15.194 1.00 91.00 656 ASP A N 1
ATOM 5111 C CA . ASP A 1 656 ? -16.499 -26.431 14.485 1.00 91.00 656 ASP A CA 1
ATOM 5112 C C . ASP A 1 656 ? -17.912 -26.412 13.871 1.00 91.00 656 ASP A C 1
ATOM 5114 O O . ASP A 1 656 ? -18.166 -27.070 12.862 1.00 91.00 656 ASP A O 1
ATOM 5118 N N . ASP A 1 657 ? -18.827 -25.639 14.466 1.00 91.12 657 ASP A N 1
ATOM 5119 C CA . ASP A 1 657 ? -20.128 -25.313 13.881 1.00 91.12 657 ASP A CA 1
ATOM 5120 C C . ASP A 1 657 ? -20.032 -23.986 13.128 1.00 91.12 657 ASP A C 1
ATOM 5122 O O . ASP A 1 657 ? -20.010 -22.914 13.745 1.00 91.12 657 ASP A O 1
ATOM 5126 N N . ALA A 1 658 ? -20.006 -24.068 11.796 1.00 91.69 658 ALA A N 1
ATOM 5127 C CA . ALA A 1 658 ? -19.860 -22.913 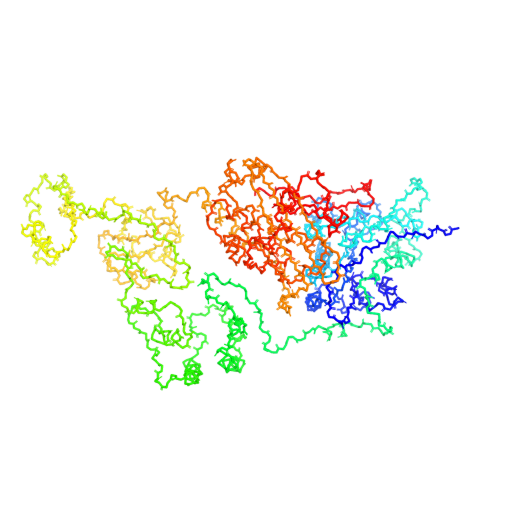10.923 1.00 91.69 658 ALA A CA 1
ATOM 5128 C C . ALA A 1 658 ? -21.008 -21.898 11.076 1.00 91.69 658 ALA A C 1
ATOM 5130 O O . ALA A 1 658 ? -20.808 -20.709 10.833 1.00 91.69 658 ALA A O 1
ATOM 5131 N N . ASN A 1 659 ? -22.198 -22.326 11.519 1.00 90.81 659 ASN A N 1
ATOM 5132 C CA . ASN A 1 659 ? -23.343 -21.423 11.683 1.00 90.81 659 ASN A CA 1
ATOM 5133 C C . ASN A 1 659 ? -23.083 -20.324 12.723 1.00 90.81 659 ASN A C 1
ATOM 5135 O O . ASN A 1 659 ? -23.614 -19.222 12.597 1.00 90.81 659 ASN A O 1
ATOM 5139 N N . LEU A 1 660 ? -22.254 -20.605 13.735 1.00 89.88 660 LEU A N 1
ATOM 5140 C CA . LEU A 1 660 ? -21.910 -19.635 14.779 1.00 89.88 660 LEU A CA 1
ATOM 5141 C C . LEU A 1 660 ? -21.040 -18.484 14.249 1.00 89.88 660 LEU A C 1
ATOM 5143 O O . LEU A 1 660 ? -21.036 -17.405 14.837 1.00 89.88 660 LEU A O 1
ATOM 5147 N N . ASP A 1 661 ? -20.367 -18.694 13.116 1.00 94.06 661 ASP A N 1
ATOM 5148 C CA . ASP A 1 661 ? -19.431 -17.750 12.509 1.00 94.06 661 ASP A CA 1
ATOM 5149 C C . ASP A 1 661 ? -19.912 -17.212 11.150 1.00 94.06 661 ASP A C 1
ATOM 5151 O O . ASP A 1 661 ? -19.110 -16.664 10.393 1.00 94.06 661 ASP A O 1
ATOM 5155 N N . ILE A 1 662 ? -21.213 -17.311 10.838 1.00 93.25 662 ILE A N 1
ATOM 5156 C CA . ILE A 1 662 ? -21.789 -16.932 9.531 1.00 93.25 662 ILE A CA 1
ATOM 5157 C C . ILE A 1 662 ? -21.361 -15.535 9.051 1.00 93.25 662 ILE A C 1
ATOM 5159 O O . ILE A 1 662 ? -20.939 -15.381 7.908 1.00 93.25 662 ILE A O 1
ATOM 5163 N N . VAL A 1 663 ? -21.332 -14.541 9.947 1.00 92.88 663 VAL A N 1
ATOM 5164 C CA . VAL A 1 663 ? -20.899 -13.161 9.640 1.00 92.88 663 VAL A CA 1
ATOM 5165 C C . VAL A 1 663 ? -19.460 -13.120 9.102 1.00 92.88 663 VAL A C 1
ATOM 5167 O O . VAL A 1 663 ? -19.119 -12.314 8.235 1.00 92.88 663 VAL A O 1
ATOM 5170 N N . SER A 1 664 ? -18.590 -14.001 9.600 1.00 95.81 664 SER A N 1
ATOM 5171 C CA . SER A 1 664 ? -17.203 -14.116 9.140 1.00 95.81 664 SER A CA 1
ATOM 5172 C C . SER A 1 664 ? -17.132 -14.672 7.719 1.00 95.81 664 SER A C 1
ATOM 5174 O O . SER A 1 664 ? -16.373 -14.162 6.894 1.00 95.81 664 SER A O 1
ATOM 5176 N N . TYR A 1 665 ? -17.947 -15.679 7.404 1.00 96.94 665 TYR A N 1
ATOM 5177 C CA . TYR A 1 665 ? -17.985 -16.295 6.076 1.00 96.94 665 TYR A CA 1
ATOM 5178 C C . TYR A 1 665 ? -18.678 -15.423 5.032 1.00 96.94 665 TYR A C 1
ATOM 5180 O O . TYR A 1 665 ? -18.246 -15.371 3.884 1.00 96.94 665 TYR A O 1
ATOM 5188 N N . GLU A 1 666 ? -19.681 -14.651 5.422 1.00 95.31 666 GLU A N 1
ATOM 5189 C CA . GLU A 1 666 ? -20.225 -13.619 4.549 1.00 95.31 666 GLU A CA 1
ATOM 5190 C C . GLU A 1 666 ? -19.207 -12.505 4.282 1.00 95.31 666 GLU A C 1
ATOM 5192 O O . GLU A 1 666 ? -19.034 -12.075 3.141 1.00 95.31 666 GLU A O 1
ATOM 5197 N N . THR A 1 667 ? -18.434 -12.102 5.297 1.00 95.19 667 THR A N 1
ATOM 5198 C CA . THR A 1 667 ? -17.292 -11.194 5.096 1.00 95.19 667 THR A CA 1
ATOM 5199 C C . THR A 1 667 ? -16.252 -11.816 4.149 1.00 95.19 667 THR A C 1
ATOM 5201 O O . THR A 1 667 ? -15.673 -11.111 3.323 1.00 95.19 667 THR A O 1
ATOM 5204 N N . LEU A 1 668 ? -16.039 -13.139 4.186 1.00 96.38 668 LEU A N 1
ATOM 5205 C CA . LEU A 1 668 ? -15.203 -13.855 3.211 1.00 96.38 668 LEU A CA 1
ATOM 5206 C C . LEU A 1 668 ? -15.770 -13.782 1.785 1.00 96.38 668 LEU A C 1
ATOM 5208 O O . LEU A 1 668 ? -15.003 -13.593 0.841 1.00 96.38 668 LEU A O 1
ATOM 5212 N N . ALA A 1 669 ? -17.089 -13.885 1.614 1.00 96.38 669 ALA A N 1
ATOM 5213 C CA . ALA A 1 669 ? -17.737 -13.722 0.314 1.00 96.38 669 ALA A CA 1
ATOM 5214 C C . ALA A 1 669 ? -17.531 -12.296 -0.241 1.00 96.38 669 ALA A C 1
ATOM 5216 O O . ALA A 1 669 ? -17.222 -12.118 -1.422 1.00 96.38 669 ALA A O 1
ATOM 5217 N N . GLN A 1 670 ? -17.566 -11.280 0.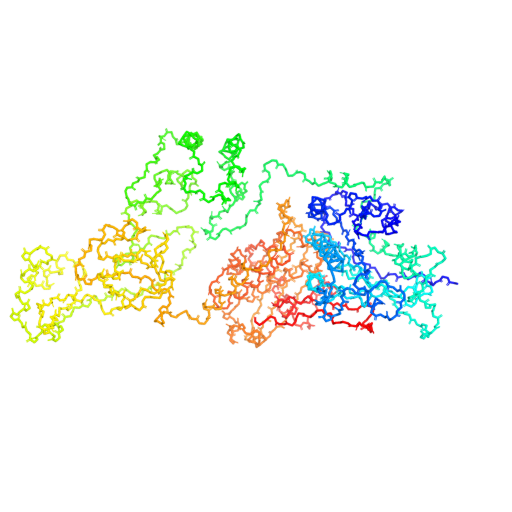627 1.00 94.94 670 GLN A N 1
ATOM 5218 C CA . GLN A 1 670 ? -17.217 -9.899 0.269 1.00 94.94 670 GLN A CA 1
ATOM 5219 C C . GLN A 1 670 ? -15.727 -9.740 -0.104 1.00 94.94 670 GLN A C 1
ATOM 5221 O O . GLN A 1 670 ? -15.390 -9.050 -1.066 1.00 94.94 670 GLN A O 1
ATOM 5226 N N . ILE A 1 671 ? -14.809 -10.432 0.583 1.00 93.19 671 ILE A N 1
ATOM 5227 C CA . ILE A 1 671 ? -13.386 -10.499 0.190 1.00 93.19 671 ILE A CA 1
ATOM 5228 C C . ILE A 1 671 ? -13.240 -11.115 -1.211 1.00 93.19 671 ILE A C 1
ATOM 5230 O O . ILE A 1 671 ? -12.465 -10.614 -2.031 1.00 93.19 671 ILE A O 1
ATOM 5234 N N . ALA A 1 672 ? -13.999 -12.170 -1.515 1.00 93.12 672 ALA A N 1
ATOM 5235 C CA . ALA A 1 672 ? -13.978 -12.824 -2.820 1.00 93.12 672 ALA A CA 1
ATOM 5236 C C . ALA A 1 672 ? -14.472 -11.911 -3.954 1.00 93.12 672 ALA 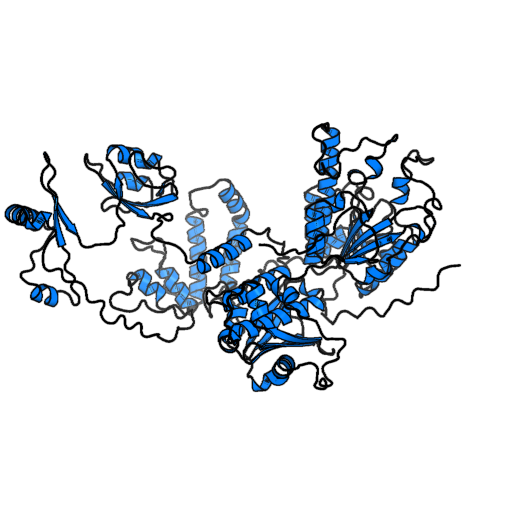A C 1
ATOM 5238 O O . ALA A 1 672 ? -13.911 -11.967 -5.047 1.00 93.12 672 ALA A O 1
ATOM 5239 N N . LEU A 1 673 ? -15.423 -11.004 -3.696 1.00 91.44 673 LEU A N 1
ATOM 5240 C CA . LEU A 1 673 ? -15.805 -9.959 -4.654 1.00 91.44 673 LEU A CA 1
ATOM 5241 C C . LEU A 1 673 ? -14.645 -9.028 -4.998 1.00 91.44 673 LEU A C 1
ATOM 5243 O O . LEU A 1 673 ? -14.434 -8.729 -6.171 1.00 91.44 673 LEU A O 1
ATOM 5247 N N . VAL A 1 674 ? -13.870 -8.598 -3.999 1.00 86.81 674 VAL A N 1
ATOM 5248 C CA . VAL A 1 674 ? -12.692 -7.748 -4.225 1.00 86.81 674 VAL A CA 1
ATOM 5249 C C . VAL A 1 674 ? -11.655 -8.481 -5.078 1.00 86.81 674 VAL A C 1
ATOM 5251 O O . VAL A 1 674 ? -11.118 -7.899 -6.021 1.00 86.81 674 VAL A O 1
ATOM 5254 N N . VAL A 1 675 ? -11.404 -9.766 -4.799 1.00 83.81 675 VAL A N 1
ATOM 5255 C CA . VAL A 1 675 ? -10.500 -10.604 -5.607 1.00 83.81 675 VAL A CA 1
ATOM 5256 C C . VAL A 1 675 ? -11.027 -10.773 -7.032 1.00 83.81 675 VAL A C 1
ATOM 5258 O O . VAL A 1 675 ? -10.274 -10.578 -7.987 1.00 83.81 675 VAL A O 1
ATOM 5261 N N . ALA A 1 676 ? -12.313 -11.085 -7.195 1.00 84.50 676 ALA A N 1
ATOM 5262 C CA . ALA A 1 676 ? -12.937 -11.255 -8.499 1.00 84.50 676 ALA A CA 1
ATOM 5263 C C . ALA A 1 676 ? -12.875 -9.964 -9.320 1.00 84.50 676 ALA A C 1
ATOM 5265 O O . ALA A 1 676 ? -12.385 -9.993 -10.450 1.00 84.50 676 ALA A O 1
ATOM 5266 N N . PHE A 1 677 ? -13.246 -8.824 -8.731 1.00 82.19 677 PHE A N 1
ATOM 5267 C CA . PHE A 1 677 ? -13.132 -7.510 -9.360 1.00 82.19 677 PHE A CA 1
ATOM 5268 C C . PHE A 1 677 ? -11.684 -7.201 -9.764 1.00 82.19 677 PHE A C 1
ATOM 5270 O O . PHE A 1 677 ? -11.426 -6.866 -10.918 1.00 82.19 677 PHE A O 1
ATOM 5277 N N . ALA A 1 678 ? -10.719 -7.378 -8.856 1.00 74.88 678 ALA A N 1
ATOM 5278 C CA . ALA A 1 678 ? -9.304 -7.128 -9.136 1.00 74.88 678 ALA A CA 1
ATOM 5279 C C . ALA A 1 678 ? -8.724 -8.063 -10.215 1.00 74.88 678 ALA A C 1
ATOM 5281 O O . ALA A 1 678 ? -7.781 -7.685 -10.911 1.00 74.88 678 ALA A O 1
ATOM 5282 N N . SER A 1 679 ? -9.277 -9.271 -10.373 1.00 71.75 679 SER A N 1
ATOM 5283 C CA . SER A 1 679 ? -8.830 -10.241 -11.379 1.00 71.75 679 SER A CA 1
ATOM 5284 C C . SER A 1 679 ? -9.273 -9.896 -12.804 1.00 71.75 679 SER A C 1
ATOM 5286 O O . SER A 1 679 ? -8.568 -10.236 -13.755 1.00 71.75 679 SER A O 1
ATOM 5288 N N . VAL A 1 680 ? -10.411 -9.207 -12.951 1.00 68.31 680 VAL A N 1
ATOM 5289 C CA . VAL A 1 680 ? -10.992 -8.852 -14.258 1.00 68.31 680 VAL A CA 1
ATOM 5290 C C . VAL A 1 680 ? -10.827 -7.376 -14.611 1.00 68.31 680 VAL A C 1
ATOM 5292 O O . VAL A 1 680 ? -10.936 -7.014 -15.779 1.00 68.31 680 VAL A O 1
ATOM 5295 N N . CYS A 1 681 ? -10.537 -6.521 -13.628 1.00 65.69 681 CYS A N 1
ATOM 5296 C CA . CYS A 1 681 ? -10.465 -5.080 -13.802 1.00 65.69 681 CYS A CA 1
ATOM 5297 C C . CYS A 1 681 ? -9.051 -4.550 -13.529 1.00 65.69 681 CYS A C 1
ATOM 5299 O O . CYS A 1 681 ? -8.618 -4.415 -12.383 1.00 65.69 681 CYS A O 1
ATOM 5301 N N . THR A 1 682 ? -8.327 -4.170 -14.586 1.00 51.56 682 THR A N 1
ATOM 5302 C CA . THR A 1 682 ? -6.985 -3.561 -14.470 1.00 51.56 682 THR A CA 1
ATOM 5303 C C . THR A 1 682 ? -7.032 -2.183 -13.799 1.00 51.56 682 THR A C 1
ATOM 5305 O O . THR A 1 682 ? -6.073 -1.777 -13.136 1.00 51.56 682 THR A O 1
ATOM 5308 N N . GLY A 1 683 ? -8.188 -1.510 -13.878 1.00 47.59 683 GLY A N 1
ATOM 5309 C CA . GLY A 1 683 ? -8.517 -0.292 -13.136 1.00 47.59 683 GLY A CA 1
ATOM 5310 C C . GLY A 1 683 ? -8.685 -0.488 -11.628 1.00 47.59 683 GLY A C 1
ATOM 5311 O O . GLY A 1 683 ? -8.653 0.503 -10.909 1.00 47.59 683 GLY A O 1
ATOM 5312 N N . GLY A 1 684 ? -8.762 -1.726 -11.121 1.00 46.97 684 GLY A N 1
ATOM 5313 C CA . GLY A 1 684 ? -8.784 -2.000 -9.680 1.00 46.97 684 GLY A CA 1
ATOM 5314 C C . GLY A 1 684 ? -7.564 -1.459 -8.934 1.00 46.97 684 GLY A C 1
ATOM 5315 O O . GLY A 1 684 ? -7.654 -1.248 -7.739 1.00 46.97 684 GLY A O 1
ATOM 5316 N N . ARG A 1 685 ? -6.464 -1.162 -9.644 1.00 58.12 685 ARG A N 1
ATOM 5317 C CA . ARG A 1 685 ? -5.229 -0.560 -9.108 1.00 58.12 685 ARG A CA 1
ATOM 5318 C C . ARG A 1 685 ? -5.339 0.950 -8.872 1.00 58.12 685 ARG A C 1
ATOM 5320 O O . ARG A 1 685 ? -4.563 1.501 -8.093 1.00 58.12 685 ARG A O 1
ATOM 5327 N N . LEU A 1 686 ? -6.294 1.618 -9.523 1.00 56.94 686 LEU A N 1
ATOM 5328 C CA . LEU A 1 686 ? -6.718 2.965 -9.145 1.00 56.94 686 LEU A CA 1
ATOM 5329 C C . LEU A 1 686 ? -7.525 2.864 -7.849 1.00 56.94 686 LEU A C 1
ATOM 5331 O O . LEU A 1 686 ? -8.105 1.823 -7.564 1.00 56.94 686 LEU A O 1
ATOM 5335 N N . ARG A 1 687 ? -7.583 3.935 -7.049 1.00 60.94 687 ARG A N 1
ATOM 5336 C CA . ARG A 1 687 ? -8.526 3.957 -5.924 1.00 60.94 687 ARG A CA 1
ATOM 5337 C C . ARG A 1 687 ? -9.924 3.763 -6.527 1.00 60.94 687 ARG A C 1
ATOM 5339 O O . ARG A 1 687 ? -10.352 4.589 -7.329 1.00 60.94 687 ARG A O 1
ATOM 5346 N N . VAL A 1 688 ? -10.591 2.664 -6.198 1.00 67.38 688 VAL A N 1
ATOM 5347 C CA . VAL A 1 688 ? -11.924 2.317 -6.703 1.00 67.38 688 VAL A CA 1
ATOM 5348 C C . VAL A 1 688 ? -12.797 1.979 -5.508 1.00 67.38 688 VAL A C 1
ATOM 5350 O O . VAL A 1 688 ? -12.391 1.202 -4.649 1.00 67.38 688 VAL A O 1
ATOM 5353 N N . ALA A 1 689 ? -13.989 2.566 -5.458 1.00 74.12 689 ALA A N 1
ATOM 5354 C CA . ALA A 1 689 ? -15.022 2.163 -4.516 1.00 74.12 689 ALA A CA 1
ATOM 5355 C C . ALA A 1 689 ? -16.073 1.374 -5.293 1.00 74.12 689 ALA A C 1
ATOM 5357 O O . ALA A 1 689 ? -16.738 1.943 -6.158 1.00 74.12 689 ALA A O 1
ATOM 5358 N N . ILE A 1 690 ? -16.175 0.074 -5.024 1.00 77.62 690 ILE A N 1
ATOM 5359 C CA . ILE A 1 690 ? -17.175 -0.783 -5.657 1.00 77.62 690 ILE A CA 1
ATOM 5360 C C . ILE A 1 690 ? -18.398 -0.913 -4.733 1.00 77.62 690 ILE A C 1
ATOM 5362 O O . ILE A 1 690 ? -18.226 -1.272 -3.563 1.00 77.62 690 ILE A O 1
ATOM 5366 N N . PRO A 1 691 ? -19.617 -0.602 -5.211 1.00 81.94 691 PRO A N 1
ATOM 5367 C CA . PRO A 1 691 ? -20.826 -0.777 -4.414 1.00 81.94 691 PRO A CA 1
ATOM 5368 C C . PRO A 1 691 ? -21.119 -2.270 -4.276 1.00 81.94 691 PRO A C 1
ATOM 5370 O O . PRO A 1 691 ? -21.138 -2.952 -5.289 1.00 81.94 691 PRO A O 1
ATOM 5373 N N . SER A 1 692 ? -21.339 -2.780 -3.065 1.00 86.75 692 SER A N 1
ATOM 5374 C CA . SER A 1 692 ? -21.674 -4.192 -2.820 1.00 86.75 692 SER A CA 1
ATOM 5375 C C . SER A 1 692 ? -22.946 -4.330 -1.998 1.00 86.75 692 SER A C 1
ATOM 5377 O O . SER A 1 692 ? -23.240 -3.470 -1.166 1.00 86.75 692 SER A O 1
ATOM 5379 N N . TRP A 1 693 ? -23.667 -5.432 -2.183 1.00 83.94 693 TRP A N 1
ATOM 5380 C CA . TRP A 1 693 ? -24.836 -5.775 -1.380 1.00 83.94 693 TRP A CA 1
ATOM 5381 C C . TRP A 1 693 ? -24.606 -7.001 -0.490 1.00 83.94 693 TRP A C 1
ATOM 5383 O O . TRP A 1 693 ? -23.915 -7.950 -0.872 1.00 83.94 693 TRP A O 1
ATOM 5393 N N . THR A 1 694 ? -25.202 -6.955 0.703 1.00 84.38 694 THR A N 1
ATOM 5394 C CA . THR A 1 694 ? -25.281 -8.039 1.701 1.00 84.38 694 THR A CA 1
ATOM 5395 C C . THR A 1 694 ? -26.582 -7.892 2.487 1.00 84.38 694 THR A C 1
ATOM 5397 O O . THR A 1 694 ? -27.038 -6.773 2.708 1.00 84.38 694 THR A O 1
ATOM 5400 N N . ASP A 1 695 ? -27.196 -8.987 2.910 1.00 79.94 695 ASP A N 1
ATOM 5401 C CA . ASP A 1 695 ? -28.382 -9.005 3.773 1.00 79.94 695 ASP A CA 1
ATOM 5402 C C . ASP A 1 695 ? -28.051 -9.178 5.266 1.00 79.94 695 ASP A C 1
ATOM 5404 O O . ASP A 1 695 ? -28.947 -9.246 6.108 1.00 79.94 695 ASP A O 1
ATOM 5408 N N . ASN A 1 696 ? -26.764 -9.158 5.627 1.00 85.88 696 ASN A N 1
ATOM 5409 C CA . ASN A 1 696 ? -26.295 -9.239 7.005 1.00 85.88 696 ASN A CA 1
ATOM 5410 C C . ASN A 1 696 ? -25.649 -7.932 7.464 1.00 85.88 696 ASN A C 1
ATOM 5412 O O . ASN A 1 696 ? -24.556 -7.539 7.042 1.00 85.88 696 ASN A O 1
ATOM 5416 N N . SER A 1 697 ? -26.295 -7.272 8.422 1.00 80.75 697 SER A N 1
ATOM 5417 C CA . SER A 1 697 ? -25.808 -6.009 8.987 1.00 80.75 697 SER A CA 1
ATOM 5418 C C . SER A 1 697 ? -24.466 -6.138 9.725 1.00 80.75 697 SER A C 1
ATOM 5420 O O . SER A 1 697 ? -23.735 -5.156 9.861 1.00 80.75 697 SER A O 1
ATOM 5422 N N . GLY A 1 698 ? -24.112 -7.333 10.212 1.00 79.44 698 GLY A N 1
ATOM 5423 C CA . GLY A 1 698 ? -22.798 -7.605 10.797 1.00 79.44 698 GLY A CA 1
ATOM 5424 C C . GLY A 1 698 ? -21.686 -7.531 9.751 1.00 79.44 698 GLY A C 1
ATOM 5425 O O . GLY A 1 698 ? -20.660 -6.888 9.994 1.00 79.44 698 GLY A O 1
ATOM 5426 N N . THR A 1 699 ? -21.922 -8.117 8.574 1.00 84.00 699 THR A N 1
ATOM 5427 C CA . THR A 1 699 ? -21.026 -8.054 7.411 1.00 84.00 699 THR A CA 1
ATOM 5428 C C . THR A 1 699 ? -20.891 -6.620 6.907 1.00 84.00 699 THR A C 1
ATOM 5430 O O . THR A 1 699 ? -19.773 -6.135 6.728 1.00 84.00 699 THR A O 1
ATOM 5433 N N . GLU A 1 700 ? -22.010 -5.906 6.762 1.00 83.19 700 GLU A N 1
ATOM 5434 C CA . GLU A 1 700 ? -22.042 -4.487 6.381 1.00 83.19 700 GLU A CA 1
ATOM 5435 C C . GLU A 1 700 ? -21.182 -3.635 7.330 1.00 83.19 700 GLU A C 1
ATOM 5437 O O . GLU A 1 700 ? -20.274 -2.921 6.895 1.00 83.19 700 GLU A O 1
ATOM 5442 N N . ALA A 1 701 ? -21.391 -3.769 8.644 1.00 77.88 701 ALA A N 1
ATOM 5443 C CA . ALA A 1 701 ? -20.634 -3.024 9.644 1.00 77.88 701 ALA A CA 1
ATOM 5444 C C . ALA A 1 701 ? -19.136 -3.379 9.641 1.00 77.88 701 ALA A C 1
ATOM 5446 O O . ALA A 1 701 ? -18.298 -2.494 9.836 1.00 77.88 701 ALA A O 1
ATOM 5447 N N . ALA A 1 702 ? -18.786 -4.652 9.430 1.00 80.69 702 ALA A N 1
ATOM 5448 C CA . ALA A 1 702 ? -17.399 -5.100 9.339 1.00 80.69 702 ALA A CA 1
ATOM 5449 C C . ALA A 1 702 ? -16.700 -4.542 8.092 1.00 80.69 702 ALA A C 1
ATOM 5451 O O . ALA A 1 702 ? -15.579 -4.038 8.202 1.00 80.69 702 ALA A O 1
ATOM 5452 N N . CYS A 1 703 ? -17.370 -4.567 6.936 1.00 82.56 703 CYS A N 1
ATOM 5453 C CA . CYS A 1 703 ? -16.860 -4.012 5.683 1.00 82.56 703 CYS A CA 1
ATOM 5454 C C . CYS A 1 703 ? -16.697 -2.489 5.761 1.00 82.56 703 CYS A C 1
ATOM 5456 O O . CYS A 1 703 ? -15.684 -1.961 5.309 1.00 82.56 703 CYS A O 1
ATOM 5458 N N . ALA A 1 704 ? -17.636 -1.790 6.406 1.00 75.56 704 ALA A N 1
ATOM 5459 C CA . ALA A 1 704 ? -17.576 -0.341 6.579 1.00 75.56 704 ALA A CA 1
ATOM 5460 C C . ALA A 1 704 ? -16.470 0.105 7.554 1.00 75.56 704 ALA A C 1
ATOM 5462 O O . ALA A 1 704 ? -15.800 1.110 7.315 1.00 75.56 704 ALA A O 1
ATOM 5463 N N . LYS A 1 705 ? -16.273 -0.623 8.665 1.00 78.81 705 LYS A N 1
ATOM 5464 C CA . LYS A 1 705 ? -15.275 -0.271 9.694 1.00 78.81 705 LYS A CA 1
ATOM 5465 C C . LYS A 1 705 ? -13.872 -0.773 9.374 1.00 78.81 705 LYS A C 1
ATOM 5467 O O . LYS A 1 705 ? -12.908 -0.199 9.872 1.00 78.81 705 LYS A O 1
ATOM 5472 N N . LEU A 1 706 ? -13.758 -1.882 8.636 1.00 81.25 706 LEU A N 1
ATOM 5473 C CA . LEU A 1 706 ? -12.510 -2.626 8.402 1.00 81.25 706 LEU A CA 1
ATOM 5474 C C . LEU A 1 706 ? -11.758 -3.002 9.695 1.00 81.25 706 LEU A C 1
ATOM 5476 O O . LEU A 1 706 ? -10.563 -3.300 9.682 1.00 81.25 706 LEU A O 1
ATOM 5480 N N . PHE A 1 707 ? -12.462 -2.984 10.828 1.00 83.31 707 PHE A N 1
ATOM 5481 C CA . PHE A 1 707 ? -11.897 -3.160 12.155 1.00 83.31 707 PHE A CA 1
ATOM 5482 C C . PHE A 1 707 ? -12.946 -3.706 13.124 1.00 83.31 707 PHE A C 1
ATOM 5484 O O . PHE A 1 707 ? -14.046 -3.168 13.256 1.00 83.31 707 PHE A O 1
ATOM 5491 N N . THR A 1 708 ? -12.574 -4.753 13.857 1.00 83.38 708 THR A N 1
ATOM 5492 C CA . THR A 1 708 ? -13.318 -5.274 15.007 1.00 83.38 708 THR A CA 1
ATOM 5493 C C . THR A 1 708 ? -12.374 -6.072 15.902 1.00 83.38 708 THR A C 1
ATOM 5495 O O . THR A 1 708 ? -11.360 -6.591 15.436 1.00 83.38 708 THR A O 1
ATOM 5498 N N . THR A 1 709 ? -12.696 -6.176 17.189 1.00 82.44 709 THR A N 1
ATOM 5499 C CA . THR A 1 709 ? -11.995 -7.043 18.149 1.00 82.44 709 THR A CA 1
ATOM 5500 C C . THR A 1 709 ? -12.709 -8.381 18.366 1.00 82.44 709 THR A C 1
ATOM 5502 O O . THR A 1 709 ? -12.161 -9.247 19.046 1.00 82.44 709 THR A O 1
ATOM 5505 N N . ALA A 1 710 ? -13.903 -8.569 17.792 1.00 85.50 710 ALA A N 1
ATOM 5506 C CA . ALA A 1 710 ? -14.677 -9.802 17.912 1.00 85.50 710 ALA A CA 1
ATOM 5507 C C . ALA A 1 710 ? -14.032 -10.935 17.098 1.00 85.50 710 ALA A C 1
ATOM 5509 O O . ALA A 1 710 ? -13.837 -10.798 15.893 1.00 85.50 710 ALA A O 1
ATOM 5510 N N . SER A 1 711 ? -13.694 -12.046 17.752 1.00 85.88 711 SER A N 1
ATOM 5511 C CA . SER A 1 711 ? -13.149 -13.248 17.106 1.00 85.88 711 SER A CA 1
ATOM 5512 C C . SER A 1 711 ? -14.290 -14.186 16.687 1.00 85.88 711 SER A C 1
ATOM 5514 O O . SER A 1 711 ? -15.219 -14.319 17.482 1.00 85.88 711 SER A O 1
ATOM 5516 N N . PRO A 1 712 ? -14.224 -14.847 15.511 1.00 91.88 712 PRO A N 1
ATOM 5517 C CA . PRO A 1 712 ? -13.132 -14.823 14.525 1.00 91.88 712 PRO A CA 1
ATOM 5518 C C . PRO A 1 712 ? -13.220 -13.692 13.485 1.00 91.88 712 PRO A C 1
ATOM 5520 O O . PRO A 1 712 ? -12.263 -13.492 12.737 1.00 91.88 712 PRO A O 1
ATOM 5523 N N . LEU A 1 713 ? -14.306 -12.912 13.458 1.00 92.38 713 LEU A N 1
ATOM 5524 C CA . LEU A 1 713 ? -14.554 -11.849 12.469 1.00 92.38 713 LEU A CA 1
ATOM 5525 C C . LEU A 1 713 ? -13.388 -10.856 12.305 1.00 92.38 713 LEU A C 1
ATOM 5527 O O . LEU A 1 713 ? -13.138 -10.358 11.209 1.00 92.38 713 LEU A O 1
ATOM 5531 N N . CYS A 1 714 ? -12.635 -10.586 13.372 1.00 88.44 714 CYS A N 1
ATOM 5532 C CA . CYS A 1 714 ? -11.470 -9.708 13.347 1.00 88.44 714 CYS A CA 1
ATOM 5533 C C . CYS A 1 714 ? -10.405 -10.140 12.329 1.00 88.44 714 CYS A C 1
ATOM 5535 O O . CYS A 1 714 ? -9.823 -9.270 11.684 1.00 88.44 714 CYS A O 1
ATOM 5537 N N . TYR A 1 715 ? -10.203 -11.443 12.113 1.00 91.69 715 TYR A N 1
ATOM 5538 C CA . TYR A 1 715 ? -9.262 -11.965 11.117 1.00 91.69 715 TYR A CA 1
ATOM 5539 C C . TYR A 1 715 ? -9.733 -11.673 9.685 1.00 91.69 715 TYR A C 1
ATOM 5541 O O . TYR A 1 715 ? -8.941 -11.278 8.830 1.00 91.69 715 TYR A O 1
ATOM 5549 N N . PHE A 1 716 ? -11.037 -11.793 9.434 1.00 93.75 716 PHE A N 1
ATOM 5550 C CA . PHE A 1 716 ? -11.647 -11.504 8.135 1.00 93.75 716 PHE A CA 1
ATOM 5551 C C . PHE A 1 716 ? -11.635 -9.999 7.849 1.00 93.75 716 PHE A C 1
ATOM 5553 O O . PHE A 1 716 ? -11.233 -9.585 6.765 1.00 93.75 716 PHE A O 1
ATOM 5560 N N . ALA A 1 717 ? -11.957 -9.162 8.840 1.00 89.62 717 ALA A N 1
ATOM 5561 C CA . ALA A 1 717 ? -11.855 -7.708 8.717 1.00 89.62 717 ALA A CA 1
ATOM 5562 C C . ALA A 1 717 ? -10.408 -7.256 8.441 1.00 89.62 717 ALA A C 1
ATOM 5564 O O . ALA A 1 717 ? -10.173 -6.455 7.540 1.00 89.62 717 ALA A O 1
ATOM 5565 N N . GLN A 1 718 ? -9.422 -7.821 9.150 1.00 88.50 718 GLN A N 1
ATOM 5566 C CA . GLN A 1 718 ? -7.994 -7.599 8.889 1.00 88.50 718 GLN A CA 1
ATOM 5567 C C . GLN A 1 718 ? -7.597 -8.004 7.463 1.00 88.50 718 GLN A C 1
ATOM 5569 O O . GLN A 1 718 ? -6.841 -7.288 6.792 1.00 88.50 718 GLN A O 1
ATOM 5574 N N . ARG A 1 719 ? -8.114 -9.138 6.975 1.00 89.00 719 ARG A N 1
ATOM 5575 C CA . ARG A 1 719 ? -7.843 -9.600 5.615 1.00 89.00 719 ARG A CA 1
ATOM 5576 C C . ARG A 1 719 ? -8.470 -8.684 4.569 1.00 89.00 719 ARG A C 1
ATOM 5578 O O . ARG A 1 719 ? -7.779 -8.288 3.637 1.00 89.00 719 ARG A O 1
ATOM 5585 N N . LEU A 1 720 ? -9.727 -8.288 4.744 1.00 88.56 720 LEU A N 1
ATOM 5586 C CA . LEU A 1 720 ? -10.386 -7.334 3.857 1.00 88.56 720 LEU A CA 1
ATOM 5587 C C . LEU A 1 720 ? -9.640 -5.995 3.829 1.00 88.56 720 LEU A C 1
ATOM 5589 O O . LEU A 1 720 ? -9.375 -5.462 2.757 1.00 88.56 720 LEU A O 1
ATOM 5593 N N . ALA A 1 721 ? -9.227 -5.489 4.991 1.00 83.06 721 ALA A N 1
ATOM 5594 C CA . ALA A 1 721 ? -8.496 -4.234 5.108 1.00 83.06 721 ALA A CA 1
ATOM 5595 C C . ALA A 1 721 ? -7.137 -4.288 4.382 1.00 83.06 721 ALA A C 1
ATOM 5597 O O . ALA A 1 721 ? -6.780 -3.370 3.640 1.00 83.06 721 ALA A O 1
ATOM 5598 N N . THR A 1 722 ? -6.391 -5.386 4.538 1.00 79.25 722 THR A N 1
ATOM 5599 C CA . THR A 1 722 ? -5.107 -5.581 3.842 1.00 79.25 722 THR A CA 1
ATOM 5600 C C . THR A 1 722 ? -5.273 -5.847 2.349 1.00 79.25 722 THR A C 1
ATOM 5602 O O . THR A 1 722 ? -4.450 -5.385 1.560 1.00 79.25 722 THR A O 1
ATOM 5605 N N . LEU A 1 723 ? -6.335 -6.541 1.933 1.00 80.00 723 LEU A N 1
ATOM 5606 C CA . LEU A 1 723 ? -6.650 -6.750 0.524 1.00 80.00 723 LEU A CA 1
ATOM 5607 C C . LEU A 1 723 ? -7.057 -5.439 -0.151 1.00 80.00 723 LEU A C 1
ATOM 5609 O O . LEU A 1 723 ? -6.517 -5.118 -1.208 1.00 80.00 723 LEU A O 1
ATOM 5613 N N . ALA A 1 724 ? -7.944 -4.659 0.469 1.00 77.75 724 ALA A N 1
ATOM 5614 C CA . ALA A 1 724 ? -8.350 -3.343 -0.014 1.00 77.75 724 ALA A CA 1
ATOM 5615 C C . ALA A 1 724 ? -7.150 -2.399 -0.113 1.00 77.75 724 ALA A C 1
ATOM 5617 O O . ALA A 1 724 ? -6.970 -1.697 -1.110 1.00 77.75 724 ALA A O 1
ATOM 5618 N N . TRP A 1 725 ? -6.263 -2.452 0.886 1.00 74.06 725 TRP A N 1
ATOM 5619 C CA . TRP A 1 725 ? -4.988 -1.760 0.828 1.00 74.06 725 TRP A CA 1
ATOM 5620 C C . TRP A 1 725 ? -4.165 -2.213 -0.367 1.00 74.06 725 TRP A C 1
ATOM 5622 O O . TRP A 1 725 ? -3.783 -1.363 -1.152 1.00 74.06 725 TRP A O 1
ATOM 5632 N N . ASN A 1 726 ? -3.896 -3.507 -0.537 1.00 70.62 726 ASN A N 1
ATOM 5633 C CA . ASN A 1 726 ? -3.008 -4.010 -1.590 1.00 70.62 726 ASN A CA 1
ATOM 5634 C C . ASN A 1 726 ? -3.552 -3.776 -3.001 1.00 70.62 726 ASN A C 1
ATOM 5636 O O . ASN A 1 726 ? -2.778 -3.470 -3.906 1.00 70.62 726 ASN A O 1
ATOM 5640 N N . THR A 1 727 ? -4.862 -3.926 -3.175 1.00 70.06 727 THR A N 1
ATOM 5641 C CA . THR A 1 727 ? -5.515 -3.830 -4.481 1.00 70.06 727 THR A CA 1
ATOM 5642 C C . THR A 1 727 ? -5.862 -2.402 -4.863 1.00 70.06 727 THR A C 1
ATOM 5644 O O . THR A 1 727 ? -5.854 -2.147 -6.051 1.00 70.06 727 THR A O 1
ATOM 5647 N N . CYS A 1 728 ? -6.065 -1.484 -3.904 1.00 69.75 728 CYS A N 1
ATOM 5648 C CA . CYS A 1 728 ? -6.723 -0.173 -4.071 1.00 69.75 728 CYS A CA 1
ATOM 5649 C C . CYS A 1 728 ? -8.249 -0.233 -4.276 1.00 69.75 728 CYS A C 1
ATOM 5651 O O . CYS A 1 728 ? -8.865 0.799 -4.557 1.00 69.75 728 CYS A O 1
ATOM 5653 N N . VAL A 1 729 ? -8.865 -1.399 -4.074 1.00 75.94 729 VAL A N 1
ATOM 5654 C CA . VAL A 1 729 ? -10.311 -1.603 -4.198 1.00 75.94 729 VAL A CA 1
ATOM 5655 C C . VAL A 1 729 ? -10.948 -1.580 -2.811 1.00 75.94 729 VAL A C 1
ATOM 5657 O O . VAL A 1 729 ? -10.674 -2.439 -1.978 1.00 75.94 729 VAL A O 1
ATOM 5660 N N . THR A 1 730 ? -11.810 -0.604 -2.549 1.00 78.81 730 THR A N 1
ATOM 5661 C CA . THR A 1 730 ? -12.607 -0.515 -1.317 1.00 78.81 730 THR A CA 1
ATOM 5662 C C . THR A 1 730 ? -14.050 -0.923 -1.591 1.00 78.81 730 THR A C 1
ATOM 5664 O O . THR A 1 730 ? -14.589 -0.582 -2.643 1.00 78.81 730 THR A O 1
ATOM 5667 N N . LEU A 1 731 ? -14.687 -1.605 -0.641 1.00 80.88 731 LEU A N 1
ATOM 5668 C CA . LEU A 1 731 ? -16.113 -1.919 -0.708 1.00 80.88 731 LEU A CA 1
ATOM 5669 C C . LEU A 1 731 ? -16.938 -0.763 -0.132 1.00 80.88 731 LEU A C 1
ATOM 5671 O O . LEU A 1 731 ? -16.651 -0.286 0.964 1.00 80.88 731 LEU A O 1
ATOM 5675 N N . ASP A 1 732 ? -17.980 -0.362 -0.852 1.00 82.25 732 ASP A N 1
ATOM 5676 C CA . ASP A 1 732 ? -19.079 0.459 -0.343 1.00 82.25 732 ASP A CA 1
ATOM 5677 C C . ASP A 1 732 ? -20.286 -0.464 -0.153 1.00 82.25 732 ASP A C 1
ATOM 5679 O O . ASP A 1 732 ? -21.081 -0.692 -1.064 1.00 82.25 732 ASP A O 1
ATOM 5683 N N . THR A 1 733 ? -20.313 -1.151 0.990 1.00 82.88 733 THR A N 1
ATOM 5684 C CA . THR A 1 733 ? -21.292 -2.210 1.259 1.00 82.88 733 THR A CA 1
ATOM 5685 C C . THR A 1 733 ? -22.580 -1.605 1.798 1.00 82.88 733 THR A C 1
ATOM 5687 O O . THR A 1 733 ? -22.538 -0.840 2.756 1.00 82.88 733 THR A O 1
ATOM 5690 N N . SER A 1 734 ? -23.712 -1.957 1.195 1.00 80.69 734 SER A N 1
ATOM 5691 C CA . SER A 1 734 ? -25.047 -1.538 1.620 1.00 80.69 734 SER A CA 1
ATOM 5692 C C . SER A 1 734 ? -25.933 -2.747 1.888 1.00 80.69 734 SER A C 1
ATOM 5694 O O . SER A 1 734 ? -25.888 -3.735 1.151 1.00 80.69 734 SER A O 1
ATOM 5696 N N . HIS A 1 735 ? -26.781 -2.642 2.906 1.00 82.75 735 HIS A N 1
ATOM 5697 C CA . HIS A 1 735 ? -27.778 -3.663 3.190 1.00 82.75 735 HIS A CA 1
ATOM 5698 C C . HIS A 1 735 ? -28.801 -3.839 2.045 1.00 82.75 735 HIS A C 1
ATOM 5700 O O . HIS A 1 735 ? -29.383 -2.865 1.558 1.00 82.75 735 HIS A O 1
ATOM 5706 N N . ILE A 1 736 ? -29.097 -5.089 1.678 1.00 79.38 736 ILE A N 1
ATOM 5707 C CA . ILE A 1 736 ? -30.203 -5.490 0.795 1.00 79.38 736 ILE A CA 1
ATOM 5708 C C . ILE A 1 736 ? -31.118 -6.483 1.524 1.00 79.38 736 ILE A C 1
ATOM 5710 O O . ILE A 1 736 ? -30.668 -7.237 2.372 1.00 79.38 736 ILE A O 1
ATOM 5714 N N . ALA A 1 737 ? -32.419 -6.502 1.228 1.00 75.50 737 ALA A N 1
ATOM 5715 C CA . ALA A 1 737 ? -33.292 -7.538 1.784 1.00 75.50 737 ALA A CA 1
ATOM 5716 C C . ALA A 1 737 ? -32.957 -8.914 1.179 1.00 75.50 737 ALA A C 1
ATOM 5718 O O . ALA A 1 737 ? -32.775 -9.012 -0.034 1.00 75.50 737 ALA A O 1
ATOM 5719 N N . GLY A 1 738 ? -32.955 -9.979 1.989 1.00 76.19 738 GLY A N 1
ATOM 5720 C CA . GLY A 1 738 ? -32.582 -11.330 1.537 1.00 76.19 738 GLY A CA 1
ATOM 5721 C C . GLY A 1 738 ? -33.398 -11.854 0.345 1.00 76.19 738 GLY A C 1
ATOM 5722 O O . GLY A 1 738 ? -32.849 -12.483 -0.553 1.00 76.19 738 GLY A O 1
ATOM 5723 N N . CYS A 1 739 ? -34.682 -11.487 0.231 1.00 75.38 739 CYS A N 1
ATOM 5724 C CA . CYS A 1 739 ? -35.520 -11.819 -0.936 1.00 75.38 739 CYS A CA 1
ATOM 5725 C C . CYS A 1 739 ? -35.057 -11.180 -2.260 1.00 75.38 739 CYS A C 1
ATOM 5727 O O . CYS A 1 739 ? -35.595 -11.481 -3.320 1.00 75.38 739 CYS A O 1
ATOM 5729 N N . HIS A 1 740 ? -34.083 -10.274 -2.214 1.00 79.12 740 HIS A N 1
ATOM 5730 C CA . HIS A 1 740 ? -33.464 -9.659 -3.381 1.00 79.12 740 HIS A CA 1
ATOM 5731 C C . HIS A 1 740 ? -32.009 -10.119 -3.587 1.00 79.12 740 HIS A C 1
ATOM 5733 O O . HIS A 1 740 ? -31.388 -9.707 -4.566 1.00 79.12 740 HIS A O 1
ATOM 5739 N N . ASN A 1 741 ? -31.480 -10.999 -2.722 1.00 88.00 741 ASN A N 1
ATOM 5740 C CA . ASN A 1 741 ? -30.124 -11.558 -2.811 1.00 88.00 741 ASN A CA 1
ATOM 5741 C C . ASN A 1 741 ? -30.080 -12.981 -3.424 1.00 88.00 741 ASN A C 1
ATOM 5743 O O . ASN A 1 741 ? -29.052 -13.654 -3.386 1.00 88.00 741 ASN A O 1
ATOM 5747 N N . GLU A 1 742 ? -31.177 -13.434 -4.045 1.00 90.19 742 GLU A N 1
ATOM 5748 C CA . GLU A 1 742 ? -31.386 -14.823 -4.504 1.00 90.19 742 GLU A CA 1
ATOM 5749 C C . GLU A 1 742 ? -30.258 -15.378 -5.391 1.00 90.19 742 GLU A C 1
ATOM 5751 O O . GLU A 1 742 ? -29.900 -16.546 -5.293 1.00 90.19 742 GLU A O 1
ATOM 5756 N N . SER A 1 743 ? -29.671 -14.554 -6.266 1.00 91.62 743 SER A N 1
ATOM 5757 C CA . SER A 1 743 ? -28.587 -15.006 -7.152 1.00 91.62 743 SER A CA 1
ATOM 5758 C C . SER A 1 743 ? -27.293 -15.318 -6.397 1.00 91.62 743 SER A C 1
ATOM 5760 O O . SER A 1 743 ? -26.600 -16.267 -6.756 1.00 91.62 743 SER A O 1
ATOM 5762 N N . ALA A 1 744 ? -26.939 -14.519 -5.386 1.00 93.00 744 ALA A N 1
ATOM 5763 C CA . ALA A 1 744 ? -25.744 -14.772 -4.584 1.00 93.00 744 ALA A CA 1
ATOM 5764 C C . ALA A 1 744 ? -25.971 -15.956 -3.631 1.00 93.00 744 ALA A C 1
ATOM 5766 O O . ALA A 1 744 ? -25.104 -16.823 -3.525 1.00 93.00 744 ALA A O 1
ATOM 5767 N N . ASP A 1 745 ? -27.170 -16.037 -3.047 1.00 92.88 745 ASP A N 1
ATOM 5768 C CA . ASP A 1 745 ? -27.629 -17.142 -2.199 1.00 92.88 745 ASP A CA 1
ATOM 5769 C C . ASP A 1 745 ? -27.636 -18.487 -2.946 1.00 92.88 745 ASP A C 1
ATOM 5771 O O . ASP A 1 745 ? -27.141 -19.502 -2.446 1.00 92.88 745 ASP A O 1
ATOM 5775 N N . TRP A 1 746 ? -28.105 -18.498 -4.196 1.00 94.31 746 TRP A N 1
ATOM 5776 C CA . TRP A 1 746 ? -28.049 -19.690 -5.040 1.00 94.31 746 TRP A CA 1
ATOM 5777 C C . TRP A 1 746 ? -26.600 -20.085 -5.361 1.00 94.31 746 TRP A C 1
ATOM 5779 O O . TRP A 1 746 ? -26.223 -21.250 -5.222 1.00 94.31 746 TRP A O 1
ATOM 5789 N N . LEU A 1 747 ? -25.744 -19.119 -5.719 1.00 95.75 747 LEU A N 1
ATOM 5790 C CA . LEU A 1 747 ? -24.330 -19.381 -6.011 1.00 95.75 747 LEU A CA 1
ATOM 5791 C C . LEU A 1 747 ? -23.555 -19.904 -4.794 1.00 95.75 747 LEU A C 1
ATOM 5793 O O . LEU A 1 747 ? -22.647 -20.715 -4.973 1.00 95.75 747 LEU A O 1
ATOM 5797 N N . SER A 1 748 ? -23.899 -19.487 -3.572 1.00 95.81 748 SER A N 1
ATOM 5798 C CA . SER A 1 748 ? -23.263 -20.001 -2.349 1.00 95.81 748 SER A CA 1
ATOM 5799 C C . SER A 1 748 ? -23.663 -21.456 -2.054 1.00 95.81 748 SER A C 1
ATOM 5801 O O . SER A 1 748 ? -22.942 -22.179 -1.357 1.00 95.81 748 SER A O 1
ATOM 5803 N N . ARG A 1 749 ? -24.786 -21.919 -2.626 1.00 94.25 749 ARG A N 1
ATOM 5804 C CA . ARG A 1 749 ? -25.310 -23.295 -2.531 1.00 94.25 749 ARG A CA 1
ATOM 5805 C C . ARG A 1 749 ? -24.848 -24.223 -3.638 1.00 94.25 749 ARG A C 1
ATOM 5807 O O . ARG A 1 749 ? -24.823 -25.430 -3.407 1.00 94.25 749 ARG A O 1
ATOM 5814 N N . TRP A 1 750 ? -24.459 -23.675 -4.783 1.00 93.25 750 TRP A N 1
ATOM 5815 C CA . TRP A 1 750 ? -24.113 -24.459 -5.958 1.00 93.25 750 TRP A CA 1
ATOM 5816 C C . TRP A 1 750 ? -22.929 -25.404 -5.707 1.00 93.25 750 TRP A C 1
ATOM 5818 O O . TRP A 1 750 ? -21.847 -24.997 -5.285 1.00 93.25 750 TRP A O 1
ATOM 5828 N N . ASP A 1 751 ? -23.137 -26.688 -5.991 1.00 85.62 751 ASP A N 1
ATOM 5829 C CA . ASP A 1 751 ? -22.175 -27.772 -5.763 1.00 85.62 751 ASP A CA 1
ATOM 5830 C C . ASP A 1 751 ? -21.545 -28.305 -7.064 1.00 85.62 751 ASP A C 1
ATOM 5832 O O . ASP A 1 751 ? -20.753 -29.249 -7.044 1.00 85.62 751 ASP A O 1
ATOM 5836 N N . GLY A 1 752 ? -21.875 -27.689 -8.203 1.00 84.25 752 GLY A N 1
ATOM 5837 C CA . GLY A 1 752 ? -21.422 -28.119 -9.524 1.00 84.25 752 GLY A CA 1
ATOM 5838 C C . GLY A 1 752 ? -22.308 -29.162 -10.205 1.00 84.25 752 GLY A C 1
ATOM 5839 O O . GLY A 1 752 ? -22.003 -29.527 -11.340 1.00 84.25 752 GLY A O 1
ATOM 5840 N N . SER A 1 753 ? -23.369 -29.646 -9.547 1.00 82.69 753 SER A N 1
ATOM 5841 C CA . SER A 1 753 ? -24.267 -30.671 -10.096 1.00 82.69 753 SER A CA 1
ATOM 5842 C C . SER A 1 753 ? -25.492 -30.091 -10.810 1.00 82.69 753 SER A C 1
ATOM 5844 O O . SER A 1 753 ? -25.931 -30.648 -11.817 1.00 82.69 753 SER A O 1
ATOM 5846 N N . GLU A 1 754 ? -26.017 -28.963 -10.328 1.00 86.50 754 GLU A N 1
ATOM 5847 C CA . GLU A 1 754 ? -27.153 -28.269 -10.941 1.00 86.50 754 GLU A CA 1
ATOM 5848 C C . GLU A 1 754 ? -26.736 -27.471 -12.187 1.00 86.50 754 GLU A C 1
ATOM 5850 O O . GLU A 1 754 ? -25.638 -26.902 -12.247 1.00 86.50 754 GLU A O 1
ATOM 5855 N N . GLU A 1 755 ? -27.629 -27.407 -13.181 1.00 88.44 755 GLU A N 1
ATOM 5856 C CA . GLU A 1 755 ? -27.423 -26.614 -14.396 1.00 88.44 755 GLU A CA 1
ATOM 5857 C C . GLU A 1 755 ? -27.346 -25.119 -14.054 1.00 88.44 755 GLU A C 1
ATOM 5859 O O . GLU A 1 755 ? -28.187 -24.583 -13.331 1.00 88.44 755 GLU A O 1
ATOM 5864 N N . LEU A 1 756 ? -26.319 -24.439 -14.572 1.00 89.56 756 LEU A N 1
ATOM 5865 C CA . LEU A 1 756 ? -26.122 -23.014 -14.324 1.00 89.56 756 LEU A CA 1
ATOM 5866 C C . LEU A 1 756 ? -27.237 -22.192 -14.991 1.00 89.56 756 LEU A C 1
ATOM 5868 O O . LEU A 1 756 ? -27.498 -22.376 -16.184 1.00 89.56 756 LEU A O 1
ATOM 5872 N N . PRO A 1 757 ? -27.848 -21.227 -14.278 1.00 89.69 757 PRO A N 1
ATOM 5873 C CA . PRO A 1 757 ? -28.748 -20.260 -14.889 1.00 89.69 757 PRO A CA 1
ATOM 5874 C C . PRO A 1 757 ? -28.098 -19.574 -16.096 1.00 89.69 757 PRO A C 1
ATOM 5876 O O . PRO A 1 757 ? -26.927 -19.203 -16.041 1.00 89.69 757 PRO A O 1
ATOM 5879 N N . ALA A 1 758 ? -28.870 -19.314 -17.157 1.00 85.56 758 ALA A N 1
ATOM 5880 C CA . ALA A 1 758 ? -28.367 -18.777 -18.434 1.00 85.56 758 ALA A CA 1
ATOM 5881 C C . ALA A 1 758 ? -27.595 -17.442 -18.329 1.00 85.56 758 ALA A C 1
ATOM 5883 O O . ALA A 1 758 ? -26.887 -17.056 -19.256 1.00 85.56 758 ALA A O 1
ATOM 5884 N N . VAL A 1 759 ? -27.737 -16.729 -17.208 1.00 85.88 759 VAL A N 1
ATOM 5885 C CA . VAL A 1 759 ? -27.019 -15.485 -16.905 1.00 85.88 759 VAL A CA 1
ATOM 5886 C C . VAL A 1 759 ? -25.557 -15.712 -16.474 1.00 85.88 759 VAL A C 1
ATOM 5888 O O . VAL A 1 759 ? -24.770 -14.767 -16.473 1.00 85.88 759 VAL A O 1
ATOM 5891 N N . PHE A 1 760 ? -25.178 -16.942 -16.111 1.00 88.81 760 PHE A N 1
ATOM 5892 C CA . PHE A 1 760 ? -23.837 -17.302 -15.649 1.00 88.81 760 PHE A CA 1
ATOM 5893 C C . PHE A 1 760 ? -23.138 -18.213 -16.659 1.00 88.81 760 PHE A C 1
ATOM 5895 O O . PHE A 1 760 ? -23.418 -19.406 -16.758 1.00 88.81 760 PHE A O 1
ATOM 5902 N N . LEU A 1 761 ? -22.185 -17.650 -17.403 1.00 85.81 761 LEU A N 1
ATOM 5903 C CA . LEU A 1 761 ? -21.382 -18.411 -18.359 1.00 85.81 761 LEU A CA 1
ATOM 5904 C C . LEU A 1 761 ? -20.206 -19.101 -17.646 1.00 85.81 761 LEU A C 1
ATOM 5906 O O . LEU A 1 761 ? -19.484 -18.420 -16.911 1.00 85.81 761 LEU A O 1
ATOM 5910 N N . PRO A 1 762 ? -19.951 -20.405 -17.877 1.00 84.19 762 PRO A N 1
ATOM 5911 C CA . PRO A 1 762 ? -18.844 -21.131 -17.245 1.00 84.19 762 PRO A CA 1
ATOM 5912 C C . PRO A 1 762 ? -17.471 -20.469 -17.426 1.00 84.19 762 PRO A C 1
ATOM 5914 O O . PRO A 1 762 ? -16.683 -20.422 -16.483 1.00 84.19 762 PRO A O 1
ATOM 5917 N N . ASP A 1 763 ? -17.218 -19.894 -18.605 1.00 81.50 763 ASP A N 1
ATOM 5918 C CA . ASP A 1 763 ? -15.943 -19.252 -18.958 1.00 81.50 763 ASP A CA 1
ATOM 5919 C C . ASP A 1 763 ? -15.676 -17.946 -18.187 1.00 81.50 763 ASP A C 1
ATOM 5921 O O . ASP A 1 763 ? -14.548 -17.457 -18.164 1.00 81.50 763 ASP A O 1
ATOM 5925 N N . LEU A 1 764 ? -16.700 -17.380 -17.537 1.00 83.88 764 LEU A N 1
ATOM 5926 C CA . LEU A 1 764 ? -16.610 -16.152 -16.739 1.00 83.88 764 LEU A CA 1
ATOM 5927 C C . LEU A 1 764 ? -16.555 -16.426 -15.227 1.00 83.88 764 LEU A C 1
ATOM 5929 O O . LEU A 1 764 ? -16.705 -15.502 -14.422 1.00 83.88 764 LEU A O 1
ATOM 5933 N N . ARG A 1 765 ? -16.333 -17.686 -14.829 1.00 88.69 765 ARG A N 1
ATOM 5934 C CA . ARG A 1 765 ? -16.148 -18.062 -13.426 1.00 88.69 765 ARG A CA 1
ATOM 5935 C C . ARG A 1 765 ? -14.740 -17.710 -12.945 1.00 88.69 765 ARG A C 1
ATOM 5937 O O . ARG A 1 765 ? -13.750 -18.262 -13.426 1.00 88.69 765 ARG A O 1
ATOM 5944 N N . VAL A 1 766 ? -14.646 -16.879 -11.912 1.00 86.38 766 VAL A N 1
ATOM 5945 C CA . VAL A 1 766 ? -13.402 -16.641 -11.169 1.00 86.38 766 VAL A CA 1
ATOM 5946 C C . VAL A 1 766 ? -13.261 -17.696 -10.074 1.00 86.38 766 VAL A C 1
ATOM 5948 O O . VAL A 1 766 ? -14.202 -17.971 -9.330 1.00 86.38 766 VAL A O 1
ATOM 5951 N N . ARG A 1 767 ? -12.075 -18.307 -9.973 1.00 87.31 767 ARG A N 1
ATOM 5952 C CA . ARG A 1 767 ? -11.764 -19.279 -8.917 1.00 87.31 767 ARG A CA 1
ATOM 5953 C C . ARG A 1 767 ? -11.229 -18.565 -7.680 1.00 87.31 767 ARG A C 1
ATOM 5955 O O . ARG A 1 767 ? -10.135 -18.010 -7.713 1.00 87.31 767 ARG A O 1
ATOM 5962 N N . CYS A 1 768 ? -11.975 -18.646 -6.586 1.00 87.69 768 CYS A N 1
ATOM 5963 C CA . CYS A 1 768 ? -11.697 -17.952 -5.327 1.00 87.69 768 CYS A CA 1
ATOM 5964 C C . CYS A 1 768 ? -11.210 -18.939 -4.257 1.00 87.69 768 CYS A C 1
ATOM 5966 O O . CYS A 1 768 ? -11.802 -19.057 -3.190 1.00 87.69 768 CYS A O 1
ATOM 5968 N N . ARG A 1 769 ? -10.144 -19.695 -4.550 1.00 87.69 769 ARG A N 1
ATOM 5969 C CA . ARG A 1 769 ? -9.603 -20.697 -3.612 1.00 87.69 769 ARG A CA 1
ATOM 5970 C C . ARG A 1 769 ? -9.161 -20.042 -2.301 1.00 87.69 769 ARG A C 1
ATOM 5972 O O . ARG A 1 769 ? -8.665 -18.918 -2.316 1.00 87.69 769 ARG A O 1
ATOM 5979 N N . LEU A 1 770 ? -9.255 -20.770 -1.187 1.00 87.19 770 LEU A N 1
ATOM 5980 C CA . LEU A 1 770 ? -8.943 -20.222 0.135 1.00 87.19 770 LEU A CA 1
ATOM 5981 C C . LEU A 1 770 ? -7.519 -19.624 0.245 1.00 87.19 770 LEU A C 1
ATOM 5983 O O . LEU A 1 770 ? -7.418 -18.504 0.743 1.00 87.19 770 LEU A O 1
ATOM 5987 N N . PRO A 1 771 ? -6.440 -20.233 -0.298 1.00 80.69 771 PRO A N 1
ATOM 5988 C CA . PRO A 1 771 ? -5.117 -19.590 -0.325 1.00 80.69 771 PRO A CA 1
ATOM 5989 C C . PRO A 1 771 ? -5.094 -18.269 -1.110 1.00 80.69 771 PRO A C 1
ATOM 5991 O O . PRO A 1 771 ? -4.530 -17.273 -0.655 1.00 80.69 771 PRO A O 1
ATOM 5994 N N . ALA A 1 772 ? -5.788 -18.200 -2.250 1.00 74.50 772 ALA A N 1
ATOM 5995 C CA . ALA A 1 772 ? -5.909 -16.964 -3.022 1.00 74.50 772 ALA A CA 1
ATOM 5996 C C . ALA A 1 772 ? -6.652 -15.871 -2.228 1.00 74.50 772 ALA A C 1
ATOM 5998 O O . ALA A 1 772 ? -6.224 -14.714 -2.208 1.00 74.50 772 ALA A O 1
ATOM 5999 N N . LEU A 1 773 ? -7.716 -16.241 -1.507 1.00 85.38 773 LEU A N 1
ATOM 6000 C CA . LEU A 1 773 ? -8.469 -15.322 -0.651 1.00 85.38 773 LEU A CA 1
ATOM 6001 C C . LEU A 1 773 ? -7.669 -14.864 0.571 1.00 85.38 773 LEU A C 1
ATOM 6003 O O . LEU A 1 773 ? -7.746 -13.685 0.917 1.00 85.38 773 LEU A O 1
ATOM 6007 N N . TRP A 1 774 ? -6.896 -15.751 1.203 1.00 84.69 774 TRP A N 1
ATOM 6008 C CA . TRP A 1 774 ? -6.307 -15.528 2.529 1.00 84.69 774 TRP A CA 1
ATOM 6009 C C . TRP A 1 774 ? -4.837 -15.107 2.514 1.00 84.69 774 TRP A C 1
ATOM 6011 O O . TRP A 1 774 ? -4.443 -14.181 3.222 1.00 84.69 774 TRP A O 1
ATOM 6021 N N . GLU A 1 775 ? -4.028 -15.725 1.661 1.00 68.94 775 GLU A N 1
ATOM 6022 C CA . GLU A 1 775 ? -2.598 -15.431 1.526 1.00 68.94 775 GLU A CA 1
ATOM 6023 C C . GLU A 1 775 ? -2.372 -14.380 0.433 1.00 68.94 775 GLU A C 1
ATOM 6025 O O . GLU A 1 775 ? -1.531 -13.494 0.575 1.00 68.94 775 GLU A O 1
ATOM 6030 N N . GLY A 1 776 ? -3.236 -14.360 -0.590 1.00 60.62 776 GLY A N 1
ATOM 6031 C CA . GLY A 1 776 ? -3.114 -13.456 -1.733 1.00 60.62 776 GLY A CA 1
ATOM 6032 C C . GLY A 1 776 ? -2.001 -13.911 -2.659 1.00 60.62 776 GLY A C 1
ATOM 6033 O O . GLY A 1 776 ? -1.041 -13.167 -2.839 1.00 60.62 776 GLY A O 1
ATOM 6034 N N . GLU A 1 777 ? -2.129 -15.133 -3.189 1.00 53.94 777 GLU A N 1
ATOM 6035 C CA . GLU A 1 777 ? -1.192 -15.753 -4.135 1.00 53.94 777 GLU A CA 1
ATOM 6036 C C . GLU A 1 777 ? -0.736 -14.743 -5.201 1.00 53.94 777 GLU A C 1
ATOM 6038 O O . GLU A 1 777 ? -1.459 -14.409 -6.142 1.00 53.94 777 GLU A O 1
ATOM 6043 N N . LYS A 1 778 ? 0.486 -14.236 -5.027 1.00 63.38 778 LYS A N 1
ATOM 6044 C CA . LYS A 1 778 ? 1.232 -13.499 -6.042 1.00 63.38 778 LYS A CA 1
ATOM 6045 C C . LYS A 1 778 ? 2.115 -14.517 -6.742 1.00 63.38 778 LYS A C 1
ATOM 6047 O O . LYS A 1 778 ? 3.212 -14.813 -6.277 1.00 63.38 778 LYS A O 1
ATOM 6052 N N . ASP A 1 779 ? 1.594 -15.098 -7.813 1.00 72.75 779 ASP A N 1
ATOM 6053 C CA . ASP A 1 779 ? 2.313 -16.115 -8.573 1.00 72.75 779 ASP A CA 1
ATOM 6054 C C . ASP A 1 779 ? 3.213 -15.457 -9.627 1.00 72.75 779 ASP A C 1
ATOM 6056 O O . ASP A 1 779 ? 2.751 -14.651 -10.444 1.00 72.75 779 ASP A O 1
ATOM 6060 N N . VAL A 1 780 ? 4.506 -15.784 -9.586 1.00 84.50 780 VAL A N 1
ATOM 6061 C CA . VAL A 1 780 ? 5.483 -15.392 -10.605 1.00 84.50 780 VAL A CA 1
ATOM 6062 C C . VAL A 1 780 ? 5.678 -16.575 -11.536 1.00 84.50 780 VAL A C 1
ATOM 6064 O O . VAL A 1 780 ? 6.212 -17.613 -11.150 1.00 84.50 780 VAL A O 1
ATOM 6067 N N . ARG A 1 781 ? 5.263 -16.406 -12.788 1.00 89.56 781 ARG A N 1
ATOM 6068 C CA . ARG A 1 781 ? 5.154 -17.501 -13.757 1.00 89.56 781 ARG A CA 1
ATOM 6069 C C . ARG A 1 781 ? 6.228 -17.384 -14.818 1.00 89.56 781 ARG A C 1
ATOM 6071 O O . ARG A 1 781 ? 6.558 -16.283 -15.246 1.00 89.56 781 ARG A O 1
ATOM 6078 N N . VAL A 1 782 ? 6.754 -18.513 -15.279 1.00 93.12 782 VAL A N 1
ATOM 6079 C CA . VAL A 1 782 ? 7.809 -18.553 -16.300 1.00 93.12 782 VAL A CA 1
ATOM 6080 C C . VAL A 1 782 ? 7.234 -19.036 -17.627 1.00 93.12 782 VAL A C 1
ATOM 6082 O O . VAL A 1 782 ? 6.535 -20.046 -17.671 1.00 93.12 782 VAL A O 1
ATOM 6085 N N . PHE A 1 783 ? 7.542 -18.312 -18.704 1.00 93.44 783 PHE A N 1
ATOM 6086 C CA . PHE A 1 783 ? 7.085 -18.607 -20.058 1.00 93.44 783 PHE A CA 1
ATOM 6087 C C . PHE A 1 783 ? 8.278 -18.688 -21.027 1.00 93.44 783 PHE A C 1
ATOM 6089 O O . PHE A 1 783 ? 8.989 -17.694 -21.190 1.00 93.44 783 PHE A O 1
ATOM 6096 N N . PRO A 1 784 ? 8.516 -19.837 -21.685 1.00 92.50 784 PRO A N 1
ATOM 6097 C CA . PRO A 1 784 ? 7.771 -21.087 -21.529 1.00 92.50 784 PRO A CA 1
ATOM 6098 C C . PRO A 1 784 ? 8.072 -21.787 -20.184 1.00 92.50 784 PRO A C 1
ATOM 6100 O O . PRO A 1 784 ? 9.119 -21.522 -19.589 1.00 92.50 784 PRO A O 1
ATOM 6103 N N . PRO A 1 785 ? 7.185 -22.676 -19.691 1.00 87.94 785 PRO A N 1
ATOM 6104 C CA . PRO A 1 785 ? 7.313 -23.291 -18.361 1.00 87.94 785 PRO A CA 1
ATOM 6105 C C . PRO A 1 785 ? 8.596 -24.104 -18.134 1.00 87.94 785 PRO A C 1
ATOM 6107 O O . PRO A 1 785 ? 9.006 -24.318 -16.998 1.00 87.94 785 PRO A O 1
ATOM 6110 N N . ASP A 1 786 ? 9.231 -24.569 -19.207 1.00 86.50 786 ASP A N 1
ATOM 6111 C CA . ASP A 1 786 ? 10.470 -25.346 -19.203 1.00 86.50 786 ASP A CA 1
ATOM 6112 C C . ASP A 1 786 ? 11.739 -24.478 -19.303 1.00 86.50 786 ASP A C 1
ATOM 6114 O O . ASP A 1 786 ? 12.860 -24.999 -19.347 1.00 86.50 786 ASP A O 1
ATOM 6118 N N . ALA A 1 787 ? 11.601 -23.148 -19.326 1.00 87.56 787 ALA A N 1
ATOM 6119 C CA . ALA A 1 787 ? 12.743 -22.253 -19.408 1.00 87.56 787 ALA A CA 1
ATOM 6120 C C . ALA A 1 787 ? 13.630 -22.349 -18.155 1.00 87.56 787 ALA A C 1
ATOM 6122 O O . ALA A 1 787 ? 13.219 -22.071 -17.031 1.00 87.56 787 ALA A O 1
ATOM 6123 N N . GLN A 1 788 ? 14.904 -22.687 -18.365 1.00 87.38 788 GLN A N 1
ATOM 6124 C CA . GLN A 1 788 ? 15.888 -22.773 -17.288 1.00 87.38 788 GLN A CA 1
ATOM 6125 C C . GLN A 1 788 ? 16.406 -21.387 -16.887 1.00 87.38 788 GLN A C 1
ATOM 6127 O O . GLN A 1 788 ? 17.047 -20.692 -17.688 1.00 87.38 788 GLN A O 1
ATOM 6132 N N . LEU A 1 789 ? 16.180 -21.026 -15.623 1.00 91.00 789 LEU A N 1
ATOM 6133 C CA . LEU A 1 789 ? 16.704 -19.823 -14.980 1.00 91.00 789 LEU A CA 1
ATOM 6134 C C . LEU A 1 789 ? 17.880 -20.190 -14.065 1.00 91.00 789 LEU A C 1
ATOM 6136 O O . LEU A 1 789 ? 17.853 -21.209 -13.381 1.00 91.00 789 LEU A O 1
ATOM 6140 N N . SER A 1 790 ? 18.923 -19.357 -14.033 1.00 88.88 790 SER A N 1
ATOM 6141 C CA . SER A 1 790 ? 20.061 -19.532 -13.107 1.00 88.88 790 SER A CA 1
ATOM 6142 C C . SER A 1 790 ? 19.795 -18.984 -11.698 1.00 88.88 790 SER A C 1
ATOM 6144 O O . SER A 1 790 ? 20.720 -18.834 -10.907 1.00 88.88 790 SER A O 1
ATOM 6146 N N . TRP A 1 791 ? 18.555 -18.601 -11.422 1.00 91.62 791 TRP A N 1
ATOM 6147 C CA . TRP A 1 791 ? 18.087 -17.951 -10.206 1.00 91.62 791 TRP A CA 1
ATOM 6148 C C . TRP A 1 791 ? 16.650 -18.417 -9.943 1.00 91.62 791 TRP A C 1
ATOM 6150 O O . TRP A 1 791 ? 15.986 -18.916 -10.853 1.00 91.62 791 TRP A O 1
ATOM 6160 N N . GLN A 1 792 ? 16.181 -18.295 -8.704 1.00 89.69 792 GLN A N 1
ATOM 6161 C CA . GLN A 1 792 ? 14.841 -18.743 -8.326 1.00 89.69 792 GLN A CA 1
ATOM 6162 C C . GLN A 1 792 ? 13.854 -17.570 -8.366 1.00 89.69 792 GLN A C 1
ATOM 6164 O O . GLN A 1 792 ? 14.126 -16.544 -7.734 1.00 89.69 792 GLN A O 1
ATOM 6169 N N . PRO A 1 793 ? 12.724 -17.696 -9.088 1.00 88.88 793 PRO A N 1
ATOM 6170 C CA . PRO A 1 793 ? 11.611 -16.770 -8.951 1.00 88.88 793 PRO A CA 1
ATOM 6171 C C . PRO A 1 793 ? 11.125 -16.719 -7.498 1.00 88.88 793 PRO A C 1
ATOM 6173 O O . PRO A 1 793 ? 11.133 -17.751 -6.818 1.00 88.88 793 PRO A O 1
ATOM 6176 N N . PRO A 1 794 ? 10.698 -15.547 -7.007 1.00 85.19 794 PRO A N 1
ATOM 6177 C CA . PRO A 1 794 ? 10.163 -15.450 -5.664 1.00 85.19 794 PRO A CA 1
ATOM 6178 C C . PRO A 1 794 ? 8.827 -16.193 -5.598 1.00 85.19 794 PRO A C 1
ATOM 6180 O O . PRO A 1 794 ? 7.993 -16.070 -6.493 1.00 85.19 794 PRO A O 1
ATOM 6183 N N . CYS A 1 795 ? 8.618 -16.939 -4.519 1.00 70.00 795 CYS A N 1
ATOM 6184 C CA . CYS A 1 795 ? 7.348 -17.579 -4.206 1.00 70.00 795 CYS A CA 1
ATOM 6185 C C . CYS A 1 795 ? 6.787 -16.945 -2.932 1.00 70.00 795 CYS A C 1
ATOM 6187 O O . CYS A 1 795 ? 7.545 -16.642 -2.006 1.00 70.00 795 CYS A O 1
ATOM 6189 N N . CYS A 1 796 ? 5.469 -16.755 -2.869 1.00 56.34 796 CYS A N 1
ATOM 6190 C CA . CYS A 1 796 ? 4.775 -16.442 -1.625 1.00 56.34 796 CYS A CA 1
ATOM 6191 C C . CYS A 1 796 ? 4.775 -17.676 -0.709 1.00 56.34 796 CYS A C 1
ATOM 6193 O O . CYS A 1 796 ? 3.741 -18.287 -0.478 1.00 56.34 796 CYS A O 1
ATOM 6195 N N . SER A 1 797 ? 5.928 -18.070 -0.172 1.00 40.59 797 SER A N 1
ATOM 6196 C CA . SER A 1 797 ? 5.944 -18.953 0.988 1.00 40.59 797 SER A CA 1
ATOM 6197 C C . SER A 1 797 ? 5.528 -18.140 2.214 1.00 40.59 797 SER A C 1
ATOM 6199 O O . SER A 1 797 ? 6.210 -17.192 2.602 1.00 40.59 797 SER A O 1
ATOM 6201 N N . VAL A 1 798 ? 4.358 -18.503 2.750 1.00 32.69 798 VAL A N 1
ATOM 6202 C CA . VAL A 1 798 ? 3.795 -18.214 4.079 1.00 32.69 798 VAL A CA 1
ATOM 6203 C C . VAL A 1 798 ? 4.703 -17.327 4.941 1.00 32.69 798 VAL A C 1
ATOM 6205 O O . VAL A 1 798 ? 5.690 -17.788 5.518 1.00 32.69 798 VAL A O 1
ATOM 6208 N N . LEU A 1 799 ? 4.366 -16.035 5.031 1.00 25.77 799 LEU A N 1
ATOM 6209 C CA . LEU A 1 799 ? 4.859 -15.194 6.124 1.00 25.77 799 LEU A CA 1
ATOM 6210 C C . LEU A 1 799 ? 4.459 -15.877 7.449 1.00 25.77 799 LEU A C 1
ATOM 6212 O O . LEU A 1 799 ? 3.285 -16.223 7.577 1.00 25.77 799 LEU A O 1
ATOM 6216 N N . PRO A 1 800 ? 5.382 -16.086 8.405 1.00 25.58 800 PRO A N 1
ATOM 6217 C CA . PRO A 1 800 ? 5.033 -16.605 9.725 1.00 25.58 800 PRO A CA 1
ATOM 6218 C C . PRO A 1 800 ? 4.133 -15.656 10.524 1.00 25.58 800 PRO A C 1
ATOM 6220 O O . PRO A 1 800 ? 4.195 -14.421 10.294 1.00 25.58 800 PRO A O 1
#

Radius of gyration: 35.48 Å; chains: 1; bounding box: 75×69×119 Å